Protein AF-A0A8C0WMM2-F1 (afdb_monomer)

InterPro domains:
  IPR001680 WD40 repeat [PS50082] (273-304)
  IPR001680 WD40 repeat [PS50082] (562-598)
  IPR001680 WD40 repeat [SM00320] (95-132)
  IPR001680 WD40 repeat [SM00320] (180-219)
  IPR001680 WD40 repeat [SM00320] (226-262)
  IPR001680 WD40 repeat [SM00320] (265-305)
  IPR001680 WD40 repeat [SM00320] (312-352)
  IPR001680 WD40 repeat [SM00320] (469-511)
  IPR001680 WD40 repeat [SM00320] (555-594)
  IPR007319 WDR36/Utp21, C-terminal domain [PF04192] (653-855)
  IPR015943 WD40/YVTN repeat-like-containing domain superfamily [G3DSA:2.130.10.10] (13-598)
  IPR015943 WD40/YVTN repeat-like-containing domain superfamily [G3DSA:2.130.10.10] (23-322)
  IPR019775 WD40 repeat, conserved site [PS00678] (581-595)
  IPR036322 WD40-repeat-containing domain superfamily [SSF50978] (26-347)
  IPR036322 WD40-repeat-containing domain superfamily [SSF50978] (226-594)
  IPR059156 WDR36/Utp21, second beta-propeller domain [PF25168] (327-598)
  IPR059157 WDR36/Utp21, N-terminal domain [PF25171] (42-307)

Secondary structure (DSSP, 8-state):
--S--SS----SS------SS----SSPPEEEEETTTTEEEEEEE-SSSEEEEETTTTEEEEEPPPPSS---EEEE-SS-EEEEETTEEEEEETTTEEEEEEE--SSPEEEEEEETTEEEEEETT-EEEEEETTT--EEEEEE--TTT--EEEEE--TT-TTEEEEEETTS-EEEEETTTTEEEEEE-TTSS-EEEEEE-SSTTEEEEEETTSEEEEEETTTTEEEEEEE-SSSS---EEE--SS--EEEEE-TTS-EEEEETTTTEEEEEETTSSSS-EEEEEEPTTSSEEEEEETTTEEEEEE-SSSS---EEEEEEE--SS-EEEEEESSSSSSEEEEEETTSEEEEEESS-GGG-EEEEE-BS-HHHHHHH-GGGSGGGBPPPEEEEEE--TTTTTS--EEEEETT-SPEEEEETTTTEEEEEEE--SS---TT--EEEEEE-TTSSEEEEEETTS-EEEEETTT--EEEESSSS-S-SS-EEEEEE-TTSSEEEEEETTSEEEEEETTT--EEEEEE-SS-EEEEEEETTTTEEEEEETTS-EEEEETTTTEEEEEE---SS-EEEEEE-TTSSEEEEEETTS-EEEEETTT--B--TT-----PPPPPTT-PPP-------------------------S------S-S-TTS----SS-HHHHHTGGGHHHHHHHHS-SS-----TT--SSPPEEPSSS-EEPP--------------GGGTTPPPHHHHHHHHHHHHS--HHHHHHHHHS-HHHHHHHHHTTSGGGT--HHHHHHHHHHHHHHHHTT-SHHHHHHHHHHHHHHHHHHHHH-HHHHHHHHHHHHHHHHHHHHHHHHHHHHHHHHHHHHHH--

Structure (mmCIF, N/CA/C/O backbone):
data_AF-A0A8C0WMM2-F1
#
_entry.id   AF-A0A8C0WMM2-F1
#
loop_
_atom_site.group_PDB
_atom_site.id
_atom_site.type_symbol
_atom_site.label_atom_id
_atom_site.label_alt_id
_atom_site.label_comp_id
_atom_site.label_asym_id
_atom_site.label_entity_id
_atom_site.label_seq_id
_atom_site.pdbx_PDB_ins_code
_atom_site.Cartn_x
_atom_site.Cartn_y
_atom_site.Cartn_z
_atom_site.occupancy
_atom_site.B_iso_or_equiv
_atom_site.auth_seq_id
_atom_site.auth_comp_id
_atom_site.auth_asym_id
_atom_site.auth_atom_id
_atom_site.pdbx_PDB_model_num
ATOM 1 N N . MET A 1 1 ? -25.952 -7.068 -28.190 1.00 32.59 1 MET A N 1
ATOM 2 C CA . MET A 1 1 ? -25.847 -8.315 -27.399 1.00 32.59 1 MET A CA 1
ATOM 3 C C . MET A 1 1 ? -25.282 -7.943 -26.030 1.00 32.59 1 MET A C 1
ATOM 5 O O . MET A 1 1 ? -24.101 -8.134 -25.795 1.00 32.59 1 MET A O 1
ATOM 9 N N . GLU A 1 2 ? -26.098 -7.326 -25.170 1.00 26.48 2 GLU A N 1
ATOM 10 C CA . GLU A 1 2 ? -25.653 -6.618 -23.945 1.00 26.48 2 GLU A CA 1
ATOM 11 C C . GLU A 1 2 ? -26.210 -7.208 -22.634 1.00 26.48 2 GLU A C 1
ATOM 13 O O . GLU A 1 2 ? -26.090 -6.603 -21.578 1.00 26.48 2 GLU A O 1
ATOM 18 N N . SER A 1 3 ? -26.802 -8.402 -22.640 1.00 24.77 3 SER A N 1
ATOM 19 C CA . SER A 1 3 ? -27.538 -8.922 -21.474 1.00 24.77 3 SER A CA 1
ATOM 20 C C . SER A 1 3 ? -26.827 -10.068 -20.738 1.00 24.77 3 SER A C 1
ATOM 22 O O . SER A 1 3 ? -27.440 -11.107 -20.499 1.00 24.77 3 SER A O 1
ATOM 24 N N . GLY A 1 4 ? -25.537 -9.923 -20.405 1.00 27.78 4 GLY A N 1
ATOM 25 C CA . GLY A 1 4 ? -24.784 -10.995 -19.721 1.00 27.78 4 GLY A CA 1
ATOM 26 C C . GLY A 1 4 ? -23.589 -10.588 -18.844 1.00 27.78 4 GLY A C 1
ATOM 27 O O . GLY A 1 4 ? -22.789 -11.454 -18.508 1.00 27.78 4 GLY A O 1
ATOM 28 N N . MET A 1 5 ? -23.427 -9.308 -18.487 1.00 31.41 5 MET A N 1
ATOM 29 C CA . MET A 1 5 ? -22.196 -8.766 -17.868 1.00 31.41 5 MET A CA 1
ATOM 30 C C . MET A 1 5 ? -22.186 -8.661 -16.328 1.00 31.41 5 MET A C 1
ATOM 32 O O . MET A 1 5 ? -21.321 -7.993 -15.769 1.00 31.41 5 MET A O 1
ATOM 36 N N . GLU A 1 6 ? -23.080 -9.331 -15.605 1.00 29.69 6 GLU A N 1
ATOM 37 C CA . GLU A 1 6 ? -23.066 -9.310 -14.134 1.00 29.69 6 GLU A CA 1
ATOM 38 C C . GLU A 1 6 ? -22.461 -10.608 -13.585 1.00 29.69 6 GLU A C 1
ATOM 40 O O . GLU A 1 6 ? -23.167 -11.592 -13.381 1.00 29.69 6 GLU A O 1
ATOM 45 N N . GLY A 1 7 ? -21.140 -10.650 -13.353 1.00 34.81 7 GLY A N 1
ATOM 46 C CA . GLY A 1 7 ? -20.594 -11.776 -12.579 1.00 34.81 7 GLY A CA 1
ATOM 47 C C . GLY A 1 7 ? -19.086 -12.006 -12.481 1.00 34.81 7 GLY A C 1
ATOM 48 O O . GLY A 1 7 ? -18.702 -12.950 -11.796 1.00 34.81 7 GLY A O 1
ATOM 49 N N . ARG A 1 8 ? -18.198 -11.229 -13.121 1.00 40.84 8 ARG A N 1
ATOM 50 C CA . ARG A 1 8 ? -16.745 -11.516 -13.072 1.00 40.84 8 ARG A CA 1
ATOM 51 C C . ARG A 1 8 ? -15.918 -10.284 -12.708 1.00 40.84 8 ARG A C 1
ATOM 53 O O . ARG A 1 8 ? -15.664 -9.436 -13.550 1.00 40.84 8 ARG A O 1
ATOM 60 N N . THR A 1 9 ? -15.497 -10.202 -11.445 1.00 52.59 9 THR A N 1
ATOM 61 C CA . THR A 1 9 ? -14.728 -9.075 -10.874 1.00 52.59 9 THR A CA 1
ATOM 62 C C . THR A 1 9 ? -13.306 -9.445 -10.428 1.00 52.59 9 THR A C 1
ATOM 64 O O . THR A 1 9 ? -12.591 -8.587 -9.915 1.00 52.59 9 THR A O 1
ATOM 67 N N . ALA A 1 10 ? -12.870 -10.700 -10.595 1.00 64.44 10 ALA A N 1
ATOM 68 C CA . ALA A 1 10 ? -11.554 -11.155 -10.139 1.00 64.44 10 ALA A CA 1
ATOM 69 C C . ALA A 1 10 ? -10.483 -11.009 -11.238 1.00 64.44 10 ALA A C 1
ATOM 71 O O . ALA A 1 10 ? -10.703 -11.400 -12.382 1.00 64.44 10 ALA A O 1
ATOM 72 N N . SER A 1 11 ? -9.324 -10.448 -10.881 1.00 75.88 11 SER A N 1
ATOM 73 C CA . SER A 1 11 ? -8.166 -10.295 -11.772 1.00 75.88 11 SER A CA 1
ATOM 74 C C . SER A 1 11 ? -7.330 -11.578 -11.818 1.00 75.88 11 SER A C 1
ATOM 76 O O . SER A 1 11 ? -7.205 -12.269 -10.811 1.00 75.88 11 SER A O 1
ATOM 78 N N . ALA A 1 12 ? -6.741 -11.878 -12.980 1.00 78.88 12 ALA A N 1
ATOM 79 C CA . ALA A 1 12 ? -5.817 -13.002 -13.158 1.00 78.88 12 ALA A CA 1
ATOM 80 C C . ALA A 1 12 ? -4.384 -12.686 -12.684 1.00 78.88 12 ALA A C 1
ATOM 82 O O . ALA A 1 12 ? -3.650 -13.594 -12.314 1.00 78.88 12 ALA A O 1
ATOM 83 N N . LEU A 1 13 ? -3.992 -11.404 -12.679 1.00 81.00 13 LEU A N 1
ATOM 84 C CA . LEU A 1 13 ? -2.631 -10.967 -12.332 1.00 81.00 13 LEU A CA 1
ATOM 85 C C . LEU A 1 13 ? -2.520 -10.399 -10.914 1.00 81.00 13 LEU A C 1
ATOM 87 O O . LEU A 1 13 ? -1.491 -10.552 -10.262 1.00 81.00 13 LEU A O 1
ATOM 91 N N . PHE A 1 14 ? -3.562 -9.720 -10.427 1.00 82.94 14 PHE A N 1
ATOM 92 C CA . PHE A 1 14 ? -3.513 -9.011 -9.147 1.00 82.94 14 PHE A CA 1
ATOM 93 C C . PHE A 1 14 ? -4.522 -9.575 -8.156 1.00 82.94 14 PHE A C 1
ATOM 95 O O . PHE A 1 14 ? -5.726 -9.566 -8.404 1.00 82.94 14 PHE A O 1
ATOM 102 N N . ALA A 1 15 ? -4.036 -9.971 -6.983 1.00 83.81 15 ALA A N 1
ATOM 103 C CA . ALA A 1 15 ? -4.870 -10.324 -5.843 1.00 83.81 15 ALA A CA 1
ATOM 104 C C . ALA A 1 15 ? -4.806 -9.224 -4.776 1.00 83.81 15 ALA A C 1
ATOM 106 O O . ALA A 1 15 ? -3.737 -8.694 -4.460 1.00 83.81 15 ALA A O 1
ATOM 107 N N . GLY A 1 16 ? -5.957 -8.879 -4.197 1.00 80.25 16 GLY A N 1
ATOM 108 C CA . GLY A 1 16 ? -6.009 -7.968 -3.058 1.00 80.25 16 GLY A CA 1
ATOM 109 C C . GLY A 1 16 ? -5.305 -8.587 -1.851 1.00 80.25 16 GLY A C 1
ATOM 110 O O . GLY A 1 16 ? -5.676 -9.671 -1.413 1.00 80.25 16 GLY A O 1
ATOM 111 N N . PHE A 1 17 ? -4.299 -7.897 -1.311 1.00 83.06 17 PHE A N 1
ATOM 112 C CA . PHE A 1 17 ? -3.546 -8.370 -0.147 1.00 83.06 17 PHE A CA 1
ATOM 113 C C . PHE A 1 17 ? -3.920 -7.607 1.123 1.00 83.06 17 PHE A C 1
ATOM 115 O O . PHE A 1 17 ? -4.577 -8.140 2.015 1.00 83.06 17 PHE A O 1
ATOM 122 N N . ARG A 1 18 ? -3.492 -6.343 1.220 1.00 84.50 18 ARG A N 1
ATOM 123 C CA . ARG A 1 18 ? -3.676 -5.524 2.417 1.00 84.50 18 ARG A CA 1
ATOM 124 C C . ARG A 1 18 ? -3.615 -4.034 2.099 1.00 84.50 18 ARG A C 1
ATOM 126 O O . ARG A 1 18 ? -2.694 -3.587 1.422 1.00 84.50 18 ARG A O 1
ATOM 133 N N . ALA A 1 19 ? -4.532 -3.259 2.676 1.00 84.69 19 ALA A N 1
ATOM 134 C CA . ALA A 1 19 ? -4.452 -1.803 2.666 1.00 84.69 19 ALA A CA 1
ATOM 135 C C . ALA A 1 19 ? -3.456 -1.303 3.731 1.00 84.69 19 ALA A C 1
ATOM 137 O O . ALA A 1 19 ? -3.593 -1.592 4.922 1.00 84.69 19 ALA A O 1
ATOM 138 N N . LEU A 1 20 ? -2.431 -0.564 3.299 1.00 90.75 20 LEU A N 1
ATOM 139 C CA . LEU A 1 20 ? -1.421 0.031 4.178 1.00 90.75 20 LEU A CA 1
ATOM 140 C C . LEU A 1 20 ? -1.827 1.448 4.600 1.00 90.75 20 LEU A C 1
ATOM 142 O O . LEU A 1 20 ? -2.528 2.151 3.880 1.00 90.75 20 LEU A O 1
ATOM 146 N N . GLY A 1 21 ? -1.358 1.877 5.774 1.00 89.44 21 GLY A N 1
ATOM 147 C CA . GLY A 1 21 ? -1.579 3.241 6.267 1.00 89.44 21 GLY A CA 1
ATOM 148 C C . GLY A 1 21 ? -2.989 3.526 6.790 1.00 89.44 21 GLY A C 1
ATOM 149 O O . GLY A 1 21 ? -3.306 4.680 7.072 1.00 89.44 21 GLY A O 1
ATOM 150 N N . LEU A 1 22 ? -3.818 2.495 6.961 1.00 91.75 22 LEU A N 1
ATOM 151 C CA . LEU A 1 22 ? -5.124 2.585 7.604 1.00 91.75 22 LEU A CA 1
ATOM 152 C C . LEU A 1 22 ? -5.089 1.880 8.974 1.00 91.75 22 LEU A C 1
ATOM 154 O O . LEU A 1 22 ? -4.684 0.721 9.091 1.00 91.75 22 LEU A O 1
ATOM 158 N N . PHE A 1 23 ? -5.484 2.603 10.020 1.00 93.19 23 PHE A N 1
ATOM 159 C CA . PHE A 1 23 ? -5.383 2.209 11.427 1.00 93.19 23 PHE A CA 1
ATOM 160 C C . PHE A 1 23 ? -6.722 2.278 12.167 1.00 93.19 23 PHE A C 1
ATOM 162 O O . PHE A 1 23 ? -6.929 1.502 13.098 1.00 93.19 23 PHE A O 1
ATOM 169 N N . SER A 1 24 ? -7.601 3.215 11.805 1.00 94.06 24 SER A N 1
ATOM 170 C CA . SER A 1 24 ? -8.926 3.382 12.413 1.00 94.06 24 SER A CA 1
ATOM 171 C C . SER A 1 24 ? -9.885 4.065 11.444 1.00 94.06 24 SER A C 1
ATOM 173 O O . SER A 1 24 ? -9.459 4.815 10.569 1.00 94.06 24 SER A O 1
ATOM 175 N N . ASN A 1 25 ? -11.176 3.868 11.670 1.00 92.56 25 ASN A N 1
ATOM 176 C CA . ASN A 1 25 ? -12.261 4.650 11.097 1.00 92.56 25 ASN A CA 1
ATOM 177 C C . ASN A 1 25 ? -13.173 5.198 12.218 1.00 92.56 25 ASN A C 1
ATOM 179 O O . ASN A 1 25 ? -12.745 5.349 13.365 1.00 92.56 25 ASN A O 1
ATOM 183 N N . ASP A 1 26 ? -14.405 5.537 11.859 1.00 93.62 26 ASP A N 1
ATOM 184 C CA . ASP A 1 26 ? -15.497 6.038 12.695 1.00 93.62 26 ASP A CA 1
ATOM 185 C C . ASP A 1 26 ? -16.126 4.991 13.631 1.00 93.62 26 ASP A C 1
ATOM 187 O O . ASP A 1 26 ? -16.918 5.350 14.501 1.00 93.62 26 ASP A O 1
ATOM 191 N N . ILE A 1 27 ? -15.746 3.717 13.513 1.00 95.62 27 ILE A N 1
ATOM 192 C CA . ILE A 1 27 ? -16.289 2.632 14.337 1.00 95.62 27 ILE A CA 1
ATOM 193 C C . ILE A 1 27 ? -15.498 2.530 15.643 1.00 95.62 27 ILE A C 1
ATOM 195 O O . ILE A 1 27 ? -14.261 2.564 15.620 1.00 95.62 27 ILE A O 1
ATOM 199 N N . PRO A 1 28 ? -16.165 2.389 16.804 1.00 95.38 28 PRO A N 1
ATOM 200 C CA . PRO A 1 28 ? -15.486 2.262 18.086 1.00 95.38 28 PRO A CA 1
ATOM 201 C C . PRO A 1 28 ? -14.543 1.058 18.108 1.00 95.38 28 PRO A C 1
ATOM 203 O O . PRO A 1 28 ? -14.881 -0.049 17.688 1.00 95.38 28 PRO A O 1
ATOM 206 N N . HIS A 1 29 ? -13.340 1.276 18.635 1.00 96.56 29 HIS A N 1
ATOM 207 C CA . HIS A 1 29 ? -12.400 0.192 18.882 1.00 96.56 29 HIS A CA 1
ATOM 208 C C . HIS A 1 29 ? -12.908 -0.740 19.986 1.00 96.56 29 HIS A C 1
ATOM 210 O O . HIS A 1 29 ? -13.600 -0.317 20.911 1.00 96.56 29 HIS A O 1
ATOM 216 N N . VAL A 1 30 ? -12.467 -1.995 19.946 1.00 95.44 30 VAL A N 1
ATOM 217 C CA . VAL A 1 30 ? -12.787 -2.979 20.982 1.00 95.44 30 VAL A CA 1
ATOM 218 C C . VAL A 1 30 ? -11.520 -3.429 21.692 1.00 95.44 30 VAL A C 1
ATOM 220 O O . VAL A 1 30 ? -10.531 -3.802 21.058 1.00 95.44 30 VAL A O 1
ATOM 223 N N . VAL A 1 31 ? -11.545 -3.411 23.024 1.00 94.31 31 VAL A N 1
ATOM 224 C CA . VAL A 1 31 ? -10.437 -3.870 23.865 1.00 94.31 31 VAL A CA 1
ATOM 225 C C . VAL A 1 31 ? -10.717 -5.277 24.375 1.00 94.31 31 VAL A C 1
ATOM 227 O O . VAL A 1 31 ? -11.780 -5.557 24.918 1.00 94.31 31 VAL A O 1
ATOM 230 N N . ARG A 1 32 ? -9.720 -6.156 24.268 1.00 91.56 32 ARG A N 1
ATOM 231 C CA . ARG A 1 32 ? -9.757 -7.516 24.806 1.00 91.56 32 ARG A CA 1
ATOM 232 C C . ARG A 1 32 ? -8.547 -7.781 25.688 1.00 91.56 32 ARG A C 1
ATOM 234 O O . ARG A 1 32 ? -7.411 -7.558 25.273 1.00 91.56 32 ARG A O 1
ATOM 241 N N . PHE A 1 33 ? -8.771 -8.355 26.864 1.00 91.00 33 PHE A N 1
ATOM 242 C CA . PHE A 1 33 ? -7.698 -8.878 27.706 1.00 91.00 33 PHE A CA 1
ATOM 243 C C . PHE A 1 33 ? -7.465 -10.366 27.428 1.00 91.00 33 PHE A C 1
ATOM 245 O O . PHE A 1 33 ? -8.379 -11.179 27.533 1.00 91.00 33 PHE A O 1
ATOM 252 N N . SER A 1 34 ? -6.231 -10.744 27.095 1.00 87.69 34 SER A N 1
ATOM 253 C CA . SER A 1 34 ? -5.847 -12.152 26.993 1.00 87.69 34 SER A CA 1
ATOM 254 C C . SER A 1 34 ? -5.285 -12.630 28.325 1.00 87.69 34 SER A C 1
ATOM 256 O O . SER A 1 34 ? -4.164 -12.273 28.685 1.00 87.69 34 SER A O 1
ATOM 258 N N . ALA A 1 35 ? -6.033 -13.483 29.029 1.00 83.50 35 ALA A N 1
ATOM 259 C CA . ALA A 1 35 ? -5.598 -14.049 30.307 1.00 83.50 35 ALA A CA 1
ATOM 260 C C . ALA A 1 35 ? -4.292 -14.855 30.183 1.00 83.50 35 ALA A C 1
ATOM 262 O O . ALA A 1 35 ? -3.411 -14.727 31.028 1.00 83.50 35 ALA A O 1
ATOM 263 N N . LEU A 1 36 ? -4.132 -15.616 29.092 1.00 84.06 36 LEU A N 1
ATOM 264 C CA . LEU A 1 36 ? -2.961 -16.468 28.855 1.00 84.06 36 LEU A CA 1
ATOM 265 C C . LEU A 1 36 ? -1.671 -15.657 28.683 1.00 84.06 36 LEU A C 1
ATOM 267 O O . LEU A 1 36 ? -0.628 -16.026 29.213 1.00 84.06 36 LEU A O 1
ATOM 271 N N . LYS A 1 37 ? -1.741 -14.533 27.960 1.00 84.06 37 LYS A N 1
ATOM 272 C CA . LYS A 1 37 ? -0.582 -13.657 27.717 1.00 84.06 37 LYS A CA 1
ATOM 273 C C . LYS A 1 37 ? -0.470 -12.506 28.720 1.00 84.06 37 LYS A C 1
ATOM 275 O O . LYS A 1 37 ? 0.543 -11.814 28.707 1.00 84.06 37 LYS A O 1
ATOM 280 N N . ARG A 1 38 ? -1.492 -12.298 29.561 1.00 88.38 38 ARG A N 1
ATOM 281 C CA . ARG A 1 38 ? -1.648 -11.173 30.503 1.00 88.38 38 ARG A CA 1
ATOM 282 C C . ARG A 1 38 ? -1.419 -9.814 29.828 1.00 88.38 38 ARG A C 1
ATOM 284 O O . ARG A 1 38 ? -0.677 -8.980 30.334 1.00 88.38 38 ARG A O 1
ATOM 291 N N . ARG A 1 39 ? -2.019 -9.622 28.648 1.00 91.50 39 ARG A N 1
ATOM 292 C CA . ARG A 1 39 ? -1.893 -8.399 27.835 1.00 91.50 39 ARG A CA 1
ATOM 293 C C . ARG A 1 39 ? -3.228 -7.960 27.259 1.00 91.50 39 ARG A C 1
ATOM 295 O O . ARG A 1 39 ? -4.080 -8.798 26.949 1.00 91.50 39 ARG A O 1
ATOM 302 N N . PHE A 1 40 ? -3.356 -6.652 27.065 1.00 93.50 40 PHE A N 1
ATOM 303 C CA . PHE A 1 40 ? -4.469 -6.039 26.356 1.00 93.50 40 PHE A CA 1
ATOM 304 C C . PHE A 1 40 ? -4.191 -5.962 24.856 1.00 93.50 40 PHE A C 1
ATOM 306 O O . PHE A 1 40 ? -3.107 -5.581 24.410 1.00 93.50 40 PHE A O 1
ATOM 313 N N . TYR A 1 41 ? -5.211 -6.301 24.082 1.00 94.62 41 TYR A N 1
ATOM 314 C CA . TYR A 1 41 ? -5.261 -6.138 22.643 1.00 94.62 41 TYR A CA 1
ATOM 315 C C . TYR A 1 41 ? -6.358 -5.140 22.304 1.00 94.62 41 TYR A 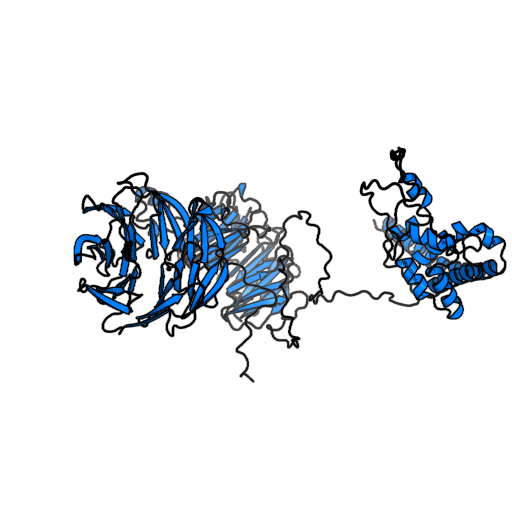C 1
ATOM 317 O O . TYR A 1 41 ? -7.458 -5.235 22.843 1.00 94.62 41 TYR A O 1
ATOM 325 N N . VAL A 1 42 ? -6.067 -4.211 21.402 1.00 95.81 42 VAL A N 1
ATOM 326 C CA . VAL A 1 42 ? -7.067 -3.308 20.831 1.00 95.81 42 VAL A CA 1
ATOM 327 C C . VAL A 1 42 ? -7.320 -3.712 19.391 1.00 95.81 42 VAL A C 1
ATOM 329 O O . VAL A 1 42 ? -6.375 -3.935 18.637 1.00 95.81 42 VAL A O 1
ATOM 332 N N . THR A 1 43 ? -8.586 -3.828 19.018 1.00 96.50 43 THR A N 1
ATOM 333 C CA . THR A 1 43 ? -9.002 -4.148 17.656 1.00 96.50 43 THR A CA 1
ATOM 334 C C . THR A 1 43 ? -9.757 -2.966 17.068 1.00 96.50 43 THR A C 1
ATOM 336 O O . THR A 1 43 ? -10.674 -2.451 17.705 1.00 96.50 43 THR A O 1
ATOM 339 N N . THR A 1 44 ? -9.352 -2.526 15.881 1.00 96.19 44 THR A N 1
ATOM 340 C CA . THR A 1 44 ? -9.919 -1.374 15.172 1.00 96.19 44 THR A CA 1
ATOM 341 C C . THR A 1 44 ? -10.402 -1.781 13.789 1.00 96.19 44 THR A C 1
ATOM 343 O O . THR A 1 44 ? -9.766 -2.599 13.124 1.00 96.19 44 THR A O 1
ATOM 346 N N . CYS A 1 45 ? -11.516 -1.201 13.350 1.00 95.19 45 CYS A N 1
ATOM 347 C CA . CYS A 1 45 ? -12.030 -1.403 12.003 1.00 95.19 45 CYS A CA 1
ATOM 348 C C . CYS A 1 45 ? -11.288 -0.527 10.981 1.00 95.19 45 CYS A C 1
ATOM 350 O O . CYS A 1 45 ? -10.827 0.576 11.285 1.00 95.19 45 CYS A O 1
ATOM 352 N N . VAL A 1 46 ? -11.154 -1.058 9.768 1.00 92.69 46 VAL A N 1
ATOM 353 C CA . VAL A 1 46 ? -10.425 -0.480 8.638 1.00 92.69 46 VAL A CA 1
ATOM 354 C C . VAL A 1 46 ? -11.249 -0.625 7.341 1.00 92.69 46 VAL A C 1
ATOM 356 O O . VAL A 1 46 ? -10.703 -0.822 6.257 1.00 92.69 46 VAL A O 1
ATOM 359 N N . GLY A 1 47 ? -12.583 -0.586 7.450 1.00 91.94 47 GLY A N 1
ATOM 360 C CA . GLY A 1 47 ? -13.531 -0.840 6.355 1.00 91.94 47 GLY A CA 1
ATOM 361 C C . GLY A 1 47 ? -13.994 -2.297 6.342 1.00 91.94 47 GLY A C 1
ATOM 362 O O . GLY A 1 47 ? -14.650 -2.753 7.274 1.00 91.94 47 GLY A O 1
ATOM 363 N N . LYS A 1 48 ? -13.605 -3.067 5.321 1.00 92.44 48 LYS A N 1
ATOM 364 C CA . LYS A 1 48 ? -13.964 -4.496 5.180 1.00 92.44 48 LYS A CA 1
ATOM 365 C C . LYS A 1 48 ? -13.150 -5.457 6.046 1.00 92.44 48 LYS A C 1
ATOM 367 O O . LYS A 1 48 ? -13.324 -6.668 5.974 1.00 92.44 48 LYS A O 1
ATOM 372 N N . SER A 1 49 ? -12.197 -4.957 6.815 1.00 93.62 49 SER A N 1
ATOM 373 C CA . SER A 1 49 ? -11.350 -5.772 7.685 1.00 93.62 49 SER A CA 1
ATOM 374 C C . SER A 1 49 ? -11.038 -5.002 8.956 1.00 93.62 49 SER A C 1
ATOM 376 O O . SER A 1 49 ? -11.220 -3.785 9.012 1.00 93.62 49 SER A O 1
ATOM 378 N N . PHE A 1 50 ? -10.545 -5.698 9.970 1.00 94.81 50 PHE A N 1
ATOM 379 C CA . PHE A 1 50 ? -10.082 -5.085 11.203 1.00 94.81 50 PHE A CA 1
ATOM 380 C C . PHE A 1 50 ? -8.636 -5.475 11.506 1.00 94.81 50 PHE A C 1
ATOM 382 O O . PHE A 1 50 ? -8.143 -6.544 11.134 1.00 94.81 50 PHE A O 1
ATOM 389 N N . HIS A 1 51 ? -7.944 -4.596 12.220 1.00 94.81 51 HIS A N 1
ATOM 390 C CA . HIS A 1 51 ? -6.577 -4.798 12.677 1.00 94.81 51 HIS A CA 1
ATOM 391 C C . HIS A 1 51 ? -6.562 -4.970 14.193 1.00 94.81 51 HIS A C 1
ATOM 393 O O . HIS A 1 51 ? -7.204 -4.213 14.916 1.00 94.81 51 HIS A O 1
ATOM 399 N N . THR A 1 52 ? -5.790 -5.936 14.694 1.00 94.88 52 THR A N 1
ATOM 400 C CA . THR A 1 52 ? -5.543 -6.073 16.133 1.00 94.88 52 THR A CA 1
ATOM 401 C C . THR A 1 52 ? -4.125 -5.648 16.480 1.00 94.88 52 THR A C 1
ATOM 403 O O . THR A 1 52 ? -3.158 -6.153 15.908 1.00 94.88 52 THR A O 1
ATOM 406 N N . TYR A 1 53 ? -3.993 -4.792 17.488 1.00 94.88 53 TYR A N 1
ATOM 407 C CA . TYR A 1 53 ? -2.732 -4.283 18.009 1.00 94.88 53 TYR A CA 1
ATOM 408 C C . TYR A 1 53 ? -2.513 -4.715 19.462 1.00 94.88 53 TYR A C 1
ATOM 410 O O . TYR A 1 53 ? -3.446 -4.774 20.261 1.00 94.88 53 TYR A O 1
ATOM 418 N N . ASP A 1 54 ? -1.259 -4.988 19.824 1.00 94.31 54 ASP A N 1
ATOM 419 C CA . ASP A 1 54 ? -0.842 -5.117 21.227 1.00 94.31 54 ASP A CA 1
ATOM 420 C C . ASP A 1 54 ? -0.792 -3.716 21.843 1.00 94.31 54 ASP A C 1
ATOM 422 O O . ASP A 1 54 ? -0.039 -2.872 21.359 1.00 94.31 54 ASP A O 1
ATOM 426 N N . VAL A 1 55 ? -1.557 -3.454 22.902 1.00 93.75 55 VAL A N 1
ATOM 427 C CA . VAL A 1 55 ? -1.601 -2.138 23.563 1.00 93.75 55 VAL A CA 1
ATOM 428 C C . VAL A 1 55 ? -0.225 -1.742 24.104 1.00 93.75 55 VAL A C 1
ATOM 430 O O . VAL A 1 55 ? 0.175 -0.581 23.995 1.00 93.75 55 VAL A O 1
ATOM 433 N N . GLN A 1 56 ? 0.544 -2.699 24.637 1.00 91.06 56 GLN A N 1
ATOM 434 C CA . GLN A 1 56 ? 1.819 -2.394 25.283 1.00 91.06 56 GLN A CA 1
ATOM 435 C C . GLN A 1 56 ? 2.838 -1.847 24.284 1.00 91.06 56 GLN A C 1
ATOM 437 O O . GLN A 1 56 ? 3.637 -0.988 24.645 1.00 91.06 56 GLN A O 1
ATOM 442 N N . LYS A 1 57 ? 2.851 -2.353 23.042 1.00 90.38 57 LYS A N 1
ATOM 443 C CA . LYS A 1 57 ? 3.813 -1.949 22.000 1.00 90.38 57 LYS A CA 1
ATOM 444 C C . LYS A 1 57 ? 3.212 -1.093 20.888 1.00 90.38 57 LYS A C 1
ATOM 446 O O . LYS A 1 57 ? 3.969 -0.427 20.183 1.00 90.38 57 LYS A O 1
ATOM 451 N N . LEU A 1 58 ? 1.891 -1.086 20.753 1.00 92.56 58 LEU A N 1
ATOM 452 C CA . LEU A 1 58 ? 1.145 -0.610 19.589 1.00 92.56 58 LEU A CA 1
ATOM 453 C C . LEU A 1 58 ? 1.693 -1.193 18.274 1.00 92.56 58 LEU A C 1
ATOM 455 O O . LEU A 1 58 ? 1.903 -0.494 17.276 1.00 92.56 58 LEU A O 1
ATOM 459 N N . SER A 1 59 ? 2.014 -2.488 18.320 1.00 92.06 59 SER A N 1
ATOM 460 C CA . SER A 1 59 ? 2.449 -3.291 17.178 1.00 92.06 59 SER A CA 1
ATOM 461 C C . SER A 1 59 ? 1.283 -4.118 16.665 1.00 92.06 59 SER A C 1
ATOM 463 O O . SER A 1 59 ? 0.560 -4.711 17.469 1.00 92.06 59 SER A O 1
ATOM 465 N N . LEU A 1 60 ? 1.138 -4.181 15.346 1.00 92.31 60 LEU A N 1
ATOM 466 C CA . LEU A 1 60 ? 0.164 -5.039 14.693 1.00 92.31 60 LEU A CA 1
ATOM 467 C C . LEU A 1 60 ? 0.431 -6.509 15.042 1.00 92.31 60 LEU A C 1
ATOM 469 O O . LEU A 1 60 ? 1.565 -6.979 14.952 1.00 92.31 60 LEU A O 1
ATOM 473 N N . VAL A 1 61 ? -0.617 -7.210 15.458 1.00 92.19 61 VAL A N 1
ATOM 474 C CA . VAL A 1 61 ? -0.594 -8.629 15.836 1.00 92.19 61 VAL A CA 1
ATOM 475 C C . VAL A 1 61 ? -1.249 -9.477 14.757 1.00 92.19 61 VAL A C 1
ATOM 477 O O . VAL A 1 61 ? -0.728 -10.532 14.413 1.00 92.19 61 VAL A O 1
ATOM 480 N N . ALA A 1 62 ? -2.394 -9.027 14.247 1.00 91.62 62 ALA A N 1
ATOM 481 C CA . ALA A 1 62 ? -3.176 -9.746 13.254 1.00 91.62 62 ALA A CA 1
ATOM 482 C C . ALA A 1 62 ? -3.997 -8.774 12.401 1.00 91.62 62 ALA A C 1
ATOM 484 O O . ALA A 1 62 ? -4.352 -7.683 12.853 1.00 91.62 62 ALA A O 1
ATOM 485 N N . VAL A 1 63 ? -4.298 -9.213 11.183 1.00 92.19 63 VAL A N 1
ATOM 486 C CA . VAL A 1 63 ? -5.195 -8.567 10.223 1.00 92.19 63 VAL A CA 1
ATOM 487 C C . VAL A 1 63 ? -6.273 -9.589 9.902 1.00 92.19 63 VAL A C 1
ATOM 489 O O . VAL A 1 63 ? -5.936 -10.741 9.609 1.00 92.19 63 VAL A O 1
ATOM 492 N N . SER A 1 64 ? -7.538 -9.192 10.002 1.00 93.44 64 SER A N 1
ATOM 493 C CA . SER A 1 64 ? -8.646 -10.087 9.688 1.00 93.44 64 SER A CA 1
ATOM 494 C C . SER A 1 64 ? -8.714 -10.382 8.194 1.00 93.44 64 SER A C 1
ATOM 496 O O . SER A 1 64 ? -8.261 -9.587 7.369 1.00 93.44 64 SER A O 1
ATOM 498 N N . ASN A 1 65 ? -9.352 -11.493 7.829 1.00 90.00 65 ASN A N 1
ATOM 499 C CA . ASN A 1 65 ? -9.790 -11.666 6.449 1.00 90.00 65 ASN A CA 1
ATOM 500 C C . ASN A 1 65 ? -10.821 -10.576 6.091 1.00 90.00 65 ASN A C 1
ATOM 502 O O . ASN A 1 65 ? -11.528 -10.069 6.970 1.00 90.00 65 ASN A O 1
ATOM 506 N N . SER A 1 66 ? -10.881 -10.208 4.809 1.00 88.88 66 SER A N 1
ATOM 507 C CA . SER A 1 66 ? -11.841 -9.222 4.306 1.00 88.88 66 SER A CA 1
ATOM 508 C C . SER A 1 66 ? -13.248 -9.814 4.285 1.00 88.88 66 SER A C 1
ATOM 510 O O . SER A 1 66 ? -13.448 -10.912 3.768 1.00 88.88 66 SER A O 1
ATOM 512 N N . VAL A 1 67 ? -14.223 -9.069 4.797 1.00 91.19 67 VAL A N 1
ATOM 513 C CA . VAL A 1 67 ? -15.650 -9.385 4.666 1.00 91.19 67 VAL A CA 1
ATOM 514 C C . VAL A 1 67 ? -16.231 -8.785 3.374 1.00 91.19 67 VAL A C 1
ATOM 516 O O . VAL A 1 67 ? -15.587 -7.932 2.754 1.00 91.19 67 VAL A O 1
ATOM 519 N N . PRO A 1 68 ? -17.413 -9.238 2.909 1.00 89.38 68 PRO A N 1
ATOM 520 C CA . PRO A 1 68 ? -17.988 -8.780 1.639 1.00 89.38 68 PRO A CA 1
ATOM 521 C C . PRO A 1 68 ? -18.331 -7.280 1.604 1.00 89.38 68 PRO A C 1
ATOM 523 O O . PRO A 1 68 ? -18.094 -6.602 0.596 1.00 89.38 68 PRO A O 1
ATOM 526 N N . GLN A 1 69 ? -18.866 -6.759 2.709 1.00 93.06 69 GLN A N 1
ATOM 527 C CA . GLN A 1 69 ? -19.293 -5.366 2.879 1.00 93.06 69 GLN A CA 1
ATOM 528 C C . GLN A 1 69 ? -18.465 -4.682 3.969 1.00 93.06 69 GLN A C 1
ATOM 530 O O . GLN A 1 69 ? -17.739 -5.353 4.700 1.00 93.06 69 GLN A O 1
ATOM 535 N N . ASP A 1 70 ? -18.548 -3.357 4.065 1.00 93.69 70 ASP A N 1
ATOM 536 C CA . ASP A 1 70 ? -17.882 -2.636 5.147 1.00 93.69 70 ASP A CA 1
ATOM 537 C C . ASP A 1 70 ? -18.478 -3.043 6.498 1.00 93.69 70 ASP A C 1
ATOM 539 O O . ASP A 1 70 ? -19.687 -3.236 6.643 1.00 93.69 70 ASP A O 1
ATOM 543 N N . ILE A 1 71 ? -17.601 -3.231 7.481 1.00 95.75 71 ILE A N 1
ATOM 544 C CA . ILE A 1 71 ? -18.010 -3.528 8.850 1.00 95.75 71 ILE A CA 1
ATOM 545 C C . ILE A 1 71 ? -18.711 -2.282 9.388 1.00 95.75 71 ILE A C 1
ATOM 547 O O . ILE A 1 71 ? -18.185 -1.191 9.214 1.00 95.75 71 ILE A O 1
ATOM 551 N N . CYS A 1 72 ? -19.849 -2.443 10.057 1.00 94.69 72 CYS A N 1
ATOM 552 C CA . CYS A 1 72 ? -20.648 -1.355 10.632 1.00 94.69 72 CYS A CA 1
ATOM 553 C C . CYS A 1 72 ? -20.474 -1.245 12.156 1.00 94.69 72 CYS A C 1
ATOM 555 O O . CYS A 1 72 ? -20.356 -0.149 12.701 1.00 94.69 72 CYS A O 1
ATOM 557 N N . CYS A 1 73 ? -20.385 -2.373 12.865 1.00 94.69 73 CYS A N 1
ATOM 558 C CA . CYS A 1 73 ? -20.111 -2.393 14.302 1.00 94.69 73 CYS A CA 1
ATOM 559 C C . CYS A 1 73 ? -19.266 -3.603 14.713 1.00 94.69 73 CYS A C 1
ATOM 561 O O . CYS A 1 73 ? -19.264 -4.647 14.053 1.00 94.69 73 CYS A O 1
ATOM 563 N N . MET A 1 74 ? -18.558 -3.470 15.835 1.00 96.06 74 MET A N 1
ATOM 564 C CA . MET A 1 74 ? -17.679 -4.506 16.366 1.00 96.06 74 MET A CA 1
ATOM 565 C C . MET A 1 74 ? -17.921 -4.742 17.851 1.00 96.06 74 MET A C 1
ATOM 567 O O . MET A 1 74 ? -18.180 -3.810 18.607 1.00 96.06 74 MET A O 1
ATOM 571 N N . ALA A 1 75 ? -17.738 -5.986 18.278 1.00 95.12 75 ALA A N 1
ATOM 572 C CA . ALA A 1 75 ? -17.667 -6.353 19.684 1.00 95.12 75 ALA A CA 1
ATOM 573 C C . ALA A 1 75 ? -16.647 -7.479 19.884 1.00 95.12 75 ALA A C 1
ATOM 575 O O . ALA A 1 75 ? -16.192 -8.103 18.928 1.00 95.12 75 ALA A O 1
ATOM 576 N N . ALA A 1 76 ? -16.249 -7.753 21.120 1.00 93.50 76 ALA A N 1
ATOM 577 C CA . ALA A 1 76 ? -15.323 -8.842 21.403 1.00 93.50 76 ALA A CA 1
ATOM 578 C C . ALA A 1 76 ? -15.627 -9.464 22.754 1.00 93.50 76 ALA A C 1
ATOM 580 O O . ALA A 1 76 ? -15.981 -8.779 23.712 1.00 93.50 76 ALA A O 1
ATOM 581 N N . ASP A 1 77 ? -15.428 -10.770 22.805 1.00 88.44 77 ASP A N 1
ATOM 582 C CA . ASP A 1 77 ? -15.388 -11.554 24.027 1.00 88.44 77 ASP A CA 1
ATOM 583 C C . ASP A 1 77 ? -13.919 -11.917 24.358 1.00 88.44 77 ASP A C 1
ATOM 585 O O . ASP A 1 77 ? -12.981 -11.583 23.625 1.00 88.44 77 ASP A O 1
ATOM 589 N N . GLY A 1 78 ? -13.673 -12.622 25.463 1.00 81.25 78 GLY A N 1
ATOM 590 C CA . GLY A 1 78 ? -12.359 -13.122 25.855 1.00 81.25 78 GLY A CA 1
ATOM 591 C C . GLY A 1 78 ? -11.675 -13.992 24.791 1.00 81.25 78 GLY A C 1
ATOM 592 O O . GLY A 1 78 ? -10.442 -14.065 24.775 1.00 81.25 78 GLY A O 1
ATOM 593 N N . ARG A 1 79 ? -12.430 -14.620 23.874 1.00 85.00 79 ARG A N 1
ATOM 594 C CA . ARG A 1 79 ? -11.878 -15.495 22.818 1.00 85.00 79 ARG A CA 1
ATOM 595 C C . ARG A 1 79 ? -12.104 -15.002 21.390 1.00 85.00 79 ARG A C 1
ATOM 597 O O . ARG A 1 79 ? -11.169 -15.092 20.591 1.00 85.00 79 ARG A O 1
ATOM 604 N N . LEU A 1 80 ? -13.286 -14.481 21.080 1.00 92.44 80 LEU A N 1
ATOM 605 C CA . LEU A 1 80 ? -13.713 -14.156 19.715 1.00 92.44 80 LEU A CA 1
ATOM 606 C C . LEU A 1 80 ? -13.860 -12.646 19.508 1.00 92.44 80 LEU A C 1
ATOM 608 O O . LEU A 1 80 ? -14.164 -11.908 20.444 1.00 92.44 80 LEU A O 1
ATOM 612 N N . VAL A 1 81 ? -13.650 -12.201 18.271 1.00 95.19 81 VAL A N 1
ATOM 613 C CA . VAL A 1 81 ? -14.009 -10.851 17.814 1.00 95.19 81 VAL A CA 1
ATOM 614 C C . VAL A 1 81 ? -15.210 -10.982 16.889 1.00 95.19 81 VAL A C 1
ATOM 616 O O . VAL A 1 81 ? -15.186 -11.802 15.981 1.00 95.19 81 VAL A O 1
ATOM 619 N N . PHE A 1 82 ? -16.247 -10.190 17.108 1.00 95.75 82 PHE A N 1
ATOM 620 C CA . PHE A 1 82 ? -17.454 -10.163 16.294 1.00 95.75 82 PHE A CA 1
ATOM 621 C C . PHE A 1 82 ? -17.457 -8.891 15.454 1.00 95.75 82 PHE A C 1
ATOM 623 O O . PHE A 1 82 ? -17.224 -7.800 15.979 1.00 95.75 82 PHE A O 1
ATOM 630 N N . ALA A 1 83 ? -17.721 -9.033 14.160 1.00 96.81 83 ALA A N 1
ATOM 631 C CA . ALA A 1 83 ? -17.866 -7.909 13.246 1.00 96.81 83 ALA A CA 1
ATOM 632 C C . ALA A 1 83 ? -19.169 -8.069 12.461 1.00 96.81 83 ALA A C 1
ATOM 634 O O . ALA A 1 83 ? -19.363 -9.087 11.792 1.00 96.81 83 ALA A O 1
ATOM 635 N N . ALA A 1 84 ? -20.050 -7.076 12.569 1.00 96.50 84 ALA A N 1
ATOM 636 C CA . ALA A 1 84 ? -21.240 -6.974 11.735 1.00 96.50 84 ALA A CA 1
ATOM 637 C C . ALA A 1 84 ? -20.922 -6.208 10.456 1.00 96.50 84 ALA A C 1
ATOM 639 O O . ALA A 1 84 ? -20.130 -5.270 10.484 1.00 96.50 84 ALA A O 1
ATOM 640 N N . TYR A 1 85 ? -21.538 -6.617 9.355 1.00 95.19 85 TYR A N 1
ATOM 641 C CA . TYR A 1 85 ? -21.460 -5.962 8.057 1.00 95.19 85 TYR A CA 1
ATOM 642 C C . TYR A 1 85 ? -22.823 -6.112 7.370 1.00 95.19 85 TYR A C 1
ATOM 644 O O . TYR A 1 85 ? -23.287 -7.224 7.098 1.00 95.19 85 TYR A O 1
ATOM 652 N N . GLY A 1 86 ? -23.507 -4.991 7.139 1.00 93.75 86 GLY A N 1
ATOM 653 C CA . GLY A 1 86 ? -24.894 -5.008 6.676 1.00 93.75 86 GLY A CA 1
ATOM 654 C C . GLY A 1 86 ? -25.818 -5.704 7.685 1.00 93.75 86 GLY A C 1
ATOM 655 O O . GLY A 1 86 ? -25.851 -5.359 8.863 1.00 93.75 86 GLY A O 1
ATOM 656 N N . ASN A 1 87 ? -26.578 -6.700 7.231 1.00 94.81 87 ASN A N 1
ATOM 657 C CA . ASN A 1 87 ? -27.566 -7.436 8.031 1.00 94.81 87 ASN A CA 1
ATOM 658 C C . ASN A 1 87 ? -27.050 -8.773 8.609 1.00 94.81 87 ASN A C 1
ATOM 660 O O . ASN A 1 87 ? -27.831 -9.591 9.100 1.00 94.81 87 ASN A O 1
ATOM 664 N N . VAL A 1 88 ? -25.745 -9.027 8.515 1.00 95.50 88 VAL A N 1
ATOM 665 C CA . VAL A 1 88 ? -25.087 -10.269 8.946 1.00 95.50 88 VAL A CA 1
ATOM 666 C C . VAL A 1 88 ? -23.912 -9.908 9.847 1.00 95.50 88 VAL A C 1
ATOM 668 O O . VAL A 1 88 ? -23.316 -8.840 9.714 1.00 95.50 88 VAL A O 1
ATOM 671 N N . PHE A 1 89 ? -23.544 -10.798 10.764 1.00 96.25 89 PHE A N 1
ATOM 672 C CA . PHE A 1 89 ? -22.283 -10.668 11.487 1.00 96.25 89 PHE A CA 1
ATOM 673 C C . PHE A 1 89 ? -21.541 -11.996 11.570 1.00 96.25 89 PHE A C 1
ATOM 675 O O . PHE A 1 89 ? -22.138 -13.073 11.538 1.00 96.25 89 PHE A O 1
ATOM 682 N N . SER A 1 90 ? -20.219 -11.917 11.673 1.00 95.88 90 SER A N 1
ATOM 683 C CA . SER A 1 90 ? -19.342 -13.086 11.746 1.00 95.88 90 SER A CA 1
ATOM 684 C C . SER A 1 90 ? -18.466 -13.031 12.996 1.00 95.88 90 SER A C 1
ATOM 686 O O . SER A 1 90 ? -18.027 -11.957 13.419 1.00 95.88 90 SER A O 1
ATOM 688 N N . ALA A 1 91 ? -18.198 -14.198 13.580 1.00 95.06 91 ALA A N 1
ATOM 689 C CA . ALA A 1 91 ? -17.276 -14.370 14.694 1.00 95.06 91 ALA A CA 1
ATOM 690 C C . ALA A 1 91 ? -15.911 -14.849 14.194 1.00 95.06 91 ALA A C 1
ATOM 692 O O . ALA A 1 91 ? -15.808 -15.830 13.457 1.00 95.06 91 ALA A O 1
ATOM 693 N N . PHE A 1 92 ? -14.858 -14.177 14.644 1.00 94.88 92 PHE A N 1
ATOM 694 C CA . PHE A 1 92 ? -13.486 -14.403 14.227 1.00 94.88 92 PHE A CA 1
ATOM 695 C C . PHE A 1 92 ? -12.669 -15.022 15.358 1.00 94.88 92 PHE A C 1
ATOM 697 O O . PHE A 1 92 ? -12.503 -14.423 16.429 1.00 94.88 92 PHE A O 1
ATOM 704 N N . ALA A 1 93 ? -12.086 -16.192 15.100 1.00 90.88 93 ALA A N 1
ATOM 705 C CA . ALA A 1 93 ? -11.078 -16.790 15.964 1.00 90.88 93 ALA A CA 1
ATOM 706 C C . ALA A 1 93 ? -9.674 -16.356 15.545 1.00 90.88 93 ALA A C 1
ATOM 708 O O . ALA A 1 93 ? -9.399 -16.022 14.390 1.00 90.88 93 ALA A O 1
ATOM 709 N N . ARG A 1 94 ? -8.765 -16.319 16.531 1.00 85.81 94 ARG A N 1
ATOM 710 C CA . ARG A 1 94 ? -7.359 -15.902 16.350 1.00 85.81 94 ARG A CA 1
ATOM 711 C C . ARG A 1 94 ? -7.204 -14.528 15.670 1.00 85.81 94 ARG A C 1
ATOM 713 O O . ARG A 1 94 ? -6.126 -14.208 15.186 1.00 85.81 94 ARG A O 1
ATOM 720 N N . ASN A 1 95 ? -8.264 -13.714 15.687 1.00 85.50 95 ASN A N 1
ATOM 721 C CA . ASN A 1 95 ? -8.377 -12.419 15.016 1.00 85.50 95 ASN A CA 1
ATOM 722 C C . ASN A 1 95 ? -8.195 -12.479 13.483 1.00 85.50 95 ASN A C 1
ATOM 724 O O . ASN A 1 95 ? -7.805 -11.475 12.889 1.00 85.50 95 ASN A O 1
ATOM 728 N N . LYS A 1 96 ? -8.434 -13.638 12.850 1.00 87.38 96 LYS A N 1
ATOM 729 C CA . LYS A 1 96 ? -8.233 -13.818 11.402 1.00 87.38 96 LYS A CA 1
ATOM 730 C C . LYS A 1 96 ? -9.312 -14.657 10.729 1.00 87.38 96 LYS A C 1
ATOM 732 O O . LYS A 1 96 ? -9.880 -14.221 9.732 1.00 87.38 96 LYS A O 1
ATOM 737 N N . GLU A 1 97 ? -9.576 -15.840 11.271 1.00 88.12 97 GLU A N 1
ATOM 738 C CA . GLU A 1 97 ? -10.430 -16.854 10.651 1.00 88.12 97 GLU A CA 1
ATOM 739 C C . GLU A 1 97 ? -11.880 -16.669 11.087 1.00 88.12 97 GLU A C 1
ATOM 741 O O . GLU A 1 97 ? -12.155 -16.583 12.285 1.00 88.12 97 GLU A O 1
ATOM 746 N N . VAL A 1 98 ? -12.798 -16.621 10.122 1.00 89.75 98 VAL A N 1
ATOM 747 C CA . VAL A 1 98 ? -14.239 -16.663 10.389 1.00 89.75 98 VAL A CA 1
ATOM 748 C C . VAL A 1 98 ? -14.598 -18.079 10.828 1.00 89.75 98 VAL A C 1
ATOM 750 O O . VAL A 1 98 ? -14.347 -19.025 10.088 1.00 89.75 98 VAL A O 1
ATOM 753 N N . VAL A 1 99 ? -15.166 -18.214 12.025 1.00 91.94 99 VAL A N 1
ATOM 754 C CA . VAL A 1 99 ? -15.597 -19.508 12.582 1.00 91.94 99 VAL A CA 1
ATOM 755 C C . VAL A 1 99 ? -17.109 -19.661 12.520 1.00 91.94 99 VAL A C 1
ATOM 757 O O . VAL A 1 99 ? -17.582 -20.720 12.133 1.00 91.94 99 VAL A O 1
ATOM 760 N N . HIS A 1 100 ? -17.847 -18.600 12.854 1.00 92.50 100 HIS A N 1
ATOM 761 C CA . HIS A 1 100 ? -19.311 -18.601 12.874 1.00 92.50 100 HIS A CA 1
ATOM 762 C C . HIS A 1 100 ? -19.859 -17.422 12.074 1.00 92.50 100 HIS A C 1
ATOM 764 O O . HIS A 1 100 ? -19.248 -16.348 12.063 1.00 92.50 100 HIS A O 1
ATOM 770 N N . THR A 1 101 ? -21.002 -17.599 11.410 1.00 94.06 101 THR A N 1
ATOM 771 C CA . THR A 1 101 ? -21.694 -16.521 10.683 1.00 94.06 101 THR A CA 1
ATOM 772 C C . THR A 1 101 ? -23.187 -16.557 10.964 1.00 94.06 101 THR A C 1
ATOM 774 O O . THR A 1 101 ? -23.865 -17.517 10.625 1.00 94.06 101 THR A O 1
ATOM 777 N N . PHE A 1 102 ? -23.705 -15.468 11.520 1.00 94.88 102 PHE A N 1
ATOM 778 C CA . PHE A 1 102 ? -25.071 -15.368 12.016 1.00 94.88 102 PHE A CA 1
ATOM 779 C C . PHE A 1 102 ? -25.927 -14.575 11.033 1.00 94.88 102 PHE A C 1
ATOM 781 O O . PHE A 1 102 ? -25.626 -13.419 10.718 1.00 94.88 102 PHE A O 1
ATOM 788 N N . LYS A 1 103 ? -26.996 -15.203 10.538 1.00 94.06 103 LYS A N 1
ATOM 789 C CA . LYS A 1 103 ? -27.920 -14.627 9.555 1.00 94.06 103 LYS A CA 1
ATOM 790 C C . LYS A 1 103 ? -29.337 -14.673 10.121 1.00 94.06 103 LYS A C 1
ATOM 792 O O . LYS A 1 103 ? -29.824 -15.755 10.415 1.00 94.06 103 LYS A O 1
ATOM 797 N N . GLY A 1 104 ? -29.997 -13.520 10.215 1.00 89.88 104 GLY A N 1
ATOM 798 C CA . GLY A 1 104 ? -31.395 -13.432 10.670 1.00 89.88 104 GLY A CA 1
ATOM 799 C C . GLY A 1 104 ? -31.997 -12.032 10.563 1.00 89.88 104 GLY A C 1
ATOM 800 O O . GLY A 1 104 ? -33.187 -11.884 10.285 1.00 89.88 104 GLY A O 1
ATOM 801 N N . HIS A 1 105 ? -31.177 -10.985 10.684 1.00 94.62 105 HIS A N 1
ATOM 802 C CA . HIS A 1 105 ? -31.647 -9.611 10.520 1.00 94.62 105 HIS A CA 1
ATOM 803 C C . HIS A 1 105 ? -32.011 -9.276 9.066 1.00 94.62 105 HIS A C 1
ATOM 805 O O . HIS A 1 105 ? -31.402 -9.755 8.104 1.00 94.62 105 HIS A O 1
ATOM 811 N N . LYS A 1 106 ? -33.020 -8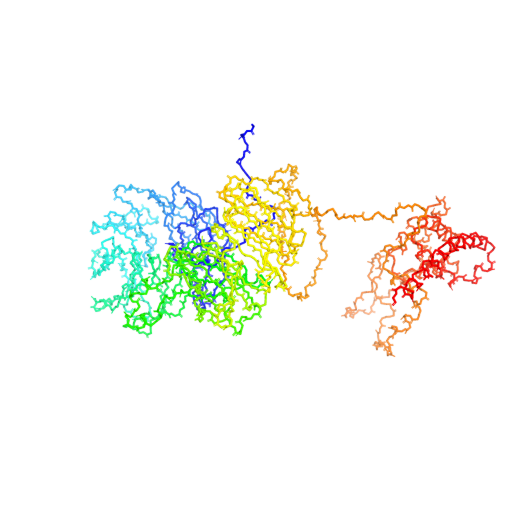.411 8.914 1.00 93.56 106 LYS A N 1
ATOM 812 C CA . LYS A 1 106 ? -33.455 -7.861 7.618 1.00 93.56 106 LYS A CA 1
ATOM 813 C C . LYS A 1 106 ? -32.859 -6.482 7.345 1.00 93.56 106 LYS A C 1
ATOM 815 O O . LYS A 1 106 ? -32.629 -6.149 6.187 1.00 93.56 106 LYS A O 1
ATOM 820 N N . ALA A 1 107 ? -32.618 -5.707 8.400 1.00 94.38 107 ALA A N 1
ATOM 821 C CA . ALA A 1 107 ? -31.997 -4.392 8.343 1.00 94.38 107 ALA A CA 1
ATOM 822 C C . ALA A 1 107 ? -30.530 -4.448 8.800 1.00 94.38 107 ALA A C 1
ATOM 824 O O . ALA A 1 107 ? -30.057 -5.468 9.303 1.00 94.38 107 ALA A O 1
ATOM 825 N N . GLU A 1 108 ? -29.807 -3.345 8.606 1.00 94.69 108 GLU A N 1
ATOM 826 C CA . GLU A 1 108 ? -28.405 -3.222 9.004 1.00 94.69 108 GLU A CA 1
ATOM 827 C C . GLU A 1 108 ? -28.246 -3.257 10.529 1.00 94.69 108 GLU A C 1
ATOM 829 O O . GLU A 1 108 ? -28.960 -2.557 11.254 1.00 94.69 108 GLU A O 1
ATOM 834 N N . ILE A 1 109 ? -27.302 -4.072 11.000 1.00 96.25 109 ILE A N 1
ATOM 835 C CA . ILE A 1 109 ? -26.959 -4.246 12.413 1.00 96.25 109 ILE A CA 1
ATOM 836 C C . ILE A 1 109 ? -26.068 -3.083 12.848 1.00 96.25 109 ILE A C 1
ATOM 838 O O . ILE A 1 109 ? -25.012 -2.878 12.261 1.00 96.25 109 ILE A O 1
ATOM 842 N N . HIS A 1 110 ? -26.444 -2.347 13.895 1.00 94.75 110 HIS A N 1
ATOM 843 C CA . HIS A 1 110 ? -25.637 -1.225 14.403 1.00 94.75 110 HIS A CA 1
ATOM 844 C C . HIS A 1 110 ? -25.099 -1.435 15.823 1.00 94.75 110 HIS A C 1
ATOM 846 O O . HIS A 1 110 ? -24.215 -0.692 16.248 1.00 94.75 110 HIS A O 1
ATOM 852 N N . LEU A 1 111 ? -25.586 -2.440 16.564 1.00 95.69 111 LEU A N 1
ATOM 853 C CA . LEU A 1 111 ? -25.106 -2.758 17.914 1.00 95.69 111 LEU A CA 1
ATOM 854 C C . LEU A 1 111 ? -24.852 -4.257 18.088 1.00 95.69 111 LEU A C 1
ATOM 856 O O . LEU A 1 111 ? -25.680 -5.093 17.722 1.00 95.69 111 LEU A O 1
ATOM 860 N N . LEU A 1 112 ? -23.731 -4.575 18.739 1.00 96.44 112 LEU A N 1
ATOM 861 C CA . LEU A 1 112 ? -23.360 -5.918 19.172 1.00 96.44 112 LEU A CA 1
ATOM 862 C C . LEU A 1 112 ? -22.900 -5.885 20.630 1.00 96.44 112 LEU A C 1
ATOM 864 O O . LEU A 1 112 ? -22.072 -5.054 20.998 1.00 96.44 112 LEU A O 1
ATOM 868 N N . GLN A 1 113 ? -23.386 -6.819 21.446 1.00 94.38 113 GLN A N 1
ATOM 869 C CA . GLN A 1 113 ? -22.960 -6.957 22.839 1.00 94.38 113 GLN A CA 1
ATOM 870 C C . GLN A 1 113 ? -22.858 -8.441 23.232 1.00 94.38 113 GLN A C 1
ATOM 872 O O . GLN A 1 113 ? -23.887 -9.100 23.407 1.00 94.38 113 GLN A O 1
ATOM 877 N N . PRO A 1 114 ? -21.643 -8.992 23.402 1.00 93.81 114 PRO A N 1
ATOM 878 C CA . PRO A 1 114 ? -21.463 -10.328 23.955 1.00 93.81 114 PRO A CA 1
ATOM 879 C C . PRO A 1 114 ? -21.735 -10.331 25.465 1.00 93.81 114 PRO A C 1
ATOM 881 O O . PRO A 1 114 ? -21.366 -9.394 26.181 1.00 93.81 114 PRO A O 1
ATOM 884 N N . PHE A 1 115 ? -22.373 -11.394 25.957 1.00 90.38 115 PHE A N 1
ATOM 885 C CA . PHE A 1 115 ? -22.559 -11.654 27.384 1.00 90.38 115 PHE A CA 1
ATOM 886 C C . PHE A 1 115 ? -22.636 -13.171 27.648 1.00 90.38 115 PHE A C 1
ATOM 888 O O . PHE A 1 115 ? -23.535 -13.862 27.175 1.00 90.38 115 PHE A O 1
ATOM 895 N N . GLY A 1 116 ? -21.690 -13.710 28.422 1.00 86.75 116 GLY A N 1
ATOM 896 C CA . GLY A 1 116 ? -21.615 -15.158 28.664 1.00 86.75 116 GLY A CA 1
ATOM 897 C C . GLY A 1 116 ? -21.486 -15.955 27.358 1.00 86.75 116 GLY A C 1
ATOM 898 O O . GLY A 1 116 ? -20.679 -15.601 26.504 1.00 86.75 116 GLY A O 1
ATOM 899 N N . ASP A 1 117 ? -22.314 -16.990 27.195 1.00 89.94 117 ASP A N 1
ATOM 900 C CA . ASP A 1 117 ? -22.348 -17.848 25.994 1.00 89.94 117 ASP A CA 1
ATOM 901 C C . ASP A 1 117 ? -23.275 -17.312 24.885 1.00 89.94 117 ASP A C 1
ATOM 903 O O . ASP A 1 117 ? -23.577 -18.011 23.907 1.00 89.94 117 ASP A O 1
ATOM 907 N N . HIS A 1 118 ? -23.746 -16.074 25.047 1.00 93.00 118 HIS A N 1
ATOM 908 C CA . HIS A 1 118 ? -24.683 -15.421 24.152 1.00 93.00 118 HIS A CA 1
ATOM 909 C C . HIS A 1 118 ? -24.110 -14.135 23.559 1.00 93.00 118 HIS A C 1
ATOM 911 O O . HIS A 1 118 ? -23.257 -13.461 24.144 1.00 93.00 118 HIS A O 1
ATOM 917 N N . ILE A 1 119 ? -24.639 -13.748 22.404 1.00 95.19 119 ILE A N 1
ATOM 918 C CA . ILE A 1 119 ? -24.397 -12.438 21.806 1.00 95.19 119 ILE A CA 1
ATOM 919 C C . ILE A 1 119 ? -25.719 -11.785 21.431 1.00 95.19 119 ILE A C 1
ATOM 921 O O . ILE A 1 119 ? -26.618 -12.435 20.906 1.00 95.19 119 ILE A O 1
ATOM 925 N N . ILE A 1 120 ? -25.837 -10.497 21.736 1.00 95.88 120 ILE A N 1
ATOM 926 C CA . ILE A 1 120 ? -26.986 -9.674 21.367 1.00 95.88 120 ILE A CA 1
ATOM 927 C C . ILE A 1 120 ? -26.616 -8.893 20.120 1.00 95.88 120 ILE A C 1
ATOM 929 O O . ILE A 1 120 ? -25.593 -8.206 20.118 1.00 95.88 120 ILE A O 1
ATOM 933 N N . SER A 1 121 ? -27.463 -8.963 19.102 1.00 96.81 121 SER A N 1
ATOM 934 C CA . SER A 1 121 ? -27.425 -8.089 17.936 1.00 96.81 121 SER A CA 1
ATOM 935 C C . SER A 1 121 ? -28.703 -7.265 17.864 1.00 96.81 121 SER A C 1
ATOM 937 O O . SER A 1 121 ? -29.790 -7.749 18.189 1.00 96.81 121 SER A O 1
ATOM 939 N N . VAL A 1 122 ? -28.571 -6.005 17.457 1.00 96.44 122 VAL A N 1
ATOM 940 C CA . VAL A 1 122 ? -29.713 -5.121 17.211 1.00 96.44 122 VAL A CA 1
ATOM 941 C C . VAL A 1 122 ? -29.554 -4.453 15.860 1.00 96.44 122 VAL A C 1
ATOM 943 O O . VAL A 1 122 ? -28.482 -3.934 15.543 1.00 96.44 122 VAL A O 1
ATOM 946 N N . ASP A 1 123 ? -30.631 -4.475 15.082 1.00 95.25 123 ASP A N 1
ATOM 947 C CA . ASP A 1 123 ? -30.698 -3.787 13.800 1.00 95.25 123 ASP A CA 1
ATOM 948 C C . ASP A 1 123 ? -31.302 -2.384 13.895 1.00 95.25 123 ASP A C 1
ATOM 950 O O . ASP A 1 123 ? -31.920 -1.983 14.887 1.00 95.25 123 ASP A O 1
ATOM 954 N N . SER A 1 124 ? -31.151 -1.636 12.805 1.00 93.75 124 SER A N 1
ATOM 955 C CA . SER A 1 124 ? -31.713 -0.295 12.618 1.00 93.75 124 SER A CA 1
ATOM 956 C C . SER A 1 124 ? -33.243 -0.261 12.733 1.00 93.75 124 SER A C 1
ATOM 958 O O . SER A 1 124 ? -33.839 0.808 12.926 1.00 93.75 124 SER A O 1
ATOM 960 N N . ASP A 1 125 ? -33.892 -1.427 12.645 1.00 92.56 125 ASP A N 1
ATOM 961 C CA . ASP A 1 125 ? -35.323 -1.583 12.832 1.00 92.56 125 ASP A CA 1
ATOM 962 C C . ASP A 1 125 ? -35.737 -1.780 14.297 1.00 92.56 125 ASP A C 1
ATOM 964 O O . ASP A 1 125 ? -36.931 -1.823 14.587 1.00 92.56 125 ASP A O 1
ATOM 968 N N . SER A 1 126 ? -34.773 -1.782 15.226 1.00 94.12 126 SER A N 1
ATOM 969 C CA . SER A 1 126 ? -34.964 -2.107 16.645 1.00 94.12 126 SER A CA 1
ATOM 970 C C . SER A 1 126 ? -35.510 -3.518 16.867 1.00 94.12 126 SER A C 1
ATOM 972 O O . SER A 1 126 ? -36.219 -3.775 17.840 1.00 94.12 126 SER A O 1
ATOM 974 N N . VAL A 1 127 ? -35.147 -4.453 15.989 1.00 95.25 127 VAL A N 1
ATOM 975 C CA . VAL A 1 127 ? -35.247 -5.884 16.261 1.00 95.25 127 VAL A CA 1
ATOM 976 C C . VAL A 1 127 ? -33.986 -6.295 17.005 1.00 95.25 127 VAL A C 1
ATOM 978 O O . VAL A 1 127 ? -32.869 -6.070 16.541 1.00 95.25 127 VAL A O 1
ATOM 981 N N . LEU A 1 128 ? -34.167 -6.899 18.172 1.00 95.75 128 LEU A N 1
ATOM 982 C CA . LEU A 1 128 ? -33.105 -7.443 19.001 1.00 95.75 128 LEU A CA 1
ATOM 983 C C . LEU A 1 128 ? -33.144 -8.962 18.906 1.00 95.75 128 LEU A C 1
ATOM 985 O O . LEU A 1 128 ? -34.168 -9.568 19.219 1.00 95.75 128 LEU A O 1
ATOM 989 N N . ILE A 1 129 ? -32.030 -9.575 18.513 1.00 95.69 129 ILE A N 1
ATOM 990 C CA . ILE A 1 129 ? -31.876 -11.031 18.484 1.00 95.69 129 ILE A CA 1
ATOM 991 C C . ILE A 1 129 ? -30.735 -11.426 19.419 1.00 95.69 129 ILE A C 1
ATOM 993 O O . ILE A 1 129 ? -29.678 -10.796 19.456 1.00 95.69 129 ILE A O 1
ATOM 997 N N . ILE A 1 130 ? -30.975 -12.459 20.217 1.00 95.44 130 ILE A N 1
ATOM 998 C CA . ILE A 1 130 ? -30.001 -13.073 21.112 1.00 95.44 130 ILE A CA 1
ATOM 999 C C . ILE A 1 130 ? -29.641 -14.423 20.523 1.00 95.44 130 ILE A C 1
ATOM 1001 O O . ILE A 1 130 ? -30.519 -15.251 20.299 1.00 95.44 130 ILE A O 1
ATOM 1005 N N . TRP A 1 131 ? -28.353 -14.648 20.316 1.00 95.56 131 TRP A N 1
ATOM 1006 C CA . TRP A 1 131 ? -27.817 -15.844 19.678 1.00 95.56 131 TRP A CA 1
ATOM 1007 C C . TRP A 1 131 ? -27.015 -16.662 20.672 1.00 95.56 131 TRP A C 1
ATOM 1009 O O . TRP A 1 131 ? -26.368 -16.099 21.560 1.00 95.56 131 TRP A O 1
ATOM 1019 N N . HIS A 1 132 ? -26.991 -17.979 20.497 1.00 94.19 132 HIS A N 1
ATOM 1020 C CA . HIS A 1 132 ? -25.959 -18.811 21.102 1.00 94.19 132 HIS A CA 1
ATOM 1021 C C . HIS A 1 132 ? -24.694 -18.794 20.243 1.00 94.19 132 HIS A C 1
ATOM 1023 O O . HIS A 1 132 ? -24.730 -19.115 19.059 1.00 94.19 132 HIS A O 1
ATOM 1029 N N . ILE A 1 133 ? -23.554 -18.449 20.851 1.00 92.19 133 ILE A N 1
ATOM 1030 C CA . ILE A 1 133 ? -22.298 -18.238 20.111 1.00 92.19 133 ILE A CA 1
ATOM 1031 C C . ILE A 1 133 ? -21.813 -19.524 19.422 1.00 92.19 133 ILE A C 1
ATOM 1033 O O . ILE A 1 133 ? -21.280 -19.449 18.320 1.00 92.19 133 ILE A O 1
ATOM 1037 N N . TYR A 1 134 ? -21.978 -20.684 20.066 1.00 90.25 134 TYR A N 1
ATOM 1038 C CA . TYR A 1 134 ? -21.424 -21.956 19.587 1.00 90.25 134 TYR A CA 1
ATOM 1039 C C . TYR A 1 134 ? -22.360 -22.749 18.670 1.00 90.25 134 TYR A C 1
ATOM 1041 O O . TYR A 1 134 ? -21.870 -23.456 17.795 1.00 90.25 134 TYR A O 1
ATOM 1049 N N . SER A 1 135 ? -23.679 -22.676 18.889 1.00 90.38 135 SER A N 1
ATOM 1050 C CA . SER A 1 135 ? -24.661 -23.408 18.075 1.00 90.38 135 SER A CA 1
ATOM 1051 C C . SER A 1 135 ? -25.183 -22.607 16.885 1.00 90.38 135 SER A C 1
ATOM 1053 O O . SER A 1 135 ? -25.825 -23.188 16.023 1.00 90.38 135 SER A O 1
ATOM 1055 N N . GLU A 1 136 ? -24.921 -21.296 16.832 1.00 91.25 136 GLU A N 1
ATOM 1056 C CA . GLU A 1 136 ? -25.466 -20.365 15.827 1.00 91.25 136 GLU A CA 1
ATOM 1057 C C . GLU A 1 136 ? -26.997 -20.216 15.860 1.00 91.25 136 GLU A C 1
ATOM 1059 O O . GLU A 1 136 ? -27.580 -19.534 15.019 1.00 91.25 136 GLU A O 1
ATOM 1064 N N . GLU A 1 137 ? -27.655 -20.798 16.862 1.00 93.12 137 GLU A N 1
ATOM 1065 C CA . GLU A 1 137 ? -29.106 -20.771 16.997 1.00 93.12 137 GLU A CA 1
ATOM 1066 C C . GLU A 1 137 ? -29.602 -19.464 17.629 1.00 93.12 137 GLU A C 1
ATOM 1068 O O . GLU A 1 137 ? -28.981 -18.888 18.534 1.00 93.12 137 GLU A O 1
ATOM 1073 N N . GLU A 1 138 ? -30.774 -19.027 17.174 1.00 92.75 138 GLU A N 1
ATOM 1074 C CA . GLU A 1 138 ? -31.533 -17.938 17.782 1.00 92.75 138 GLU A CA 1
ATOM 1075 C C . GLU A 1 138 ? -32.105 -18.400 19.127 1.00 92.75 138 GLU A C 1
ATOM 1077 O O . GLU A 1 138 ? -32.924 -19.314 19.202 1.00 92.75 138 GLU A O 1
ATOM 1082 N N . TYR A 1 139 ? -31.684 -17.752 20.211 1.00 92.31 139 TYR A N 1
ATOM 1083 C CA . TYR A 1 139 ? -32.204 -18.003 21.552 1.00 92.31 139 TYR A CA 1
ATOM 1084 C C . TYR A 1 139 ? -33.498 -17.220 21.811 1.00 92.31 139 TYR A C 1
ATOM 1086 O O . TYR A 1 139 ? -34.459 -17.751 22.368 1.00 92.31 139 TYR A O 1
ATOM 1094 N N . LEU A 1 140 ? -33.520 -15.935 21.444 1.00 92.81 140 LEU A N 1
ATOM 1095 C CA . LEU A 1 140 ? -34.666 -15.051 21.659 1.00 92.81 140 LEU A CA 1
ATOM 1096 C C . LEU A 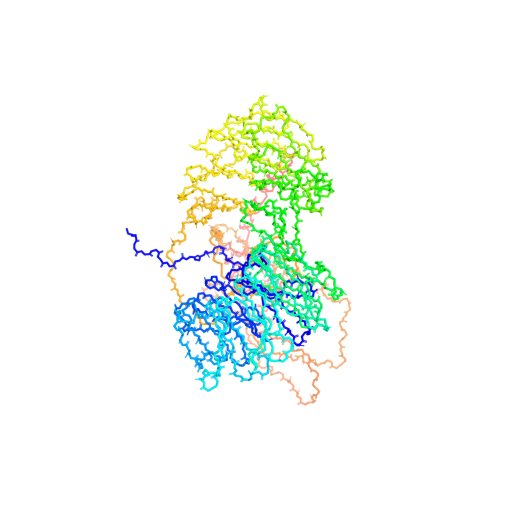1 140 ? -34.665 -13.906 20.646 1.00 92.81 140 LEU A C 1
ATOM 1098 O O . LEU A 1 140 ? -33.635 -13.270 20.445 1.00 92.81 140 LEU A O 1
ATOM 1102 N N . GLN A 1 141 ? -35.836 -13.579 20.105 1.00 94.06 141 GLN A N 1
ATOM 1103 C CA . GLN A 1 141 ? -36.057 -12.390 19.287 1.00 94.06 141 GLN A CA 1
ATOM 1104 C C . GLN A 1 141 ? -37.095 -11.474 19.947 1.00 94.06 141 GLN A C 1
ATOM 1106 O O . GLN A 1 141 ? -38.179 -11.915 20.331 1.00 94.06 141 GLN A O 1
ATOM 1111 N N . LEU A 1 142 ? -36.770 -10.187 20.055 1.00 92.75 142 LEU A N 1
ATOM 1112 C CA . LEU A 1 142 ? -37.639 -9.124 20.556 1.00 92.75 142 LEU A CA 1
ATOM 1113 C C . LEU A 1 142 ? -37.783 -8.048 19.484 1.00 92.75 142 LEU A C 1
ATOM 1115 O O . LEU A 1 142 ? -36.796 -7.606 18.906 1.00 92.75 142 LEU A O 1
ATOM 1119 N N . THR A 1 143 ? -39.012 -7.611 19.226 1.00 93.75 143 THR A N 1
ATOM 1120 C CA . THR A 1 143 ? -39.294 -6.535 18.265 1.00 93.75 143 THR A CA 1
ATOM 1121 C C . THR A 1 143 ? -39.844 -5.334 19.015 1.00 93.75 143 THR A C 1
ATOM 1123 O O . THR A 1 143 ? -40.806 -5.471 19.772 1.00 93.75 143 THR A O 1
ATOM 1126 N N . PHE A 1 144 ? -39.240 -4.167 18.803 1.00 92.19 144 PHE A N 1
ATOM 1127 C CA . PHE A 1 144 ? -39.659 -2.913 19.417 1.00 92.19 144 PHE A CA 1
ATOM 1128 C C . PHE A 1 144 ? -40.243 -1.981 18.357 1.00 92.19 144 PHE A C 1
ATOM 1130 O O . PHE A 1 144 ? -39.722 -1.873 17.249 1.00 92.19 144 PHE A O 1
ATOM 1137 N N . ASP A 1 145 ? -41.327 -1.285 18.697 1.00 89.56 145 ASP A N 1
ATOM 1138 C CA . ASP A 1 145 ? -41.860 -0.240 17.830 1.00 89.56 145 ASP A CA 1
ATOM 1139 C C . ASP A 1 145 ? -40.937 0.984 17.890 1.00 89.56 145 ASP A C 1
ATOM 1141 O O . ASP A 1 145 ? -40.817 1.638 18.932 1.00 89.56 145 ASP A O 1
ATOM 1145 N N . LYS A 1 146 ? -40.301 1.312 16.761 1.00 87.62 146 LYS A N 1
ATOM 1146 C CA . LYS A 1 146 ? -39.345 2.425 16.649 1.00 87.62 146 LYS A CA 1
ATOM 1147 C C . LYS A 1 146 ? -39.934 3.775 17.058 1.00 87.62 146 LYS A C 1
ATOM 1149 O O . LYS A 1 146 ? -39.188 4.660 17.474 1.00 87.62 146 LYS A O 1
ATOM 1154 N N . SER A 1 147 ? -41.247 3.953 16.901 1.00 89.38 147 SER A N 1
ATOM 1155 C CA . SER A 1 147 ? -41.936 5.199 17.252 1.00 89.38 147 SER A CA 1
ATOM 1156 C C . SER A 1 147 ? -41.951 5.432 18.766 1.00 89.38 147 SER A C 1
ATOM 1158 O O . SER A 1 147 ? -41.799 6.566 19.225 1.00 89.38 147 SER A O 1
ATOM 1160 N N . ILE A 1 148 ? -42.041 4.346 19.535 1.00 90.62 148 ILE A N 1
ATOM 1161 C CA . ILE A 1 148 ? -42.140 4.359 20.997 1.00 90.62 148 ILE A CA 1
ATOM 1162 C C . ILE A 1 148 ? -40.758 4.188 21.635 1.00 90.62 148 ILE A C 1
ATOM 1164 O O . ILE A 1 148 ? -40.404 4.936 22.546 1.00 90.62 148 ILE A O 1
ATOM 1168 N N . PHE A 1 149 ? -39.984 3.201 21.178 1.00 92.69 149 PHE A N 1
ATOM 1169 C CA . PHE A 1 149 ? -38.707 2.824 21.776 1.00 92.69 149 PHE A CA 1
ATOM 1170 C C . PHE A 1 149 ? -37.735 2.323 20.701 1.00 92.69 149 PHE A C 1
ATOM 1172 O O . PHE A 1 149 ? -37.673 1.132 20.397 1.00 92.69 149 PHE A O 1
ATOM 1179 N N . LYS A 1 150 ? -36.953 3.240 20.129 1.00 94.69 150 LYS A N 1
ATOM 1180 C CA . LYS A 1 150 ? -35.877 2.900 19.192 1.00 94.69 150 LYS A CA 1
ATOM 1181 C C . LYS A 1 150 ? -34.579 2.673 19.956 1.00 94.69 150 LYS A C 1
ATOM 1183 O O . LYS A 1 150 ? -34.104 3.589 20.627 1.00 94.69 150 LYS A O 1
ATOM 1188 N N . ILE A 1 151 ? -34.012 1.473 19.855 1.00 95.88 151 ILE A N 1
ATOM 1189 C CA . ILE A 1 151 ? -32.824 1.077 20.622 1.00 95.88 151 ILE A CA 1
ATOM 1190 C C . ILE A 1 151 ? -31.589 1.819 20.098 1.00 95.88 151 ILE A C 1
ATOM 1192 O O . ILE A 1 151 ? -31.204 1.673 18.937 1.00 95.88 151 ILE A O 1
ATOM 1196 N N . SER A 1 152 ? -30.942 2.582 20.977 1.00 95.00 152 SER A N 1
ATOM 1197 C CA . SER A 1 152 ? -29.738 3.361 20.666 1.00 95.00 152 SER A CA 1
ATOM 1198 C C . SER A 1 152 ? -28.486 2.881 21.400 1.00 95.00 152 SER A C 1
ATOM 1200 O O . SER A 1 152 ? -27.382 3.072 20.901 1.00 95.00 152 SER A O 1
ATOM 1202 N N . ALA A 1 153 ? -28.634 2.244 22.563 1.00 94.62 153 ALA A N 1
ATOM 1203 C CA . ALA A 1 153 ? -27.519 1.724 23.350 1.00 94.62 153 ALA A CA 1
ATOM 1204 C C . ALA A 1 153 ? -27.928 0.462 24.118 1.00 94.62 153 ALA A C 1
ATOM 1206 O O . ALA A 1 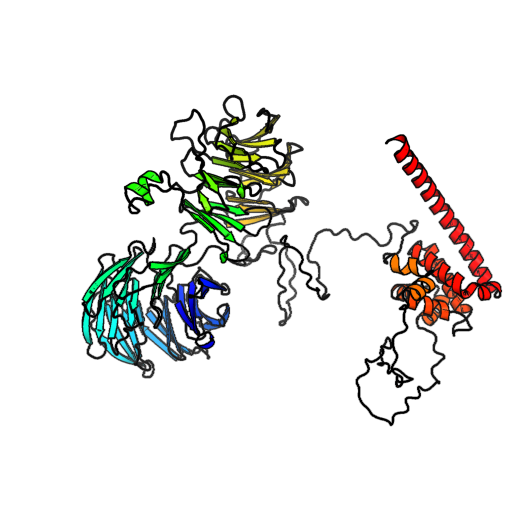153 ? -29.084 0.308 24.517 1.00 94.62 153 ALA A O 1
ATOM 1207 N N . ILE A 1 154 ? -26.966 -0.429 24.356 1.00 95.75 154 ILE A N 1
ATOM 1208 C CA . ILE A 1 154 ? -27.167 -1.702 25.057 1.00 95.75 154 ILE A CA 1
ATOM 1209 C C . ILE A 1 154 ? -26.067 -1.860 26.095 1.00 95.75 154 ILE A C 1
ATOM 1211 O O . ILE A 1 154 ? -24.909 -1.539 25.840 1.00 95.75 154 ILE A O 1
ATOM 1215 N N . LEU A 1 155 ? -26.426 -2.384 27.262 1.00 94.62 155 LEU A N 1
ATOM 1216 C CA . LEU A 1 155 ? -25.475 -2.752 28.298 1.00 94.62 155 LEU A CA 1
ATOM 1217 C C . LEU A 1 155 ? -25.983 -3.983 29.048 1.00 94.62 155 LEU A C 1
ATOM 1219 O O . LEU A 1 155 ? -27.158 -4.065 29.392 1.00 94.62 155 LEU A O 1
ATOM 1223 N N . HIS A 1 156 ? -25.090 -4.917 29.359 1.00 93.81 156 HIS A N 1
ATOM 1224 C CA . HIS A 1 156 ? -25.348 -5.946 30.365 1.00 93.81 156 HIS A CA 1
ATOM 1225 C C . HIS A 1 156 ? -24.753 -5.475 31.706 1.00 93.81 156 HIS A C 1
ATOM 1227 O O . HIS A 1 156 ? -23.523 -5.480 31.841 1.00 93.81 156 HIS A O 1
ATOM 1233 N N . PRO A 1 157 ? -25.567 -5.033 32.688 1.00 92.00 157 PRO A N 1
ATOM 1234 C CA . PRO A 1 157 ? -25.045 -4.497 33.941 1.00 92.00 157 PRO A CA 1
ATOM 1235 C C . PRO A 1 157 ? -24.264 -5.551 34.730 1.00 92.00 157 PRO A C 1
ATOM 1237 O O . PRO A 1 157 ? -24.625 -6.732 34.771 1.00 92.00 157 PRO A O 1
ATOM 1240 N N . SER A 1 158 ? -23.185 -5.134 35.392 1.00 86.38 158 SER A N 1
ATOM 1241 C CA . SER A 1 158 ? -22.419 -6.041 36.252 1.00 86.38 158 SER A CA 1
ATOM 1242 C C . SER A 1 158 ? -23.305 -6.522 37.405 1.00 86.38 158 SER A C 1
ATOM 1244 O O . SER A 1 158 ? -24.120 -5.762 37.911 1.00 86.38 158 SER A O 1
ATOM 1246 N N . THR A 1 159 ? -23.170 -7.785 37.826 1.00 87.31 159 THR A N 1
ATOM 1247 C CA . THR A 1 159 ? -24.002 -8.465 38.854 1.00 87.31 159 THR A CA 1
ATOM 1248 C C . THR A 1 159 ? -25.447 -8.821 38.454 1.00 87.31 159 THR A C 1
ATOM 1250 O O . THR A 1 159 ? -26.079 -9.634 39.130 1.00 87.31 159 THR A O 1
ATOM 1253 N N . TYR A 1 160 ? -25.961 -8.318 37.326 1.00 88.69 160 TYR A N 1
ATOM 1254 C CA . TYR A 1 160 ? -27.331 -8.582 36.870 1.00 88.69 160 TYR A CA 1
ATOM 1255 C C . TYR A 1 160 ? -27.375 -9.800 35.945 1.00 88.69 160 TYR A C 1
ATOM 1257 O O . TYR A 1 160 ? -27.375 -9.672 34.726 1.00 88.69 160 TYR A O 1
ATOM 1265 N N . LEU A 1 161 ? -27.444 -11.001 36.524 1.00 89.62 161 LEU A N 1
ATOM 1266 C CA . LEU A 1 161 ? -27.483 -12.241 35.745 1.00 89.62 161 LEU A CA 1
ATOM 1267 C C . LEU A 1 161 ? -28.692 -12.277 34.790 1.00 89.62 161 LEU A C 1
ATOM 1269 O O . LEU A 1 161 ? -29.838 -12.179 35.237 1.00 89.62 161 LEU A O 1
ATOM 1273 N N . ASN A 1 162 ? -28.430 -12.485 33.496 1.00 90.19 162 ASN A N 1
ATOM 1274 C CA . ASN A 1 162 ? -29.432 -12.602 32.428 1.00 90.19 162 ASN A CA 1
ATOM 1275 C C . ASN A 1 162 ? -30.341 -11.375 32.277 1.00 90.19 162 ASN A C 1
ATOM 1277 O O . ASN A 1 162 ? -31.476 -11.515 31.811 1.00 90.19 162 ASN A O 1
ATOM 1281 N N . LYS A 1 163 ? -29.888 -10.185 32.688 1.00 93.44 163 LYS A N 1
ATOM 1282 C CA . LYS A 1 163 ? -30.649 -8.955 32.470 1.00 93.44 163 LYS A CA 1
ATOM 1283 C C . LYS A 1 163 ? -29.868 -7.989 31.600 1.00 93.44 163 LYS A C 1
ATOM 1285 O O . LYS A 1 163 ? -28.662 -7.829 31.754 1.00 93.44 163 LYS A O 1
ATOM 1290 N N . ILE A 1 164 ? -30.587 -7.333 30.705 1.00 95.12 164 ILE A N 1
ATOM 1291 C CA . ILE A 1 164 ? -30.031 -6.377 29.754 1.00 95.12 164 ILE A CA 1
ATOM 1292 C C . ILE A 1 164 ? -30.714 -5.033 29.960 1.00 95.12 164 ILE A C 1
ATOM 1294 O O . ILE A 1 164 ? -31.923 -4.964 30.192 1.00 95.12 164 ILE A O 1
ATOM 1298 N N . LEU A 1 165 ? -29.920 -3.973 29.910 1.00 96.12 165 LEU A N 1
ATOM 1299 C CA . LEU A 1 165 ? -30.379 -2.598 29.954 1.00 96.12 165 LEU A CA 1
ATOM 1300 C C . LEU A 1 165 ? -30.337 -2.035 28.536 1.00 96.12 165 LEU A C 1
ATOM 1302 O O . LEU A 1 165 ? -29.286 -2.023 27.895 1.00 96.12 165 LEU A O 1
ATOM 1306 N N . LEU A 1 166 ? -31.485 -1.561 28.069 1.00 96.25 166 LEU A N 1
ATOM 1307 C CA . LEU A 1 166 ? -31.644 -0.934 26.765 1.00 96.25 166 LEU A CA 1
ATOM 1308 C C . LEU A 1 166 ? -31.875 0.561 26.952 1.00 96.25 166 LEU A C 1
ATOM 1310 O O . LEU A 1 166 ? -32.690 0.964 27.785 1.00 96.25 166 LEU A O 1
ATOM 1314 N N . GLY A 1 167 ? -31.168 1.371 26.172 1.00 95.75 167 GLY A N 1
ATOM 1315 C CA . GLY A 1 167 ? -31.406 2.803 26.046 1.00 95.75 167 GLY A CA 1
ATOM 1316 C C . GLY A 1 167 ? -32.124 3.134 24.748 1.00 95.75 167 GLY A C 1
ATOM 1317 O O . GLY A 1 167 ? -31.873 2.492 23.727 1.00 95.75 167 GLY A O 1
ATOM 1318 N N . SER A 1 168 ? -33.013 4.129 24.800 1.00 95.62 168 SER A N 1
ATOM 1319 C CA . SER A 1 168 ? -33.755 4.596 23.628 1.00 95.62 168 SER A CA 1
ATOM 1320 C C . SER A 1 168 ? -33.330 5.974 23.137 1.00 95.62 168 SER A C 1
ATOM 1322 O O . SER A 1 168 ? -32.925 6.845 23.914 1.00 95.62 168 SER A O 1
ATOM 1324 N N . GLU A 1 169 ? -33.536 6.208 21.843 1.00 94.06 169 GLU A N 1
ATOM 1325 C CA . GLU A 1 169 ? -33.416 7.530 21.220 1.00 94.06 169 GLU A CA 1
ATOM 1326 C C . GLU A 1 169 ? -34.464 8.524 21.762 1.00 94.06 169 GLU A C 1
ATOM 1328 O O . GLU A 1 169 ? -34.223 9.728 21.804 1.00 94.06 169 GLU A O 1
ATOM 1333 N N . GLN A 1 170 ? -35.598 8.032 22.270 1.00 92.81 170 GLN A N 1
ATOM 1334 C CA . GLN A 1 170 ? -36.614 8.831 22.965 1.00 92.81 170 GLN A CA 1
ATOM 1335 C C . GLN A 1 170 ? -36.192 9.238 24.392 1.00 92.81 170 GLN A C 1
ATOM 1337 O O . GLN A 1 170 ? -36.761 10.163 24.976 1.00 92.81 170 GLN A O 1
ATOM 1342 N N . GLY A 1 171 ? -35.188 8.566 24.967 1.00 91.38 171 GLY A N 1
ATOM 1343 C CA . GLY A 1 171 ? -34.581 8.926 26.250 1.00 91.38 171 GLY A CA 1
ATOM 1344 C C . GLY A 1 171 ? -35.011 8.107 27.464 1.00 91.38 171 GLY A C 1
ATOM 1345 O O . GLY A 1 171 ? -34.513 8.361 28.560 1.00 91.38 171 GLY A O 1
ATOM 1346 N N . SER A 1 172 ? -35.914 7.141 27.290 1.00 94.25 172 SER A N 1
ATOM 1347 C CA . SER A 1 172 ? -36.281 6.163 28.326 1.00 94.25 172 SER A CA 1
ATOM 1348 C C . SER A 1 172 ? -35.299 4.983 28.349 1.00 94.25 172 SER A C 1
ATOM 1350 O O . SER A 1 172 ? -34.657 4.689 27.333 1.00 94.25 172 SER A O 1
ATOM 1352 N N . LEU A 1 173 ? -35.179 4.300 29.491 1.00 96.06 173 LEU A N 1
ATOM 1353 C CA . LEU A 1 173 ? -34.419 3.047 29.603 1.00 96.06 173 LEU A CA 1
ATOM 1354 C C . LEU A 1 173 ? -35.369 1.896 29.931 1.00 96.06 173 LEU A C 1
ATOM 1356 O O . LEU A 1 173 ? -36.367 2.088 30.624 1.00 96.06 173 LEU A O 1
ATOM 1360 N N . GLN A 1 174 ? -35.038 0.686 29.499 1.00 95.44 174 GLN A N 1
ATOM 1361 C CA . GLN A 1 174 ? -35.780 -0.520 29.862 1.00 95.44 174 GLN A CA 1
ATOM 1362 C C . GLN A 1 174 ? -34.831 -1.606 30.358 1.00 95.44 174 GLN A C 1
ATOM 1364 O O . GLN A 1 174 ? -33.803 -1.871 29.736 1.00 95.44 174 GLN A O 1
ATOM 1369 N N . LEU A 1 175 ? -35.192 -2.253 31.467 1.00 95.62 175 LEU A N 1
ATOM 1370 C CA . LEU A 1 175 ? -34.480 -3.410 32.003 1.00 95.62 175 LEU A CA 1
ATOM 1371 C C . LEU A 1 175 ? -35.272 -4.679 31.701 1.00 95.62 175 LEU A C 1
ATOM 1373 O O . LEU A 1 175 ? -36.398 -4.849 32.169 1.00 95.62 175 LEU A O 1
ATOM 1377 N N . TRP A 1 176 ? -34.658 -5.590 30.960 1.00 95.56 176 TRP A N 1
ATOM 1378 C CA . TRP A 1 176 ? -35.271 -6.838 30.517 1.00 95.56 176 TRP A CA 1
ATOM 1379 C C . TRP A 1 176 ? -34.588 -8.038 31.149 1.00 95.56 176 TRP A C 1
ATOM 1381 O O . TRP A 1 176 ? -33.371 -8.048 31.300 1.00 95.56 176 TRP A O 1
ATOM 1391 N N . ASN A 1 177 ? -35.362 -9.068 31.483 1.00 93.94 177 ASN A N 1
ATOM 1392 C CA . ASN A 1 177 ? -34.837 -10.386 31.817 1.00 93.94 177 ASN A CA 1
ATOM 1393 C C . ASN A 1 177 ? -34.899 -11.283 30.582 1.00 93.94 177 ASN A C 1
ATOM 1395 O O . ASN A 1 177 ? -35.986 -11.641 30.125 1.00 93.94 177 ASN A O 1
ATOM 1399 N N . VAL A 1 178 ? -33.725 -11.667 30.090 1.00 91.06 178 VAL A N 1
ATOM 1400 C CA . VAL A 1 178 ? -33.545 -12.491 28.893 1.00 91.06 178 VAL A CA 1
ATOM 1401 C C . VAL A 1 178 ? -34.050 -13.916 29.113 1.00 91.06 178 VAL A C 1
ATOM 1403 O O . VAL A 1 178 ? -34.658 -14.502 28.225 1.00 91.06 178 VAL A O 1
ATOM 1406 N N . LYS A 1 179 ? -33.859 -14.478 30.313 1.00 90.31 179 LYS A N 1
ATOM 1407 C CA . LYS A 1 179 ? -34.260 -15.861 30.605 1.00 90.31 179 LYS A CA 1
ATOM 1408 C C . LYS A 1 179 ? -35.774 -16.012 30.718 1.00 90.31 179 LYS A C 1
ATOM 1410 O O . LYS A 1 179 ? -36.321 -17.001 30.248 1.00 90.31 179 LYS A O 1
ATOM 1415 N N . SER A 1 180 ? -36.450 -15.061 31.365 1.00 89.81 180 SER A N 1
ATOM 1416 C CA . SER A 1 180 ? -37.911 -15.116 31.515 1.00 89.81 180 SER A CA 1
ATOM 1417 C C . SER A 1 180 ? -38.676 -14.407 30.400 1.00 89.81 180 SER A C 1
ATOM 1419 O O . SER A 1 180 ? -39.901 -14.429 30.446 1.00 89.81 180 SER A O 1
ATOM 1421 N N . ASN A 1 181 ? -37.984 -13.750 29.462 1.00 91.38 181 ASN A N 1
ATOM 1422 C CA . ASN A 1 181 ? -38.567 -12.874 28.445 1.00 91.38 181 ASN A CA 1
ATOM 1423 C C . ASN A 1 181 ? -39.597 -11.887 29.037 1.00 91.38 181 ASN A C 1
ATOM 1425 O O . ASN A 1 181 ? -40.752 -11.816 28.623 1.00 91.38 181 ASN A O 1
ATOM 1429 N N . LYS A 1 182 ? -39.199 -11.179 30.102 1.00 93.12 182 LYS A N 1
ATOM 1430 C CA . LYS A 1 182 ? -40.064 -10.198 30.778 1.00 93.12 182 LYS A CA 1
ATOM 1431 C C . LYS A 1 182 ? -39.361 -8.858 30.899 1.00 93.12 182 LYS A C 1
ATOM 1433 O O . LYS A 1 182 ? -38.231 -8.795 31.390 1.00 93.12 182 LYS A O 1
ATOM 1438 N N . LEU A 1 183 ? -40.073 -7.798 30.530 1.00 94.38 183 LEU A N 1
ATOM 1439 C CA . LEU A 1 183 ? -39.747 -6.432 30.919 1.00 94.38 183 LEU A CA 1
ATOM 1440 C C . LEU A 1 183 ? -39.878 -6.326 32.444 1.00 94.38 183 LEU A C 1
ATOM 1442 O O . LEU A 1 183 ? -40.954 -6.552 32.994 1.00 94.38 183 LEU A O 1
ATOM 1446 N N . LEU A 1 184 ? -38.771 -6.039 33.127 1.00 94.56 184 LEU A N 1
ATOM 1447 C CA . LEU A 1 184 ? -38.741 -5.922 34.584 1.00 94.56 184 LEU A CA 1
ATOM 1448 C C . LEU A 1 184 ? -39.120 -4.517 35.040 1.00 94.56 184 LEU A C 1
ATOM 1450 O O . LEU A 1 184 ? -39.854 -4.367 36.011 1.00 94.56 184 LEU A O 1
ATOM 1454 N N . TYR A 1 185 ? -38.581 -3.500 34.368 1.00 95.25 185 TYR A N 1
ATOM 1455 C CA . TYR A 1 185 ? -38.783 -2.109 34.752 1.00 95.25 185 TYR A CA 1
ATOM 1456 C C . TYR A 1 185 ? -38.549 -1.171 33.567 1.00 95.25 185 TYR A C 1
ATOM 1458 O O . TYR A 1 185 ? -37.670 -1.417 32.737 1.00 95.25 185 TYR A O 1
ATOM 1466 N N . THR A 1 186 ? -39.327 -0.090 33.510 1.00 95.38 186 THR A N 1
ATOM 1467 C CA . THR A 1 186 ? -39.143 1.007 32.553 1.00 95.38 186 THR A CA 1
ATOM 1468 C C . THR A 1 186 ? -38.788 2.262 33.323 1.00 95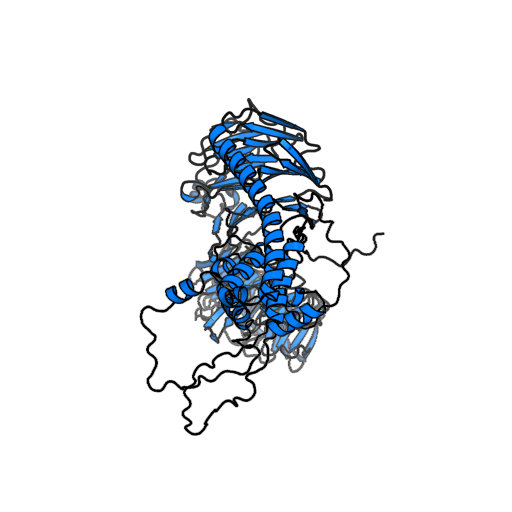.38 186 THR A C 1
ATOM 1470 O O . THR A 1 186 ? -39.566 2.731 34.148 1.00 95.38 186 THR A O 1
ATOM 1473 N N . PHE A 1 187 ? -37.619 2.809 33.025 1.00 94.69 187 PHE A N 1
ATOM 1474 C CA . PHE A 1 187 ? -37.157 4.061 33.589 1.00 94.69 187 PHE A CA 1
ATOM 1475 C C . PHE A 1 187 ? -37.756 5.208 32.769 1.00 94.69 187 PHE A C 1
ATOM 1477 O O . PHE A 1 187 ? -37.571 5.229 31.544 1.00 94.69 187 PHE A O 1
ATOM 1484 N N . PRO A 1 188 ? -38.422 6.190 33.403 1.00 87.88 188 PRO A N 1
ATOM 1485 C CA . PRO A 1 188 ? -39.011 7.329 32.694 1.00 87.88 188 PRO A CA 1
ATOM 1486 C C . PRO A 1 188 ? -37.952 8.160 31.950 1.00 87.88 188 PRO A C 1
ATOM 1488 O O . PRO A 1 188 ? -38.277 8.867 30.994 1.00 87.88 188 PRO A O 1
ATOM 1491 N N . GLY A 1 189 ? -36.683 8.039 32.356 1.00 87.69 189 GLY A N 1
ATOM 1492 C CA . GLY A 1 189 ? -35.549 8.675 31.702 1.00 87.69 189 GLY A CA 1
ATOM 1493 C C . GLY A 1 189 ? -35.608 10.198 31.783 1.00 87.69 189 GLY A C 1
ATOM 1494 O O . GLY A 1 189 ? -36.228 10.770 32.680 1.00 87.69 189 GLY A O 1
ATOM 1495 N N . TRP A 1 190 ? -34.948 10.871 30.839 1.00 90.94 190 TRP A N 1
ATOM 1496 C CA . TRP A 1 190 ? -34.777 12.335 30.875 1.00 90.94 190 TRP A CA 1
ATOM 1497 C C . TRP A 1 190 ? -35.400 13.065 29.685 1.00 90.94 190 TRP A C 1
ATOM 1499 O O . TRP A 1 190 ? -35.122 14.246 29.491 1.00 90.94 190 TRP A O 1
ATOM 1509 N N . LYS A 1 191 ? -36.242 12.382 28.893 1.00 89.50 191 LYS A N 1
ATOM 1510 C CA . LYS A 1 191 ? -36.861 12.913 27.656 1.00 89.50 191 LYS A CA 1
ATOM 1511 C C . LYS A 1 191 ? -35.843 13.470 26.646 1.00 89.50 191 LYS A C 1
ATOM 1513 O O . LYS A 1 191 ? -36.154 14.357 25.857 1.00 89.50 191 LYS A O 1
ATOM 1518 N N . VAL A 1 192 ? -34.611 12.973 26.708 1.00 93.69 192 VAL A N 1
ATOM 1519 C CA . VAL A 1 192 ? -33.504 13.297 25.807 1.00 93.69 192 VAL A CA 1
ATOM 1520 C C . VAL A 1 192 ? -32.871 11.978 25.406 1.00 93.69 192 VAL A C 1
ATOM 1522 O O . VAL A 1 192 ? -32.629 11.146 26.278 1.00 93.69 192 VAL A O 1
ATOM 1525 N N . GLY A 1 193 ? -32.591 11.801 24.117 1.00 94.69 193 GLY A N 1
ATOM 1526 C CA . GLY A 1 193 ? -32.069 10.544 23.596 1.00 94.69 193 GLY A CA 1
ATOM 1527 C C . GLY A 1 193 ? -30.788 10.077 24.271 1.00 94.69 193 GLY A C 1
ATOM 1528 O O . GLY A 1 193 ? -29.885 10.871 24.561 1.00 94.69 193 GLY A O 1
ATOM 1529 N N . VAL A 1 194 ? -30.727 8.771 24.515 1.00 96.75 194 VAL A N 1
ATOM 1530 C CA . VAL A 1 194 ? -29.552 8.091 25.053 1.00 96.75 194 VAL A CA 1
ATOM 1531 C C . VAL A 1 194 ? -28.612 7.761 23.902 1.00 96.75 194 VAL A C 1
ATOM 1533 O O . VAL A 1 194 ? -29.041 7.242 22.879 1.00 96.75 194 VAL A O 1
ATOM 1536 N N . THR A 1 195 ? -27.332 8.069 24.069 1.00 95.00 195 THR A N 1
ATOM 1537 C CA . THR A 1 195 ? -26.284 7.882 23.046 1.00 95.00 195 THR A CA 1
ATOM 1538 C C . THR A 1 195 ? -25.258 6.839 23.459 1.00 95.00 195 THR A C 1
ATOM 1540 O O . THR A 1 195 ? -24.812 6.056 22.630 1.00 95.00 195 THR A O 1
ATOM 1543 N N . ALA A 1 196 ? -24.916 6.786 24.746 1.00 94.94 196 ALA A N 1
ATOM 1544 C CA . ALA A 1 196 ? -23.956 5.836 25.288 1.00 94.94 196 ALA A CA 1
ATOM 1545 C C . ALA A 1 196 ? -24.425 5.321 26.652 1.00 94.94 196 ALA A C 1
ATOM 1547 O O . ALA A 1 196 ? -24.967 6.078 27.462 1.00 94.94 196 ALA A O 1
ATOM 1548 N N . LEU A 1 197 ? -24.175 4.041 26.919 1.00 96.12 197 LEU A N 1
ATOM 1549 C CA . LEU A 1 197 ? -24.364 3.410 28.222 1.00 96.12 197 LEU A CA 1
ATOM 1550 C C . LEU A 1 197 ? -23.056 2.747 28.633 1.00 96.12 197 LEU A C 1
ATOM 1552 O O . LEU A 1 197 ? -22.501 1.965 27.869 1.00 96.12 197 LEU A O 1
ATOM 1556 N N . GLN A 1 198 ? -22.580 3.037 29.842 1.00 95.81 198 GLN A N 1
ATOM 1557 C CA . GLN A 1 198 ? -21.358 2.434 30.364 1.00 95.81 198 GLN A CA 1
ATOM 1558 C C . GLN A 1 198 ? -21.528 2.041 31.828 1.00 95.81 198 GLN A C 1
ATOM 1560 O O . GLN A 1 198 ? -21.928 2.852 32.666 1.00 95.81 198 GLN A O 1
ATOM 1565 N N . GLN A 1 199 ? -21.169 0.801 32.154 1.00 94.88 199 GLN A N 1
ATOM 1566 C CA . GLN A 1 199 ? -21.171 0.316 33.532 1.00 94.88 199 GLN A CA 1
ATOM 1567 C C . GLN A 1 199 ? -20.150 1.090 34.375 1.00 94.88 199 GLN A C 1
ATOM 1569 O O . GLN A 1 199 ? -18.968 1.147 34.020 1.00 94.88 199 GLN A O 1
ATOM 1574 N N . ALA A 1 200 ? -20.594 1.654 35.502 1.00 94.12 200 ALA A N 1
ATOM 1575 C CA . ALA A 1 200 ? -19.685 2.241 36.477 1.00 94.12 200 ALA A CA 1
ATOM 1576 C C . ALA A 1 200 ? -18.999 1.136 37.304 1.00 94.12 200 ALA A C 1
ATOM 1578 O O . ALA A 1 200 ? -19.561 0.048 37.463 1.00 94.12 200 ALA A O 1
ATOM 1579 N N . PRO A 1 201 ? -17.809 1.391 37.882 1.00 91.69 201 PRO A N 1
ATOM 1580 C CA . PRO A 1 201 ? -17.153 0.438 38.782 1.00 91.69 201 PRO A CA 1
ATOM 1581 C C . PRO A 1 201 ? -17.969 0.145 40.051 1.00 91.69 201 PRO A C 1
ATOM 1583 O O . PRO A 1 201 ? -17.791 -0.902 40.670 1.00 91.69 201 PRO A O 1
ATOM 1586 N N . ALA A 1 202 ? -18.862 1.064 40.433 1.00 91.12 202 ALA A N 1
ATOM 1587 C CA . ALA A 1 202 ? -19.806 0.878 41.525 1.00 91.12 202 ALA A CA 1
ATOM 1588 C C . ALA A 1 202 ? -20.944 -0.085 41.137 1.00 91.12 202 ALA A C 1
ATOM 1590 O O . ALA A 1 202 ? -21.418 -0.098 40.000 1.00 91.12 202 ALA A O 1
ATOM 1591 N N . VAL A 1 203 ? -21.396 -0.878 42.110 1.00 91.56 203 VAL A N 1
ATOM 1592 C CA . VAL A 1 203 ? -22.503 -1.835 41.951 1.00 91.56 203 VAL A CA 1
ATOM 1593 C C . VAL A 1 203 ? -23.811 -1.082 41.701 1.00 91.56 203 VAL A C 1
ATOM 1595 O O . VAL A 1 203 ? -24.031 -0.037 42.303 1.00 91.56 203 VAL A O 1
ATOM 1598 N N . ASP A 1 204 ? -24.672 -1.607 40.825 1.00 92.62 204 ASP A N 1
ATOM 1599 C CA . ASP A 1 204 ? -25.978 -1.029 40.451 1.00 92.62 204 ASP A CA 1
ATOM 1600 C C . ASP A 1 204 ? -25.931 0.341 39.739 1.00 92.62 204 ASP A C 1
ATOM 1602 O O . ASP A 1 204 ? -26.980 0.896 39.411 1.00 92.62 204 ASP A O 1
ATOM 1606 N N . VAL A 1 205 ? -24.746 0.899 39.472 1.00 95.25 205 VAL A N 1
ATOM 1607 C CA . VAL A 1 205 ? -24.596 2.253 38.918 1.00 95.25 205 VAL A CA 1
ATOM 1608 C C . VAL A 1 205 ? -24.153 2.216 37.458 1.00 95.25 205 VAL A C 1
ATOM 1610 O O . VAL A 1 205 ? -23.205 1.523 37.096 1.00 95.25 205 VAL A O 1
ATOM 1613 N N . VAL A 1 206 ? -24.802 3.016 36.614 1.00 96.06 206 VAL A N 1
ATOM 1614 C CA . VAL A 1 206 ? -24.483 3.145 35.186 1.00 96.06 206 VAL A CA 1
ATOM 1615 C C . VAL A 1 206 ? -24.373 4.616 34.805 1.00 96.06 206 VAL A C 1
ATOM 1617 O O . VAL A 1 206 ? -25.137 5.455 35.279 1.00 96.06 206 VAL A O 1
ATOM 1620 N N . ALA A 1 207 ? -23.408 4.932 33.943 1.00 96.62 207 ALA A N 1
ATOM 1621 C CA . ALA A 1 207 ? -23.357 6.216 33.261 1.00 96.62 207 ALA A CA 1
ATOM 1622 C C . ALA A 1 207 ? -24.209 6.187 31.999 1.00 96.62 207 ALA A C 1
ATOM 1624 O O . ALA A 1 207 ? -24.070 5.293 31.161 1.00 96.62 207 ALA A O 1
ATOM 1625 N N . VAL A 1 208 ? -25.032 7.218 31.849 1.00 97.00 208 VAL A N 1
ATOM 1626 C CA . VAL A 1 208 ? -25.886 7.434 30.690 1.00 97.00 208 VAL A CA 1
ATOM 1627 C C . VAL A 1 208 ? -25.483 8.728 30.001 1.00 97.00 208 VAL A C 1
ATOM 1629 O O . VAL A 1 208 ? -25.587 9.812 30.575 1.00 97.00 208 VAL A O 1
ATOM 1632 N N . GLY A 1 209 ? -24.991 8.606 28.772 1.00 96.44 209 GLY A N 1
ATOM 1633 C CA . GLY A 1 209 ? -24.665 9.729 27.902 1.00 96.44 209 GLY A CA 1
ATOM 1634 C C . GLY A 1 209 ? -25.885 10.166 27.109 1.00 96.44 209 GLY A C 1
ATOM 1635 O O . GLY A 1 209 ? -26.559 9.338 26.493 1.00 96.44 209 GLY A O 1
ATOM 1636 N N . LEU A 1 210 ? -26.164 11.466 27.104 1.00 96.44 210 LEU A N 1
ATOM 1637 C CA . LEU A 1 210 ? -27.318 12.046 26.425 1.00 96.44 210 LEU A CA 1
ATOM 1638 C C . LEU A 1 210 ? -26.922 12.870 25.197 1.00 96.44 210 LEU A C 1
ATOM 1640 O O . LEU A 1 210 ? -25.840 13.460 25.137 1.00 96.44 210 LEU A O 1
ATOM 1644 N N . VAL A 1 211 ? -27.866 13.003 24.260 1.00 95.38 211 VAL A N 1
ATOM 1645 C CA . VAL A 1 211 ? -27.728 13.881 23.082 1.00 95.38 211 VAL A CA 1
ATOM 1646 C C . VAL A 1 211 ? -27.481 15.346 23.480 1.00 95.38 211 VAL A C 1
ATOM 1648 O O . VAL A 1 211 ? -26.803 16.085 22.772 1.00 95.38 211 VAL A O 1
ATOM 1651 N N . SER A 1 212 ? -27.969 15.773 24.648 1.00 94.31 212 SER A N 1
ATOM 1652 C CA . SER A 1 212 ? -27.777 17.134 25.172 1.00 94.31 212 SER A CA 1
ATOM 1653 C C . SER A 1 212 ? -26.341 17.459 25.611 1.00 94.31 212 SER A C 1
ATOM 1655 O O . SER A 1 212 ? -26.080 18.594 26.013 1.00 94.31 212 SER A O 1
ATOM 1657 N N . GLY A 1 213 ? -25.428 16.480 25.590 1.00 93.56 213 GLY A N 1
ATOM 1658 C CA . GLY A 1 213 ? -24.074 16.612 26.137 1.00 93.56 213 GLY A CA 1
ATOM 1659 C C . GLY A 1 213 ? -24.007 16.427 27.657 1.00 93.56 213 GLY A C 1
ATOM 1660 O O . GLY A 1 213 ? -22.992 16.741 28.279 1.00 93.56 213 GLY A O 1
ATOM 1661 N N . GLN A 1 214 ? -25.083 15.941 28.282 1.00 95.31 214 GLN A N 1
ATOM 1662 C CA . GLN A 1 214 ? -25.084 15.567 29.696 1.00 95.31 214 GLN A CA 1
ATOM 1663 C C . GLN A 1 214 ? -24.680 14.101 29.884 1.00 95.31 214 GLN A C 1
ATOM 1665 O O . GLN A 1 214 ? -25.117 13.230 29.134 1.00 95.31 214 GLN A O 1
ATOM 1670 N N . VAL A 1 215 ? -23.889 13.834 30.923 1.00 96.25 215 VAL A N 1
ATOM 1671 C CA . VAL A 1 215 ? -23.620 12.488 31.438 1.00 96.25 215 VAL A CA 1
ATOM 1672 C C . VAL A 1 215 ? -24.301 12.354 32.790 1.00 96.25 215 VAL A C 1
ATOM 1674 O O . VAL A 1 215 ? -24.041 13.138 33.705 1.00 96.25 215 VAL A O 1
ATOM 1677 N N . ILE A 1 216 ? -25.174 11.364 32.921 1.00 95.88 216 ILE A N 1
ATOM 1678 C CA . ILE A 1 216 ? -25.935 11.113 34.141 1.00 95.88 216 ILE A CA 1
ATOM 1679 C C . ILE A 1 216 ? -25.450 9.815 34.761 1.00 95.88 216 ILE A C 1
ATOM 1681 O O . ILE A 1 216 ? -25.477 8.768 34.124 1.00 95.88 216 ILE A O 1
ATOM 1685 N N . ILE A 1 217 ? -25.010 9.886 36.013 1.00 96.38 217 ILE A N 1
ATOM 1686 C CA . ILE A 1 217 ? -24.669 8.707 36.803 1.00 96.38 217 ILE A CA 1
ATOM 1687 C C . ILE A 1 217 ? -25.929 8.286 37.551 1.00 96.38 217 ILE A C 1
ATOM 1689 O O . ILE A 1 217 ? -26.389 9.005 38.441 1.00 96.38 217 ILE A O 1
ATOM 1693 N N . HIS A 1 218 ? -26.499 7.149 37.165 1.00 95.69 218 HIS A N 1
ATOM 1694 C CA . HIS A 1 218 ? -27.802 6.679 37.631 1.00 95.69 218 HIS A CA 1
ATOM 1695 C C . HIS A 1 218 ? -27.677 5.356 38.376 1.00 95.69 218 HIS A C 1
ATOM 1697 O O . HIS A 1 218 ? -26.987 4.447 37.911 1.00 95.69 218 HIS A O 1
ATOM 1703 N N . ASN A 1 219 ? -28.351 5.236 39.518 1.00 95.38 219 ASN A N 1
ATOM 1704 C CA . ASN A 1 219 ? -28.500 3.971 40.223 1.00 95.38 219 ASN A CA 1
ATOM 1705 C C . ASN A 1 219 ? -29.747 3.246 39.702 1.00 95.38 219 ASN A C 1
ATOM 1707 O O . ASN A 1 219 ? -30.872 3.700 39.897 1.00 95.38 219 ASN A O 1
ATOM 1711 N N . ILE A 1 220 ? -29.541 2.104 39.053 1.00 94.38 220 ILE A N 1
ATOM 1712 C CA . ILE A 1 220 ? -30.591 1.340 38.367 1.00 94.38 220 ILE A CA 1
ATOM 1713 C C . ILE A 1 220 ? -31.527 0.648 39.361 1.00 94.38 220 ILE A C 1
ATOM 1715 O O . ILE A 1 220 ? -32.699 0.442 39.058 1.00 94.38 220 ILE A O 1
ATOM 1719 N N . LYS A 1 221 ? -31.038 0.289 40.551 1.00 93.38 221 LYS A N 1
ATOM 1720 C CA . LYS A 1 221 ? -31.831 -0.438 41.547 1.00 93.38 221 LYS A CA 1
ATOM 1721 C C . LYS A 1 221 ? -32.872 0.448 42.224 1.00 93.38 221 LYS A C 1
ATOM 1723 O O . LYS A 1 221 ? -33.975 -0.018 42.496 1.00 93.38 221 LYS A O 1
ATOM 1728 N N . PHE A 1 222 ? -32.499 1.693 42.513 1.00 92.75 222 PHE A N 1
ATOM 1729 C CA . PHE A 1 222 ? -33.356 2.661 43.204 1.00 92.75 222 PHE A CA 1
ATOM 1730 C C . PHE A 1 222 ? -34.013 3.674 42.259 1.00 92.75 222 PHE A C 1
ATOM 1732 O O . PHE A 1 222 ? -34.873 4.424 42.698 1.00 92.75 222 PHE A O 1
ATOM 1739 N N . ASP A 1 223 ? -33.636 3.676 40.977 1.00 93.62 223 ASP A N 1
ATOM 1740 C CA . ASP A 1 223 ? -34.063 4.674 39.991 1.00 93.62 223 ASP A CA 1
ATOM 1741 C C . ASP A 1 223 ? -33.717 6.118 40.414 1.00 93.62 223 ASP A C 1
ATOM 1743 O O . ASP A 1 223 ? -34.498 7.057 40.269 1.00 93.62 223 ASP A O 1
ATOM 1747 N N . GLU A 1 224 ? -32.504 6.308 40.945 1.00 93.75 224 GLU A N 1
ATOM 1748 C CA . GLU A 1 224 ? -32.040 7.594 41.475 1.00 93.75 224 GLU A CA 1
ATOM 1749 C C . GLU A 1 224 ? -30.820 8.131 40.719 1.00 93.75 224 GLU A C 1
ATOM 1751 O O . GLU A 1 224 ? -29.796 7.456 40.567 1.00 93.75 224 GLU A O 1
ATOM 1756 N N . THR A 1 225 ? -30.889 9.398 40.295 1.00 94.38 225 THR A N 1
ATOM 1757 C CA . THR A 1 225 ? -29.742 10.086 39.689 1.00 94.38 225 THR A CA 1
ATOM 1758 C C . THR A 1 225 ? -28.770 10.541 40.774 1.00 94.38 225 THR A C 1
ATOM 1760 O O . THR A 1 225 ? -29.077 11.469 41.522 1.00 94.38 225 THR A O 1
ATOM 1763 N N . LEU A 1 226 ? -27.579 9.947 40.821 1.00 94.06 226 LEU A N 1
ATOM 1764 C CA . LEU A 1 226 ? -26.546 10.267 41.810 1.00 94.06 226 LEU A CA 1
ATOM 1765 C C . LEU A 1 226 ? -25.800 11.560 41.464 1.00 94.06 226 LEU A C 1
ATOM 1767 O O . LEU A 1 226 ? -25.539 12.400 42.328 1.00 94.06 226 LEU A O 1
ATOM 1771 N N . MET A 1 227 ? -25.405 11.704 40.196 1.00 93.56 227 MET A N 1
ATOM 1772 C CA . MET A 1 227 ? -24.573 12.811 39.716 1.00 93.56 227 MET A CA 1
ATOM 1773 C C . MET A 1 227 ? -24.934 13.190 38.281 1.00 93.56 227 MET A C 1
ATOM 1775 O O . MET A 1 227 ? -25.398 12.355 37.502 1.00 93.56 227 MET A O 1
ATOM 1779 N N . LYS A 1 228 ? -24.700 14.458 37.928 1.00 94.31 228 LYS A N 1
ATOM 1780 C CA . LYS A 1 228 ? -24.913 14.996 36.582 1.00 94.31 228 LYS A CA 1
ATOM 1781 C C . LYS A 1 228 ? -23.701 15.819 36.169 1.00 94.31 228 LYS A C 1
ATOM 1783 O O . LYS A 1 228 ? -23.315 16.743 36.879 1.00 94.31 228 LYS A O 1
ATOM 1788 N N . PHE A 1 229 ? -23.151 15.505 35.006 1.00 94.56 229 PHE A N 1
ATOM 1789 C CA . PHE A 1 229 ? -22.066 16.242 34.370 1.00 94.56 229 PHE A CA 1
ATOM 1790 C C . PHE A 1 229 ? -22.538 16.768 33.019 1.00 94.56 229 PHE A C 1
ATOM 1792 O O . PHE A 1 229 ? -23.446 16.204 32.410 1.00 94.56 229 PHE A O 1
ATOM 1799 N N . ARG A 1 230 ? -21.938 17.859 32.544 1.00 93.50 230 ARG A N 1
ATOM 1800 C CA . ARG A 1 230 ? -22.260 18.449 31.243 1.00 93.50 230 ARG A CA 1
ATOM 1801 C C . ARG A 1 230 ? -20.983 18.857 30.523 1.00 93.50 230 ARG A C 1
ATOM 1803 O O . ARG A 1 230 ? -20.102 19.453 31.141 1.00 93.50 230 ARG A O 1
ATOM 1810 N N . GLN A 1 231 ? -20.916 18.550 29.232 1.00 90.69 231 GLN A N 1
ATOM 1811 C CA . GLN A 1 231 ? -19.952 19.123 28.297 1.00 90.69 231 GLN A CA 1
ATOM 1812 C C . GLN A 1 231 ? -20.679 20.014 27.284 1.00 90.69 231 GLN A C 1
ATOM 1814 O O . GLN A 1 231 ? -21.815 19.733 26.905 1.00 90.69 231 GLN A O 1
ATOM 1819 N N . ASP A 1 232 ? -20.011 21.069 26.820 1.00 89.38 232 ASP A N 1
ATOM 1820 C CA . ASP A 1 232 ? -20.602 22.046 25.891 1.00 89.38 232 ASP A CA 1
ATOM 1821 C C . ASP A 1 232 ? -20.355 21.702 24.412 1.00 89.38 232 ASP A C 1
ATOM 1823 O O . ASP A 1 232 ? -20.798 22.409 23.512 1.00 89.38 232 ASP A O 1
ATOM 1827 N N . TRP A 1 233 ? -19.651 20.604 24.139 1.00 90.62 233 TRP A N 1
ATOM 1828 C CA . TRP A 1 233 ? -19.177 20.240 22.801 1.00 90.62 233 TRP A CA 1
ATOM 1829 C C . TRP A 1 233 ? -20.124 19.332 22.009 1.00 90.62 233 TRP A C 1
ATOM 1831 O O . TRP A 1 233 ? -19.695 18.656 21.077 1.00 90.62 233 TRP A O 1
ATOM 1841 N N . GLY A 1 234 ? -21.406 19.307 22.375 1.00 91.50 234 GLY A N 1
ATOM 1842 C CA . GLY A 1 234 ? -22.426 18.484 21.726 1.00 91.50 234 GLY A CA 1
ATOM 1843 C C . GLY A 1 234 ? -22.646 17.117 22.396 1.00 91.50 234 GLY A C 1
ATOM 1844 O O . GLY A 1 234 ? -22.252 16.935 23.554 1.00 91.50 234 GLY A O 1
ATOM 1845 N N . PRO A 1 235 ? -23.310 16.172 21.697 1.00 94.81 235 PRO A N 1
ATOM 1846 C CA . PRO A 1 235 ? -23.738 14.891 22.260 1.00 94.81 235 PRO A CA 1
ATOM 1847 C C . PRO A 1 235 ? -22.568 14.057 22.785 1.00 94.81 235 PRO A C 1
ATOM 1849 O O . PRO A 1 235 ? -21.450 14.140 22.280 1.00 94.81 235 PRO A O 1
ATOM 1852 N N . ILE A 1 236 ? -22.825 13.238 23.802 1.00 96.06 236 ILE A N 1
ATOM 1853 C CA . ILE A 1 236 ? -21.812 12.316 24.322 1.00 96.06 236 ILE A CA 1
ATOM 1854 C C . ILE A 1 236 ? -21.616 11.174 23.321 1.00 96.06 236 ILE A C 1
ATOM 1856 O O . ILE A 1 236 ? -22.575 10.491 22.987 1.00 96.06 236 ILE A O 1
ATOM 1860 N N . THR A 1 237 ? -20.393 10.944 22.842 1.00 94.94 237 THR A N 1
ATOM 1861 C CA . THR A 1 237 ? -20.138 9.834 21.900 1.00 94.94 237 THR A CA 1
ATOM 1862 C C . THR A 1 237 ? -19.788 8.535 22.616 1.00 94.94 237 THR A C 1
ATOM 1864 O O . THR A 1 237 ? -20.201 7.458 22.208 1.00 94.94 237 THR A O 1
ATOM 1867 N N . SER A 1 238 ? -19.018 8.625 23.697 1.00 95.00 238 SER A N 1
ATOM 1868 C CA . SER A 1 238 ? -18.520 7.476 24.455 1.00 95.00 238 SER A CA 1
ATOM 1869 C C . SER A 1 238 ? -18.163 7.896 25.879 1.00 95.00 238 SER A C 1
ATOM 1871 O O . SER A 1 238 ? -17.856 9.063 26.133 1.00 95.00 238 SER A O 1
ATOM 1873 N N . ILE A 1 239 ? -18.229 6.953 26.820 1.00 96.56 239 ILE A N 1
ATOM 1874 C CA . ILE A 1 239 ? -17.952 7.172 28.244 1.00 96.56 239 ILE A CA 1
ATOM 1875 C C . ILE A 1 239 ? -17.068 6.033 28.733 1.00 96.56 239 ILE A C 1
ATOM 1877 O O . ILE A 1 239 ? -17.314 4.878 28.402 1.00 96.56 239 ILE A O 1
ATOM 1881 N N . SER A 1 240 ? -16.075 6.341 29.565 1.00 96.12 240 SER A N 1
ATOM 1882 C CA . SER A 1 240 ? -15.269 5.319 30.222 1.00 96.12 240 SER A CA 1
ATOM 1883 C C . SER A 1 240 ? -14.843 5.736 31.620 1.00 96.12 240 SER A C 1
ATOM 1885 O O . SER A 1 240 ? -14.562 6.903 31.884 1.00 96.12 240 SER A O 1
ATOM 1887 N N . PHE A 1 241 ? -14.717 4.751 32.505 1.00 95.06 241 PHE A N 1
ATOM 1888 C CA . PHE A 1 241 ? -14.270 4.941 33.881 1.00 95.06 241 PHE A CA 1
ATOM 1889 C C . PHE A 1 241 ? -12.865 4.408 34.096 1.00 95.06 241 PHE A C 1
ATOM 1891 O O . PHE A 1 241 ? -12.522 3.324 33.623 1.00 95.06 241 PHE A O 1
ATOM 1898 N N . ARG A 1 242 ? -12.075 5.147 34.864 1.00 93.31 242 ARG A N 1
ATOM 1899 C CA . ARG A 1 242 ? -10.771 4.702 35.337 1.00 93.31 242 ARG A CA 1
ATOM 1900 C C . ARG A 1 242 ? -10.964 3.690 36.478 1.00 93.31 242 ARG A C 1
ATOM 1902 O O . ARG A 1 242 ? -11.853 3.847 37.308 1.00 93.31 242 ARG A O 1
ATOM 1909 N N . THR A 1 243 ? -10.181 2.608 36.489 1.00 92.00 243 THR A N 1
ATOM 1910 C CA . THR A 1 243 ? -10.366 1.471 37.427 1.00 92.00 243 THR A CA 1
ATOM 1911 C C . THR A 1 243 ? -9.094 1.082 38.184 1.00 92.00 243 THR A C 1
ATOM 1913 O O . THR A 1 243 ? -9.012 0.005 38.769 1.00 92.00 243 THR A O 1
ATOM 1916 N N . ASP A 1 244 ? -8.090 1.954 38.185 1.00 89.25 244 ASP A N 1
ATOM 1917 C CA . ASP A 1 244 ? -6.814 1.784 38.891 1.00 89.25 244 ASP A CA 1
ATOM 1918 C C . ASP A 1 244 ? -6.833 2.341 40.329 1.00 89.25 244 ASP A C 1
ATOM 1920 O O . ASP A 1 244 ? -5.798 2.386 40.986 1.00 89.25 244 ASP A O 1
ATOM 1924 N N . GLY A 1 245 ? -8.008 2.738 40.825 1.00 86.06 245 GLY A N 1
ATOM 1925 C CA . GLY A 1 245 ? -8.209 3.278 42.173 1.00 86.06 245 GLY A CA 1
ATOM 1926 C C . GLY A 1 245 ? -8.547 4.767 42.208 1.00 86.06 245 GLY A C 1
ATOM 1927 O O . GLY A 1 245 ? -8.937 5.262 43.259 1.00 86.06 245 GLY A O 1
ATOM 1928 N N . HIS A 1 246 ? -8.457 5.477 41.079 1.00 89.75 246 HIS A N 1
ATOM 1929 C CA . HIS A 1 246 ? -8.851 6.884 41.002 1.00 89.75 246 HIS A CA 1
ATOM 1930 C C . HIS A 1 246 ? -10.281 7.060 40.453 1.00 89.75 246 HIS A C 1
ATOM 1932 O O . HIS A 1 246 ? -10.610 6.456 39.428 1.00 89.75 246 HIS A O 1
ATOM 1938 N N . PRO A 1 247 ? -11.120 7.919 41.066 1.00 91.56 247 PRO A N 1
ATOM 1939 C CA . PRO A 1 247 ? -12.533 8.103 40.718 1.00 91.56 247 PRO A CA 1
ATOM 1940 C C . PRO A 1 247 ? -12.727 9.016 39.490 1.00 91.56 247 PRO A C 1
ATOM 1942 O O . PRO A 1 247 ? -13.486 9.982 39.525 1.00 91.56 247 PRO A O 1
ATOM 1945 N N . VAL A 1 248 ? -12.030 8.729 38.386 1.00 92.44 248 VAL A N 1
ATOM 1946 C CA . VAL A 1 248 ? -12.043 9.565 37.174 1.00 92.44 248 VAL A CA 1
ATOM 1947 C C . VAL A 1 248 ? -12.948 8.971 36.098 1.00 92.44 248 VAL A C 1
ATOM 1949 O O . VAL A 1 248 ? -12.857 7.787 35.763 1.00 92.44 248 VAL A O 1
ATOM 1952 N N . MET A 1 249 ? -13.780 9.820 35.501 1.00 94.12 249 MET A N 1
ATOM 1953 C CA . MET A 1 249 ? -14.587 9.515 34.322 1.00 94.12 249 MET A CA 1
ATOM 1954 C C . MET A 1 249 ? -14.092 10.325 33.123 1.00 94.12 249 MET A C 1
ATOM 1956 O O . MET A 1 249 ? -13.870 11.529 33.236 1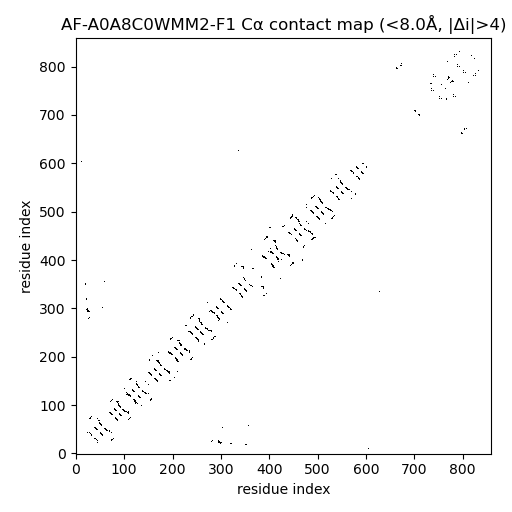.00 94.12 249 MET A O 1
ATOM 1960 N N . ALA A 1 250 ? -13.970 9.681 31.965 1.00 94.81 250 ALA A N 1
ATOM 1961 C CA . ALA A 1 250 ? -13.767 10.342 30.683 1.00 94.81 250 ALA A CA 1
ATOM 1962 C C . ALA A 1 250 ? -15.039 10.260 29.834 1.00 94.81 250 ALA A C 1
ATOM 1964 O O . ALA A 1 250 ? -15.713 9.229 29.827 1.00 94.81 250 ALA A O 1
ATOM 1965 N N . ALA A 1 251 ? -15.328 11.316 29.076 1.00 95.56 251 ALA A N 1
ATOM 1966 C CA . ALA A 1 251 ? -16.372 11.316 28.055 1.00 95.56 251 ALA A CA 1
ATOM 1967 C C . ALA A 1 251 ? -15.883 12.003 26.778 1.00 95.56 251 ALA A C 1
ATOM 1969 O O . ALA A 1 251 ? -15.164 13.006 26.825 1.00 95.56 251 ALA A O 1
ATOM 1970 N N . GLY A 1 252 ? -16.254 11.416 25.644 1.00 95.25 252 GLY A N 1
ATOM 1971 C CA . GLY A 1 252 ? -15.906 11.883 24.311 1.00 95.25 252 GLY A CA 1
ATOM 1972 C C . GLY A 1 252 ? -16.942 12.841 23.730 1.00 95.25 252 GLY A C 1
ATOM 1973 O O . GLY A 1 252 ? -18.109 12.874 24.134 1.00 95.25 252 GLY A O 1
ATOM 1974 N N . SER A 1 253 ? -16.504 13.615 22.743 1.00 94.69 253 SER A N 1
ATOM 1975 C CA . SER A 1 253 ? -17.344 14.547 21.994 1.00 94.69 253 SER A CA 1
ATOM 1976 C C . SER A 1 253 ? -17.197 14.362 20.476 1.00 94.69 253 SER A C 1
ATOM 1978 O O . SER A 1 253 ? -16.185 13.823 20.005 1.00 94.69 253 SER A O 1
ATOM 1980 N N . PRO A 1 254 ? -18.159 14.865 19.680 1.00 94.06 254 PRO A N 1
ATOM 1981 C CA . PRO A 1 254 ? -18.121 14.780 18.223 1.00 94.06 254 PRO A CA 1
ATOM 1982 C C . PRO A 1 254 ? -17.083 15.712 17.589 1.00 94.06 254 PRO A C 1
ATOM 1984 O O . PRO A 1 254 ? -16.707 15.518 16.440 1.00 94.06 254 PRO A O 1
ATOM 1987 N N . CYS A 1 255 ? -16.586 16.713 18.322 1.00 92.06 255 CYS A N 1
ATOM 1988 C CA . CYS A 1 255 ? -15.507 17.590 17.859 1.00 92.06 255 CYS A CA 1
ATOM 1989 C C . CYS A 1 255 ? -14.099 17.054 18.181 1.00 92.06 255 CYS A C 1
ATOM 1991 O O . CYS A 1 255 ? -13.110 17.749 17.947 1.00 92.06 255 CYS A O 1
ATOM 1993 N N . GLY A 1 256 ? -13.989 15.849 18.753 1.00 91.94 256 GLY A N 1
ATOM 1994 C CA . GLY A 1 256 ? -12.697 15.232 19.058 1.00 91.94 256 GLY A CA 1
ATOM 1995 C C . GLY A 1 256 ? -12.057 15.706 20.364 1.00 91.94 256 GLY A C 1
ATOM 1996 O O . GLY A 1 256 ? -10.840 15.606 20.534 1.00 91.94 256 GLY A O 1
ATOM 1997 N N . HIS A 1 257 ? -12.843 16.273 21.282 1.00 94.06 257 HIS A N 1
ATOM 1998 C CA . HIS A 1 257 ? -12.402 16.655 22.629 1.00 94.06 257 HIS A CA 1
ATOM 1999 C C . HIS A 1 257 ? -12.816 15.611 23.668 1.00 94.06 257 HIS A C 1
ATOM 2001 O O . HIS A 1 257 ? -13.883 15.007 23.548 1.00 94.06 257 HIS A O 1
ATOM 2007 N N . ILE A 1 258 ? -11.999 15.435 24.705 1.00 94.44 258 ILE A N 1
ATOM 2008 C CA . ILE A 1 258 ? -12.297 14.546 25.834 1.00 94.44 258 ILE A CA 1
ATOM 2009 C C . ILE A 1 258 ? -12.431 15.399 27.092 1.00 94.44 258 ILE A C 1
ATOM 2011 O O . ILE A 1 258 ? -11.520 16.160 27.430 1.00 94.44 258 ILE A O 1
ATOM 2015 N N . GLY A 1 259 ? -13.557 15.277 27.787 1.00 93.75 259 GLY A N 1
ATOM 2016 C CA . GLY A 1 259 ? -13.711 15.811 29.136 1.00 93.75 259 GLY A CA 1
ATOM 2017 C C . GLY A 1 259 ? -13.297 14.770 30.172 1.00 93.75 259 GLY A C 1
ATOM 2018 O O . GLY A 1 259 ? -13.571 13.582 29.999 1.00 93.75 259 GLY A O 1
ATOM 2019 N N . LEU A 1 260 ? -12.623 15.209 31.234 1.00 93.88 260 LEU A N 1
ATOM 2020 C CA . LEU A 1 260 ? -12.238 14.378 32.374 1.00 93.88 260 LEU A CA 1
ATOM 2021 C C . LEU A 1 260 ? -12.862 14.947 33.642 1.00 93.88 260 LEU A C 1
ATOM 2023 O O . LEU A 1 260 ? -12.611 16.103 33.981 1.00 93.88 260 LEU A O 1
ATOM 2027 N N . TRP A 1 261 ? -13.638 14.139 34.354 1.00 93.06 261 TRP A N 1
ATOM 2028 C CA . TRP A 1 261 ? -14.343 14.534 35.572 1.00 93.06 261 TRP A CA 1
ATOM 2029 C C . TRP A 1 261 ? -13.917 13.685 36.758 1.00 93.06 261 TRP A C 1
ATOM 2031 O O . TRP A 1 261 ? -13.718 12.477 36.630 1.00 93.06 261 TRP A O 1
ATOM 2041 N N . ASP A 1 262 ? -13.826 14.337 37.909 1.00 92.06 262 ASP A N 1
ATOM 2042 C CA . ASP A 1 262 ? -13.676 13.701 39.207 1.00 92.06 262 ASP A CA 1
ATOM 2043 C C . ASP A 1 262 ? -15.067 13.404 39.766 1.00 92.06 262 ASP A C 1
ATOM 2045 O O . ASP A 1 262 ? -15.899 14.309 39.896 1.00 92.06 262 ASP A O 1
ATOM 2049 N N . LEU A 1 263 ? -15.334 12.136 40.066 1.00 91.88 263 LEU A N 1
ATOM 2050 C CA . LEU A 1 263 ? -16.621 11.695 40.591 1.00 91.88 263 LEU A CA 1
ATOM 2051 C C . LEU A 1 263 ? -16.761 11.957 42.096 1.00 91.88 263 LEU A C 1
ATOM 2053 O O . LEU A 1 263 ? -17.883 12.147 42.558 1.00 91.88 263 LEU A O 1
ATOM 2057 N N . GLU A 1 264 ? -15.664 11.998 42.857 1.00 90.69 264 GLU A N 1
ATOM 2058 C CA . GLU A 1 264 ? -15.718 12.302 44.293 1.00 90.69 264 GLU A CA 1
ATOM 2059 C C . GLU A 1 264 ? -15.934 13.797 44.513 1.00 90.69 264 GLU A C 1
ATOM 2061 O O . GLU A 1 264 ? -16.859 14.208 45.216 1.00 90.69 264 GLU A O 1
ATOM 2066 N N . GLU A 1 265 ? -15.130 14.621 43.839 1.00 88.69 265 GLU A N 1
ATOM 2067 C CA . GLU A 1 265 ? -15.218 16.078 43.950 1.00 88.69 265 GLU A CA 1
ATOM 2068 C C . GLU A 1 265 ? -16.327 16.701 43.083 1.00 88.69 265 GLU A C 1
ATOM 2070 O O . GLU A 1 265 ? -16.624 17.890 43.206 1.00 88.69 265 GLU A O 1
ATOM 2075 N N . LYS A 1 266 ? -16.949 15.918 42.191 1.00 91.38 266 LYS A N 1
ATOM 2076 C CA . LYS A 1 266 ? -17.990 16.358 41.240 1.00 91.38 266 LYS A CA 1
ATOM 2077 C C . LYS A 1 266 ? -17.565 17.551 40.374 1.00 91.38 266 LYS A C 1
ATOM 2079 O O . LYS A 1 266 ? -18.396 18.369 39.974 1.00 91.38 266 LYS A O 1
ATOM 2084 N N . LYS A 1 267 ? -16.272 17.645 40.060 1.00 90.19 267 LYS A N 1
ATOM 2085 C CA . LYS A 1 267 ? -15.679 18.742 39.284 1.00 90.19 267 LYS A CA 1
ATOM 2086 C C . LYS A 1 267 ? -15.049 18.235 37.994 1.00 90.19 267 LYS A C 1
ATOM 2088 O O . LYS A 1 267 ? -14.626 17.087 37.886 1.00 90.19 267 LYS A O 1
ATOM 2093 N N . LEU A 1 268 ? -14.957 19.117 37.008 1.00 90.06 268 LEU A N 1
ATOM 2094 C CA . LEU A 1 268 ? -14.150 18.872 35.819 1.00 90.06 268 LEU A CA 1
ATOM 2095 C C . LEU A 1 268 ? -12.664 18.973 36.201 1.00 90.06 268 LEU A C 1
ATOM 2097 O O . LEU A 1 268 ? -12.232 20.007 36.705 1.00 90.06 268 LEU A O 1
ATOM 2101 N N . ILE A 1 269 ? -11.897 17.911 35.957 1.00 88.31 269 ILE A N 1
ATOM 2102 C CA . ILE A 1 269 ? -10.448 17.870 36.192 1.00 88.31 269 ILE A CA 1
ATOM 2103 C C . ILE A 1 269 ? -9.735 18.587 35.052 1.00 88.31 269 ILE A C 1
ATOM 2105 O O . ILE A 1 269 ? -8.950 19.503 35.282 1.00 88.31 269 ILE A O 1
ATOM 2109 N N . ASN A 1 270 ? -9.985 18.147 33.814 1.00 87.06 270 ASN A N 1
ATOM 2110 C CA . ASN A 1 270 ? -9.269 18.647 32.647 1.00 87.06 270 ASN A CA 1
ATOM 2111 C C . ASN A 1 270 ? -10.066 18.443 31.346 1.00 87.06 270 ASN A C 1
ATOM 2113 O O . ASN A 1 270 ? -11.014 17.659 31.279 1.00 87.06 270 ASN A O 1
ATOM 2117 N N . GLN A 1 271 ? -9.662 19.165 30.305 1.00 89.56 271 GLN A N 1
ATOM 2118 C CA . GLN A 1 271 ? -10.210 19.129 28.957 1.00 89.56 271 GLN A CA 1
ATOM 2119 C C . GLN A 1 271 ? -9.092 18.821 27.960 1.00 89.56 271 GLN A C 1
ATOM 2121 O O . GLN A 1 271 ? -8.264 19.681 27.659 1.00 89.56 271 GLN A O 1
ATOM 2126 N N . MET A 1 272 ? -9.098 17.626 27.377 1.00 90.38 272 MET A N 1
ATOM 2127 C CA . MET A 1 272 ? -8.165 17.281 26.305 1.00 90.38 272 MET A CA 1
ATOM 2128 C C . MET A 1 272 ? -8.746 17.767 24.975 1.00 90.38 272 MET A C 1
ATOM 2130 O O . MET A 1 272 ? -9.573 17.097 24.351 1.00 90.38 272 MET A O 1
ATOM 2134 N N . ARG A 1 273 ? -8.345 18.970 24.555 1.00 89.25 273 ARG A N 1
ATOM 2135 C CA . ARG A 1 273 ? -8.783 19.567 23.284 1.00 89.25 273 ARG A CA 1
ATOM 2136 C C . ARG A 1 273 ? -7.993 19.000 22.109 1.00 89.25 273 ARG A C 1
ATOM 2138 O O . ARG A 1 273 ? -6.786 18.807 22.208 1.00 89.25 273 ARG A O 1
ATOM 2145 N N . ASN A 1 274 ? -8.674 18.805 20.980 1.00 86.25 274 ASN A N 1
ATOM 2146 C CA . ASN A 1 274 ? -8.121 18.227 19.749 1.00 86.25 274 ASN A CA 1
ATOM 2147 C C . ASN A 1 274 ? -7.385 16.894 19.987 1.00 86.25 274 ASN A C 1
ATOM 2149 O O . ASN A 1 274 ? -6.326 16.656 19.403 1.00 86.25 274 ASN A O 1
ATOM 2153 N N . ALA A 1 275 ? -7.934 16.031 20.851 1.00 89.56 275 ALA A N 1
ATOM 2154 C CA . ALA A 1 275 ? -7.425 14.672 21.016 1.00 89.56 275 ALA A CA 1
ATOM 2155 C C . ALA A 1 275 ? -7.521 13.898 19.689 1.00 89.56 275 ALA A C 1
ATOM 2157 O O . ALA A 1 275 ? -6.619 13.130 19.360 1.00 89.56 275 ALA A O 1
ATOM 2158 N N . HIS A 1 276 ? -8.579 14.158 18.916 1.00 92.75 276 HIS A N 1
ATOM 2159 C CA . HIS A 1 276 ? -8.750 13.772 17.514 1.00 92.75 276 HIS A CA 1
ATOM 2160 C C . HIS A 1 276 ? -9.197 14.993 16.693 1.00 92.75 276 HIS A C 1
ATOM 2162 O O . HIS A 1 276 ? -9.709 15.961 17.258 1.00 92.75 276 HIS A O 1
ATOM 2168 N N . SER A 1 277 ? -8.977 14.982 15.371 1.00 88.50 277 SER A N 1
ATOM 2169 C CA . SER A 1 277 ? -9.501 16.042 14.483 1.00 88.50 277 SER A CA 1
ATOM 2170 C C . SER A 1 277 ? -10.959 15.826 14.069 1.00 88.50 277 SER A C 1
ATOM 2172 O O . SER A 1 277 ? -11.562 16.717 13.477 1.00 88.50 277 SER A O 1
ATOM 2174 N N . THR A 1 278 ? -11.507 14.648 14.358 1.00 91.44 278 THR A N 1
ATOM 2175 C CA . THR A 1 278 ? -12.889 14.229 14.098 1.00 91.44 278 THR A CA 1
ATOM 2176 C C . THR A 1 278 ? -13.522 13.696 15.389 1.00 91.44 278 THR A C 1
ATOM 2178 O O . THR A 1 278 ? -12.885 13.707 16.446 1.00 91.44 278 THR A O 1
ATOM 2181 N N . ALA A 1 279 ? -14.775 13.239 15.319 1.00 93.31 279 ALA A N 1
ATOM 2182 C CA . ALA A 1 279 ? -15.480 12.644 16.449 1.00 93.31 279 ALA A CA 1
ATOM 2183 C C . ALA A 1 279 ? -14.701 11.481 17.079 1.00 93.31 279 ALA A C 1
ATOM 2185 O O . ALA A 1 279 ? -14.127 10.643 16.379 1.00 93.31 279 ALA A O 1
ATOM 2186 N N . ILE A 1 280 ? -14.716 11.417 18.413 1.00 95.44 280 ILE A N 1
ATOM 2187 C CA . ILE A 1 280 ? -14.187 10.260 19.140 1.00 95.44 280 ILE A CA 1
ATOM 2188 C C . ILE A 1 280 ? -15.179 9.116 18.971 1.00 95.44 280 ILE A C 1
ATOM 2190 O O . ILE A 1 280 ? -16.267 9.160 19.549 1.00 95.44 280 ILE A O 1
ATOM 2194 N N . ALA A 1 281 ? -14.780 8.120 18.185 1.00 94.38 281 ALA A N 1
ATOM 2195 C CA . ALA A 1 281 ? -15.562 6.923 17.911 1.00 94.38 281 ALA A CA 1
ATOM 2196 C C . ALA A 1 281 ? -15.611 6.010 19.140 1.00 94.38 281 ALA A C 1
ATOM 2198 O O . ALA A 1 281 ? -16.678 5.593 19.575 1.00 94.38 281 ALA A O 1
ATOM 2199 N N . GLY A 1 282 ? -14.452 5.746 19.743 1.00 94.50 282 GLY A N 1
ATOM 2200 C CA . GLY A 1 282 ? -14.317 4.894 20.918 1.00 94.50 282 GLY A CA 1
ATOM 2201 C C . GLY A 1 282 ? -13.362 5.485 21.947 1.00 94.50 282 GLY A C 1
ATOM 2202 O O . GLY A 1 282 ? -12.342 6.097 21.612 1.00 94.50 282 GLY A O 1
ATOM 2203 N N . LEU A 1 283 ? -13.685 5.251 23.216 1.00 95.94 283 LEU A N 1
ATOM 2204 C CA . LEU A 1 283 ? -12.988 5.761 24.393 1.00 95.94 283 LEU A CA 1
ATOM 2205 C C . LEU A 1 283 ? -13.019 4.672 25.470 1.00 95.94 283 LEU A C 1
ATOM 2207 O O . LEU A 1 283 ? -14.083 4.403 26.019 1.00 95.94 283 LEU A O 1
ATOM 2211 N N . THR A 1 284 ? -11.873 4.061 25.779 1.00 96.44 284 THR A N 1
ATOM 2212 C CA . THR A 1 284 ? -11.809 2.942 26.735 1.00 96.44 284 THR A CA 1
ATOM 2213 C C . THR A 1 284 ? -10.608 3.074 27.666 1.00 96.44 284 THR A C 1
ATOM 2215 O O . THR A 1 284 ? -9.458 3.035 27.227 1.00 96.44 284 THR A O 1
ATOM 2218 N N . PHE A 1 285 ? -10.860 3.197 28.967 1.00 95.69 285 PHE A N 1
ATOM 2219 C CA . PHE A 1 285 ? -9.853 2.998 30.006 1.00 95.69 285 PHE A CA 1
ATOM 2220 C C . PHE A 1 285 ? -9.612 1.506 30.198 1.00 95.69 285 PHE A C 1
ATOM 2222 O O . PHE A 1 285 ? -10.548 0.712 30.303 1.00 95.69 285 PHE A O 1
ATOM 2229 N N . LEU A 1 286 ? -8.344 1.124 30.274 1.00 94.69 286 LEU A N 1
ATOM 2230 C CA . LEU A 1 286 ? -7.971 -0.260 30.516 1.00 94.69 286 LEU A CA 1
ATOM 2231 C C . LEU A 1 286 ? -8.226 -0.647 31.971 1.00 94.69 286 LEU A C 1
ATOM 2233 O O . LEU A 1 286 ? -8.101 0.157 32.898 1.00 94.69 286 LEU A O 1
ATOM 2237 N N . HIS A 1 287 ? -8.598 -1.909 32.177 1.00 91.31 287 HIS A N 1
ATOM 2238 C CA . HIS A 1 287 ? -8.933 -2.381 33.510 1.00 91.31 287 HIS A CA 1
ATOM 2239 C C . HIS A 1 287 ? -7.682 -2.433 34.398 1.00 91.31 287 HIS A C 1
ATOM 2241 O O . HIS A 1 287 ? -6.732 -3.142 34.069 1.00 91.31 287 HIS A O 1
ATOM 2247 N N . ARG A 1 288 ? -7.704 -1.721 35.534 1.00 90.19 288 ARG A N 1
ATOM 2248 C CA . ARG A 1 288 ? -6.594 -1.598 36.506 1.00 90.19 288 ARG A CA 1
ATOM 2249 C C . ARG A 1 288 ? -5.291 -1.009 35.947 1.00 90.19 288 ARG A C 1
ATOM 2251 O O . ARG A 1 288 ? -4.248 -1.144 36.580 1.00 90.19 288 ARG A O 1
ATOM 2258 N N . GLU A 1 289 ? -5.336 -0.347 34.795 1.00 91.38 289 GLU A N 1
ATOM 2259 C CA . GLU A 1 289 ? -4.185 0.351 34.219 1.00 91.38 289 GLU A CA 1
ATOM 2260 C C . GLU A 1 289 ? -4.519 1.837 34.001 1.00 91.38 289 GLU A C 1
ATOM 2262 O O . GLU A 1 289 ? -5.644 2.165 33.622 1.00 91.38 289 GLU A O 1
ATOM 2267 N N . PRO A 1 290 ? -3.550 2.757 34.165 1.00 93.00 290 PRO A N 1
ATOM 2268 C CA . PRO A 1 290 ? -3.747 4.196 33.963 1.00 93.00 290 PRO A CA 1
ATOM 2269 C C . PRO A 1 290 ? -3.743 4.589 32.472 1.00 93.00 290 PRO A C 1
ATOM 2271 O O . PRO A 1 290 ? -3.299 5.682 32.110 1.00 93.00 290 PRO A O 1
ATOM 2274 N N . LEU A 1 291 ? -4.160 3.681 31.588 1.00 95.06 291 LEU A N 1
ATOM 2275 C CA . LEU A 1 291 ? -4.111 3.849 30.140 1.00 95.06 291 LEU A CA 1
ATOM 2276 C C . LEU A 1 291 ? -5.511 4.071 29.576 1.00 95.06 291 LEU A C 1
ATOM 2278 O O . LEU A 1 291 ? -6.440 3.321 29.872 1.00 95.06 291 LEU A O 1
ATOM 2282 N N . LEU A 1 292 ? -5.630 5.075 28.715 1.00 95.56 292 LEU A N 1
ATOM 2283 C CA . LEU A 1 292 ? -6.834 5.377 27.950 1.00 95.56 292 LEU A CA 1
ATOM 2284 C C . LEU A 1 292 ? -6.542 5.166 26.471 1.00 95.56 292 LEU A C 1
ATOM 2286 O O . LEU A 1 292 ? -5.607 5.756 25.929 1.00 95.56 292 LEU A O 1
ATOM 2290 N N . VAL A 1 293 ? -7.350 4.344 25.816 1.00 97.25 293 VAL A N 1
ATOM 2291 C CA . VAL A 1 293 ? -7.284 4.110 24.376 1.00 97.25 293 VAL A CA 1
ATOM 2292 C C . VAL A 1 293 ? -8.388 4.911 23.702 1.00 97.25 293 VAL A C 1
ATOM 2294 O O . VAL A 1 293 ? -9.537 4.884 24.145 1.00 97.25 293 VAL A O 1
ATOM 2297 N N . THR A 1 294 ? -8.037 5.643 22.646 1.00 97.06 294 THR A N 1
ATOM 2298 C CA . THR A 1 294 ? -8.979 6.457 21.872 1.00 97.06 294 THR A CA 1
ATOM 2299 C C . THR A 1 294 ? -8.788 6.238 20.382 1.00 97.06 294 THR A C 1
ATOM 2301 O O . THR A 1 294 ? -7.659 6.100 19.901 1.00 97.06 294 THR A O 1
ATOM 2304 N N . ASN A 1 295 ? -9.893 6.220 19.645 1.00 96.25 295 ASN A N 1
ATOM 2305 C CA . ASN A 1 295 ? -9.876 6.146 18.191 1.00 96.25 295 ASN A CA 1
ATOM 2306 C C . ASN A 1 295 ? -10.903 7.103 17.573 1.00 96.25 295 ASN A C 1
ATOM 2308 O O . ASN A 1 295 ? -11.856 7.523 18.233 1.00 96.25 295 ASN A O 1
ATOM 2312 N N . GLY A 1 296 ? -10.690 7.454 16.309 1.00 94.06 296 GLY A N 1
ATOM 2313 C CA . GLY A 1 296 ? -11.575 8.348 15.572 1.00 94.06 296 GLY A CA 1
ATOM 2314 C C . GLY A 1 296 ? -11.443 8.184 14.063 1.00 94.06 296 GLY A C 1
ATOM 2315 O O . GLY A 1 296 ? -10.536 7.512 13.562 1.00 94.06 296 GLY A O 1
ATOM 2316 N N . ALA A 1 297 ? -12.343 8.856 13.343 1.00 91.94 297 ALA A N 1
ATOM 2317 C CA . ALA A 1 297 ? -12.399 8.852 11.880 1.00 91.94 297 ALA A CA 1
ATOM 2318 C C . ALA A 1 297 ? -11.213 9.580 11.216 1.00 91.94 297 ALA A C 1
ATOM 2320 O O . ALA A 1 297 ? -11.069 9.563 10.001 1.00 91.94 297 ALA A O 1
ATOM 2321 N N . ASP A 1 298 ? -10.337 10.218 12.001 1.00 91.12 298 ASP A N 1
ATOM 2322 C CA . ASP A 1 298 ? -9.097 10.856 11.545 1.00 91.12 298 ASP A CA 1
ATOM 2323 C C . ASP A 1 298 ? -7.976 9.848 11.235 1.00 91.12 298 ASP A C 1
ATOM 2325 O O . ASP A 1 298 ? -6.812 10.235 11.108 1.00 91.12 298 ASP A O 1
ATOM 2329 N N . ASN A 1 299 ? -8.324 8.560 11.131 1.00 93.69 299 ASN A N 1
ATOM 2330 C CA . ASN A 1 299 ? -7.405 7.451 10.906 1.00 93.69 299 ASN A CA 1
ATOM 2331 C C . ASN A 1 299 ? -6.280 7.399 11.954 1.00 93.69 299 ASN A C 1
ATOM 2333 O O . ASN A 1 299 ? -5.112 7.123 11.652 1.00 93.69 299 ASN A O 1
ATOM 2337 N N . ALA A 1 300 ? -6.636 7.705 13.205 1.00 93.81 300 ALA A N 1
ATOM 2338 C CA . ALA A 1 300 ? -5.715 7.724 14.325 1.00 93.81 300 ALA A CA 1
ATOM 2339 C C . ALA A 1 300 ? -6.188 6.827 15.474 1.00 93.81 300 ALA A C 1
ATOM 2341 O O . ALA A 1 300 ? -7.346 6.843 15.886 1.00 93.81 300 ALA A O 1
ATOM 2342 N N . LEU A 1 301 ? -5.233 6.093 16.037 1.00 95.31 301 LEU A N 1
ATOM 2343 C CA . LEU A 1 301 ? -5.356 5.317 17.263 1.00 95.31 301 LEU A CA 1
ATOM 2344 C C . LEU A 1 301 ? -4.347 5.872 18.267 1.00 95.31 301 LEU A C 1
ATOM 2346 O O . LEU A 1 301 ? -3.139 5.856 18.009 1.00 95.31 301 LEU A O 1
ATOM 2350 N N . ARG A 1 302 ? -4.823 6.378 19.405 1.00 95.94 302 ARG A N 1
ATOM 2351 C CA . ARG A 1 302 ? -3.996 7.033 20.427 1.00 95.94 302 ARG A CA 1
ATOM 2352 C C . ARG A 1 302 ? -4.129 6.307 21.762 1.00 95.94 302 ARG A C 1
ATOM 2354 O O . ARG A 1 302 ? -5.210 5.877 22.148 1.00 95.94 302 ARG A O 1
ATOM 2361 N N . ILE A 1 303 ? -3.006 6.167 22.458 1.00 96.44 303 ILE A N 1
ATOM 2362 C CA . ILE A 1 303 ? -2.932 5.650 23.823 1.00 96.44 303 ILE A CA 1
ATOM 2363 C C . ILE A 1 303 ? -2.378 6.761 24.698 1.00 96.44 303 ILE A C 1
ATOM 2365 O O . ILE A 1 303 ? -1.259 7.235 24.482 1.00 96.44 303 ILE A O 1
ATOM 2369 N N . TRP A 1 304 ? -3.151 7.137 25.702 1.00 95.38 304 TRP A N 1
ATOM 2370 C CA . TRP A 1 304 ? -2.817 8.152 26.686 1.00 95.38 304 TRP A CA 1
ATOM 2371 C C . TRP A 1 304 ? -2.494 7.478 28.011 1.00 95.38 304 TRP A C 1
ATOM 2373 O O . TRP A 1 304 ? -3.083 6.452 28.344 1.00 95.38 304 TRP A O 1
ATOM 2383 N N . ILE A 1 305 ? -1.562 8.051 28.761 1.00 94.62 305 ILE A N 1
ATOM 2384 C CA . ILE A 1 305 ? -1.209 7.594 30.102 1.00 94.62 305 ILE A CA 1
ATOM 2385 C C . ILE A 1 305 ? -1.444 8.712 31.107 1.00 94.62 305 ILE A C 1
ATOM 2387 O O . ILE A 1 305 ? -1.134 9.878 30.852 1.00 94.62 305 ILE A O 1
ATOM 2391 N N . PHE A 1 306 ? -1.994 8.331 32.251 1.00 92.62 306 PHE A N 1
ATOM 2392 C CA . PHE A 1 306 ? -2.312 9.231 33.345 1.00 92.62 306 PHE A CA 1
ATOM 2393 C C . PHE A 1 306 ? -1.396 8.946 34.530 1.00 92.62 306 PHE A C 1
ATOM 2395 O O . PHE A 1 306 ? -1.668 8.056 35.332 1.00 92.62 306 PHE A O 1
ATOM 2402 N N . ASP A 1 307 ? -0.317 9.720 34.654 1.00 87.00 307 ASP A N 1
ATOM 2403 C CA . ASP A 1 307 ? 0.686 9.510 35.709 1.00 87.00 307 ASP A CA 1
ATOM 2404 C C . ASP A 1 307 ? 0.139 9.801 37.128 1.00 87.00 307 ASP A C 1
ATOM 2406 O O . ASP A 1 307 ? 0.723 9.363 38.114 1.00 87.00 307 ASP A O 1
ATOM 2410 N N . GLY A 1 308 ? -0.997 10.501 37.249 1.00 82.94 308 GLY A N 1
ATOM 2411 C CA . GLY A 1 308 ? -1.668 10.768 38.524 1.00 82.94 308 GLY A CA 1
ATOM 2412 C C . GLY A 1 308 ? -3.183 10.978 38.386 1.00 82.94 308 GLY A C 1
ATOM 2413 O O . GLY A 1 308 ? -3.710 10.911 37.270 1.00 82.94 308 GLY A O 1
ATOM 2414 N N . PRO A 1 309 ? -3.898 11.237 39.497 1.00 72.25 309 PRO A N 1
ATOM 2415 C CA . PRO A 1 309 ? -5.350 11.453 39.508 1.00 72.25 309 PRO A CA 1
ATOM 2416 C C . PRO A 1 309 ? -5.772 12.748 38.805 1.00 72.25 309 PRO A C 1
ATOM 2418 O O . PRO A 1 309 ? -6.747 12.757 38.063 1.00 72.25 309 PRO A O 1
ATOM 2421 N N . THR A 1 310 ? -5.003 13.823 38.989 1.00 70.38 310 THR A N 1
ATOM 2422 C CA . THR A 1 310 ? -5.257 15.158 38.419 1.00 70.38 310 THR A CA 1
ATOM 2423 C C . THR A 1 310 ? -4.455 15.437 37.144 1.00 70.38 310 THR A C 1
ATOM 2425 O O . THR A 1 310 ? -4.485 16.549 36.618 1.00 70.38 310 THR A O 1
ATOM 2428 N N . GLY A 1 311 ? -3.703 14.446 36.653 1.00 67.88 311 GLY A N 1
ATOM 2429 C CA . GLY A 1 311 ? -2.795 14.609 35.522 1.00 67.88 311 GLY A CA 1
ATOM 2430 C C . GLY A 1 311 ? -3.526 14.829 34.198 1.00 67.88 311 GLY A C 1
ATOM 2431 O O . GLY A 1 311 ? -4.495 14.139 33.882 1.00 67.88 311 GLY A O 1
ATOM 2432 N N . GLU A 1 312 ? -3.021 15.760 33.391 1.00 76.56 312 GLU A N 1
ATOM 2433 C CA . GLU A 1 312 ? -3.356 15.858 31.971 1.00 76.56 312 GLU A CA 1
ATOM 2434 C C . GLU A 1 312 ? -2.857 14.584 31.279 1.00 76.56 312 GLU A C 1
ATOM 2436 O O . GLU A 1 312 ? -1.660 14.294 31.306 1.00 76.56 312 GLU A O 1
ATOM 2441 N N . GLY A 1 313 ? -3.770 13.775 30.731 1.00 85.56 313 GLY A N 1
ATOM 2442 C CA . GLY A 1 313 ? -3.407 12.525 30.064 1.00 85.56 313 GLY A CA 1
ATOM 2443 C C . GLY A 1 313 ? -2.385 12.796 28.965 1.00 85.56 313 GLY A C 1
ATOM 2444 O O . GLY A 1 313 ? -2.706 13.437 27.964 1.00 85.56 313 GLY A O 1
ATOM 2445 N N . ARG A 1 314 ? -1.146 12.322 29.134 1.00 91.12 314 ARG A N 1
ATOM 2446 C CA . ARG A 1 314 ? -0.084 12.535 28.144 1.00 91.12 314 ARG A CA 1
ATOM 2447 C C . ARG A 1 314 ? -0.154 11.461 27.071 1.00 91.12 314 ARG A C 1
ATOM 2449 O O . ARG A 1 314 ? -0.414 10.293 27.362 1.00 91.12 314 ARG A O 1
ATOM 2456 N N . LEU A 1 315 ? 0.121 11.832 25.824 1.00 93.00 315 LEU A N 1
ATOM 2457 C CA . LEU A 1 315 ? 0.160 10.870 24.726 1.00 93.00 315 LEU A CA 1
ATOM 2458 C C . LEU A 1 315 ? 1.350 9.919 24.919 1.00 93.00 315 LEU A C 1
ATOM 2460 O O . LEU A 1 315 ? 2.504 10.343 24.872 1.00 93.00 315 LEU A O 1
ATOM 2464 N N . LEU A 1 316 ? 1.074 8.635 25.143 1.00 93.94 316 LEU A N 1
ATOM 2465 C CA . LEU A 1 316 ? 2.098 7.606 25.320 1.00 93.94 316 LEU A CA 1
ATOM 2466 C C . LEU A 1 316 ? 2.548 7.053 23.967 1.00 93.94 316 LEU A C 1
ATOM 2468 O O . LEU A 1 316 ? 3.743 6.979 23.687 1.00 93.94 316 LEU A O 1
ATOM 2472 N N . ARG A 1 317 ? 1.587 6.623 23.143 1.00 92.88 317 ARG A N 1
ATOM 2473 C CA . ARG A 1 317 ? 1.813 6.008 21.826 1.00 92.88 317 ARG A CA 1
ATOM 2474 C C . ARG A 1 317 ? 0.671 6.364 20.895 1.00 92.88 317 ARG A C 1
ATOM 2476 O O . ARG A 1 317 ? -0.457 6.554 21.338 1.00 92.88 317 ARG A O 1
ATOM 2483 N N . PHE A 1 318 ? 0.953 6.395 19.602 1.00 93.31 318 PHE A N 1
ATOM 2484 C CA . PHE A 1 318 ? -0.083 6.557 18.596 1.00 93.31 318 PHE A CA 1
ATOM 2485 C C . PHE A 1 318 ? 0.295 5.872 17.286 1.00 93.31 318 PHE A C 1
ATOM 2487 O O . PHE A 1 318 ? 1.473 5.667 16.982 1.00 93.31 318 PHE A O 1
ATOM 2494 N N . ARG A 1 319 ? -0.730 5.536 16.510 1.00 92.06 319 ARG A N 1
ATOM 2495 C CA . ARG A 1 319 ? -0.649 5.244 15.082 1.00 92.06 319 ARG A CA 1
ATOM 2496 C C . ARG A 1 319 ? -1.579 6.206 14.376 1.00 92.06 319 ARG A C 1
ATOM 2498 O O . ARG A 1 319 ? -2.688 6.435 14.844 1.00 92.06 319 ARG A O 1
ATOM 2505 N N . MET A 1 320 ? -1.102 6.801 13.299 1.00 91.12 320 MET A N 1
ATOM 2506 C CA . MET A 1 320 ? -1.874 7.737 12.502 1.00 91.12 320 MET A CA 1
ATOM 2507 C C . MET A 1 320 ? -1.475 7.545 11.050 1.00 91.12 320 MET A C 1
ATOM 2509 O O . MET A 1 320 ? -0.283 7.420 10.761 1.00 91.12 320 MET A O 1
ATOM 2513 N N . GLY A 1 321 ? -2.471 7.478 10.177 1.00 91.12 321 GLY A N 1
ATOM 2514 C CA . GLY A 1 321 ? -2.284 7.437 8.735 1.00 91.12 321 GLY A CA 1
ATOM 2515 C C . GLY A 1 321 ? -2.649 8.766 8.096 1.00 91.12 321 GLY A C 1
ATOM 2516 O O . GLY A 1 321 ? -2.586 9.819 8.736 1.00 91.12 321 GLY A O 1
ATOM 2517 N N . HIS A 1 322 ? -3.028 8.724 6.824 1.00 92.00 322 HIS A N 1
ATOM 2518 C CA . HIS A 1 322 ? -3.646 9.874 6.174 1.00 92.00 322 HIS A CA 1
ATOM 2519 C C . HIS A 1 322 ? -5.091 10.029 6.644 1.00 92.00 322 HIS A C 1
ATOM 2521 O O . HIS A 1 322 ? -5.816 9.041 6.763 1.00 92.00 322 HIS A O 1
ATOM 2527 N N . SER A 1 323 ? -5.484 11.272 6.911 1.00 89.81 323 SER A N 1
ATOM 2528 C CA . SER A 1 323 ? -6.836 11.634 7.364 1.00 89.81 323 SER A CA 1
ATOM 2529 C C . SER A 1 323 ? -7.783 11.982 6.211 1.00 89.81 323 SER A C 1
ATOM 2531 O O . SER A 1 323 ? -8.992 12.050 6.404 1.00 89.81 323 SER A O 1
ATOM 2533 N N . ALA A 1 324 ? -7.234 12.191 5.013 1.00 90.06 324 ALA A N 1
ATOM 2534 C CA . ALA A 1 324 ? -7.966 12.498 3.791 1.00 90.06 324 ALA A CA 1
ATOM 2535 C C . ALA A 1 324 ? -7.458 11.629 2.621 1.00 90.06 324 ALA A C 1
ATOM 2537 O O . ALA A 1 324 ? -6.373 11.038 2.727 1.00 90.06 324 ALA A O 1
ATOM 2538 N N . PRO A 1 325 ? -8.192 11.562 1.493 1.00 90.69 325 PRO A N 1
ATOM 2539 C CA . PRO A 1 325 ? -7.792 10.780 0.327 1.00 90.69 325 PRO A CA 1
ATOM 2540 C C . PRO A 1 325 ? -6.395 11.129 -0.197 1.00 90.69 325 PRO A C 1
ATOM 2542 O O . PRO A 1 325 ? -5.898 12.250 -0.043 1.00 90.69 325 PRO A O 1
ATOM 2545 N N . LEU A 1 326 ? -5.754 10.141 -0.817 1.00 93.12 326 LEU A N 1
ATOM 2546 C CA . LEU A 1 326 ? -4.406 10.265 -1.364 1.00 93.12 326 LEU A CA 1
ATOM 2547 C C . LEU A 1 326 ? -4.422 11.057 -2.675 1.00 93.12 326 LEU A C 1
ATOM 2549 O O . LEU A 1 326 ? -5.365 10.962 -3.455 1.00 93.12 326 LEU A O 1
ATOM 2553 N N . THR A 1 327 ? -3.368 11.834 -2.912 1.00 91.94 327 THR A N 1
ATOM 2554 C CA . THR A 1 327 ? -3.175 12.600 -4.152 1.00 91.94 327 THR A CA 1
ATOM 2555 C C . THR A 1 327 ? -2.125 11.977 -5.061 1.00 91.94 327 THR A C 1
ATOM 2557 O O . THR A 1 327 ? -2.277 12.005 -6.275 1.00 91.94 327 THR A O 1
ATOM 2560 N N . SER A 1 328 ? -1.054 11.425 -4.489 1.00 91.38 328 SER A N 1
ATOM 2561 C CA . SER A 1 328 ? 0.052 10.824 -5.236 1.00 91.38 328 SER A CA 1
ATOM 2562 C C . SER A 1 328 ? 0.718 9.739 -4.398 1.00 91.38 328 SER A C 1
ATOM 2564 O O . SER A 1 328 ? 0.881 9.898 -3.185 1.00 91.38 328 SER A O 1
ATOM 2566 N N . ILE A 1 329 ? 1.140 8.656 -5.049 1.00 93.81 329 ILE A N 1
ATOM 2567 C CA . ILE A 1 329 ? 1.805 7.511 -4.420 1.00 93.81 329 ILE A CA 1
ATOM 2568 C C . ILE A 1 329 ? 2.948 7.060 -5.326 1.00 93.81 329 ILE A C 1
ATOM 2570 O O . ILE A 1 329 ? 2.753 6.902 -6.527 1.00 93.81 329 ILE A O 1
ATOM 2574 N N . ARG A 1 330 ? 4.143 6.852 -4.768 1.00 92.19 330 ARG A N 1
ATOM 2575 C CA . ARG A 1 330 ? 5.302 6.306 -5.493 1.00 92.19 330 ARG A CA 1
ATOM 2576 C C . ARG A 1 330 ? 6.142 5.442 -4.556 1.00 92.19 330 ARG A C 1
ATOM 2578 O O . ARG A 1 330 ? 6.217 5.715 -3.357 1.00 92.19 330 ARG A O 1
ATOM 2585 N N . TYR A 1 331 ? 6.799 4.418 -5.093 1.00 92.19 331 TYR A N 1
ATOM 2586 C CA . TYR A 1 331 ? 7.832 3.704 -4.343 1.00 92.19 331 TYR A CA 1
ATOM 2587 C C . TYR A 1 331 ? 9.000 4.639 -4.024 1.00 92.19 331 TYR A C 1
ATOM 2589 O O . TYR A 1 331 ? 9.325 5.539 -4.800 1.00 92.19 331 TYR A O 1
ATOM 2597 N N . TYR A 1 332 ? 9.619 4.433 -2.865 1.00 91.12 332 TYR A N 1
ATOM 2598 C CA . TYR A 1 332 ? 10.833 5.138 -2.480 1.00 91.12 332 TYR A CA 1
ATOM 2599 C C . TYR A 1 332 ? 12.044 4.223 -2.630 1.00 91.12 332 TYR A C 1
ATOM 2601 O O . TYR A 1 332 ? 12.202 3.253 -1.883 1.00 91.12 332 TYR A O 1
ATOM 2609 N N . GLY A 1 333 ? 12.898 4.558 -3.597 1.00 84.75 333 GLY A N 1
ATOM 2610 C CA . GLY A 1 333 ? 14.027 3.728 -4.003 1.00 84.75 333 GLY A CA 1
ATOM 2611 C C . GLY A 1 333 ? 13.605 2.494 -4.808 1.00 84.75 333 GLY A C 1
ATOM 2612 O O . GLY A 1 333 ? 12.430 2.275 -5.090 1.00 84.75 333 GLY A O 1
ATOM 2613 N N . HIS A 1 334 ? 14.594 1.675 -5.162 1.00 81.06 334 HIS A N 1
ATOM 2614 C CA . HIS A 1 334 ? 14.435 0.563 -6.107 1.00 81.06 334 HIS A CA 1
ATOM 2615 C C . HIS A 1 334 ? 14.031 -0.763 -5.435 1.00 81.06 334 HIS A C 1
ATOM 2617 O O . HIS A 1 334 ? 13.622 -1.700 -6.105 1.00 81.06 334 HIS A O 1
ATOM 2623 N N . ASN A 1 335 ? 14.093 -0.851 -4.100 1.00 80.25 335 ASN A N 1
ATOM 2624 C CA . ASN A 1 335 ? 13.921 -2.121 -3.379 1.00 80.25 335 ASN A CA 1
ATOM 2625 C C . ASN A 1 335 ? 12.447 -2.519 -3.145 1.00 80.25 335 ASN A C 1
ATOM 2627 O O . ASN A 1 335 ? 12.191 -3.571 -2.568 1.00 80.25 335 ASN A O 1
ATOM 2631 N N . GLY A 1 336 ? 11.472 -1.658 -3.465 1.00 83.44 336 GLY A N 1
ATOM 2632 C CA . GLY A 1 336 ? 10.037 -1.942 -3.269 1.00 83.44 336 GLY A CA 1
ATOM 2633 C C . GLY A 1 336 ? 9.559 -2.036 -1.805 1.00 83.44 336 GLY A C 1
ATOM 2634 O O . GLY A 1 336 ? 8.409 -2.386 -1.536 1.00 83.44 336 GLY A O 1
ATOM 2635 N N . GLN A 1 337 ? 10.420 -1.724 -0.831 1.00 89.00 337 GLN A N 1
ATOM 2636 C CA . GLN A 1 337 ? 10.128 -1.916 0.599 1.00 89.00 337 GLN A CA 1
ATOM 2637 C C . GLN A 1 337 ? 9.347 -0.766 1.248 1.00 89.00 337 GLN A C 1
ATOM 2639 O O . GLN A 1 337 ? 8.792 -0.926 2.340 1.00 89.00 337 GLN A O 1
ATOM 2644 N N . GLN A 1 338 ? 9.383 0.415 0.631 1.00 92.19 338 GLN A N 1
ATOM 2645 C CA . GLN A 1 338 ? 8.838 1.656 1.174 1.00 92.19 338 GLN A CA 1
ATOM 2646 C C . GLN A 1 338 ? 8.037 2.376 0.096 1.00 92.19 338 GLN A C 1
ATOM 2648 O O . GLN A 1 338 ? 8.472 2.486 -1.051 1.00 92.19 338 GLN A O 1
ATOM 2653 N N . ILE A 1 339 ? 6.877 2.885 0.486 1.00 94.50 339 ILE A N 1
ATOM 2654 C CA . ILE A 1 339 ? 5.957 3.625 -0.366 1.00 94.50 339 ILE A CA 1
ATOM 2655 C C . ILE A 1 339 ? 5.806 5.017 0.228 1.00 94.50 339 ILE A C 1
ATOM 2657 O O . ILE A 1 339 ? 5.407 5.154 1.382 1.00 94.50 339 ILE A O 1
ATOM 2661 N N . LEU A 1 340 ? 6.100 6.046 -0.560 1.00 94.50 340 LEU A N 1
ATOM 2662 C CA . LEU A 1 340 ? 5.764 7.420 -0.222 1.00 94.50 340 LEU A CA 1
ATOM 2663 C C . LEU A 1 340 ? 4.360 7.738 -0.713 1.00 94.50 340 LEU A C 1
ATOM 2665 O O . LEU A 1 340 ? 4.018 7.493 -1.871 1.00 94.50 340 LEU A O 1
ATOM 2669 N N . SER A 1 341 ? 3.569 8.340 0.161 1.00 95.06 341 SER A N 1
ATOM 2670 C CA . SER A 1 341 ? 2.209 8.763 -0.131 1.00 95.06 341 SER A CA 1
ATOM 2671 C C . SER A 1 341 ? 1.979 10.189 0.343 1.00 95.06 341 SER A C 1
ATOM 2673 O O . SER A 1 341 ? 2.351 10.584 1.453 1.00 95.06 341 SER A O 1
ATOM 2675 N N . ALA A 1 342 ? 1.350 10.965 -0.527 1.00 93.88 342 ALA A N 1
ATOM 2676 C CA . ALA A 1 342 ? 0.882 12.306 -0.247 1.00 93.88 342 ALA A CA 1
ATOM 2677 C C . ALA A 1 342 ? -0.650 12.324 -0.215 1.00 93.88 342 ALA A C 1
ATOM 2679 O O . ALA A 1 342 ? -1.299 11.581 -0.952 1.00 93.88 342 ALA A O 1
ATOM 2680 N N . SER A 1 343 ? -1.226 13.174 0.633 1.00 92.38 343 SER A N 1
ATOM 2681 C CA . SER A 1 343 ? -2.677 13.274 0.819 1.00 92.38 343 SER A CA 1
ATOM 2682 C C . SER A 1 343 ? -3.188 14.706 0.706 1.00 92.38 343 SER A C 1
ATOM 2684 O O . SER A 1 343 ? -2.446 15.684 0.857 1.00 92.38 343 SER A O 1
ATOM 2686 N N . GLN A 1 344 ? -4.499 14.813 0.480 1.00 89.69 344 GLN A N 1
ATOM 2687 C CA . GLN A 1 344 ? -5.266 16.052 0.557 1.00 89.69 344 GLN A CA 1
ATOM 2688 C C . GLN A 1 344 ? -5.196 16.723 1.938 1.00 89.69 344 GLN A C 1
ATOM 2690 O O . GLN A 1 344 ? -5.442 17.919 2.046 1.00 89.69 344 GLN A O 1
ATOM 2695 N N . ASP A 1 345 ? -4.802 16.005 2.993 1.00 85.25 345 ASP A N 1
ATOM 2696 C CA . ASP A 1 345 ? -4.551 16.610 4.307 1.00 85.25 345 ASP A CA 1
ATOM 2697 C C . ASP A 1 345 ? -3.237 17.422 4.372 1.00 85.25 345 ASP A C 1
ATOM 2699 O O . ASP A 1 345 ? -2.954 18.092 5.372 1.00 85.25 345 ASP A O 1
ATOM 2703 N N . GLY A 1 346 ? -2.445 17.402 3.293 1.00 85.12 346 GLY A N 1
ATOM 2704 C CA . GLY A 1 346 ? -1.167 18.101 3.184 1.00 85.12 346 GLY A CA 1
ATOM 2705 C C . GLY A 1 346 ? -0.012 17.389 3.889 1.00 85.12 346 GLY A C 1
ATOM 2706 O O . GLY A 1 346 ? 1.042 18.001 4.097 1.00 85.12 346 GLY A O 1
ATOM 2707 N N . THR A 1 347 ? -0.188 16.121 4.272 1.00 89.06 347 THR A N 1
ATOM 2708 C CA . THR A 1 347 ? 0.881 15.288 4.832 1.00 89.06 347 THR A CA 1
ATOM 2709 C C . THR A 1 347 ? 1.591 14.468 3.769 1.00 89.06 347 THR A C 1
ATOM 2711 O O . THR A 1 347 ? 0.998 14.023 2.785 1.00 89.06 347 THR A O 1
ATOM 2714 N N . LEU A 1 348 ? 2.879 14.238 4.019 1.00 92.12 348 LEU A N 1
ATOM 2715 C CA . LEU A 1 348 ? 3.696 13.261 3.314 1.00 92.12 348 LEU A CA 1
ATOM 2716 C C . LEU A 1 348 ? 4.083 12.165 4.312 1.00 92.12 348 LEU A C 1
ATOM 2718 O O . LEU A 1 348 ? 4.614 12.454 5.391 1.00 92.12 348 LEU A O 1
ATOM 2722 N N . GLN A 1 349 ? 3.790 10.913 3.981 1.00 93.56 349 GLN A N 1
ATOM 2723 C CA . GLN A 1 349 ? 4.082 9.760 4.831 1.00 93.56 349 GLN A CA 1
ATOM 2724 C C . GLN A 1 349 ? 4.795 8.676 4.024 1.00 93.56 349 GLN A C 1
ATOM 2726 O O . GLN A 1 349 ? 4.701 8.629 2.801 1.00 93.56 349 GLN A O 1
ATOM 2731 N N . SER A 1 350 ? 5.552 7.841 4.726 1.00 94.75 350 SER A N 1
ATOM 2732 C CA . SER A 1 350 ? 6.193 6.646 4.197 1.00 94.75 350 SER A CA 1
ATOM 2733 C C . SER A 1 350 ? 5.613 5.424 4.892 1.00 94.75 350 SER A C 1
ATOM 2735 O O . SER A 1 350 ? 5.604 5.358 6.128 1.00 94.75 350 SER A O 1
ATOM 2737 N N . PHE A 1 351 ? 5.154 4.460 4.105 1.00 94.50 351 PHE A N 1
ATOM 2738 C CA . PHE A 1 351 ? 4.621 3.190 4.570 1.00 94.50 351 PHE A CA 1
ATOM 2739 C C . PHE A 1 351 ? 5.499 2.043 4.094 1.00 94.50 351 PHE A C 1
ATOM 2741 O O . PHE A 1 351 ? 5.802 1.922 2.908 1.00 94.50 351 PHE A O 1
ATOM 2748 N N . SER A 1 352 ? 5.878 1.172 5.022 1.00 92.75 352 SER A N 1
ATOM 2749 C CA . SER A 1 352 ? 6.643 -0.020 4.694 1.00 92.75 352 SER A CA 1
ATOM 2750 C C . SER A 1 352 ? 5.724 -1.155 4.267 1.00 92.75 352 SER A C 1
ATOM 2752 O O . SER A 1 352 ? 4.722 -1.433 4.927 1.00 92.75 352 SER A O 1
ATOM 2754 N N . THR A 1 353 ? 6.117 -1.859 3.211 1.00 90.56 353 THR A N 1
ATOM 2755 C CA . THR A 1 353 ? 5.443 -3.076 2.738 1.00 90.56 353 THR A CA 1
ATOM 2756 C C . THR A 1 353 ? 5.771 -4.301 3.596 1.00 90.56 353 THR A C 1
ATOM 2758 O O . THR A 1 353 ? 5.029 -5.277 3.571 1.00 90.56 353 THR A O 1
ATOM 2761 N N . ILE A 1 354 ? 6.840 -4.238 4.401 1.00 88.88 354 ILE A N 1
ATOM 2762 C CA . ILE A 1 354 ? 7.305 -5.344 5.251 1.00 88.88 354 ILE A CA 1
ATOM 2763 C C . ILE A 1 354 ? 6.721 -5.228 6.662 1.00 88.88 354 ILE A C 1
ATOM 2765 O O . ILE A 1 354 ? 6.062 -6.139 7.159 1.00 88.88 354 ILE A O 1
ATOM 2769 N N . HIS A 1 355 ? 6.972 -4.104 7.342 1.00 87.00 355 HIS A N 1
ATOM 2770 C CA . HIS A 1 355 ? 6.580 -3.926 8.740 1.00 87.00 355 HIS A CA 1
ATOM 2771 C C . HIS A 1 355 ? 6.230 -2.476 9.076 1.00 87.00 355 HIS A C 1
ATOM 2773 O O . HIS A 1 355 ? 7.051 -1.574 8.939 1.00 87.00 355 HIS A O 1
ATOM 2779 N N . GLU A 1 356 ? 5.067 -2.272 9.702 1.00 86.25 356 GLU A N 1
ATOM 2780 C CA . GLU A 1 356 ? 4.569 -0.943 10.099 1.00 86.25 356 GLU A CA 1
ATOM 2781 C C . GLU A 1 356 ? 5.467 -0.176 11.078 1.00 86.25 356 GLU A C 1
ATOM 2783 O O . GLU A 1 356 ? 5.330 1.036 11.243 1.00 86.25 356 GLU A O 1
ATOM 2788 N N . LYS A 1 357 ? 6.394 -0.860 11.759 1.00 86.06 357 LYS A N 1
ATOM 2789 C CA . LYS A 1 357 ? 7.377 -0.201 12.628 1.00 86.06 357 LYS A CA 1
ATOM 2790 C C . LYS A 1 357 ? 8.244 0.790 11.843 1.00 86.06 357 LYS A C 1
ATOM 2792 O O . LYS A 1 357 ? 8.691 1.772 12.427 1.00 86.06 357 LYS A O 1
ATOM 2797 N N . PHE A 1 358 ? 8.465 0.529 10.556 1.00 88.69 358 PHE A N 1
ATOM 2798 C CA . PHE A 1 358 ? 9.251 1.381 9.671 1.00 88.69 358 PHE A CA 1
ATOM 2799 C C . PHE A 1 358 ? 8.433 2.495 9.015 1.00 88.69 358 PHE A C 1
ATOM 2801 O O . PHE A 1 358 ? 9.009 3.288 8.276 1.00 88.69 358 PHE A O 1
ATOM 2808 N N . ASN A 1 359 ? 7.129 2.594 9.302 1.00 91.75 359 ASN A N 1
ATOM 2809 C CA . ASN A 1 359 ? 6.319 3.705 8.820 1.00 91.75 359 ASN A CA 1
ATOM 2810 C C . ASN A 1 359 ? 6.841 5.014 9.419 1.00 91.75 359 ASN A C 1
ATOM 2812 O O . ASN A 1 359 ? 7.070 5.114 10.629 1.00 91.75 359 ASN A O 1
ATOM 2816 N N . LYS A 1 360 ? 7.004 6.027 8.572 1.00 89.94 360 LYS A N 1
ATOM 2817 C CA . LYS A 1 360 ? 7.503 7.350 8.955 1.00 89.94 360 LYS A CA 1
ATOM 2818 C C . LYS A 1 360 ? 6.487 8.396 8.526 1.00 89.94 360 LYS A C 1
ATOM 2820 O O . LYS A 1 360 ? 6.065 8.415 7.378 1.00 89.94 360 LYS A O 1
ATOM 2825 N N . SER A 1 361 ? 6.135 9.314 9.418 1.00 90.25 361 SER A N 1
ATOM 2826 C CA . SER A 1 361 ? 5.456 10.544 9.010 1.00 90.25 361 SER A CA 1
ATOM 2827 C C . SER A 1 361 ? 6.523 11.600 8.754 1.00 90.25 361 SER A C 1
ATOM 2829 O O . SER A 1 361 ? 7.269 11.937 9.671 1.00 90.25 361 SER A O 1
ATOM 2831 N N . LEU A 1 362 ? 6.612 12.120 7.526 1.00 87.56 362 LEU A N 1
ATOM 2832 C CA . LEU A 1 362 ? 7.503 13.246 7.218 1.00 87.56 362 LEU A CA 1
ATOM 2833 C C . LEU A 1 362 ? 6.897 14.578 7.708 1.00 87.56 362 LEU A C 1
ATOM 2835 O O . LEU A 1 362 ? 7.577 15.606 7.764 1.00 87.56 362 LEU A O 1
ATOM 2839 N N . GLY A 1 363 ? 5.627 14.539 8.127 1.00 78.69 363 GLY A N 1
ATOM 2840 C CA . GLY A 1 363 ? 4.906 15.616 8.787 1.00 78.69 363 GLY A CA 1
ATOM 2841 C C . GLY A 1 363 ? 4.115 16.508 7.833 1.00 78.69 363 GLY A C 1
ATOM 2842 O O . GLY A 1 363 ? 3.908 16.199 6.661 1.00 78.69 363 GLY A O 1
ATOM 2843 N N . HIS A 1 364 ? 3.657 17.637 8.374 1.00 73.00 364 HIS A N 1
ATOM 2844 C CA . HIS A 1 364 ? 3.025 18.708 7.609 1.00 73.00 364 HIS A CA 1
ATOM 2845 C C . HIS A 1 364 ? 4.065 19.779 7.291 1.00 73.00 364 HIS A C 1
ATOM 2847 O O . HIS A 1 364 ? 4.828 20.206 8.167 1.00 73.00 364 HIS A O 1
ATOM 2853 N N . GLY A 1 365 ? 4.060 20.282 6.061 1.00 61.31 365 GLY A N 1
ATOM 2854 C CA . GLY A 1 365 ? 4.855 21.454 5.736 1.00 61.31 365 GLY A CA 1
ATOM 2855 C C . GLY A 1 365 ? 4.224 22.705 6.346 1.00 61.31 365 GLY A C 1
ATOM 2856 O O . GLY A 1 365 ? 3.029 22.948 6.197 1.00 61.31 365 GLY A O 1
ATOM 2857 N N . LEU A 1 366 ? 5.017 23.503 7.062 1.00 64.25 366 LEU A N 1
ATOM 2858 C CA . LEU A 1 366 ? 4.570 24.771 7.644 1.00 64.25 366 LEU A CA 1
ATOM 2859 C C . LEU A 1 366 ? 5.124 25.931 6.822 1.00 64.25 366 LEU A C 1
ATOM 2861 O O . LEU A 1 366 ? 6.338 26.033 6.646 1.00 64.25 366 LEU A O 1
ATOM 2865 N N . ILE A 1 367 ? 4.247 26.849 6.409 1.00 59.50 367 ILE A N 1
ATOM 2866 C CA . ILE A 1 367 ? 4.613 28.043 5.629 1.00 59.50 367 ILE A CA 1
ATOM 2867 C C . ILE A 1 367 ? 5.608 28.919 6.406 1.00 59.50 367 ILE A C 1
ATOM 2869 O O . ILE A 1 367 ? 6.490 29.539 5.815 1.00 59.50 367 ILE A O 1
ATOM 2873 N N . ASN A 1 368 ? 5.488 28.994 7.741 1.00 60.03 368 ASN A N 1
ATOM 2874 C CA . ASN A 1 368 ? 6.389 29.814 8.550 1.00 60.03 368 ASN A CA 1
ATOM 2875 C C . ASN A 1 368 ? 6.567 29.300 9.992 1.00 60.03 368 ASN A C 1
ATOM 2877 O O . ASN A 1 368 ? 5.816 29.662 10.904 1.00 60.03 368 ASN A O 1
ATOM 2881 N N . LYS A 1 369 ? 7.627 28.511 10.222 1.00 62.25 369 LYS A N 1
ATOM 2882 C CA . LYS A 1 369 ? 7.967 27.940 11.543 1.00 62.25 369 LYS A CA 1
ATOM 2883 C C . LYS A 1 369 ? 8.116 29.009 12.645 1.00 62.25 369 LYS A C 1
ATOM 2885 O O . LYS A 1 369 ? 7.791 28.746 13.801 1.00 62.25 369 LYS A O 1
ATOM 2890 N N . LYS A 1 370 ? 8.562 30.231 12.310 1.00 60.53 370 LYS A N 1
ATOM 2891 C CA . LYS A 1 370 ? 8.768 31.326 13.284 1.00 60.53 370 LYS A CA 1
ATOM 2892 C C . LYS A 1 370 ? 7.455 31.940 13.788 1.00 60.53 370 LYS A C 1
ATOM 2894 O O . LYS A 1 370 ? 7.375 32.315 14.954 1.00 60.53 370 LYS A O 1
ATOM 2899 N N . ARG A 1 371 ? 6.421 32.028 12.939 1.00 55.38 371 ARG A N 1
ATOM 2900 C CA . ARG A 1 371 ? 5.095 32.550 13.333 1.00 55.38 371 ARG A CA 1
ATOM 2901 C C . ARG A 1 371 ? 4.368 31.597 14.283 1.00 55.38 371 ARG A C 1
ATOM 2903 O O . ARG A 1 371 ? 3.787 32.061 15.259 1.00 55.38 371 ARG A O 1
ATOM 2910 N N . VAL A 1 372 ? 4.470 30.289 14.043 1.00 58.44 372 VAL A N 1
ATOM 2911 C CA . VAL A 1 372 ? 3.864 29.254 14.901 1.00 58.44 372 VAL A CA 1
ATOM 2912 C C . VAL A 1 372 ? 4.501 29.249 16.294 1.00 58.44 372 VAL A C 1
ATOM 2914 O O . VAL A 1 372 ? 3.785 29.259 17.290 1.00 58.44 372 VAL A O 1
ATOM 2917 N N . LYS A 1 373 ? 5.837 29.358 16.385 1.00 60.16 373 LYS A N 1
ATOM 2918 C CA . LYS A 1 373 ? 6.543 29.458 17.678 1.00 60.16 373 LYS A CA 1
ATOM 2919 C C . LYS A 1 373 ? 6.143 30.685 18.514 1.00 60.16 373 LYS A C 1
ATOM 2921 O O . LYS A 1 373 ? 6.262 30.631 19.728 1.00 60.16 373 LYS A O 1
ATOM 2926 N N . ARG A 1 374 ? 5.685 31.781 17.888 1.00 57.03 374 ARG A N 1
ATOM 2927 C CA . ARG A 1 374 ? 5.296 33.028 18.581 1.00 57.03 374 ARG A CA 1
ATOM 2928 C C . ARG A 1 374 ? 3.822 33.096 18.993 1.00 57.03 374 ARG A C 1
ATOM 2930 O O . ARG A 1 374 ? 3.525 33.762 19.973 1.00 57.03 374 ARG A O 1
ATOM 2937 N N . LYS A 1 375 ? 2.904 32.475 18.241 1.00 54.03 375 LYS A N 1
ATOM 2938 C CA . LYS A 1 375 ? 1.443 32.556 18.479 1.00 54.03 375 LYS A CA 1
ATOM 2939 C C . LYS A 1 375 ? 0.817 31.276 19.059 1.00 54.03 375 LYS A C 1
ATOM 2941 O O . LYS A 1 375 ? -0.392 31.245 19.259 1.00 54.03 375 LYS A O 1
ATOM 2946 N N . GLY A 1 376 ? 1.615 30.239 19.322 1.00 54.25 376 GLY A N 1
ATOM 2947 C CA . GLY A 1 376 ? 1.135 28.953 19.840 1.00 54.25 376 GLY A CA 1
ATOM 2948 C C . GLY A 1 376 ? 0.432 28.077 18.790 1.00 54.25 376 GLY A C 1
ATOM 2949 O O . GLY A 1 376 ? 0.148 28.509 17.670 1.00 54.25 376 GLY A O 1
ATOM 2950 N N . LEU A 1 377 ? 0.158 26.817 19.158 1.00 52.16 377 LEU A N 1
ATOM 2951 C CA . LEU A 1 377 ? -0.401 25.776 18.276 1.00 52.16 377 LEU A CA 1
ATOM 2952 C C . LEU A 1 377 ? -1.823 26.062 17.760 1.00 52.16 377 LEU A C 1
ATOM 2954 O O . LEU A 1 377 ? -2.222 25.477 16.756 1.00 52.16 377 LEU A O 1
ATOM 2958 N N . GLN A 1 378 ? -2.582 26.959 18.395 1.00 48.03 378 GLN A N 1
ATOM 2959 C CA . GLN A 1 378 ? -3.989 27.200 18.041 1.00 48.03 378 GLN A CA 1
ATOM 2960 C C . GLN A 1 378 ? -4.174 27.824 16.644 1.00 48.03 378 GLN A C 1
ATOM 2962 O O . GLN A 1 378 ? -5.212 27.630 16.026 1.00 48.03 378 GLN A O 1
ATOM 2967 N N . ASN A 1 379 ? -3.146 28.483 16.094 1.00 46.12 379 ASN A N 1
ATOM 2968 C CA . ASN A 1 379 ? -3.145 29.005 14.719 1.00 46.12 379 ASN A CA 1
ATOM 2969 C C . ASN A 1 379 ? -2.415 28.089 13.714 1.00 46.12 379 ASN A C 1
ATOM 2971 O O . ASN A 1 379 ? -2.094 28.519 12.610 1.00 46.12 379 ASN A O 1
ATOM 2975 N N . ALA A 1 380 ? -2.104 26.837 14.067 1.00 49.97 380 ALA A N 1
ATOM 2976 C CA . ALA A 1 380 ? -1.327 25.958 13.191 1.00 49.97 380 ALA A CA 1
ATOM 2977 C C . ALA A 1 380 ? -2.063 25.591 11.889 1.00 49.97 380 ALA A C 1
ATOM 2979 O O . ALA A 1 380 ? -1.403 25.427 10.866 1.00 49.97 380 ALA A O 1
ATOM 2980 N N . MET A 1 381 ? -3.401 25.502 11.898 1.00 52.47 381 MET A N 1
ATOM 2981 C CA . MET A 1 381 ? -4.199 25.176 10.703 1.00 52.47 381 MET A CA 1
ATOM 2982 C C . MET A 1 381 ? -4.102 26.245 9.606 1.00 52.47 381 MET A C 1
ATOM 2984 O O . MET A 1 381 ? -3.965 25.890 8.441 1.00 52.47 381 MET A O 1
ATOM 2988 N N . SER A 1 382 ? -4.057 27.536 9.955 1.00 51.16 382 SER A N 1
ATOM 2989 C CA . SER A 1 382 ? -3.938 28.635 8.977 1.00 51.16 382 SER A CA 1
ATOM 2990 C C . SER A 1 382 ? -2.524 28.813 8.399 1.00 51.16 382 SER A C 1
ATOM 2992 O O . SER A 1 382 ? -2.306 29.663 7.538 1.00 51.16 382 SER A O 1
ATOM 2994 N N . VAL A 1 383 ? -1.546 28.020 8.862 1.00 64.19 383 VAL A N 1
ATOM 2995 C CA . VAL A 1 383 ? -0.126 28.092 8.459 1.00 64.19 383 VAL A CA 1
ATOM 2996 C C . VAL A 1 383 ? 0.343 26.799 7.762 1.00 64.19 383 VAL A C 1
ATOM 2998 O O . VAL A 1 383 ? 1.524 26.680 7.417 1.00 64.19 383 VAL A O 1
ATOM 3001 N N . ARG A 1 384 ? -0.554 25.828 7.534 1.00 74.25 384 ARG A N 1
ATOM 3002 C CA . ARG A 1 384 ? -0.239 24.589 6.801 1.00 74.25 384 ARG A CA 1
ATOM 3003 C C . ARG A 1 384 ? -0.016 24.873 5.318 1.00 74.25 384 ARG A C 1
ATOM 3005 O O . ARG A 1 384 ? -0.655 25.751 4.742 1.00 74.25 384 ARG A O 1
ATOM 3012 N N . LEU A 1 385 ? 0.914 24.140 4.710 1.00 81.38 385 LEU A N 1
ATOM 3013 C CA . LEU A 1 385 ? 1.044 24.124 3.259 1.00 81.38 385 LEU A CA 1
ATOM 3014 C C . LEU A 1 385 ? -0.210 23.499 2.631 1.00 81.38 385 LEU A C 1
ATOM 3016 O O . LEU A 1 385 ? -0.788 22.587 3.225 1.00 81.38 385 LEU A O 1
ATOM 3020 N N . PRO A 1 386 ? -0.608 23.963 1.434 1.00 88.12 386 PRO A N 1
ATOM 3021 C CA . PRO A 1 386 ? -1.644 23.302 0.657 1.00 88.12 386 PRO A CA 1
ATOM 3022 C C . PRO A 1 386 ? -1.280 21.844 0.331 1.00 88.12 386 PRO A C 1
ATOM 3024 O O . PRO A 1 386 ? -0.095 21.479 0.386 1.00 88.12 386 PRO A O 1
ATOM 3027 N N . PRO A 1 387 ? -2.274 21.034 -0.065 1.00 90.88 387 PRO A N 1
ATOM 3028 C CA . PRO A 1 387 ? -2.074 19.653 -0.484 1.00 90.88 387 PRO A CA 1
ATOM 3029 C C . PRO A 1 387 ? -0.975 19.503 -1.531 1.00 90.88 387 PRO A C 1
ATOM 3031 O O . PRO A 1 387 ? -0.810 20.360 -2.404 1.00 90.88 387 PRO A O 1
ATOM 3034 N N . ILE A 1 388 ? -0.226 18.407 -1.445 1.00 92.50 388 ILE A N 1
ATOM 3035 C CA . ILE A 1 388 ? 0.780 18.062 -2.450 1.00 92.50 388 ILE A CA 1
ATOM 3036 C C . ILE A 1 388 ? 0.051 17.480 -3.663 1.00 92.50 388 ILE A C 1
ATOM 3038 O O . ILE A 1 388 ? -0.716 16.533 -3.516 1.00 92.50 388 ILE A O 1
ATOM 3042 N N . THR A 1 389 ? 0.287 18.037 -4.849 1.00 92.06 389 THR A N 1
ATOM 3043 C CA . THR A 1 389 ? -0.337 17.578 -6.103 1.00 92.06 389 THR A CA 1
ATOM 3044 C C . THR A 1 389 ? 0.517 16.539 -6.819 1.00 92.06 389 THR A C 1
ATOM 3046 O O . THR A 1 389 ? 0.002 15.521 -7.262 1.00 92.06 389 THR A O 1
ATOM 3049 N N . LYS A 1 390 ? 1.830 16.775 -6.904 1.00 92.81 390 LYS A N 1
ATOM 3050 C CA . LYS A 1 390 ? 2.831 15.847 -7.445 1.00 92.81 390 LYS A CA 1
ATOM 3051 C C . LYS A 1 390 ? 4.107 15.936 -6.618 1.00 92.81 390 LYS A C 1
ATOM 3053 O O . LYS A 1 390 ? 4.439 17.001 -6.093 1.00 92.81 390 LYS A O 1
ATOM 3058 N N . PHE A 1 391 ? 4.838 14.835 -6.525 1.00 95.50 391 PHE A N 1
ATOM 3059 C CA . PHE A 1 391 ? 6.172 14.814 -5.940 1.00 95.50 391 PHE A CA 1
ATOM 3060 C C . PHE A 1 391 ? 7.081 13.862 -6.717 1.00 95.50 391 PHE A C 1
ATOM 3062 O O . PHE A 1 391 ? 6.601 12.932 -7.363 1.00 95.50 391 PHE A O 1
ATOM 3069 N N . ALA A 1 392 ? 8.386 14.096 -6.621 1.00 94.88 392 ALA A N 1
ATOM 3070 C CA . ALA A 1 392 ? 9.427 13.199 -7.109 1.00 94.88 392 ALA A CA 1
ATOM 3071 C C . ALA A 1 392 ? 10.417 12.919 -5.972 1.00 94.88 392 ALA A C 1
ATOM 3073 O O . ALA A 1 392 ? 10.617 13.762 -5.091 1.00 94.88 392 ALA A O 1
ATOM 3074 N N . ALA A 1 393 ? 11.002 11.725 -5.964 1.00 94.88 393 ALA A N 1
ATOM 3075 C CA . ALA A 1 393 ? 11.886 11.265 -4.903 1.00 94.88 393 ALA A CA 1
ATOM 3076 C C . ALA A 1 393 ? 13.041 10.448 -5.483 1.00 94.88 393 ALA A C 1
ATOM 3078 O O . ALA A 1 393 ? 12.821 9.632 -6.371 1.00 94.88 393 ALA A O 1
ATOM 3079 N N . GLU A 1 394 ? 14.245 10.648 -4.950 1.00 93.88 394 GLU A N 1
ATOM 3080 C CA . GLU A 1 394 ? 15.445 9.908 -5.337 1.00 93.88 394 GLU A CA 1
ATOM 3081 C C . GLU A 1 394 ? 16.270 9.555 -4.093 1.00 93.88 394 GLU A C 1
ATOM 3083 O O . GLU A 1 394 ? 16.539 10.411 -3.246 1.00 93.88 394 GLU A O 1
ATOM 3088 N N . ALA A 1 395 ? 16.678 8.288 -3.980 1.00 92.44 395 ALA A N 1
ATOM 3089 C CA . ALA A 1 395 ?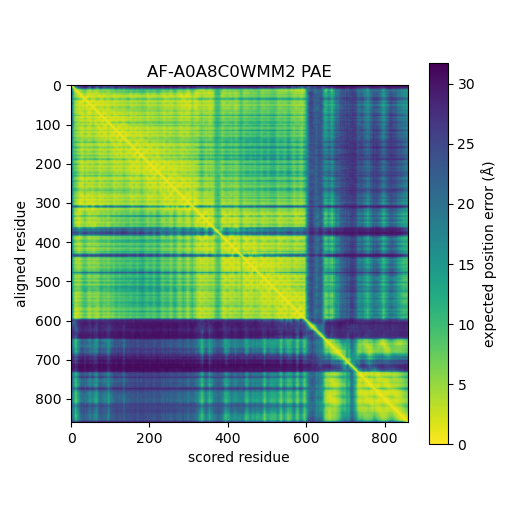 17.341 7.772 -2.779 1.00 92.44 395 ALA A CA 1
ATOM 3090 C C . ALA A 1 395 ? 18.875 7.900 -2.827 1.00 92.44 395 ALA A C 1
ATOM 3092 O O . ALA A 1 395 ? 19.533 7.779 -1.796 1.00 92.44 395 ALA A O 1
ATOM 3093 N N . ALA A 1 396 ? 19.459 8.188 -3.997 1.00 90.94 396 ALA A N 1
ATOM 3094 C CA . ALA A 1 396 ? 20.907 8.155 -4.228 1.00 90.94 396 ALA A CA 1
ATOM 3095 C C . ALA A 1 396 ? 21.747 9.014 -3.256 1.00 90.94 396 ALA A C 1
ATOM 3097 O O . ALA A 1 396 ? 22.907 8.697 -2.996 1.00 90.94 396 ALA A O 1
ATOM 3098 N N . ARG A 1 397 ? 21.185 10.117 -2.740 1.00 89.62 397 ARG A N 1
ATOM 3099 C CA . ARG A 1 397 ? 21.873 11.103 -1.881 1.00 89.62 397 ARG A CA 1
ATOM 3100 C C . ARG A 1 397 ? 21.077 11.470 -0.628 1.00 89.62 397 ARG A C 1
ATOM 3102 O O . ARG A 1 397 ? 21.210 12.573 -0.102 1.00 89.62 397 ARG A O 1
ATOM 3109 N N . GLU A 1 398 ? 20.246 10.553 -0.136 1.00 86.38 398 GLU A N 1
ATOM 3110 C CA . GLU A 1 398 ? 19.314 10.829 0.967 1.00 86.38 398 GLU A CA 1
ATOM 3111 C C . GLU A 1 398 ? 19.984 11.220 2.301 1.00 86.38 398 GLU A C 1
ATOM 3113 O O . GLU A 1 398 ? 19.372 11.915 3.123 1.00 86.38 398 GLU A O 1
ATOM 3118 N N . SER A 1 399 ? 21.233 10.788 2.521 1.00 88.06 399 SER A N 1
ATOM 3119 C CA . SER A 1 399 ? 22.049 11.148 3.689 1.00 88.06 399 SER A CA 1
ATOM 3120 C C . SER A 1 399 ? 22.628 12.554 3.597 1.00 88.06 399 SER A C 1
ATOM 3122 O O . SER A 1 399 ? 22.815 13.210 4.623 1.00 88.06 399 SER A O 1
ATOM 3124 N N . ASP A 1 400 ? 22.921 13.002 2.378 1.00 90.12 400 ASP A N 1
ATOM 3125 C CA . ASP A 1 400 ? 23.767 14.163 2.131 1.00 90.12 400 ASP A CA 1
ATOM 3126 C C . ASP A 1 400 ? 22.918 15.446 2.090 1.00 90.12 400 ASP A C 1
ATOM 3128 O O . ASP A 1 400 ? 23.288 16.464 2.682 1.00 90.12 400 ASP A O 1
ATOM 3132 N N . TRP A 1 401 ? 21.745 15.403 1.444 1.00 91.19 401 TRP A N 1
ATOM 3133 C CA . TRP A 1 401 ? 20.792 16.521 1.370 1.00 91.19 401 TRP A CA 1
ATOM 3134 C C . TRP A 1 401 ? 19.342 16.048 1.169 1.00 91.19 401 TRP A C 1
ATOM 3136 O O . TRP A 1 401 ? 18.994 14.894 1.408 1.00 91.19 401 TRP A O 1
ATOM 3146 N N . ASP A 1 402 ? 18.437 16.973 0.847 1.00 92.81 402 ASP A N 1
ATOM 3147 C CA . ASP A 1 402 ? 17.016 16.676 0.666 1.00 92.81 402 ASP A CA 1
ATOM 3148 C C . ASP A 1 402 ? 16.794 15.892 -0.645 1.00 92.81 402 ASP A C 1
ATOM 3150 O O . ASP A 1 402 ? 17.153 16.371 -1.718 1.00 92.81 402 ASP A O 1
ATOM 3154 N N . GLY A 1 403 ? 16.206 14.694 -0.557 1.00 92.81 403 GLY A N 1
ATOM 3155 C CA . GLY A 1 403 ? 16.023 13.765 -1.687 1.00 92.81 403 GLY A CA 1
ATOM 3156 C C . GLY A 1 403 ? 14.607 13.722 -2.269 1.00 92.81 403 GLY A C 1
ATOM 3157 O O . GLY A 1 403 ? 14.322 12.907 -3.138 1.00 92.81 403 GLY A O 1
ATOM 3158 N N . ILE A 1 404 ? 13.693 14.560 -1.777 1.00 95.50 404 ILE A N 1
ATOM 3159 C CA . ILE A 1 404 ? 12.295 14.603 -2.224 1.00 95.50 404 ILE A CA 1
ATOM 3160 C C . ILE A 1 404 ? 11.926 16.046 -2.554 1.00 95.50 404 ILE A C 1
ATOM 3162 O O . ILE A 1 404 ? 12.294 16.972 -1.826 1.00 95.50 404 ILE A O 1
ATOM 3166 N N . ILE A 1 405 ? 11.151 16.236 -3.615 1.00 95.38 405 ILE A N 1
ATOM 3167 C CA . ILE A 1 405 ? 10.594 17.525 -4.018 1.00 95.38 405 ILE A CA 1
ATOM 3168 C C . ILE A 1 405 ? 9.086 17.403 -4.221 1.00 95.38 405 ILE A C 1
ATOM 3170 O O . ILE A 1 405 ? 8.614 16.440 -4.817 1.00 95.38 405 ILE A O 1
ATOM 3174 N N . ALA A 1 406 ? 8.328 18.379 -3.725 1.00 94.56 406 ALA A N 1
ATOM 3175 C CA . ALA A 1 406 ? 6.872 18.366 -3.776 1.00 94.56 406 ALA A CA 1
ATOM 3176 C C . ALA A 1 406 ? 6.302 19.683 -4.321 1.00 94.56 406 ALA A C 1
ATOM 3178 O O . ALA A 1 406 ? 6.657 20.777 -3.863 1.00 94.56 406 ALA A O 1
ATOM 3179 N N . CYS A 1 407 ? 5.376 19.560 -5.271 1.00 93.56 407 CYS A N 1
ATOM 3180 C CA . CYS A 1 407 ? 4.525 20.639 -5.760 1.00 93.56 407 CYS A CA 1
ATOM 3181 C C . CYS A 1 407 ? 3.272 20.736 -4.886 1.00 93.56 407 CYS A C 1
ATOM 3183 O O . CYS A 1 407 ? 2.673 19.719 -4.537 1.00 93.56 407 CYS A O 1
ATOM 3185 N N . HIS A 1 408 ? 2.856 21.957 -4.554 1.00 91.75 408 HIS A N 1
ATOM 3186 C CA . HIS A 1 408 ? 1.661 22.205 -3.749 1.00 91.75 408 HIS A CA 1
ATOM 3187 C C . HIS A 1 408 ? 0.569 22.867 -4.581 1.00 91.75 408 HIS A C 1
ATOM 3189 O O . HIS A 1 408 ? 0.850 23.702 -5.444 1.00 91.75 408 HIS A O 1
ATOM 3195 N N . GLN A 1 409 ? -0.684 22.547 -4.269 1.00 90.88 409 GLN A N 1
ATOM 3196 C CA . GLN A 1 409 ? -1.845 23.122 -4.935 1.00 90.88 409 GLN A CA 1
ATOM 3197 C C . GLN A 1 409 ? -1.836 24.656 -4.837 1.00 90.88 409 GLN A C 1
ATOM 3199 O O . GLN A 1 409 ? -1.716 25.221 -3.747 1.00 90.88 409 GLN A O 1
ATOM 3204 N N . GLY A 1 410 ? -1.948 25.334 -5.983 1.00 87.50 410 GLY A N 1
ATOM 3205 C CA . GLY A 1 410 ? -2.018 26.798 -6.041 1.00 87.50 410 GLY A CA 1
ATOM 3206 C C . GLY A 1 410 ? -0.730 27.520 -5.626 1.00 87.50 410 GLY A C 1
ATOM 3207 O O . GLY A 1 410 ? -0.781 28.696 -5.270 1.00 87.50 410 GLY A O 1
ATOM 3208 N N . LYS A 1 411 ? 0.427 26.841 -5.597 1.00 87.81 411 LYS A N 1
ATOM 3209 C CA . LYS A 1 411 ? 1.709 27.454 -5.219 1.00 87.81 411 LYS A CA 1
ATOM 3210 C C . LYS A 1 411 ? 2.734 27.384 -6.342 1.00 87.81 411 LYS A C 1
ATOM 3212 O O . LYS A 1 411 ? 2.956 26.344 -6.952 1.00 87.81 411 LYS A O 1
ATOM 3217 N N . LEU A 1 412 ? 3.433 28.502 -6.526 1.00 89.06 412 LEU A N 1
ATOM 3218 C CA . LEU A 1 412 ? 4.596 28.617 -7.405 1.00 89.06 412 LEU A CA 1
ATOM 3219 C C . LEU A 1 412 ? 5.819 27.857 -6.866 1.00 89.06 412 LEU A C 1
ATOM 3221 O O . LEU A 1 412 ? 6.623 27.323 -7.621 1.00 89.06 412 LEU A O 1
ATOM 3225 N N . SER A 1 413 ? 5.996 27.853 -5.543 1.00 88.50 413 SER A N 1
ATOM 3226 C CA . SER A 1 413 ? 7.181 27.290 -4.897 1.00 88.50 413 SER A CA 1
ATOM 3227 C C . SER A 1 413 ? 7.040 25.797 -4.634 1.00 88.50 413 SER A C 1
ATOM 3229 O O . SER A 1 413 ? 6.045 25.384 -4.031 1.00 88.50 413 SER A O 1
ATOM 3231 N N . CYS A 1 414 ? 8.079 25.027 -4.946 1.00 92.12 414 CYS A N 1
ATOM 3232 C CA . CYS A 1 414 ? 8.178 23.623 -4.547 1.00 92.12 414 CYS A CA 1
ATOM 3233 C C . CYS A 1 414 ? 8.932 23.496 -3.220 1.00 92.12 414 CYS A C 1
ATOM 3235 O O . CYS A 1 414 ? 9.909 24.212 -2.986 1.00 92.12 414 CYS A O 1
ATOM 3237 N N . SER A 1 415 ? 8.484 22.601 -2.344 1.00 92.31 415 SER A N 1
ATOM 3238 C CA . SER A 1 415 ? 9.186 22.299 -1.092 1.00 92.31 415 SER A CA 1
ATOM 3239 C C . SER A 1 415 ? 10.121 21.107 -1.275 1.00 92.31 415 SER A C 1
ATOM 3241 O O . SER A 1 415 ? 9.790 20.161 -1.990 1.00 92.31 415 SER A O 1
ATOM 3243 N N . THR A 1 416 ? 11.287 21.142 -0.630 1.00 93.75 416 THR A N 1
ATOM 3244 C CA . THR A 1 416 ? 12.161 19.968 -0.514 1.00 93.75 416 THR A CA 1
ATOM 3245 C C . THR A 1 416 ? 11.864 19.213 0.779 1.00 93.75 416 THR A C 1
ATOM 3247 O O . THR A 1 416 ? 11.395 19.807 1.752 1.00 93.75 416 THR A O 1
ATOM 3250 N N . TRP A 1 417 ? 12.114 17.904 0.811 1.00 93.38 417 TRP A N 1
ATOM 3251 C CA . TRP A 1 417 ? 11.942 17.055 1.993 1.00 93.38 417 TRP A CA 1
ATOM 3252 C C . TRP A 1 417 ? 13.107 16.084 2.145 1.00 93.38 417 TRP A C 1
ATOM 3254 O O . TRP A 1 417 ? 13.685 15.613 1.165 1.00 93.38 417 TRP A O 1
ATOM 3264 N N . ASN A 1 418 ? 13.441 15.770 3.396 1.00 92.62 418 ASN A N 1
ATOM 3265 C CA . ASN A 1 418 ? 14.467 14.790 3.719 1.00 92.62 418 ASN A CA 1
ATOM 3266 C C . ASN A 1 418 ? 13.825 13.538 4.323 1.00 92.62 418 ASN A C 1
ATOM 3268 O O . ASN A 1 418 ? 13.181 13.601 5.375 1.00 92.62 418 ASN A O 1
ATOM 3272 N N . TYR A 1 419 ? 14.033 12.404 3.659 1.00 92.44 419 TYR A N 1
ATOM 3273 C CA . TYR A 1 419 ? 13.471 11.120 4.057 1.00 92.44 419 TYR A CA 1
ATOM 3274 C C . TYR A 1 419 ? 14.066 10.597 5.371 1.00 92.44 419 TYR A C 1
ATOM 3276 O O . TYR A 1 419 ? 13.333 10.223 6.293 1.00 92.44 419 TYR A O 1
ATOM 3284 N N . GLN A 1 420 ? 15.396 10.631 5.496 1.00 90.44 420 GLN A N 1
ATOM 3285 C CA . GLN A 1 420 ? 16.105 10.075 6.647 1.00 90.44 420 GLN A CA 1
ATOM 3286 C C . GLN A 1 420 ? 15.780 10.825 7.942 1.00 90.44 420 GLN A C 1
ATOM 3288 O O . GLN A 1 420 ? 15.485 10.206 8.963 1.00 90.44 420 GLN A O 1
ATOM 3293 N N . ARG A 1 421 ? 15.755 12.160 7.882 1.00 89.31 421 ARG A N 1
ATOM 3294 C CA . ARG A 1 421 ? 15.352 13.035 8.992 1.00 89.31 421 ARG A CA 1
ATOM 3295 C C . ARG A 1 421 ? 13.842 13.053 9.217 1.00 89.31 421 ARG A C 1
ATOM 3297 O O . ARG A 1 421 ? 13.412 13.490 10.277 1.00 89.31 421 ARG A O 1
ATOM 3304 N N . SER A 1 422 ? 13.051 12.579 8.251 1.00 90.12 422 SER A N 1
ATOM 3305 C CA . SER A 1 422 ? 11.583 12.607 8.282 1.00 90.12 422 SER A CA 1
ATOM 3306 C C . SER A 1 422 ? 11.025 14.012 8.529 1.00 90.12 422 SER A C 1
ATOM 3308 O O . SER A 1 422 ? 10.142 14.222 9.357 1.00 90.12 422 SER A O 1
ATOM 3310 N N . THR A 1 423 ? 11.577 15.000 7.826 1.00 88.50 423 THR A N 1
ATOM 3311 C CA . THR A 1 423 ? 11.192 16.407 7.975 1.00 88.50 423 THR A CA 1
ATOM 3312 C C . THR A 1 423 ? 11.134 17.109 6.633 1.00 88.50 423 THR A C 1
ATOM 3314 O O . THR A 1 423 ? 11.877 16.767 5.709 1.00 88.50 423 THR A O 1
ATOM 3317 N N . ILE A 1 424 ? 10.354 18.190 6.570 1.00 87.75 424 ILE A N 1
ATOM 3318 C CA . ILE A 1 424 ? 10.517 19.187 5.512 1.00 87.75 424 ILE A CA 1
ATOM 3319 C C . ILE A 1 424 ? 11.970 19.676 5.468 1.00 87.75 424 ILE A C 1
ATOM 3321 O O . ILE A 1 424 ? 12.596 19.916 6.508 1.00 87.75 424 ILE A O 1
ATOM 3325 N N . GLY A 1 425 ? 12.475 19.783 4.251 1.00 85.62 425 GLY A N 1
ATOM 3326 C CA . GLY A 1 425 ? 13.829 20.152 3.904 1.00 85.62 425 GLY A CA 1
ATOM 3327 C C . GLY A 1 425 ? 14.147 21.619 4.166 1.00 85.62 425 GLY A C 1
ATOM 3328 O O . GLY A 1 425 ? 13.354 22.378 4.739 1.00 85.62 425 GLY A O 1
ATOM 3329 N N . ALA A 1 426 ? 15.353 22.014 3.775 1.00 84.94 426 ALA A N 1
ATOM 3330 C CA . ALA A 1 426 ? 15.862 23.360 4.006 1.00 84.94 426 ALA A CA 1
ATOM 3331 C C . ALA A 1 426 ? 15.319 24.382 2.997 1.00 84.94 426 ALA A C 1
ATOM 3333 O O . ALA A 1 426 ? 15.267 25.577 3.306 1.00 84.94 426 ALA A O 1
ATOM 3334 N N . TYR A 1 427 ? 14.909 23.932 1.809 1.00 88.88 427 TYR A N 1
ATOM 3335 C CA . TYR A 1 427 ? 14.686 24.805 0.666 1.00 88.88 427 TYR A CA 1
ATOM 3336 C C . TYR A 1 427 ? 13.221 24.854 0.225 1.00 88.88 427 TYR A C 1
ATOM 3338 O O . TYR A 1 427 ? 12.497 23.861 0.185 1.00 88.88 427 TYR A O 1
ATOM 3346 N N . PHE A 1 428 ? 12.803 26.059 -0.159 1.00 89.12 428 PHE A N 1
ATOM 3347 C CA . PHE A 1 428 ? 11.607 26.297 -0.957 1.00 89.12 428 PHE A CA 1
ATOM 3348 C C . PHE A 1 428 ? 12.071 26.862 -2.294 1.00 89.12 428 PHE A C 1
ATOM 3350 O O . PHE A 1 428 ? 12.465 28.028 -2.375 1.00 89.12 428 PHE A O 1
ATOM 3357 N N . LEU A 1 429 ? 12.073 26.018 -3.320 1.00 90.12 429 LEU A N 1
ATOM 3358 C CA . LEU A 1 429 ? 12.592 26.353 -4.637 1.00 90.12 429 LEU A CA 1
ATOM 3359 C C . LEU A 1 429 ? 11.595 27.271 -5.339 1.00 90.12 429 LEU A C 1
ATOM 3361 O O . LEU A 1 429 ? 10.427 26.920 -5.518 1.00 90.12 429 LEU A O 1
ATOM 3365 N N . LYS A 1 430 ? 12.055 28.480 -5.671 1.00 83.88 430 LYS A N 1
ATOM 3366 C CA . LYS A 1 430 ? 11.250 29.529 -6.299 1.00 83.88 430 LYS A CA 1
ATOM 3367 C C . LYS A 1 430 ? 11.868 29.953 -7.633 1.00 83.88 430 LYS A C 1
ATOM 3369 O O . LYS A 1 430 ? 13.064 30.276 -7.644 1.00 83.88 430 LYS A O 1
ATOM 3374 N N . PRO A 1 431 ? 11.084 29.985 -8.725 1.00 78.19 431 PRO A N 1
ATOM 3375 C CA . PRO A 1 431 ? 11.463 30.605 -9.997 1.00 78.19 431 PRO A CA 1
ATOM 3376 C C . PRO A 1 431 ? 11.933 32.040 -9.780 1.00 78.19 431 PRO A C 1
ATOM 3378 O O . PRO A 1 431 ? 11.325 32.795 -9.017 1.00 78.19 431 PRO A O 1
ATOM 3381 N N . LYS A 1 432 ? 13.044 32.423 -10.414 1.00 69.94 432 LYS A N 1
ATOM 3382 C CA . LYS A 1 432 ? 13.538 33.805 -10.362 1.00 69.94 432 LYS A CA 1
ATOM 3383 C C . LYS A 1 432 ? 12.735 34.658 -11.346 1.00 69.94 432 LYS A C 1
ATOM 3385 O O . LYS A 1 432 ? 12.571 34.272 -12.493 1.00 69.94 432 LYS A O 1
ATOM 3390 N N . GLY A 1 433 ? 12.275 35.832 -10.912 1.00 64.94 433 GLY A N 1
ATOM 3391 C CA . GLY A 1 433 ? 11.668 36.836 -11.800 1.00 64.94 433 GLY A CA 1
ATOM 3392 C C . GLY A 1 433 ? 10.152 36.737 -12.009 1.00 64.94 433 GLY A C 1
ATOM 3393 O O . GLY A 1 433 ? 9.591 37.628 -12.637 1.00 64.94 433 GLY A O 1
ATOM 3394 N N . LEU A 1 434 ? 9.470 35.732 -11.446 1.00 65.25 434 LEU A N 1
ATOM 3395 C CA . LEU A 1 434 ? 8.006 35.636 -11.478 1.00 65.25 434 LEU A CA 1
ATOM 3396 C C . LEU A 1 434 ? 7.421 35.848 -10.077 1.00 65.25 434 LEU A C 1
ATOM 3398 O O . LEU A 1 434 ? 7.629 35.048 -9.168 1.00 65.25 434 LEU A O 1
ATOM 3402 N N . THR A 1 435 ? 6.700 36.956 -9.906 1.00 58.88 435 THR A N 1
ATOM 3403 C CA . THR A 1 435 ? 6.010 37.339 -8.659 1.00 58.88 435 THR A CA 1
ATOM 3404 C C . THR A 1 435 ? 4.488 37.289 -8.778 1.00 58.88 435 THR A C 1
ATOM 3406 O O . THR A 1 435 ? 3.800 37.650 -7.829 1.00 58.88 435 THR A O 1
ATOM 3409 N N . LYS A 1 436 ? 3.950 36.866 -9.931 1.00 61.50 436 LYS A N 1
ATOM 3410 C CA . LYS A 1 436 ? 2.502 36.733 -10.130 1.00 61.50 436 LYS A CA 1
ATOM 3411 C C . LYS A 1 436 ? 1.981 35.510 -9.375 1.00 61.50 436 LYS A C 1
ATOM 3413 O O . LYS A 1 436 ? 2.478 34.405 -9.587 1.00 61.50 436 LYS A O 1
ATOM 3418 N N . ASP A 1 437 ? 0.967 35.723 -8.541 1.00 60.91 437 ASP A N 1
ATOM 3419 C CA . ASP A 1 437 ? 0.328 34.680 -7.726 1.00 60.91 437 ASP A CA 1
ATOM 3420 C C . ASP A 1 437 ? -0.461 33.641 -8.558 1.00 60.91 437 ASP A C 1
ATOM 3422 O O . ASP A 1 437 ? -0.783 32.575 -8.041 1.00 60.91 437 ASP A O 1
ATOM 3426 N N . ASP A 1 438 ? -0.698 33.896 -9.852 1.00 78.00 438 ASP A N 1
ATOM 3427 C CA . ASP A 1 438 ? -1.457 33.004 -10.750 1.00 78.00 438 ASP A CA 1
ATOM 3428 C C . ASP A 1 438 ? -0.652 31.807 -11.290 1.00 78.00 438 ASP A C 1
ATOM 3430 O O . ASP A 1 438 ? -1.212 30.897 -11.905 1.00 78.00 438 ASP A O 1
ATOM 3434 N N . ILE A 1 439 ? 0.672 31.795 -11.108 1.00 86.75 439 ILE A N 1
ATOM 3435 C CA . ILE A 1 439 ? 1.539 30.761 -11.686 1.00 86.75 439 ILE A CA 1
ATOM 3436 C C . ILE A 1 439 ? 1.818 29.682 -10.644 1.00 86.75 439 ILE A C 1
ATOM 3438 O O . ILE A 1 439 ? 2.216 29.958 -9.512 1.00 86.75 439 ILE A O 1
ATOM 3442 N N . THR A 1 440 ? 1.647 28.426 -11.043 1.00 91.56 440 THR A N 1
ATOM 3443 C CA . THR A 1 440 ? 1.751 27.268 -10.153 1.00 91.56 440 THR A CA 1
ATOM 3444 C C . THR A 1 440 ? 2.740 26.253 -10.697 1.00 91.56 440 THR A C 1
ATOM 3446 O O . THR A 1 440 ? 2.838 26.078 -11.911 1.00 91.56 440 THR A O 1
ATOM 3449 N N . ALA A 1 441 ? 3.442 25.546 -9.814 1.00 93.12 441 ALA A N 1
ATOM 3450 C CA . ALA A 1 441 ? 4.251 24.402 -10.217 1.00 93.12 441 ALA A CA 1
ATOM 3451 C C . ALA A 1 441 ? 3.345 23.195 -10.510 1.00 93.12 441 ALA A C 1
ATOM 3453 O O . ALA A 1 441 ? 2.521 22.819 -9.675 1.00 93.12 441 ALA A O 1
ATOM 3454 N N . THR A 1 442 ? 3.484 22.607 -11.697 1.00 93.50 442 THR A N 1
ATOM 3455 C CA . THR A 1 442 ? 2.565 21.583 -12.225 1.00 93.50 442 THR A CA 1
ATOM 3456 C C . THR A 1 442 ? 3.217 20.218 -12.404 1.00 93.50 442 THR A C 1
ATOM 3458 O O . THR A 1 442 ? 2.537 19.197 -12.296 1.00 93.50 442 THR A O 1
ATOM 3461 N N . ALA A 1 443 ? 4.522 20.179 -12.666 1.00 94.25 443 ALA A N 1
ATOM 3462 C CA . ALA A 1 443 ? 5.279 18.953 -12.876 1.00 94.25 443 ALA A CA 1
ATOM 3463 C C . ALA A 1 443 ? 6.668 19.071 -12.253 1.00 94.25 443 ALA A C 1
ATOM 3465 O O . ALA A 1 443 ? 7.237 20.162 -12.176 1.00 94.25 443 ALA A O 1
ATOM 3466 N N . VAL A 1 444 ? 7.219 17.943 -11.817 1.00 95.94 444 VAL A N 1
ATOM 3467 C CA . VAL A 1 444 ? 8.525 17.911 -11.174 1.00 95.94 444 VAL A CA 1
ATOM 3468 C C . VAL A 1 444 ? 9.200 16.565 -11.378 1.00 95.94 444 VAL A C 1
ATOM 3470 O O . VAL A 1 444 ? 8.522 15.541 -11.369 1.00 95.94 444 VAL A O 1
ATOM 3473 N N . ASP A 1 445 ? 10.522 16.583 -11.529 1.00 96.31 445 ASP A N 1
ATOM 3474 C CA . ASP A 1 445 ? 11.365 15.388 -11.517 1.00 96.31 445 ASP A CA 1
ATOM 3475 C C . ASP A 1 445 ? 12.719 15.671 -10.836 1.00 96.31 445 ASP A C 1
ATOM 3477 O O . ASP A 1 445 ? 13.156 16.824 -10.743 1.00 96.31 445 ASP A O 1
ATOM 3481 N N . ILE A 1 446 ? 13.385 14.625 -10.346 1.00 95.56 446 ILE A N 1
ATOM 3482 C CA . ILE A 1 446 ? 14.734 14.677 -9.764 1.00 95.56 446 ILE A CA 1
ATOM 3483 C C . ILE A 1 446 ? 15.654 13.792 -10.596 1.00 95.56 446 ILE A C 1
ATOM 3485 O O . ILE A 1 446 ? 15.329 12.644 -10.859 1.00 95.56 446 ILE A O 1
ATOM 3489 N N . THR A 1 447 ? 16.835 14.288 -10.956 1.00 95.19 447 THR A N 1
ATOM 3490 C CA . THR A 1 447 ? 17.873 13.488 -11.631 1.00 95.19 447 THR A CA 1
ATOM 3491 C C . THR A 1 447 ? 18.236 12.230 -10.846 1.00 95.19 447 THR A C 1
ATOM 3493 O O . THR A 1 447 ? 18.361 12.317 -9.628 1.00 95.19 447 THR A O 1
ATOM 3496 N N . SER A 1 448 ? 18.563 11.127 -11.522 1.00 91.69 448 SER A N 1
ATOM 3497 C CA . SER A 1 448 ? 19.003 9.857 -10.903 1.00 91.69 448 SER A CA 1
ATOM 3498 C C . SER A 1 448 ? 20.132 10.013 -9.871 1.00 91.69 448 SER A C 1
ATOM 3500 O O . SER A 1 448 ? 20.195 9.307 -8.870 1.00 91.69 448 SER A O 1
ATOM 3502 N N . CYS A 1 449 ? 21.025 10.986 -10.074 1.00 91.75 449 CYS A N 1
ATOM 3503 C CA . CYS A 1 449 ? 22.127 11.277 -9.156 1.00 91.75 449 CYS A CA 1
ATOM 3504 C C . CYS A 1 449 ? 21.722 12.069 -7.896 1.00 91.75 449 CYS A C 1
ATOM 3506 O O . CYS A 1 449 ? 22.564 12.300 -7.029 1.00 91.75 449 CYS A O 1
ATOM 3508 N N . GLY A 1 450 ? 20.475 12.543 -7.808 1.00 92.81 450 GLY A N 1
ATOM 3509 C CA . GLY A 1 450 ? 19.946 13.349 -6.703 1.00 92.81 450 GLY A CA 1
ATOM 3510 C C . GLY A 1 450 ? 20.449 14.799 -6.638 1.00 92.81 450 GLY A C 1
ATOM 3511 O O . GLY A 1 450 ? 20.127 15.512 -5.689 1.00 92.81 450 GLY A O 1
ATOM 3512 N N . ASN A 1 451 ? 21.245 15.263 -7.609 1.00 94.62 451 ASN A N 1
ATOM 3513 C CA . ASN A 1 451 ? 21.867 16.595 -7.571 1.00 94.62 451 ASN A CA 1
ATOM 3514 C C . ASN A 1 451 ? 20.954 17.716 -8.065 1.00 94.62 451 ASN A C 1
ATOM 3516 O O . ASN A 1 451 ? 21.059 18.848 -7.582 1.00 94.62 451 ASN A O 1
ATOM 3520 N N . PHE A 1 452 ? 20.106 17.437 -9.054 1.00 95.75 452 PHE A N 1
ATOM 3521 C CA . PHE A 1 452 ? 19.278 18.450 -9.687 1.00 95.75 452 PHE A CA 1
ATOM 3522 C C . PHE A 1 452 ? 17.800 18.090 -9.620 1.00 95.75 452 PHE A C 1
ATOM 3524 O O . PHE A 1 452 ? 17.416 16.940 -9.818 1.00 95.75 452 PHE A O 1
ATOM 3531 N N . ALA A 1 453 ? 16.977 19.104 -9.388 1.00 95.88 453 ALA A N 1
ATOM 3532 C CA . ALA A 1 453 ? 15.539 19.020 -9.575 1.00 95.88 453 ALA A CA 1
ATOM 3533 C C . ALA A 1 453 ? 15.128 19.876 -10.764 1.00 95.88 453 ALA A C 1
ATOM 3535 O O . ALA A 1 453 ? 15.628 20.992 -10.940 1.00 95.88 453 ALA A O 1
ATOM 3536 N N . VAL A 1 454 ? 14.202 19.351 -11.554 1.00 95.94 454 VAL A N 1
ATOM 3537 C CA . VAL A 1 454 ? 13.612 20.038 -12.694 1.00 95.94 454 VAL A CA 1
ATOM 3538 C C . VAL A 1 454 ? 12.151 20.315 -12.376 1.00 95.94 454 VAL A C 1
ATOM 3540 O O . VAL A 1 454 ? 11.403 19.403 -12.035 1.00 95.94 454 VAL A O 1
ATOM 3543 N N . ILE A 1 455 ? 11.752 21.581 -12.457 1.00 95.62 455 ILE A N 1
ATOM 3544 C CA . ILE A 1 455 ? 10.414 22.050 -12.095 1.00 95.62 455 ILE A CA 1
ATOM 3545 C C . ILE A 1 455 ? 9.759 22.645 -13.336 1.00 95.62 455 ILE A C 1
ATOM 3547 O O . ILE A 1 455 ? 10.313 23.553 -13.953 1.00 95.62 455 ILE A O 1
ATOM 3551 N N . GLY A 1 456 ? 8.570 22.156 -13.677 1.00 94.62 456 GLY A N 1
ATOM 3552 C CA . GLY A 1 456 ? 7.714 22.722 -14.711 1.00 94.62 456 GLY A CA 1
ATOM 3553 C C . GLY A 1 456 ? 6.596 23.576 -14.120 1.00 94.62 456 GLY A C 1
ATOM 3554 O O . GLY A 1 456 ? 5.966 23.193 -13.130 1.00 94.62 456 GLY A O 1
ATOM 3555 N N . LEU A 1 457 ? 6.354 24.738 -14.726 1.00 93.50 457 LEU A N 1
ATOM 3556 C CA . LEU A 1 457 ? 5.320 25.685 -14.305 1.00 93.50 457 LEU A CA 1
ATOM 3557 C C . LEU A 1 457 ? 4.115 25.707 -15.256 1.00 93.50 457 LEU A C 1
ATOM 3559 O O . LEU A 1 457 ? 4.203 25.344 -16.432 1.00 93.50 457 LEU A O 1
ATOM 3563 N N . SER A 1 458 ? 2.997 26.247 -14.768 1.00 92.81 458 SER A N 1
ATOM 3564 C CA . SER A 1 458 ? 1.808 26.515 -15.585 1.00 92.81 458 SER A CA 1
ATOM 3565 C C . SER A 1 458 ? 2.035 27.567 -16.676 1.00 92.81 458 SER A C 1
ATOM 3567 O O . SER A 1 458 ? 1.271 27.626 -17.631 1.00 92.81 458 SER A O 1
ATOM 3569 N N . SER A 1 459 ? 3.101 28.365 -16.569 1.00 90.38 459 SER A N 1
ATOM 3570 C CA . SER A 1 459 ? 3.517 29.354 -17.569 1.00 90.38 459 SER A CA 1
ATOM 3571 C C . SER A 1 459 ? 4.333 28.783 -18.733 1.00 90.38 459 SER A C 1
ATOM 3573 O O . SER A 1 459 ? 4.773 29.560 -19.572 1.00 90.38 459 SER A O 1
ATOM 3575 N N . GLY A 1 460 ? 4.629 27.478 -18.749 1.00 90.94 460 GLY A N 1
ATOM 3576 C CA . GLY A 1 460 ? 5.431 26.860 -19.814 1.00 90.94 460 GLY A CA 1
ATOM 3577 C C . GLY A 1 460 ? 6.952 26.967 -19.639 1.00 90.94 460 GLY A C 1
ATOM 3578 O O . GLY A 1 460 ? 7.729 26.501 -20.475 1.00 90.94 460 GLY A O 1
ATOM 3579 N N . THR A 1 461 ? 7.415 27.531 -18.523 1.00 92.56 461 THR A N 1
ATOM 3580 C CA . THR A 1 461 ? 8.837 27.591 -18.147 1.00 92.56 461 THR A CA 1
ATOM 3581 C C . THR A 1 461 ? 9.263 26.341 -17.378 1.00 92.56 461 THR A C 1
ATOM 3583 O O . THR A 1 461 ? 8.584 25.933 -16.432 1.00 92.56 461 THR A O 1
ATOM 3586 N N . VAL A 1 462 ? 10.413 25.770 -17.746 1.00 94.50 462 VAL A N 1
ATOM 3587 C CA . VAL A 1 462 ? 11.026 24.627 -17.054 1.00 94.50 462 VAL A CA 1
ATOM 3588 C C . VAL A 1 462 ? 12.363 25.066 -16.464 1.00 94.50 462 VAL A C 1
ATOM 3590 O O . VAL A 1 462 ? 13.276 25.426 -17.208 1.00 94.50 462 VAL A O 1
ATOM 3593 N N . ASP A 1 463 ? 12.487 25.017 -15.141 1.00 93.38 463 ASP A N 1
ATOM 3594 C CA . ASP A 1 463 ? 13.662 25.475 -14.398 1.00 93.38 463 ASP A CA 1
ATOM 3595 C C . ASP A 1 463 ? 14.432 24.318 -13.758 1.00 93.38 463 ASP A C 1
ATOM 3597 O O . ASP A 1 463 ? 13.844 23.354 -13.272 1.00 93.38 463 ASP A O 1
ATOM 3601 N N . VAL A 1 464 ? 15.761 24.447 -13.695 1.00 94.94 464 VAL A N 1
ATOM 3602 C CA . VAL A 1 464 ? 16.652 23.477 -13.042 1.00 94.94 464 VAL A CA 1
ATOM 3603 C C . VAL A 1 464 ? 17.263 24.080 -11.782 1.00 94.94 464 VAL A C 1
ATOM 3605 O O . VAL A 1 464 ? 17.859 25.160 -11.819 1.00 94.94 464 VAL A O 1
ATOM 3608 N N . TYR A 1 465 ? 17.194 23.350 -10.675 1.00 95.25 465 TYR A N 1
ATOM 3609 C CA . TYR A 1 465 ? 17.758 23.722 -9.379 1.00 95.25 465 TYR A CA 1
ATOM 3610 C C . TYR A 1 465 ? 18.770 22.695 -8.914 1.00 95.25 465 TYR A C 1
ATOM 3612 O O . TYR A 1 465 ? 18.620 21.509 -9.175 1.00 95.25 465 TYR A O 1
ATOM 3620 N N . ASN A 1 466 ? 19.788 23.146 -8.188 1.00 95.00 466 ASN A N 1
ATOM 3621 C CA . ASN A 1 466 ? 20.664 22.249 -7.447 1.00 95.00 466 ASN A CA 1
ATOM 3622 C C . ASN A 1 466 ? 20.031 21.933 -6.079 1.00 95.00 466 ASN A C 1
ATOM 3624 O O . ASN A 1 466 ? 19.723 22.856 -5.326 1.00 95.00 466 ASN A O 1
ATOM 3628 N N . MET A 1 467 ? 19.852 20.651 -5.763 1.00 93.75 467 MET A N 1
ATOM 3629 C CA . MET A 1 467 ? 19.200 20.173 -4.536 1.00 93.75 467 MET A CA 1
ATOM 3630 C C . MET A 1 467 ? 20.057 20.344 -3.279 1.00 93.75 467 MET A C 1
ATOM 3632 O O . MET A 1 467 ? 19.515 20.516 -2.190 1.00 93.75 467 MET A O 1
ATOM 3636 N N . GLN A 1 468 ? 21.384 20.367 -3.421 1.00 93.44 468 GLN A N 1
ATOM 3637 C CA . GLN A 1 468 ? 22.308 20.584 -2.309 1.00 93.44 468 GLN A CA 1
ATOM 3638 C C . GLN A 1 468 ? 22.255 22.030 -1.801 1.00 93.44 468 GLN A C 1
ATOM 3640 O O . GLN A 1 468 ? 22.297 22.256 -0.596 1.00 93.44 468 GLN A O 1
ATOM 3645 N N . SER A 1 469 ? 22.194 23.016 -2.706 1.00 92.44 469 SER A N 1
ATOM 3646 C CA . SER A 1 469 ? 22.269 24.443 -2.349 1.00 92.44 469 SER A CA 1
ATOM 3647 C C . SER A 1 469 ? 20.961 25.220 -2.504 1.00 92.44 469 SER A C 1
ATOM 3649 O O . SER A 1 469 ? 20.871 26.360 -2.046 1.00 92.44 469 SER A O 1
ATOM 3651 N N . GLY A 1 470 ? 19.961 24.653 -3.182 1.00 90.56 470 GLY A N 1
ATOM 3652 C CA . GLY A 1 470 ? 18.706 25.324 -3.532 1.00 90.56 470 GLY A CA 1
ATOM 3653 C C . GLY A 1 470 ? 18.850 26.422 -4.595 1.00 90.56 470 GLY A C 1
ATOM 3654 O O . GLY A 1 470 ? 17.921 27.200 -4.815 1.00 90.56 470 GLY A O 1
ATOM 3655 N N . ILE A 1 471 ? 20.011 26.525 -5.250 1.00 92.56 471 ILE A N 1
ATOM 3656 C CA . ILE A 1 471 ? 20.310 27.589 -6.216 1.00 92.56 471 ILE A CA 1
ATOM 3657 C C . ILE A 1 471 ? 19.794 27.205 -7.609 1.00 92.56 471 ILE A C 1
ATOM 3659 O O . ILE A 1 471 ? 20.042 26.101 -8.097 1.00 92.56 471 ILE A O 1
ATOM 3663 N N . HIS A 1 472 ? 19.125 28.153 -8.272 1.00 93.31 472 HIS A N 1
ATOM 3664 C CA . HIS A 1 472 ? 18.713 28.050 -9.678 1.00 93.31 472 HIS A CA 1
ATOM 3665 C C . HIS A 1 472 ? 19.931 27.973 -10.609 1.00 93.31 472 HIS A C 1
ATOM 3667 O O . HIS A 1 472 ? 20.835 28.806 -10.526 1.00 93.31 472 HIS A O 1
ATOM 3673 N N . ARG A 1 473 ? 19.953 26.969 -11.490 1.00 92.25 473 ARG A N 1
ATOM 3674 C CA . ARG A 1 473 ? 21.037 26.675 -12.443 1.00 92.25 473 ARG A CA 1
ATOM 3675 C C . ARG A 1 473 ? 20.674 27.022 -13.889 1.00 92.25 473 ARG A C 1
ATOM 3677 O O . ARG A 1 473 ? 21.497 26.827 -14.778 1.00 92.25 473 ARG A O 1
ATOM 3684 N N . GLY A 1 474 ? 19.456 27.484 -14.156 1.00 90.19 474 GLY A N 1
ATOM 3685 C CA . GLY A 1 474 ? 18.997 27.933 -15.476 1.00 90.19 474 GLY A CA 1
ATOM 3686 C C . GLY A 1 474 ? 17.743 27.210 -15.962 1.00 90.19 474 GLY A C 1
ATOM 3687 O O . GLY A 1 474 ? 17.397 26.154 -15.432 1.00 90.19 474 GLY A O 1
ATOM 3688 N N . SER A 1 475 ? 17.138 27.756 -17.008 1.00 92.00 475 SER A N 1
ATOM 3689 C CA . SER A 1 475 ? 15.893 27.314 -17.639 1.00 92.00 475 SER A CA 1
ATOM 3690 C C . SER A 1 475 ? 16.139 26.590 -18.968 1.00 92.00 475 SER A C 1
ATOM 3692 O O . SER A 1 475 ? 17.190 26.764 -19.589 1.00 92.00 475 SER A O 1
ATOM 3694 N N . PHE A 1 476 ? 15.186 25.763 -19.400 1.00 92.00 476 PHE A N 1
ATOM 3695 C CA . PHE A 1 476 ? 15.169 25.199 -20.754 1.00 92.00 476 PHE A CA 1
ATOM 3696 C C . PHE A 1 476 ? 14.504 26.170 -21.737 1.00 92.00 476 PHE A C 1
ATOM 3698 O O . PHE A 1 476 ? 13.452 26.736 -21.441 1.00 92.00 476 PHE A O 1
ATOM 3705 N N . GLY A 1 477 ? 15.110 26.336 -22.917 1.00 85.38 477 GLY A N 1
ATOM 3706 C CA . GLY A 1 477 ? 14.697 27.346 -23.897 1.00 85.38 477 GLY A CA 1
ATOM 3707 C C . GLY A 1 477 ? 15.286 28.736 -23.622 1.00 85.38 477 GLY A C 1
ATOM 3708 O O . GLY A 1 477 ? 15.940 28.960 -22.607 1.00 85.38 477 GLY A O 1
ATOM 3709 N N . LYS A 1 478 ? 15.097 29.671 -24.566 1.00 76.25 478 LYS A N 1
ATOM 3710 C CA . LYS A 1 478 ? 15.591 31.056 -24.431 1.00 76.25 478 LYS A CA 1
ATOM 3711 C C . LYS A 1 478 ? 14.766 31.860 -23.419 1.00 76.25 478 LYS A C 1
ATOM 3713 O O . LYS A 1 478 ? 15.355 32.477 -22.543 1.00 76.25 478 LYS A O 1
ATOM 3718 N N . ASP A 1 479 ? 13.437 31.765 -23.511 1.00 75.81 479 ASP A N 1
ATOM 3719 C CA . ASP A 1 479 ? 12.491 32.416 -22.590 1.00 75.81 479 ASP A CA 1
ATOM 3720 C C . ASP A 1 479 ? 11.545 31.393 -21.942 1.00 75.81 479 ASP A C 1
ATOM 3722 O O . ASP A 1 479 ? 11.497 31.264 -20.720 1.00 75.81 479 ASP A O 1
ATOM 3726 N N . GLN A 1 480 ? 10.820 30.622 -22.759 1.00 85.56 480 GLN A N 1
ATOM 3727 C CA . GLN A 1 480 ? 9.911 29.563 -22.312 1.00 85.56 480 GLN A CA 1
ATOM 3728 C C . GLN A 1 480 ? 10.172 28.270 -23.091 1.00 85.56 480 GLN A C 1
ATOM 3730 O O . GLN A 1 480 ? 10.542 28.302 -24.268 1.00 85.56 480 GLN A O 1
ATOM 3735 N N . ALA A 1 481 ? 9.982 27.125 -22.434 1.00 88.44 481 ALA A N 1
ATOM 3736 C CA . ALA A 1 481 ? 10.112 25.817 -23.072 1.00 88.44 481 ALA A CA 1
ATOM 3737 C C . ALA A 1 481 ? 8.852 25.484 -23.887 1.00 88.44 481 ALA A C 1
ATOM 3739 O O . ALA A 1 481 ? 8.940 24.961 -25.001 1.00 88.44 481 ALA A O 1
ATOM 3740 N N . HIS A 1 482 ? 7.689 25.831 -23.341 1.00 93.12 482 HIS A N 1
ATOM 3741 C CA . HIS A 1 482 ? 6.356 25.598 -23.886 1.00 93.12 482 HIS A CA 1
ATOM 3742 C C . HIS A 1 482 ? 5.526 26.883 -23.808 1.00 93.12 482 HIS A C 1
ATOM 3744 O O . HIS A 1 482 ? 5.830 27.758 -23.002 1.00 93.12 482 HIS A O 1
ATOM 3750 N N . ILE A 1 483 ? 4.506 27.003 -24.660 1.00 90.88 483 ILE A N 1
ATOM 3751 C CA . ILE A 1 483 ? 3.569 28.145 -24.626 1.00 90.88 483 ILE A CA 1
ATOM 3752 C C . ILE A 1 483 ? 2.477 27.880 -23.580 1.00 90.88 483 ILE A C 1
ATOM 3754 O O . ILE A 1 483 ? 2.001 28.800 -22.916 1.00 90.88 483 ILE A O 1
ATOM 3758 N N . GLY A 1 484 ? 2.080 26.612 -23.441 1.00 89.69 484 GLY A N 1
ATOM 3759 C CA . GLY A 1 484 ? 1.076 26.160 -22.494 1.00 89.69 484 GLY A CA 1
ATOM 3760 C C . GLY A 1 484 ? 1.653 25.660 -21.171 1.00 89.69 484 GLY A C 1
ATOM 3761 O O . GLY A 1 484 ? 2.861 25.642 -20.931 1.00 89.69 484 GLY A O 1
ATOM 3762 N N . SER A 1 485 ? 0.754 25.205 -20.300 1.00 93.38 485 SER A N 1
ATOM 3763 C CA . SER A 1 485 ? 1.115 24.635 -19.004 1.00 93.38 485 SER A CA 1
ATOM 3764 C C . SER A 1 485 ? 1.896 23.345 -19.188 1.00 93.38 485 SER A C 1
ATOM 3766 O O . SER A 1 485 ? 1.460 22.445 -19.905 1.00 93.38 485 SER A O 1
ATOM 3768 N N . ILE A 1 486 ? 3.001 23.195 -18.462 1.00 95.69 486 ILE A N 1
ATOM 3769 C CA . ILE A 1 486 ? 3.755 21.941 -18.473 1.00 95.69 486 ILE A CA 1
ATOM 3770 C C . ILE A 1 486 ? 2.952 20.868 -17.739 1.00 95.69 486 ILE A C 1
ATOM 3772 O O . ILE A 1 486 ? 2.460 21.089 -16.632 1.00 95.69 486 ILE A O 1
ATOM 3776 N N . ARG A 1 487 ? 2.803 19.701 -18.360 1.00 94.12 487 ARG A N 1
ATOM 3777 C CA . ARG A 1 487 ? 2.024 18.564 -17.838 1.00 94.12 487 ARG A CA 1
ATOM 3778 C C . ARG A 1 487 ? 2.912 17.466 -17.261 1.00 94.12 487 ARG A C 1
ATOM 3780 O O . ARG A 1 487 ? 2.526 16.782 -16.308 1.00 94.12 487 ARG A O 1
ATOM 3787 N N . GLY A 1 488 ? 4.136 17.373 -17.769 1.00 94.31 488 GLY A N 1
ATOM 3788 C CA . GLY A 1 488 ? 5.105 16.353 -17.413 1.00 94.31 488 GLY A CA 1
ATOM 3789 C C . GLY A 1 488 ? 6.531 16.814 -17.685 1.00 94.31 488 GLY A C 1
ATOM 3790 O O . GLY A 1 488 ? 6.800 17.548 -18.637 1.00 94.31 488 GLY A O 1
ATOM 3791 N N . VAL A 1 489 ? 7.437 16.369 -16.821 1.00 96.25 489 VAL A N 1
ATOM 3792 C CA . VAL A 1 489 ? 8.886 16.521 -16.955 1.00 96.25 489 VAL A CA 1
ATOM 3793 C C . VAL A 1 489 ? 9.508 15.187 -16.560 1.00 96.25 489 VAL A C 1
ATOM 3795 O O . VAL A 1 489 ? 9.076 14.602 -15.571 1.00 96.25 489 VAL A O 1
ATOM 3798 N N . ALA A 1 490 ? 10.488 14.717 -17.325 1.00 95.94 490 ALA A N 1
ATOM 3799 C CA . ALA A 1 490 ? 11.277 13.540 -16.988 1.00 95.94 490 ALA A CA 1
ATOM 3800 C C . ALA A 1 490 ? 12.733 13.743 -17.411 1.00 95.94 490 ALA A C 1
ATOM 3802 O O . ALA A 1 490 ? 13.003 14.312 -18.472 1.00 95.94 490 ALA A O 1
ATOM 3803 N N . VAL A 1 491 ? 13.663 13.274 -16.587 1.00 95.62 491 VAL A N 1
ATOM 3804 C CA . VAL A 1 491 ? 15.096 13.236 -16.891 1.00 95.62 491 VAL A CA 1
ATOM 3805 C C . VAL A 1 491 ? 15.547 11.786 -17.036 1.00 95.62 491 VAL A C 1
ATOM 3807 O O . VAL A 1 491 ? 15.129 10.911 -16.273 1.00 95.62 491 VAL A O 1
ATOM 3810 N N . ASP A 1 492 ? 16.400 11.539 -18.025 1.00 93.44 492 ASP A N 1
ATOM 3811 C CA . ASP A 1 492 ? 17.012 10.237 -18.267 1.00 93.44 492 ASP A CA 1
ATOM 3812 C C . ASP A 1 492 ? 17.927 9.777 -17.119 1.00 93.44 492 ASP A C 1
ATOM 3814 O O . ASP A 1 492 ? 18.433 10.566 -16.316 1.00 93.44 492 ASP A O 1
ATOM 3818 N N . GLY A 1 493 ? 18.198 8.470 -17.060 1.00 89.75 493 GLY A N 1
ATOM 3819 C CA . GLY A 1 493 ? 19.090 7.896 -16.048 1.00 89.75 493 GLY A CA 1
ATOM 3820 C C . GLY A 1 493 ? 20.529 8.429 -16.115 1.00 89.75 493 GLY A C 1
ATOM 3821 O O . GLY A 1 493 ? 21.210 8.480 -15.089 1.00 89.75 493 GLY A O 1
ATOM 3822 N N . LEU A 1 494 ? 20.980 8.880 -17.292 1.00 91.31 494 LEU A N 1
ATOM 3823 C CA . LEU A 1 494 ? 22.349 9.345 -17.548 1.00 91.31 494 LEU A CA 1
ATOM 3824 C C . LEU A 1 494 ? 22.533 10.868 -17.410 1.00 91.31 494 LEU A C 1
ATOM 3826 O O . LEU A 1 494 ? 23.665 11.354 -17.487 1.00 91.31 494 LEU A O 1
ATOM 3830 N N . ASN A 1 495 ? 21.459 11.625 -17.164 1.00 91.44 495 ASN A N 1
ATOM 3831 C CA . ASN A 1 495 ? 21.447 13.091 -17.112 1.00 91.44 495 ASN A CA 1
ATOM 3832 C C . ASN A 1 495 ? 21.975 13.756 -18.399 1.00 91.44 495 ASN A C 1
ATOM 3834 O O . ASN A 1 495 ? 22.715 14.747 -18.348 1.00 91.44 495 ASN A O 1
ATOM 3838 N N . GLN A 1 496 ? 21.634 13.197 -19.558 1.00 92.19 496 GLN A N 1
ATOM 3839 C CA . GLN A 1 496 ? 21.946 13.750 -20.876 1.00 92.19 496 GLN A CA 1
ATOM 3840 C C . GLN A 1 496 ? 20.716 14.370 -21.542 1.00 92.19 496 GLN A C 1
ATOM 3842 O O . GLN A 1 496 ? 20.848 15.365 -22.264 1.00 92.19 496 GLN A O 1
ATOM 3847 N N . LEU A 1 497 ? 19.534 13.824 -21.267 1.00 94.44 497 LEU A N 1
ATOM 3848 C CA . LEU A 1 497 ? 18.284 14.126 -21.947 1.00 94.44 497 LEU A CA 1
ATOM 3849 C C . LEU A 1 497 ? 17.195 14.502 -20.938 1.00 94.44 497 LEU A C 1
ATOM 3851 O O . LEU A 1 497 ? 16.891 13.758 -20.010 1.00 94.44 497 LEU A O 1
ATOM 3855 N N . THR A 1 498 ? 16.542 15.635 -21.178 1.00 95.88 498 THR A N 1
ATOM 3856 C CA . THR A 1 498 ? 15.292 15.992 -20.498 1.00 95.88 498 THR A CA 1
ATOM 3857 C C . THR A 1 498 ? 14.155 15.955 -21.498 1.00 95.88 498 THR A C 1
ATOM 3859 O O . THR A 1 498 ? 14.264 16.531 -22.582 1.00 95.88 498 THR A O 1
ATOM 3862 N N . VAL A 1 499 ? 13.043 15.343 -21.116 1.00 96.50 499 VAL A N 1
ATOM 3863 C CA . VAL A 1 499 ? 11.810 15.315 -21.900 1.00 96.50 499 VAL A CA 1
ATOM 3864 C C . VAL A 1 499 ? 10.747 16.139 -21.186 1.00 96.50 499 VAL A C 1
ATOM 3866 O O . VAL A 1 499 ? 10.577 16.035 -19.968 1.00 96.50 499 VAL A O 1
ATOM 3869 N N . THR A 1 500 ? 10.044 16.989 -21.932 1.00 96.69 500 THR A N 1
ATOM 3870 C CA . THR A 1 500 ? 8.986 17.853 -21.395 1.00 96.69 500 THR A CA 1
ATOM 3871 C C . THR A 1 500 ? 7.750 17.813 -22.279 1.00 96.69 500 THR A C 1
ATOM 3873 O O . THR A 1 500 ? 7.855 17.775 -23.506 1.00 96.69 500 THR A O 1
ATOM 3876 N N . THR A 1 501 ? 6.577 17.858 -21.651 1.00 95.75 501 THR A N 1
ATOM 3877 C CA . THR A 1 501 ? 5.279 17.884 -22.337 1.00 95.75 501 THR A CA 1
ATOM 3878 C C . THR A 1 501 ? 4.477 19.117 -21.949 1.00 95.75 501 THR A C 1
ATOM 3880 O O . THR A 1 501 ? 4.282 19.381 -20.756 1.00 95.75 501 THR A O 1
ATOM 3883 N N . GLY A 1 502 ? 3.971 19.839 -22.946 1.00 94.38 502 GLY A N 1
ATOM 3884 C CA . GLY A 1 502 ? 3.102 21.005 -22.765 1.00 94.38 502 GLY A CA 1
ATOM 3885 C C . GLY A 1 502 ? 1.629 20.692 -23.024 1.00 94.38 502 GLY A C 1
ATOM 3886 O O . GLY A 1 502 ? 1.299 19.714 -23.693 1.00 94.38 502 GLY A O 1
ATOM 3887 N N . SER A 1 503 ? 0.731 21.538 -22.517 1.00 92.69 503 SER A N 1
ATOM 3888 C CA . SER A 1 503 ? -0.709 21.432 -22.780 1.00 92.69 503 SER A CA 1
ATOM 3889 C C . SER A 1 503 ? -1.075 21.686 -24.241 1.00 92.69 503 SER A C 1
ATOM 3891 O O . SER A 1 503 ? -2.179 21.360 -24.647 1.00 92.69 503 SER A O 1
ATOM 3893 N N . GLU A 1 504 ? -0.171 22.267 -25.030 1.00 91.19 504 GLU A N 1
ATOM 3894 C CA . GLU A 1 504 ? -0.358 22.469 -26.468 1.00 91.19 504 GLU A CA 1
ATOM 3895 C C . GLU A 1 504 ? -0.217 21.190 -27.320 1.00 91.19 504 GLU A C 1
ATOM 3897 O O . GLU A 1 504 ? -0.294 21.281 -28.538 1.00 91.19 504 GLU A O 1
ATOM 3902 N N . GLY A 1 505 ? 0.029 20.020 -26.714 1.00 91.38 505 GLY A N 1
ATOM 3903 C CA . GLY A 1 505 ? 0.216 18.765 -27.458 1.00 91.38 505 GLY A CA 1
ATOM 3904 C C . GLY A 1 505 ? 1.627 18.577 -28.026 1.00 91.38 505 GLY A C 1
ATOM 3905 O O . GLY A 1 505 ? 1.827 17.767 -28.922 1.00 91.38 505 GLY A O 1
ATOM 3906 N N . LEU A 1 506 ? 2.620 19.310 -27.510 1.00 94.38 506 LEU A N 1
ATOM 3907 C CA . LEU A 1 506 ? 4.020 19.184 -27.925 1.00 94.38 506 LEU A CA 1
ATOM 3908 C C . LEU A 1 506 ? 4.844 18.391 -26.913 1.00 94.38 506 LEU A C 1
ATOM 3910 O O . LEU A 1 506 ? 4.847 18.700 -25.715 1.00 94.38 506 LEU A O 1
ATOM 3914 N N . LEU A 1 507 ? 5.632 17.450 -27.430 1.00 95.38 507 LEU A N 1
ATOM 3915 C CA . LEU A 1 507 ? 6.691 16.740 -26.722 1.00 95.38 507 LEU A CA 1
ATOM 3916 C C . LEU A 1 507 ? 8.051 17.288 -27.171 1.00 95.38 507 LEU A C 1
ATOM 3918 O O . LEU A 1 507 ? 8.390 17.250 -28.353 1.00 95.38 507 LEU A O 1
ATOM 3922 N N . LYS A 1 508 ? 8.852 17.803 -26.235 1.00 95.69 508 LYS A N 1
ATOM 3923 C CA . LYS A 1 508 ? 10.166 18.391 -26.533 1.00 95.69 508 LYS A CA 1
ATOM 3924 C C . LYS A 1 508 ? 11.289 17.655 -25.817 1.00 95.69 508 LYS A C 1
ATOM 3926 O O . LYS A 1 508 ? 11.193 17.341 -24.632 1.00 95.69 508 LYS A O 1
ATOM 3931 N N . PHE A 1 509 ? 12.375 17.438 -26.551 1.00 96.06 509 PHE A N 1
ATOM 3932 C CA . PHE A 1 509 ? 13.598 16.787 -26.097 1.00 96.06 509 PHE A CA 1
ATOM 3933 C C . PHE A 1 509 ? 14.710 17.818 -25.970 1.00 96.06 509 PHE A C 1
ATOM 3935 O O . PHE A 1 509 ? 15.049 18.501 -26.940 1.00 96.06 509 PHE A O 1
ATOM 3942 N N . TRP A 1 510 ? 15.319 17.899 -24.797 1.00 95.88 510 TRP A N 1
ATOM 3943 C CA . TRP A 1 510 ? 16.334 18.891 -24.468 1.00 95.88 510 TRP A CA 1
ATOM 3944 C C . TRP A 1 510 ? 17.633 18.218 -24.072 1.00 95.88 510 TRP A C 1
ATOM 3946 O O . TRP A 1 510 ? 17.634 17.210 -23.370 1.00 95.88 510 TRP A O 1
ATOM 3956 N N . ASN A 1 511 ? 18.756 18.814 -24.458 1.00 95.19 511 ASN A N 1
ATOM 3957 C CA . ASN A 1 511 ? 20.038 18.424 -23.889 1.00 95.19 511 ASN A CA 1
ATOM 3958 C C . ASN A 1 511 ? 20.121 18.951 -22.449 1.00 95.19 511 ASN A C 1
ATOM 3960 O O . ASN A 1 511 ? 20.005 20.158 -22.236 1.00 95.19 511 ASN A O 1
ATOM 3964 N N . PHE A 1 512 ? 20.358 18.086 -21.466 1.00 93.88 512 PHE A N 1
ATOM 3965 C CA . PHE A 1 512 ? 20.376 18.479 -20.055 1.00 93.88 512 PHE A CA 1
ATOM 3966 C C . PHE A 1 512 ? 21.489 19.493 -19.729 1.00 93.88 512 PHE A C 1
ATOM 3968 O O . PHE A 1 512 ? 21.262 20.462 -19.001 1.00 93.88 512 PHE A O 1
ATOM 3975 N N . LYS A 1 513 ? 22.693 19.309 -20.292 1.00 91.31 513 LYS A N 1
ATOM 3976 C CA . LYS A 1 513 ? 23.863 20.163 -20.012 1.00 91.31 513 LYS A CA 1
ATOM 3977 C C . LYS A 1 513 ? 23.742 21.528 -20.680 1.00 91.31 513 LYS A C 1
ATOM 3979 O O . LYS A 1 513 ? 23.923 22.553 -20.027 1.00 91.31 513 LYS A O 1
ATOM 3984 N N . ASN A 1 514 ? 23.426 21.526 -21.975 1.00 90.62 514 ASN A N 1
ATOM 3985 C CA . ASN A 1 514 ? 23.425 22.746 -22.784 1.00 90.62 514 ASN A CA 1
ATOM 3986 C C . ASN A 1 514 ? 22.066 23.460 -22.796 1.00 90.62 514 ASN A C 1
ATOM 3988 O O . ASN A 1 514 ? 21.996 24.619 -23.185 1.00 90.62 514 ASN A O 1
ATOM 3992 N N . LYS A 1 515 ? 20.989 22.774 -22.392 1.00 92.31 515 LYS A N 1
ATOM 3993 C CA . LYS A 1 515 ? 19.604 23.279 -22.333 1.00 92.31 515 LYS A CA 1
ATOM 3994 C C . LYS A 1 515 ? 19.007 23.700 -23.679 1.00 92.31 515 LYS A C 1
ATOM 3996 O O . LYS A 1 515 ? 17.953 24.336 -23.721 1.00 92.31 515 LYS A O 1
ATOM 4001 N N . PHE A 1 516 ? 19.648 23.315 -24.781 1.00 92.06 516 PHE A N 1
ATOM 4002 C CA . PHE A 1 516 ? 19.125 23.506 -26.130 1.00 92.06 516 PHE A CA 1
ATOM 4003 C C . PHE A 1 516 ? 18.100 22.432 -26.491 1.00 92.06 516 PHE A C 1
ATOM 4005 O O . PHE A 1 516 ? 18.211 21.276 -26.070 1.00 92.06 516 PHE A O 1
ATOM 4012 N N . LEU A 1 517 ? 17.120 22.836 -27.299 1.00 94.94 517 LEU A N 1
ATOM 4013 C CA . LEU A 1 517 ? 16.142 21.942 -27.906 1.00 94.94 517 LEU A CA 1
ATOM 4014 C C . LEU A 1 517 ? 16.847 21.059 -28.939 1.00 94.94 517 LEU A C 1
ATOM 4016 O O . LEU A 1 517 ? 17.495 21.573 -29.848 1.00 94.94 517 LEU A O 1
ATOM 4020 N N . MET A 1 518 ? 16.716 19.744 -28.795 1.00 93.44 518 MET A N 1
ATOM 4021 C CA . MET A 1 518 ? 17.248 18.767 -29.746 1.00 93.44 518 MET A CA 1
ATOM 4022 C C . MET A 1 518 ? 16.187 18.312 -30.740 1.00 93.44 518 MET A C 1
ATOM 4024 O O . MET A 1 518 ? 16.474 18.161 -31.924 1.00 93.44 518 MET A O 1
ATOM 4028 N N . HIS A 1 519 ? 14.969 18.063 -30.260 1.00 92.50 519 HIS A N 1
ATOM 4029 C CA . HIS A 1 519 ? 13.877 17.562 -31.085 1.00 92.50 519 HIS A CA 1
ATOM 4030 C C . HIS A 1 519 ? 12.524 18.001 -30.519 1.00 92.50 519 HIS A C 1
ATOM 4032 O O . HIS A 1 519 ? 12.380 18.160 -29.307 1.00 92.50 519 HIS A O 1
ATOM 4038 N N . SER A 1 520 ? 11.546 18.195 -31.399 1.00 94.94 520 SER A N 1
ATOM 4039 C CA . SER A 1 520 ? 10.158 18.510 -31.062 1.00 94.94 520 SER A CA 1
ATOM 4040 C C . SER A 1 520 ? 9.263 17.563 -31.844 1.00 94.94 520 SER A C 1
ATOM 4042 O O . SER A 1 520 ? 9.500 17.360 -33.033 1.00 94.94 520 SER A O 1
ATOM 4044 N N . MET A 1 521 ? 8.265 17.005 -31.172 1.00 93.94 521 MET A N 1
ATOM 4045 C CA . MET A 1 521 ? 7.312 16.058 -31.729 1.00 93.94 521 MET A CA 1
ATOM 4046 C C . MET A 1 521 ? 5.891 16.500 -31.385 1.00 93.94 521 MET A C 1
ATOM 4048 O O . MET A 1 521 ? 5.616 16.872 -30.241 1.00 93.94 521 MET A O 1
ATOM 4052 N N . ASP A 1 522 ? 5.011 16.440 -32.378 1.00 93.44 522 ASP A N 1
ATOM 4053 C CA . ASP A 1 522 ? 3.592 16.740 -32.226 1.00 93.44 522 ASP A CA 1
ATOM 4054 C C . ASP A 1 522 ? 2.853 15.465 -31.800 1.00 93.44 522 ASP A C 1
ATOM 4056 O O . ASP A 1 522 ? 3.063 14.394 -32.375 1.00 93.44 522 ASP A O 1
ATOM 4060 N N . LEU A 1 523 ? 2.019 15.573 -30.768 1.00 92.56 523 LEU A N 1
ATOM 4061 C CA . LEU A 1 523 ? 1.157 14.494 -30.287 1.00 92.56 523 LEU A CA 1
ATOM 4062 C C . LEU A 1 523 ? -0.248 14.636 -30.888 1.00 92.56 523 LEU A C 1
ATOM 4064 O O . LEU A 1 523 ? -0.660 15.730 -31.275 1.00 92.56 523 LEU A O 1
ATOM 4068 N N . SER A 1 524 ? -0.998 13.532 -30.942 1.00 88.00 524 SER A N 1
ATOM 4069 C CA . SER A 1 524 ? -2.381 13.511 -31.446 1.00 88.00 524 SER A CA 1
ATOM 4070 C C . SER A 1 524 ? -3.330 14.379 -30.614 1.00 88.00 524 SER A C 1
ATOM 4072 O O . SER A 1 524 ? -4.246 14.996 -31.157 1.00 88.00 524 SER A O 1
ATOM 4074 N N . SER A 1 525 ? -3.108 14.446 -29.302 1.00 92.12 525 SER A N 1
ATOM 4075 C CA . SER A 1 525 ? -3.875 15.266 -28.367 1.00 92.12 525 SER A CA 1
ATOM 4076 C C . SER A 1 525 ? -3.009 15.735 -27.190 1.00 92.12 525 SER A C 1
ATOM 4078 O O . SER A 1 525 ? -1.823 15.403 -27.080 1.00 92.12 525 SER A O 1
ATOM 4080 N N . SER A 1 526 ? -3.568 16.583 -26.323 1.00 92.56 526 SER A N 1
ATOM 4081 C CA . SER A 1 526 ? -2.842 17.130 -25.179 1.00 92.56 526 SER A CA 1
ATOM 4082 C C . SER A 1 526 ? -2.536 16.043 -24.138 1.00 92.56 526 SER A C 1
ATOM 4084 O O . SER A 1 526 ? -3.426 15.289 -23.746 1.00 92.56 526 SER A O 1
ATOM 4086 N N . PRO A 1 527 ? -1.285 15.945 -23.655 1.00 92.94 527 PRO A N 1
ATOM 4087 C CA . PRO A 1 527 ? -0.916 14.961 -22.648 1.00 92.94 527 PRO A CA 1
ATOM 4088 C C . PRO A 1 527 ? -1.383 15.398 -21.259 1.00 92.94 527 PRO A C 1
ATOM 4090 O O . PRO A 1 527 ? -1.052 16.488 -20.788 1.00 92.94 527 PRO A O 1
ATOM 4093 N N . ASN A 1 528 ? -2.074 14.512 -20.552 1.00 92.00 528 ASN A N 1
ATOM 4094 C CA . ASN A 1 528 ? -2.442 14.706 -19.155 1.00 92.00 528 ASN A CA 1
ATOM 4095 C C . ASN A 1 528 ? -1.269 14.374 -18.214 1.00 92.00 528 ASN A C 1
ATOM 4097 O O . ASN A 1 528 ? -0.982 15.095 -17.251 1.00 92.00 528 ASN A O 1
ATOM 4101 N N . MET A 1 529 ? -0.556 13.283 -18.507 1.00 91.94 529 MET A N 1
ATOM 4102 C CA . MET A 1 529 ? 0.513 12.759 -17.660 1.00 91.94 529 MET A CA 1
ATOM 4103 C C . MET A 1 529 ? 1.616 12.083 -18.477 1.00 91.94 529 MET A C 1
ATOM 4105 O O . MET A 1 529 ? 1.371 11.519 -19.539 1.00 91.94 529 MET A O 1
ATOM 4109 N N . MET A 1 530 ? 2.834 12.124 -17.938 1.00 94.56 530 MET A N 1
ATOM 4110 C CA . MET A 1 530 ? 4.026 11.517 -18.515 1.00 94.56 530 MET A CA 1
ATOM 4111 C C . MET A 1 530 ? 4.779 10.731 -17.443 1.00 94.56 530 MET A C 1
ATOM 4113 O O . MET A 1 530 ? 4.928 11.215 -16.319 1.00 94.56 530 MET A O 1
ATOM 4117 N N . LEU A 1 531 ? 5.273 9.551 -17.810 1.00 94.56 531 LEU A N 1
ATOM 4118 C CA . LEU A 1 531 ? 6.088 8.686 -16.964 1.00 94.56 531 LEU A CA 1
ATOM 4119 C C . LEU A 1 531 ? 7.234 8.095 -17.790 1.00 94.56 531 LEU A C 1
ATOM 4121 O O . LEU A 1 531 ? 6.997 7.567 -18.871 1.00 94.56 531 LEU A O 1
ATOM 4125 N N . LEU A 1 532 ? 8.462 8.156 -17.279 1.00 94.31 532 LEU A N 1
ATOM 4126 C CA . LEU A 1 532 ? 9.641 7.572 -17.923 1.00 94.31 532 LEU A CA 1
ATOM 4127 C C . LEU A 1 532 ? 10.113 6.346 -17.140 1.00 94.31 532 LEU A C 1
ATOM 4129 O O . LEU A 1 532 ? 10.424 6.458 -15.953 1.00 94.31 532 LEU A O 1
ATOM 4133 N N . HIS A 1 533 ? 10.227 5.204 -17.813 1.00 93.44 533 HIS A N 1
ATOM 4134 C CA . HIS A 1 533 ? 10.932 4.043 -17.287 1.00 93.44 533 HIS A CA 1
ATOM 4135 C C . HIS A 1 533 ? 12.427 4.172 -17.601 1.00 93.44 533 HIS A C 1
ATOM 4137 O O . HIS A 1 533 ? 12.880 3.841 -18.700 1.00 93.44 533 HIS A O 1
ATOM 4143 N N . ARG A 1 534 ? 13.180 4.713 -16.634 1.00 89.00 534 ARG A N 1
ATOM 4144 C CA . ARG A 1 534 ? 14.576 5.150 -16.814 1.00 89.00 534 ARG A CA 1
ATOM 4145 C C . ARG A 1 534 ? 15.522 4.044 -17.280 1.00 89.00 534 ARG A C 1
ATOM 4147 O O . ARG A 1 534 ? 16.407 4.349 -18.069 1.00 89.00 534 ARG A O 1
ATOM 4154 N N . ASP A 1 535 ? 15.312 2.807 -16.837 1.00 88.06 535 ASP A N 1
ATOM 4155 C CA . ASP A 1 535 ? 16.212 1.688 -17.146 1.00 88.06 535 ASP A CA 1
ATOM 4156 C C . ASP A 1 535 ? 16.088 1.236 -18.606 1.00 88.06 535 ASP A C 1
ATOM 4158 O O . ASP A 1 535 ? 17.083 0.915 -19.246 1.00 88.06 535 ASP A O 1
ATOM 4162 N N . SER A 1 536 ? 14.869 1.268 -19.155 1.00 88.94 536 SER A N 1
ATOM 4163 C CA . SER A 1 536 ? 14.602 0.902 -20.557 1.00 88.94 536 SER A CA 1
ATOM 4164 C C . SER A 1 536 ? 14.635 2.076 -21.539 1.00 88.94 536 SER A C 1
ATOM 4166 O O . SER A 1 536 ? 14.600 1.855 -22.742 1.00 88.94 536 SER A O 1
ATOM 4168 N N . GLY A 1 537 ? 14.590 3.321 -21.053 1.00 90.12 537 GLY A N 1
ATOM 4169 C CA . GLY A 1 537 ? 14.419 4.498 -21.912 1.00 90.12 537 GLY A CA 1
ATOM 4170 C C . GLY A 1 537 ? 13.038 4.616 -22.578 1.00 90.12 537 GLY A C 1
ATOM 4171 O O . GLY A 1 537 ? 12.882 5.379 -23.532 1.00 90.12 537 GLY A O 1
ATOM 4172 N N . ILE A 1 538 ? 12.023 3.908 -22.076 1.00 93.38 538 ILE A N 1
ATOM 4173 C CA . ILE A 1 538 ? 10.651 3.948 -22.594 1.00 93.38 538 ILE A CA 1
ATOM 4174 C C . ILE A 1 538 ? 9.824 4.993 -21.838 1.00 93.38 538 ILE A C 1
ATOM 4176 O O . ILE A 1 538 ? 9.786 5.023 -20.607 1.00 93.38 538 ILE A O 1
ATOM 4180 N N . LEU A 1 539 ? 9.123 5.840 -22.586 1.00 95.25 539 LEU A N 1
ATOM 4181 C CA . LEU A 1 539 ? 8.239 6.894 -22.104 1.00 95.25 539 LEU A CA 1
ATOM 4182 C C . LEU A 1 539 ? 6.772 6.512 -22.328 1.00 95.25 539 LEU A C 1
ATOM 4184 O O . LEU A 1 539 ? 6.369 6.216 -23.448 1.00 95.25 539 LEU A O 1
ATOM 4188 N N . GLY A 1 540 ? 5.959 6.570 -21.277 1.00 95.19 540 GLY A N 1
ATOM 4189 C CA . GLY A 1 540 ? 4.505 6.436 -21.345 1.00 95.19 540 GLY A CA 1
ATOM 4190 C C . GLY A 1 540 ? 3.823 7.797 -21.231 1.00 95.19 540 GLY A C 1
ATOM 4191 O O . GLY A 1 540 ? 4.088 8.555 -20.293 1.00 95.19 540 GLY A O 1
ATOM 4192 N N . LEU A 1 541 ? 2.926 8.096 -22.166 1.00 95.69 541 LEU A N 1
ATOM 4193 C CA . LEU A 1 541 ? 2.122 9.314 -22.215 1.00 95.69 541 LEU A CA 1
ATOM 4194 C C . LEU A 1 541 ? 0.645 8.946 -22.119 1.00 95.69 541 LEU A C 1
ATOM 4196 O O . LEU A 1 541 ? 0.155 8.174 -22.933 1.00 95.69 541 LEU A O 1
ATOM 4200 N N . ALA A 1 542 ? -0.056 9.505 -21.135 1.00 95.19 542 ALA A N 1
ATOM 4201 C CA . ALA A 1 542 ? -1.513 9.447 -21.073 1.00 95.19 542 ALA A CA 1
ATOM 4202 C C . ALA A 1 542 ? -2.069 10.727 -21.682 1.00 95.19 542 ALA A C 1
ATOM 4204 O O . ALA A 1 542 ? -1.748 11.824 -21.211 1.00 95.19 542 ALA A O 1
ATOM 4205 N N . LEU A 1 543 ? -2.886 10.572 -22.711 1.00 94.62 543 LEU A N 1
ATOM 4206 C CA . LEU A 1 543 ? -3.455 11.665 -23.477 1.00 94.62 543 LEU A CA 1
ATOM 4207 C C . LEU A 1 543 ? -4.891 11.989 -23.030 1.00 94.62 543 LEU A C 1
ATOM 4209 O O . LEU A 1 543 ? -5.543 11.199 -22.341 1.00 94.62 543 LEU A O 1
ATOM 4213 N N . ASP A 1 544 ? -5.379 13.174 -23.398 1.00 92.25 544 ASP A N 1
ATOM 4214 C CA . ASP A 1 544 ? -6.732 13.635 -23.055 1.00 92.25 544 ASP A CA 1
ATOM 4215 C C . ASP A 1 544 ? -7.832 12.914 -23.860 1.00 92.25 544 ASP A C 1
ATOM 4217 O O . ASP A 1 544 ? -8.983 12.889 -23.432 1.00 92.25 544 ASP A O 1
ATOM 4221 N N . ASP A 1 545 ? -7.483 12.265 -24.976 1.00 92.00 545 ASP A N 1
ATOM 4222 C CA . ASP A 1 545 ? -8.367 11.373 -25.751 1.00 92.00 545 ASP A CA 1
ATOM 4223 C C . ASP A 1 545 ? -8.530 9.964 -25.134 1.00 92.00 545 ASP A C 1
ATOM 4225 O O . ASP A 1 545 ? -9.089 9.065 -25.762 1.00 92.00 545 ASP A O 1
ATOM 4229 N N . PHE A 1 546 ? -8.041 9.774 -23.903 1.00 92.69 546 PHE A N 1
ATOM 4230 C CA . PHE A 1 546 ? -8.029 8.515 -23.144 1.00 92.69 546 PHE A CA 1
ATOM 4231 C C . PHE A 1 546 ? -7.127 7.419 -23.729 1.00 92.69 546 PHE A C 1
ATOM 4233 O O . PHE A 1 546 ? -7.112 6.293 -23.219 1.00 92.69 546 PHE A O 1
ATOM 4240 N N . SER A 1 547 ? -6.343 7.731 -24.762 1.00 92.31 547 SER A N 1
ATOM 4241 C CA . SER A 1 547 ? -5.323 6.833 -25.287 1.00 92.31 547 SER A CA 1
ATOM 4242 C C . SER A 1 547 ? -4.011 6.944 -24.507 1.00 92.31 547 SER A C 1
ATOM 4244 O O . SER A 1 547 ? -3.754 7.891 -23.752 1.00 92.31 547 SER A O 1
ATOM 4246 N N . ILE A 1 548 ? -3.176 5.921 -24.668 1.00 94.56 548 ILE A N 1
ATOM 4247 C CA . ILE A 1 548 ? -1.833 5.872 -24.105 1.00 94.56 548 ILE A CA 1
ATOM 4248 C C . ILE A 1 548 ? -0.847 5.706 -25.249 1.00 94.56 548 ILE A C 1
ATOM 4250 O O . ILE A 1 548 ? -0.865 4.687 -25.936 1.00 94.56 548 ILE A O 1
ATOM 4254 N N . SER A 1 549 ? 0.054 6.664 -25.414 1.00 94.38 549 SER A N 1
ATOM 4255 C CA . SER A 1 549 ? 1.152 6.562 -26.372 1.00 94.38 549 SER A CA 1
ATOM 4256 C C . SER A 1 549 ? 2.426 6.146 -25.649 1.00 94.38 549 SER A C 1
ATOM 4258 O O . SER A 1 549 ? 2.793 6.717 -24.621 1.00 94.38 549 SER A O 1
ATOM 4260 N N . VAL A 1 550 ? 3.122 5.157 -26.197 1.00 94.75 550 VAL A N 1
ATOM 4261 C CA . VAL A 1 550 ? 4.420 4.696 -25.709 1.00 94.75 550 VAL A CA 1
ATOM 4262 C C . VAL A 1 550 ? 5.483 5.079 -26.719 1.00 94.75 550 VAL A C 1
ATOM 4264 O O . VAL A 1 550 ? 5.402 4.722 -27.895 1.00 94.75 550 VAL A O 1
ATOM 4267 N N . LEU A 1 551 ? 6.495 5.793 -26.248 1.00 94.19 551 LEU A N 1
ATOM 4268 C CA . LEU A 1 551 ? 7.566 6.342 -27.058 1.00 94.19 551 LEU A CA 1
ATOM 4269 C C . LEU A 1 551 ? 8.922 5.865 -26.545 1.00 94.19 551 LEU A C 1
ATOM 4271 O O . LEU A 1 551 ? 9.182 5.872 -25.347 1.00 94.19 551 LEU A O 1
ATOM 4275 N N . ASP A 1 552 ? 9.801 5.495 -27.465 1.00 93.00 552 ASP A N 1
ATOM 4276 C CA . ASP A 1 552 ? 11.205 5.256 -27.156 1.00 93.00 552 ASP A CA 1
ATOM 4277 C C . ASP A 1 552 ? 11.987 6.578 -27.216 1.00 93.00 552 ASP A C 1
ATOM 4279 O O . ASP A 1 552 ? 11.941 7.317 -28.207 1.00 93.00 552 ASP A O 1
ATOM 4283 N N . THR A 1 553 ? 12.687 6.892 -26.124 1.00 90.50 553 THR A N 1
ATOM 4284 C CA . THR A 1 553 ? 13.457 8.133 -25.979 1.00 90.50 553 THR A CA 1
ATOM 4285 C C . THR A 1 553 ? 14.715 8.184 -26.832 1.00 90.50 553 THR A C 1
ATOM 4287 O O . THR A 1 553 ? 15.114 9.284 -27.222 1.00 90.50 553 THR A O 1
ATOM 4290 N N . GLU A 1 554 ? 15.313 7.041 -27.175 1.00 89.31 554 GLU A N 1
ATOM 4291 C CA . GLU A 1 554 ? 16.526 7.007 -27.997 1.00 89.31 554 GLU A CA 1
ATOM 4292 C C . GLU A 1 554 ? 16.189 7.234 -29.471 1.00 89.31 554 GLU A C 1
ATOM 4294 O O . GLU A 1 554 ? 16.712 8.151 -30.121 1.00 89.31 554 GLU A O 1
ATOM 4299 N N . THR A 1 555 ? 15.253 6.440 -30.002 1.00 89.12 555 THR A N 1
ATOM 4300 C CA . THR A 1 555 ? 14.807 6.584 -31.393 1.00 89.12 555 THR A CA 1
ATOM 4301 C C . THR A 1 555 ? 13.905 7.800 -31.605 1.00 89.12 555 THR A C 1
ATOM 4303 O O . THR A 1 555 ? 13.797 8.271 -32.741 1.00 89.12 555 THR A O 1
ATOM 4306 N N . ARG A 1 556 ? 13.321 8.353 -30.528 1.00 91.31 556 ARG A N 1
ATOM 4307 C CA . ARG A 1 556 ? 12.383 9.493 -30.526 1.00 91.31 556 ARG A CA 1
ATOM 4308 C C . ARG A 1 556 ? 11.155 9.225 -31.393 1.00 91.31 556 ARG A C 1
ATOM 4310 O O . ARG A 1 556 ? 10.697 10.097 -32.129 1.00 91.31 556 ARG A O 1
ATOM 4317 N N . LYS A 1 557 ? 10.648 7.995 -31.333 1.00 89.75 557 LYS A N 1
ATOM 4318 C CA . LYS A 1 557 ? 9.481 7.546 -32.097 1.00 89.75 557 LYS A CA 1
ATOM 4319 C C . LYS A 1 557 ? 8.451 6.914 -31.177 1.00 89.75 557 LYS A C 1
ATOM 4321 O O . LYS A 1 557 ? 8.799 6.241 -30.209 1.00 89.75 557 LYS A O 1
ATOM 4326 N N . ILE A 1 558 ? 7.181 7.109 -31.518 1.00 91.75 558 ILE A N 1
ATOM 4327 C CA . ILE A 1 558 ? 6.081 6.372 -30.898 1.00 91.75 558 ILE A CA 1
ATOM 4328 C C . ILE A 1 558 ? 6.184 4.923 -31.380 1.00 91.75 558 ILE A C 1
ATOM 4330 O O . ILE A 1 558 ? 6.175 4.659 -32.581 1.00 91.75 558 ILE A O 1
ATOM 4334 N N . VAL A 1 559 ? 6.342 4.001 -30.433 1.00 91.00 559 VAL A N 1
ATOM 4335 C CA . VAL A 1 559 ? 6.482 2.563 -30.689 1.00 91.00 559 VAL A CA 1
ATOM 4336 C C . VAL A 1 559 ? 5.122 1.878 -30.604 1.00 91.00 559 VAL A C 1
ATOM 4338 O O . VAL A 1 559 ? 4.847 0.966 -31.381 1.00 91.00 559 VAL A O 1
ATOM 4341 N N . ARG A 1 560 ? 4.260 2.313 -29.674 1.00 89.44 560 ARG A N 1
ATOM 4342 C CA . ARG A 1 560 ? 2.918 1.749 -29.466 1.00 89.44 560 ARG A CA 1
ATOM 4343 C C . ARG A 1 560 ? 1.906 2.839 -29.138 1.00 89.44 560 ARG A C 1
ATOM 4345 O O . ARG A 1 560 ? 2.240 3.829 -28.494 1.00 89.44 560 ARG A O 1
ATOM 4352 N N . GLU A 1 561 ? 0.658 2.590 -29.507 1.00 91.44 561 GLU A N 1
ATOM 4353 C CA . GLU A 1 561 ? -0.505 3.347 -29.055 1.00 91.44 561 GLU A CA 1
ATOM 4354 C C . GLU A 1 561 ? -1.556 2.363 -28.548 1.00 91.44 561 GLU A C 1
ATOM 4356 O O . GLU A 1 561 ? -1.871 1.373 -29.211 1.00 91.44 561 GLU A O 1
ATOM 4361 N N . PHE A 1 562 ? -2.086 2.628 -27.361 1.00 90.50 562 PHE A N 1
ATOM 4362 C CA . PHE A 1 562 ? -3.131 1.833 -26.742 1.00 90.50 562 PHE A CA 1
ATOM 4363 C C . PHE A 1 562 ? -4.404 2.660 -26.637 1.00 90.50 562 PHE A C 1
ATOM 4365 O O . PHE A 1 562 ? -4.411 3.756 -26.080 1.00 90.50 562 PHE A O 1
ATOM 4372 N N . SER A 1 563 ? -5.500 2.101 -27.138 1.00 88.56 563 SER A N 1
ATOM 4373 C CA . SER A 1 563 ? -6.847 2.645 -26.994 1.00 88.56 563 SER A CA 1
ATOM 4374 C C . SER A 1 563 ? -7.729 1.627 -26.274 1.00 88.56 563 SER A C 1
ATOM 4376 O O . SER A 1 563 ? -7.535 0.414 -26.388 1.00 88.56 563 SER A O 1
ATOM 4378 N N . GLY A 1 564 ? -8.685 2.109 -25.482 1.00 83.94 564 GLY A N 1
ATOM 4379 C CA . GLY A 1 564 ? -9.674 1.237 -24.851 1.00 83.94 564 GLY A CA 1
ATOM 4380 C C . GLY A 1 564 ? -10.300 1.782 -23.574 1.00 83.94 564 GLY A C 1
ATOM 4381 O O . GLY A 1 564 ? -11.406 1.355 -23.242 1.00 83.94 564 GLY A O 1
ATOM 4382 N N . HIS A 1 565 ? -9.627 2.690 -22.865 1.00 88.50 565 HIS A N 1
ATOM 4383 C CA . HIS A 1 565 ? -10.210 3.386 -21.713 1.00 88.50 565 HIS A CA 1
ATOM 4384 C C . HIS A 1 565 ? -11.376 4.274 -22.145 1.00 88.50 565 HIS A C 1
ATOM 4386 O O . HIS A 1 565 ? -11.345 4.860 -23.225 1.00 88.50 565 HIS A O 1
ATOM 4392 N N . GLN A 1 566 ? -12.407 4.355 -21.304 1.00 90.00 566 GLN A N 1
ATOM 4393 C CA . GLN A 1 566 ? -13.603 5.170 -21.569 1.00 90.00 566 GLN A CA 1
ATOM 4394 C C . GLN A 1 566 ? -13.624 6.484 -20.779 1.00 90.00 566 GLN A C 1
ATOM 4396 O O . GLN A 1 566 ? -14.542 7.287 -20.931 1.00 90.00 566 GLN A O 1
ATOM 4401 N N . GLY A 1 567 ? -12.622 6.709 -19.931 1.00 90.44 567 GLY A N 1
ATOM 4402 C CA . GLY A 1 567 ? -12.498 7.915 -19.127 1.00 90.44 567 GLY A CA 1
ATOM 4403 C C . GLY A 1 567 ? -11.048 8.334 -18.938 1.00 90.44 567 GLY A C 1
ATOM 4404 O O . GLY A 1 567 ? -10.114 7.623 -19.309 1.00 90.44 567 GLY A O 1
ATOM 4405 N N . GLN A 1 568 ? -10.870 9.502 -18.321 1.00 92.81 568 GLN A N 1
ATOM 4406 C CA . GLN A 1 568 ? -9.555 10.091 -18.101 1.00 92.81 568 GLN A CA 1
ATOM 4407 C C . GLN A 1 568 ? -8.665 9.169 -17.263 1.00 92.81 568 GLN A C 1
ATOM 4409 O O . GLN A 1 568 ? -9.075 8.657 -16.220 1.00 92.81 568 GLN A O 1
ATOM 4414 N N . ILE A 1 569 ? -7.427 8.981 -17.712 1.00 93.81 569 ILE A N 1
ATOM 4415 C CA . ILE A 1 569 ? -6.430 8.188 -16.996 1.00 93.81 569 ILE A CA 1
ATOM 4416 C C . ILE A 1 569 ? -5.920 9.005 -15.806 1.00 93.81 569 ILE A C 1
ATOM 4418 O O . ILE A 1 569 ? -5.422 10.120 -15.978 1.00 93.81 569 ILE A O 1
ATOM 4422 N N . ASN A 1 570 ? -6.046 8.436 -14.608 1.00 91.44 570 ASN A N 1
ATOM 4423 C CA . ASN A 1 570 ? -5.660 9.063 -13.346 1.00 91.44 570 ASN A CA 1
ATOM 4424 C C . ASN A 1 570 ? -4.189 8.805 -13.001 1.00 91.44 570 ASN A C 1
ATOM 4426 O O . ASN A 1 570 ? -3.495 9.725 -12.576 1.00 91.44 570 ASN A O 1
ATOM 4430 N N . ASP A 1 571 ? -3.712 7.569 -13.177 1.00 92.44 571 ASP A N 1
ATOM 4431 C CA . ASP A 1 571 ? -2.311 7.206 -12.937 1.00 92.44 571 ASP A CA 1
ATOM 4432 C C . ASP A 1 571 ? -1.866 6.050 -13.846 1.00 92.44 571 ASP A C 1
ATOM 4434 O O . ASP A 1 571 ? -2.682 5.300 -14.393 1.00 92.44 571 ASP A O 1
ATOM 4438 N N . MET A 1 572 ? -0.551 5.921 -14.001 1.00 93.38 572 MET A N 1
ATOM 4439 C CA . MET A 1 572 ? 0.117 4.862 -14.745 1.00 93.38 572 MET A CA 1
ATOM 4440 C C . MET A 1 572 ? 1.408 4.447 -14.038 1.00 93.38 572 MET A C 1
ATOM 4442 O O . MET A 1 572 ? 2.054 5.251 -13.357 1.00 93.38 572 MET A O 1
ATOM 4446 N N . ALA A 1 573 ? 1.809 3.196 -14.240 1.00 92.50 573 ALA A N 1
ATOM 4447 C CA . ALA A 1 573 ? 3.065 2.653 -13.742 1.00 92.50 573 ALA A CA 1
ATOM 4448 C C . ALA A 1 573 ? 3.613 1.590 -14.698 1.00 92.50 573 ALA A C 1
ATOM 4450 O O . ALA A 1 573 ? 2.869 0.725 -15.155 1.00 92.50 573 ALA A O 1
ATOM 4451 N N . PHE A 1 574 ? 4.914 1.641 -14.974 1.00 91.00 574 PHE A N 1
ATOM 4452 C CA . PHE A 1 574 ? 5.614 0.542 -15.635 1.00 91.00 574 PHE A CA 1
ATOM 4453 C C . PHE A 1 574 ? 5.941 -0.556 -14.624 1.00 91.00 574 PHE A C 1
ATOM 4455 O O . PHE A 1 574 ? 6.192 -0.272 -13.448 1.00 91.00 574 PHE A O 1
ATOM 4462 N N . SER A 1 575 ? 5.963 -1.801 -15.086 1.00 89.19 575 SER A N 1
ATOM 4463 C CA . SER A 1 575 ? 6.613 -2.880 -14.354 1.00 89.19 575 SER A CA 1
ATOM 4464 C C . SER A 1 575 ? 8.135 -2.651 -14.315 1.00 89.19 575 SER A C 1
ATOM 4466 O O . SER A 1 575 ? 8.674 -2.023 -15.229 1.00 89.19 575 SER A O 1
ATOM 4468 N N . PRO A 1 576 ? 8.853 -3.136 -13.283 1.00 85.75 576 PRO A N 1
ATOM 4469 C CA . PRO A 1 576 ? 10.301 -2.917 -13.157 1.00 85.75 576 PRO A CA 1
ATOM 4470 C C . PRO A 1 576 ? 11.135 -3.511 -14.301 1.00 85.75 576 PRO A C 1
ATOM 4472 O O . PRO A 1 576 ? 12.218 -3.027 -14.601 1.00 85.75 576 PRO A O 1
ATOM 4475 N N . ASP A 1 577 ? 10.635 -4.566 -14.944 1.00 82.94 577 ASP A N 1
ATOM 4476 C CA . ASP A 1 577 ? 11.234 -5.171 -16.138 1.00 82.94 577 ASP A CA 1
ATOM 4477 C C . ASP A 1 577 ? 10.902 -4.397 -17.430 1.00 82.94 577 ASP A C 1
ATOM 4479 O O . ASP A 1 577 ? 11.430 -4.712 -18.494 1.00 82.94 577 ASP A O 1
ATOM 4483 N N . GLY A 1 578 ? 10.028 -3.385 -17.363 1.00 83.75 578 GLY A N 1
ATOM 4484 C CA . GLY A 1 578 ? 9.569 -2.613 -18.515 1.00 83.75 578 GLY A CA 1
ATOM 4485 C C . GLY A 1 578 ? 8.678 -3.397 -19.482 1.00 83.75 578 GLY A C 1
ATOM 4486 O O . GLY A 1 578 ? 8.467 -2.939 -20.603 1.00 83.75 578 GLY A O 1
ATOM 4487 N N . ARG A 1 579 ? 8.162 -4.569 -19.086 1.00 85.88 579 ARG A N 1
ATOM 4488 C CA . ARG A 1 579 ? 7.306 -5.415 -19.930 1.00 85.88 579 ARG A CA 1
ATOM 4489 C C . ARG A 1 579 ? 5.855 -4.949 -19.947 1.00 85.88 579 ARG A C 1
ATOM 4491 O O . ARG A 1 579 ? 5.223 -4.943 -21.002 1.00 85.88 579 ARG A O 1
ATOM 4498 N N . TRP A 1 580 ? 5.317 -4.574 -18.793 1.00 89.06 580 TRP A N 1
ATOM 4499 C CA . TRP A 1 580 ? 3.922 -4.190 -18.630 1.00 89.06 580 TRP A CA 1
ATOM 4500 C C . TRP A 1 580 ? 3.784 -2.710 -18.310 1.00 89.06 580 TRP A C 1
ATOM 4502 O O . TRP A 1 580 ? 4.553 -2.132 -17.542 1.00 89.06 580 TRP A O 1
ATOM 4512 N N . LEU A 1 581 ? 2.735 -2.107 -18.853 1.00 91.12 581 LEU A N 1
ATOM 4513 C CA . LEU A 1 581 ? 2.242 -0.809 -18.421 1.00 91.12 581 LEU A CA 1
ATOM 4514 C C . LEU A 1 581 ? 0.893 -1.014 -17.739 1.00 91.12 581 LEU A C 1
ATOM 4516 O O . LEU A 1 581 ? -0.006 -1.635 -18.297 1.00 91.12 581 LEU A O 1
ATOM 4520 N N . ILE A 1 582 ? 0.739 -0.497 -16.530 1.00 93.25 582 ILE A N 1
ATOM 4521 C CA . ILE A 1 582 ? -0.508 -0.546 -15.770 1.00 93.25 582 ILE A CA 1
ATOM 4522 C C . ILE A 1 582 ? -1.108 0.852 -15.802 1.00 93.25 582 ILE A C 1
ATOM 4524 O O . ILE A 1 582 ? -0.406 1.822 -15.519 1.00 93.25 582 ILE A O 1
ATOM 4528 N N . SER A 1 583 ? -2.392 0.971 -16.127 1.00 92.81 583 SER A N 1
ATOM 4529 C CA . SER A 1 583 ? -3.105 2.248 -16.098 1.00 92.81 583 SER A CA 1
ATOM 4530 C C . SER A 1 583 ? -4.440 2.143 -15.375 1.00 92.81 583 SER A C 1
ATOM 4532 O O . SER A 1 583 ? -5.157 1.151 -15.504 1.00 92.81 583 SER A O 1
ATOM 4534 N N . ALA A 1 584 ? -4.763 3.181 -14.606 1.00 92.25 584 ALA A N 1
ATOM 4535 C CA . ALA A 1 584 ? -6.006 3.311 -13.855 1.00 92.25 584 ALA A CA 1
ATOM 4536 C C . ALA A 1 584 ? -6.765 4.555 -14.329 1.00 92.25 584 ALA A C 1
ATOM 4538 O O . ALA A 1 584 ? -6.180 5.640 -14.399 1.00 92.25 584 ALA A O 1
ATOM 4539 N N . ALA A 1 585 ? -8.053 4.414 -14.641 1.00 93.06 585 ALA A N 1
ATOM 4540 C CA . ALA A 1 585 ? -8.859 5.474 -15.248 1.00 93.06 585 ALA A CA 1
ATOM 4541 C C . ALA A 1 585 ? -10.148 5.785 -14.464 1.00 93.06 585 ALA A C 1
ATOM 4543 O O . ALA A 1 585 ? -10.528 5.081 -13.527 1.00 93.06 585 ALA A O 1
ATOM 4544 N N . MET A 1 586 ? -10.808 6.891 -14.826 1.00 92.12 586 MET A N 1
ATOM 4545 C CA . MET A 1 586 ? -12.078 7.337 -14.233 1.00 92.12 586 MET A CA 1
ATOM 4546 C C . MET A 1 586 ? -13.275 6.442 -14.580 1.00 92.12 586 MET A C 1
ATOM 4548 O O . MET A 1 586 ? -14.313 6.564 -13.939 1.00 92.12 586 MET A O 1
ATOM 4552 N N . ASP A 1 587 ? -13.133 5.515 -15.529 1.00 87.75 587 ASP A N 1
ATOM 4553 C CA . ASP A 1 587 ? -14.136 4.484 -15.840 1.00 87.75 587 ASP A CA 1
ATOM 4554 C C . ASP A 1 587 ? -14.176 3.343 -14.800 1.00 87.75 587 ASP A C 1
ATOM 4556 O O . ASP A 1 587 ? -14.772 2.293 -15.035 1.00 87.75 587 ASP A O 1
ATOM 4560 N N . CYS A 1 588 ? -13.528 3.545 -13.645 1.00 88.81 588 CYS A N 1
ATOM 4561 C CA . CYS A 1 588 ? -13.358 2.569 -12.571 1.00 88.81 588 CYS A CA 1
ATOM 4562 C C . CYS A 1 588 ? -12.634 1.283 -13.010 1.00 88.81 588 CYS A C 1
ATOM 4564 O O . CYS A 1 588 ? -12.731 0.266 -12.320 1.00 88.81 588 CYS A O 1
ATOM 4566 N N . SER A 1 589 ? -11.879 1.322 -14.116 1.00 86.81 589 SER A N 1
ATOM 4567 C CA . SER A 1 589 ? -11.092 0.191 -14.600 1.00 86.81 589 SER A CA 1
ATOM 4568 C C . SER A 1 589 ? -9.590 0.371 -14.359 1.00 86.81 589 SER A C 1
ATOM 4570 O O . SER A 1 589 ? -9.032 1.473 -14.403 1.00 86.81 589 SER A O 1
ATOM 4572 N N . ILE A 1 590 ? -8.921 -0.755 -14.102 1.00 89.38 590 ILE A N 1
ATOM 4573 C CA . ILE A 1 590 ? -7.463 -0.876 -14.126 1.00 89.38 590 ILE A CA 1
ATOM 4574 C C . ILE A 1 590 ? -7.126 -1.834 -15.262 1.00 89.38 590 ILE A C 1
ATOM 4576 O O . ILE A 1 590 ? -7.682 -2.931 -15.333 1.00 89.38 590 ILE A O 1
ATOM 4580 N N . ARG A 1 591 ? -6.222 -1.424 -16.153 1.00 87.50 591 ARG A N 1
ATOM 4581 C CA . ARG A 1 591 ? -5.799 -2.213 -17.314 1.00 87.50 591 ARG A CA 1
ATOM 4582 C C . ARG A 1 591 ? -4.297 -2.434 -17.306 1.00 87.50 591 ARG A C 1
ATOM 4584 O O . ARG A 1 591 ? -3.536 -1.560 -16.899 1.00 87.50 591 ARG A O 1
ATOM 4591 N N . THR A 1 592 ? -3.894 -3.600 -17.790 1.00 89.44 592 THR A N 1
ATOM 4592 C 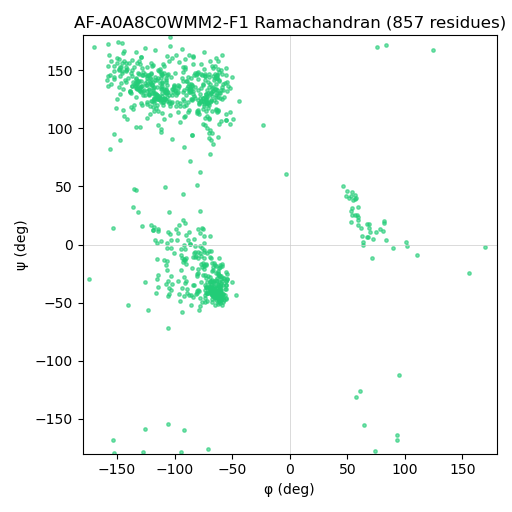CA . THR A 1 592 ? -2.501 -4.014 -17.964 1.00 89.44 592 THR A CA 1
ATOM 4593 C C . THR A 1 592 ? -2.211 -4.216 -19.444 1.00 89.44 592 THR A C 1
ATOM 4595 O O . THR A 1 592 ? -2.917 -4.973 -20.111 1.00 89.44 592 THR A O 1
ATOM 4598 N N . TRP A 1 593 ? -1.172 -3.562 -19.946 1.00 87.81 593 TRP A N 1
ATOM 4599 C CA . TRP A 1 593 ? -0.765 -3.579 -21.347 1.00 87.81 593 TRP A CA 1
ATOM 4600 C C . TRP A 1 593 ? 0.579 -4.291 -21.477 1.00 87.81 593 TRP A C 1
ATOM 4602 O O . TRP A 1 593 ? 1.529 -3.894 -20.807 1.00 87.81 593 TRP A O 1
ATOM 4612 N N . ASP A 1 594 ? 0.670 -5.312 -22.330 1.00 85.62 594 ASP A N 1
ATOM 4613 C CA . ASP A 1 594 ? 1.931 -6.002 -22.626 1.00 85.62 594 ASP A CA 1
ATOM 4614 C C . ASP A 1 594 ? 2.662 -5.285 -23.772 1.00 85.62 594 ASP A C 1
ATOM 4616 O O . ASP A 1 594 ? 2.169 -5.201 -24.901 1.00 85.62 594 ASP A O 1
ATOM 4620 N N . LEU A 1 595 ? 3.834 -4.722 -23.479 1.00 83.00 595 LEU A N 1
ATOM 4621 C CA . LEU A 1 595 ? 4.586 -3.872 -24.405 1.00 83.00 595 LEU A CA 1
ATOM 4622 C C . LEU A 1 595 ? 5.260 -4.658 -25.548 1.00 83.00 595 LEU A C 1
ATOM 4624 O O . LEU A 1 595 ? 5.160 -4.197 -26.695 1.00 83.00 595 LEU A O 1
ATOM 4628 N N . PRO A 1 596 ? 5.902 -5.828 -25.310 1.00 79.38 596 PRO A N 1
ATOM 4629 C CA . PRO A 1 596 ? 6.556 -6.591 -26.375 1.00 79.38 596 PRO A CA 1
ATOM 4630 C C . PRO A 1 596 ? 5.562 -7.112 -27.413 1.00 79.38 596 PRO A C 1
ATOM 4632 O O . PRO A 1 596 ? 5.714 -6.841 -28.606 1.00 79.38 596 PRO A O 1
ATOM 4635 N N . SER A 1 597 ? 4.508 -7.794 -26.960 1.00 65.62 597 SER A N 1
ATOM 4636 C CA . SER A 1 597 ? 3.552 -8.458 -27.850 1.00 65.62 597 SER A CA 1
ATOM 4637 C C . SER A 1 597 ? 2.623 -7.461 -28.547 1.00 65.62 597 SER A C 1
ATOM 4639 O O . SER A 1 597 ? 2.068 -7.766 -29.599 1.00 65.62 597 SER A O 1
ATOM 4641 N N . GLY A 1 598 ? 2.452 -6.246 -28.003 1.00 51.72 598 GLY A N 1
ATOM 4642 C CA . GLY A 1 598 ? 1.570 -5.213 -28.562 1.00 51.72 598 GLY A CA 1
ATOM 4643 C C . GLY A 1 598 ? 0.087 -5.598 -28.575 1.00 51.72 598 GLY A C 1
ATOM 4644 O O . GLY A 1 598 ? -0.751 -4.802 -28.995 1.00 51.72 598 GLY A O 1
ATOM 4645 N N . TRP A 1 599 ? -0.249 -6.799 -28.110 1.00 39.09 599 TRP A N 1
ATOM 4646 C CA . TRP A 1 599 ? -1.605 -7.199 -27.820 1.00 39.09 599 TRP A CA 1
ATOM 4647 C C . TRP A 1 599 ? -2.026 -6.509 -26.530 1.00 39.09 599 TRP A C 1
ATOM 4649 O O . TRP A 1 599 ? -1.407 -6.663 -25.475 1.00 39.09 599 TRP A O 1
ATOM 4659 N N . SER A 1 600 ? -3.117 -5.748 -26.614 1.00 37.31 600 SER A N 1
ATOM 4660 C CA . SER A 1 600 ? -3.983 -5.619 -25.457 1.00 37.31 600 SER A CA 1
ATOM 4661 C C . SER A 1 600 ? -4.273 -7.050 -25.029 1.00 37.31 600 SER A C 1
ATOM 4663 O O . SER A 1 600 ? -4.854 -7.813 -25.800 1.00 37.31 600 SER A O 1
ATOM 4665 N N . ASN A 1 601 ? -3.814 -7.465 -23.848 1.00 37.62 601 ASN A N 1
ATOM 4666 C CA . ASN A 1 601 ? -4.398 -8.660 -23.274 1.00 37.62 601 ASN A CA 1
ATOM 4667 C C . ASN A 1 601 ? -5.868 -8.286 -23.096 1.00 37.62 601 ASN A C 1
ATOM 4669 O O . ASN A 1 601 ? -6.208 -7.393 -22.313 1.00 37.62 601 ASN A O 1
ATOM 4673 N N . ILE A 1 602 ? -6.676 -8.822 -24.009 1.00 40.66 602 ILE A N 1
ATOM 4674 C CA . ILE A 1 602 ? -8.082 -8.523 -24.221 1.00 40.66 602 ILE A CA 1
ATOM 4675 C C . ILE A 1 602 ? -8.714 -8.483 -22.840 1.00 40.66 602 ILE A C 1
ATOM 4677 O O . ILE A 1 602 ? -8.567 -9.437 -22.079 1.00 40.66 602 ILE A O 1
ATOM 4681 N N . SER A 1 603 ? -9.341 -7.353 -22.507 1.00 39.91 603 SER A N 1
ATOM 4682 C CA . SER A 1 603 ? -10.181 -7.158 -21.323 1.00 39.91 603 SER A CA 1
ATOM 4683 C C . SER A 1 603 ? -10.733 -8.490 -20.816 1.00 39.91 603 SER A C 1
ATOM 4685 O O . SER A 1 603 ? -11.619 -9.001 -21.484 1.00 39.91 603 SER A O 1
ATOM 4687 N N . LEU A 1 604 ? -10.169 -9.047 -19.733 1.00 37.91 604 LEU A N 1
ATOM 4688 C CA . LEU A 1 604 ? -10.518 -10.302 -19.032 1.00 37.91 604 LEU A CA 1
ATOM 4689 C C . LEU A 1 604 ? -11.753 -11.083 -19.557 1.00 37.91 604 LEU A C 1
ATOM 4691 O O . LEU A 1 604 ? -12.710 -11.312 -18.822 1.00 37.91 604 LEU A O 1
ATOM 4695 N N . TYR A 1 605 ? -11.732 -11.521 -20.815 1.00 39.97 605 TYR A N 1
ATOM 4696 C CA . TYR A 1 605 ? -12.804 -12.271 -21.465 1.00 39.97 605 TYR A CA 1
ATOM 4697 C C . TYR A 1 605 ? -12.206 -13.068 -22.622 1.00 39.97 605 TYR A C 1
ATOM 4699 O O . TYR A 1 605 ? -12.298 -12.697 -23.790 1.00 39.97 605 TYR A O 1
ATOM 4707 N N . SER A 1 606 ? -11.644 -14.224 -22.294 1.00 26.64 606 SER A N 1
ATOM 4708 C CA . SER A 1 606 ? -11.693 -15.374 -23.188 1.00 26.64 606 SER A CA 1
ATOM 4709 C C . SER A 1 606 ? -12.277 -16.554 -22.416 1.00 26.64 606 SER A C 1
ATOM 4711 O O . SER A 1 606 ? -12.082 -16.724 -21.210 1.00 26.64 606 SER A O 1
ATOM 4713 N N . VAL A 1 607 ? -13.139 -17.303 -23.095 1.00 32.81 607 VAL A N 1
ATOM 4714 C CA . VAL A 1 607 ? -13.840 -18.454 -22.535 1.00 32.81 607 VAL A CA 1
ATOM 4715 C C . VAL A 1 607 ? -12.825 -19.575 -22.355 1.00 32.81 607 VAL A C 1
ATOM 4717 O O . VAL A 1 607 ? -12.377 -20.156 -23.336 1.00 32.81 607 VAL A O 1
ATOM 4720 N N . VAL A 1 608 ? -12.505 -19.908 -21.106 1.00 28.47 608 VAL A N 1
ATOM 4721 C CA . VAL A 1 608 ? -11.857 -21.177 -20.763 1.00 28.47 608 VAL A CA 1
ATOM 4722 C C . VAL A 1 608 ? -12.918 -22.080 -20.141 1.00 28.47 608 VAL A C 1
ATOM 4724 O O . VAL A 1 608 ? -13.599 -21.697 -19.186 1.00 28.47 608 VAL A O 1
ATOM 4727 N N . SER A 1 609 ? -13.108 -23.266 -20.718 1.00 27.20 609 SER A N 1
ATOM 4728 C CA . SER A 1 609 ? -13.987 -24.299 -20.172 1.00 27.20 609 SER A CA 1
ATOM 4729 C C . SER A 1 609 ? -13.466 -24.749 -18.805 1.00 27.20 609 SER A C 1
ATOM 4731 O O . SER A 1 609 ? -12.377 -25.312 -18.713 1.00 27.20 609 SER A O 1
ATOM 4733 N N . LEU A 1 610 ? -14.235 -24.514 -17.744 1.00 33.34 610 LEU A N 1
ATOM 4734 C CA . LEU A 1 610 ? -13.885 -24.943 -16.391 1.00 33.34 610 LEU A CA 1
ATOM 4735 C C . LEU A 1 610 ? -14.178 -26.441 -16.220 1.00 33.34 610 LEU A C 1
ATOM 4737 O O . LEU A 1 610 ? -15.325 -26.868 -16.356 1.00 33.34 610 LEU A O 1
ATOM 4741 N N . ARG A 1 611 ? -13.159 -27.229 -15.858 1.00 32.56 611 ARG A N 1
ATOM 4742 C CA . ARG A 1 611 ? -13.364 -28.460 -15.081 1.00 32.56 611 ARG A CA 1
ATOM 4743 C C . ARG A 1 611 ? -13.480 -28.071 -13.598 1.00 32.56 611 ARG A C 1
ATOM 4745 O O . ARG A 1 611 ? -12.688 -27.245 -13.147 1.00 32.56 611 ARG A O 1
ATOM 4752 N N . PRO A 1 612 ? -14.437 -28.623 -12.836 1.00 32.06 612 PRO A N 1
ATOM 4753 C CA . PRO A 1 612 ? -14.523 -28.378 -11.400 1.00 32.06 612 PRO A CA 1
ATOM 4754 C C . PRO A 1 612 ? -13.317 -28.992 -10.677 1.00 32.06 612 PRO A C 1
ATOM 4756 O O . PRO A 1 612 ? -12.961 -30.145 -10.925 1.00 32.06 612 PRO A O 1
ATOM 4759 N N . LEU A 1 613 ? -12.693 -28.210 -9.793 1.00 40.88 613 LEU A N 1
ATOM 4760 C CA . LEU A 1 613 ? -11.596 -28.664 -8.938 1.00 40.88 613 LEU A CA 1
ATOM 4761 C C . LEU A 1 613 ? -12.135 -29.513 -7.765 1.00 40.88 613 LEU A C 1
ATOM 4763 O O . LEU A 1 613 ? -13.240 -29.240 -7.286 1.00 40.88 613 LEU A O 1
ATOM 4767 N N . PRO A 1 614 ? -11.384 -30.528 -7.295 1.00 48.47 614 PRO A N 1
ATOM 4768 C CA . PRO A 1 614 ? -11.771 -31.365 -6.157 1.00 48.47 614 PRO A CA 1
ATOM 4769 C C . PRO A 1 614 ? -11.900 -30.575 -4.846 1.00 48.47 614 PRO A C 1
ATOM 4771 O O . PRO A 1 614 ? -11.272 -29.532 -4.670 1.00 48.47 614 PRO A O 1
ATOM 4774 N N . THR A 1 615 ? -12.659 -31.118 -3.890 1.00 44.81 615 THR A N 1
ATOM 4775 C CA . THR A 1 615 ? -12.918 -30.529 -2.558 1.00 44.81 615 THR A CA 1
ATOM 4776 C C . THR A 1 615 ? -11.676 -30.340 -1.687 1.00 44.81 615 THR A C 1
ATOM 4778 O O . THR A 1 615 ? -11.742 -29.639 -0.680 1.00 44.81 615 THR A O 1
ATOM 4781 N N . ASP A 1 616 ? -10.551 -30.924 -2.093 1.00 41.34 616 ASP A N 1
ATOM 4782 C CA . ASP A 1 616 ? -9.315 -30.984 -1.314 1.00 41.34 616 ASP A CA 1
ATOM 4783 C C . ASP A 1 616 ? -8.264 -29.982 -1.836 1.00 41.34 616 ASP A C 1
ATOM 4785 O O . ASP A 1 616 ? -7.105 -30.000 -1.424 1.00 41.34 616 ASP A O 1
ATOM 4789 N N . TYR A 1 617 ? -8.659 -29.096 -2.759 1.00 51.16 617 TYR A N 1
ATOM 4790 C CA . TYR A 1 617 ? -7.779 -28.095 -3.354 1.00 51.16 617 TYR A CA 1
ATOM 4791 C C . TYR A 1 617 ? -7.406 -27.001 -2.343 1.00 51.16 617 TYR A C 1
ATOM 4793 O O . TYR A 1 617 ? -8.219 -26.146 -1.983 1.00 51.16 617 TYR A O 1
ATOM 4801 N N . VAL A 1 618 ? -6.144 -27.006 -1.912 1.00 40.00 618 VAL A N 1
ATOM 4802 C CA . VAL A 1 618 ? -5.546 -25.930 -1.117 1.00 40.00 618 VAL A CA 1
ATOM 4803 C C . VAL A 1 618 ? -4.820 -24.975 -2.072 1.00 40.00 618 VAL A C 1
ATOM 4805 O O . VAL A 1 618 ? -3.893 -25.404 -2.756 1.00 40.00 618 VAL A O 1
ATOM 4808 N N . PRO A 1 619 ? -5.204 -23.687 -2.151 1.00 33.16 619 PRO A N 1
ATOM 4809 C CA . PRO A 1 619 ? -4.577 -22.749 -3.075 1.00 33.16 619 PRO A CA 1
ATOM 4810 C C . PRO A 1 619 ? -3.125 -22.464 -2.671 1.00 33.16 619 PRO A C 1
ATOM 4812 O O . PRO A 1 619 ? -2.848 -22.071 -1.535 1.00 33.16 619 PRO A O 1
ATOM 4815 N N . SER A 1 620 ? -2.198 -22.617 -3.616 1.00 29.39 620 SER A N 1
ATOM 4816 C CA . SER A 1 620 ? -0.798 -22.237 -3.439 1.00 29.39 620 SER A CA 1
ATOM 4817 C C . SER A 1 620 ? -0.651 -20.713 -3.426 1.00 29.39 620 SER A C 1
ATOM 4819 O O . SER A 1 620 ? -1.091 -20.018 -4.344 1.00 29.39 620 SER A O 1
ATOM 4821 N N . VAL A 1 621 ? -0.009 -20.182 -2.385 1.00 32.03 621 VAL A N 1
ATOM 4822 C CA . VAL A 1 621 ? 0.326 -18.757 -2.276 1.00 32.03 621 VAL A CA 1
ATOM 4823 C C . VAL A 1 621 ? 1.478 -18.453 -3.233 1.00 32.03 621 VAL A C 1
ATOM 4825 O O . VAL A 1 621 ? 2.629 -18.761 -2.936 1.00 32.03 621 VAL A O 1
ATOM 4828 N N . VAL A 1 622 ? 1.176 -17.837 -4.374 1.00 31.08 622 VAL A N 1
ATOM 4829 C CA . VAL A 1 622 ? 2.197 -17.306 -5.284 1.00 31.08 622 VAL A CA 1
ATOM 4830 C C . VAL A 1 622 ? 2.679 -15.961 -4.736 1.00 31.08 622 VAL A C 1
ATOM 4832 O O . VAL A 1 622 ? 1.910 -15.006 -4.626 1.00 31.08 622 VAL A O 1
ATOM 4835 N N . MET A 1 623 ? 3.954 -15.888 -4.355 1.00 28.41 623 MET A N 1
ATOM 4836 C CA . MET A 1 623 ? 4.638 -14.626 -4.065 1.00 28.41 623 MET A CA 1
ATOM 4837 C C . MET A 1 623 ? 5.147 -14.030 -5.379 1.00 28.41 623 MET A C 1
ATOM 4839 O O . MET A 1 623 ? 5.822 -14.711 -6.146 1.00 28.41 623 MET A O 1
ATOM 4843 N N . LEU A 1 624 ? 4.853 -12.752 -5.624 1.00 31.95 624 LEU A N 1
ATOM 4844 C CA . LEU A 1 624 ? 5.461 -11.994 -6.722 1.00 31.95 624 LEU A CA 1
ATOM 4845 C C . LEU A 1 624 ? 6.990 -11.922 -6.533 1.00 31.95 624 LEU A C 1
ATOM 4847 O O . LEU A 1 624 ? 7.445 -11.838 -5.385 1.00 31.95 624 LEU A O 1
ATOM 4851 N N . PRO A 1 625 ? 7.789 -11.883 -7.616 1.00 29.20 625 PRO A N 1
ATOM 4852 C CA . PRO A 1 625 ? 9.229 -11.704 -7.512 1.00 29.20 625 PRO A CA 1
ATOM 4853 C C . PRO A 1 625 ? 9.539 -10.292 -7.003 1.00 29.20 625 PRO A C 1
ATOM 4855 O O . PRO A 1 625 ? 9.561 -9.314 -7.745 1.00 29.20 625 PRO A O 1
ATOM 4858 N N . GLY A 1 626 ? 9.754 -10.182 -5.695 1.00 33.88 626 GLY A N 1
ATOM 4859 C CA . GLY A 1 626 ? 10.407 -9.040 -5.074 1.00 33.88 626 GLY A CA 1
ATOM 4860 C C . GLY A 1 626 ? 11.912 -9.279 -5.034 1.00 33.88 626 GLY A C 1
ATOM 4861 O O . GLY A 1 626 ? 12.366 -10.347 -4.631 1.00 33.88 626 GLY A O 1
ATOM 4862 N N . THR A 1 627 ? 12.702 -8.275 -5.402 1.00 37.94 627 THR A N 1
ATOM 4863 C CA . THR A 1 627 ? 14.151 -8.257 -5.176 1.00 37.94 627 THR A CA 1
ATOM 4864 C C . THR A 1 627 ? 14.450 -8.194 -3.673 1.00 37.94 627 THR A C 1
ATOM 4866 O O . THR A 1 627 ? 14.624 -7.117 -3.104 1.00 37.94 627 THR A O 1
ATOM 4869 N N . CYS A 1 628 ? 14.506 -9.350 -3.016 1.00 29.11 628 CYS A N 1
ATOM 4870 C CA . CYS A 1 628 ? 15.098 -9.531 -1.693 1.00 29.11 628 CYS A CA 1
ATOM 4871 C C . CYS A 1 628 ? 16.022 -10.752 -1.722 1.00 29.11 628 CYS A C 1
ATOM 4873 O O . CYS A 1 628 ? 15.717 -11.757 -2.355 1.00 29.11 628 CYS A O 1
ATOM 4875 N N . GLN A 1 629 ? 17.173 -10.620 -1.059 1.00 34.03 629 GLN A N 1
ATOM 4876 C CA . GLN A 1 629 ? 18.261 -11.595 -1.063 1.00 34.03 629 GLN A CA 1
ATOM 4877 C C . GLN A 1 629 ? 17.788 -12.988 -0.641 1.00 34.03 629 GLN A C 1
ATOM 4879 O O . GLN A 1 629 ? 17.132 -13.148 0.388 1.00 34.03 629 GLN A O 1
ATOM 4884 N N . THR A 1 630 ? 18.182 -13.976 -1.440 1.00 27.61 630 THR A N 1
ATOM 4885 C CA . THR A 1 630 ? 18.084 -15.410 -1.179 1.00 27.61 630 THR A CA 1
ATOM 4886 C C . THR A 1 630 ? 18.646 -15.740 0.204 1.00 27.61 630 THR A C 1
ATOM 4888 O O . THR A 1 630 ? 19.856 -15.684 0.421 1.00 27.61 630 THR A O 1
ATOM 4891 N N . GLN A 1 631 ? 17.767 -16.076 1.147 1.00 30.39 631 GLN A N 1
ATOM 4892 C CA . GLN A 1 631 ? 18.115 -17.025 2.196 1.00 30.39 631 GLN A CA 1
ATOM 4893 C C . GLN A 1 631 ? 17.696 -18.399 1.696 1.00 30.39 631 GLN A C 1
ATOM 4895 O O . GLN A 1 631 ? 16.540 -18.593 1.324 1.00 30.39 631 GLN A O 1
ATOM 4900 N N . ASP A 1 632 ? 18.671 -19.301 1.656 1.00 29.92 632 ASP A N 1
ATOM 4901 C CA . ASP A 1 632 ? 18.538 -20.686 1.231 1.00 29.92 632 ASP A CA 1
ATOM 4902 C C . ASP A 1 632 ? 17.393 -21.369 1.993 1.00 29.92 632 ASP A C 1
ATOM 4904 O O . ASP A 1 632 ? 17.513 -21.710 3.170 1.00 29.92 632 ASP A O 1
ATOM 4908 N N . MET A 1 633 ? 16.260 -21.546 1.319 1.00 28.59 633 MET A N 1
ATOM 4909 C CA . MET A 1 633 ? 15.231 -22.497 1.710 1.00 28.59 633 MET A CA 1
ATOM 4910 C C . MET A 1 633 ? 15.180 -23.555 0.618 1.00 28.59 633 MET A C 1
ATOM 4912 O O . MET A 1 633 ? 14.879 -23.249 -0.534 1.00 28.59 633 MET A O 1
ATOM 4916 N N . GLU A 1 634 ? 15.532 -24.785 0.988 1.00 31.22 634 GLU A N 1
ATOM 4917 C CA . GLU A 1 634 ? 15.414 -25.976 0.152 1.00 31.22 634 GLU A CA 1
ATOM 4918 C C . GLU A 1 634 ? 13.959 -26.108 -0.321 1.00 31.22 634 GLU A C 1
ATOM 4920 O O . GLU A 1 634 ? 13.057 -26.399 0.466 1.00 31.22 634 GLU A O 1
ATOM 4925 N N . VAL A 1 635 ? 13.720 -25.833 -1.605 1.00 28.77 635 VAL A N 1
ATOM 4926 C CA . VAL A 1 635 ? 12.424 -26.045 -2.250 1.00 28.77 635 VAL A CA 1
ATOM 4927 C C . VAL A 1 635 ? 12.324 -27.529 -2.584 1.00 28.77 635 VAL A C 1
ATOM 4929 O O . VAL A 1 635 ? 13.090 -28.044 -3.396 1.00 28.77 635 VAL A O 1
ATOM 4932 N N . SER A 1 636 ? 11.394 -28.221 -1.928 1.00 28.06 636 SER A N 1
ATOM 4933 C CA . SER A 1 636 ? 10.956 -29.561 -2.305 1.00 28.06 636 SER A CA 1
ATOM 4934 C C . SER A 1 636 ? 10.334 -29.527 -3.702 1.00 28.06 636 SER A C 1
ATOM 4936 O O . SER A 1 636 ? 9.431 -28.731 -3.956 1.00 28.06 636 SER A O 1
ATOM 4938 N N . GLU A 1 637 ? 10.828 -30.394 -4.585 1.00 28.81 637 GLU A N 1
ATOM 4939 C CA . GLU A 1 637 ? 10.324 -30.621 -5.940 1.00 28.81 637 GLU A CA 1
ATOM 4940 C C . GLU A 1 637 ? 8.882 -31.153 -5.901 1.00 28.81 637 GLU A C 1
ATOM 4942 O O . GLU A 1 637 ? 8.652 -32.357 -5.824 1.00 28.81 637 GLU A O 1
ATOM 4947 N N . GLU A 1 638 ? 7.897 -30.262 -5.976 1.00 29.81 638 GLU A N 1
ATOM 4948 C CA . GLU A 1 638 ? 6.565 -30.611 -6.467 1.00 29.81 638 GLU A CA 1
ATOM 4949 C C . GLU A 1 638 ? 6.285 -29.789 -7.726 1.00 29.81 638 GLU A C 1
ATOM 4951 O O . GLU A 1 638 ? 6.469 -28.573 -7.775 1.00 29.81 638 GLU A O 1
ATOM 4956 N N . THR A 1 639 ? 5.929 -30.515 -8.781 1.00 32.28 639 THR A N 1
ATOM 4957 C CA . THR A 1 639 ? 5.739 -30.075 -10.161 1.00 32.28 639 THR A CA 1
ATOM 4958 C C . THR A 1 639 ? 4.740 -28.925 -10.265 1.00 32.28 639 THR A C 1
ATOM 4960 O O . THR A 1 639 ? 3.534 -29.125 -10.135 1.00 32.28 639 THR A O 1
ATOM 4963 N N . VAL A 1 640 ? 5.257 -27.727 -10.537 1.00 30.47 640 VAL A N 1
ATOM 4964 C CA . VAL A 1 640 ? 4.484 -26.562 -10.974 1.00 30.47 640 VAL A CA 1
ATOM 4965 C C . VAL A 1 640 ? 4.115 -26.775 -12.444 1.00 30.47 640 VAL A C 1
ATOM 4967 O O . VAL A 1 640 ? 5.005 -26.861 -13.287 1.00 30.47 640 VAL A O 1
ATOM 4970 N N . GLU A 1 641 ? 2.824 -26.872 -12.765 1.00 29.80 641 GLU A N 1
ATOM 4971 C CA . GLU A 1 641 ? 2.373 -26.699 -14.151 1.00 29.80 641 GLU A CA 1
ATOM 4972 C C . GLU A 1 641 ? 2.476 -25.207 -14.520 1.00 29.80 641 GLU A C 1
ATOM 4974 O O . GLU A 1 641 ? 1.915 -24.370 -13.804 1.00 29.80 641 GLU A O 1
ATOM 4979 N N . PRO A 1 642 ? 3.186 -24.839 -15.601 1.00 35.16 642 PRO A N 1
ATOM 4980 C CA . PRO A 1 642 ? 3.328 -23.449 -15.995 1.00 35.16 642 PRO A CA 1
ATOM 4981 C C . PRO A 1 642 ? 2.071 -23.002 -16.749 1.00 35.16 642 PRO A C 1
ATOM 4983 O O . PRO A 1 642 ? 1.809 -23.438 -17.866 1.00 35.16 642 PRO A O 1
ATOM 4986 N N . SER A 1 643 ? 1.298 -22.093 -16.158 1.00 36.94 643 SER A N 1
ATOM 4987 C CA . SER A 1 643 ? 0.284 -21.308 -16.875 1.00 36.94 643 SER A CA 1
ATOM 4988 C C . SER A 1 643 ? 0.864 -19.972 -17.364 1.00 36.94 643 SER A C 1
ATOM 4990 O O . SER A 1 643 ? 0.229 -18.929 -17.211 1.00 36.94 643 SER A O 1
ATOM 4992 N N . ASP A 1 644 ? 2.080 -20.005 -17.911 1.00 40.97 644 ASP A N 1
ATOM 4993 C CA . ASP A 1 644 ? 2.795 -18.852 -18.459 1.00 40.97 644 ASP A CA 1
ATOM 4994 C C . ASP A 1 644 ? 2.902 -19.003 -19.979 1.00 40.97 644 ASP A C 1
ATOM 4996 O O . ASP A 1 644 ? 3.793 -19.670 -20.491 1.00 40.97 644 ASP A O 1
ATOM 5000 N N . GLU A 1 645 ? 2.029 -18.334 -20.732 1.00 42.94 645 GLU A N 1
ATOM 5001 C CA . GLU A 1 645 ? 2.258 -18.106 -22.163 1.00 42.94 645 GLU A CA 1
ATOM 5002 C C . GLU A 1 645 ? 3.282 -16.965 -22.343 1.00 42.94 645 GLU A C 1
ATOM 5004 O O . GLU A 1 645 ? 3.014 -15.913 -22.924 1.00 42.94 645 GLU A O 1
ATOM 5009 N N . MET A 1 646 ? 4.509 -17.160 -21.852 1.00 43.09 646 MET A N 1
ATOM 5010 C CA . MET A 1 646 ? 5.619 -16.859 -22.747 1.00 43.09 646 MET A CA 1
ATOM 5011 C C . MET A 1 646 ? 5.555 -17.950 -23.807 1.00 43.09 646 MET A C 1
ATOM 5013 O O . MET A 1 646 ? 5.359 -19.117 -23.477 1.00 43.09 646 MET A O 1
ATOM 5017 N N . ILE A 1 647 ? 5.698 -17.599 -25.083 1.00 48.50 647 ILE A N 1
ATOM 5018 C CA . ILE A 1 647 ? 6.048 -18.612 -26.077 1.00 48.50 647 ILE A CA 1
ATOM 5019 C C . ILE A 1 647 ? 7.488 -18.993 -25.730 1.00 48.50 647 ILE A C 1
ATOM 5021 O O . ILE A 1 647 ? 8.441 -18.456 -26.292 1.00 48.50 647 ILE A O 1
ATOM 5025 N N . GLU A 1 648 ? 7.646 -19.814 -24.693 1.00 54.28 648 GLU A N 1
ATOM 5026 C CA . GLU A 1 648 ? 8.883 -20.499 -24.408 1.00 54.28 648 GLU A CA 1
ATOM 5027 C C . GLU A 1 648 ? 9.127 -21.329 -25.658 1.00 54.28 648 GLU A C 1
ATOM 5029 O O . GLU A 1 648 ? 8.360 -22.231 -26.003 1.00 54.28 648 GLU A O 1
ATOM 5034 N N . TYR A 1 649 ? 10.096 -20.881 -26.452 1.00 74.75 649 TYR A N 1
ATOM 5035 C CA . TYR A 1 649 ? 10.434 -21.570 -27.677 1.00 74.75 649 TYR A CA 1
ATOM 5036 C C . TYR A 1 649 ? 11.097 -22.878 -27.268 1.00 74.75 649 TYR A C 1
ATOM 5038 O O . TYR A 1 649 ? 12.293 -22.910 -26.973 1.00 74.75 649 TYR A O 1
ATOM 5046 N N . ASP A 1 650 ? 10.301 -23.940 -27.225 1.00 76.94 650 ASP A N 1
ATOM 5047 C CA . ASP A 1 650 ? 10.813 -25.278 -27.005 1.00 76.94 650 ASP A CA 1
ATOM 5048 C C . ASP A 1 650 ? 11.596 -25.699 -28.252 1.00 76.94 650 ASP A C 1
ATOM 5050 O O . ASP A 1 650 ? 11.052 -25.879 -29.349 1.00 76.94 650 ASP A O 1
ATOM 5054 N N . SER A 1 651 ? 12.920 -25.749 -28.113 1.00 79.12 651 SER A N 1
ATOM 5055 C CA . SER A 1 651 ? 13.795 -26.098 -29.223 1.00 79.12 651 SER A CA 1
ATOM 5056 C C . SER A 1 651 ? 13.605 -27.577 -29.573 1.00 79.12 651 SER A C 1
ATOM 5058 O O . SER A 1 651 ? 13.739 -28.421 -28.688 1.00 79.12 651 SER A O 1
ATOM 5060 N N . PRO A 1 652 ? 13.371 -27.936 -30.847 1.00 84.81 652 PRO A N 1
ATOM 5061 C CA . PRO A 1 652 ? 13.200 -29.335 -31.224 1.00 84.81 652 PRO A CA 1
ATOM 5062 C C . PRO A 1 652 ? 14.479 -30.144 -30.960 1.00 84.81 652 PRO A C 1
ATOM 5064 O O . PRO A 1 652 ? 15.585 -29.648 -31.178 1.00 84.81 652 PRO A O 1
ATOM 5067 N N . GLU A 1 653 ? 14.335 -31.422 -30.584 1.00 80.81 653 GLU A N 1
ATOM 5068 C CA . GLU A 1 653 ? 15.462 -32.322 -30.264 1.00 80.81 653 GLU A CA 1
ATOM 5069 C C . GLU A 1 653 ? 16.511 -32.436 -31.389 1.00 80.81 653 GLU A C 1
ATOM 5071 O O . GLU A 1 653 ? 17.699 -32.652 -31.139 1.00 80.81 653 GLU A O 1
ATOM 5076 N N . GLN A 1 654 ? 16.083 -32.316 -32.648 1.00 85.50 654 GLN A N 1
ATOM 5077 C CA . GLN A 1 654 ? 16.963 -32.260 -33.812 1.00 85.50 654 GLN A CA 1
ATOM 5078 C C . GLN A 1 654 ? 16.306 -31.426 -34.914 1.00 85.50 654 GLN A C 1
ATOM 5080 O O . GLN A 1 654 ? 15.200 -31.724 -35.354 1.00 85.50 654 GLN A O 1
ATOM 5085 N N . LEU A 1 655 ? 17.015 -30.402 -35.397 1.00 87.00 655 LEU A N 1
ATOM 5086 C CA . LEU A 1 655 ? 16.524 -29.519 -36.464 1.00 87.00 655 LEU A CA 1
ATOM 5087 C C . LEU A 1 655 ? 16.501 -30.199 -37.844 1.00 87.00 655 LEU A C 1
ATOM 5089 O O . LEU A 1 655 ? 15.671 -29.865 -38.686 1.00 87.00 655 LEU A O 1
ATOM 5093 N N . ASN A 1 656 ? 17.435 -31.118 -38.110 1.00 88.31 656 ASN A N 1
ATOM 5094 C CA . ASN A 1 656 ? 17.535 -31.846 -39.377 1.00 88.31 656 ASN A CA 1
ATOM 5095 C C . ASN A 1 656 ? 18.328 -33.150 -39.191 1.00 88.31 656 ASN A C 1
ATOM 5097 O O . ASN A 1 656 ? 19.346 -33.147 -38.503 1.00 88.31 656 ASN A O 1
ATOM 5101 N N . GLU A 1 657 ? 17.920 -34.231 -39.856 1.00 84.25 657 GLU A N 1
ATOM 5102 C CA . GLU A 1 657 ? 18.571 -35.552 -39.794 1.00 84.25 657 GLU A CA 1
ATOM 5103 C C . GLU A 1 657 ? 20.043 -35.539 -40.243 1.00 84.25 657 GLU A C 1
ATOM 5105 O O . GLU A 1 657 ? 20.847 -36.354 -39.801 1.00 84.25 657 GLU A O 1
ATOM 5110 N N . LYS A 1 658 ? 20.434 -34.598 -41.114 1.00 84.00 658 LYS A N 1
ATOM 5111 C CA . LYS A 1 658 ? 21.828 -34.472 -41.572 1.00 84.00 658 LYS A CA 1
ATOM 5112 C C . LYS A 1 658 ? 22.748 -33.828 -40.534 1.00 84.00 658 LYS A C 1
ATOM 5114 O O . LYS A 1 658 ? 23.969 -33.972 -40.667 1.00 84.00 658 LYS A O 1
ATOM 5119 N N . LEU A 1 659 ? 22.183 -33.117 -39.556 1.00 86.25 659 LEU A N 1
ATOM 5120 C CA . LEU A 1 659 ? 22.919 -32.390 -38.527 1.00 86.25 659 LEU A CA 1
ATOM 5121 C C . LEU A 1 659 ? 23.260 -33.309 -37.359 1.00 86.25 659 LEU A C 1
ATOM 5123 O O . LEU A 1 659 ? 22.428 -34.084 -36.893 1.00 86.25 659 LEU A O 1
ATOM 5127 N N . VAL A 1 660 ? 24.489 -33.162 -36.874 1.00 88.00 660 VAL A N 1
ATOM 5128 C CA . VAL A 1 660 ? 24.967 -33.841 -35.673 1.00 88.00 660 VAL A CA 1
ATOM 5129 C C . VAL A 1 660 ? 24.438 -33.108 -34.448 1.00 88.00 660 VAL A C 1
ATOM 5131 O O . VAL A 1 660 ? 24.725 -31.923 -34.275 1.00 88.00 660 VAL A O 1
ATOM 5134 N N . THR A 1 661 ? 23.679 -33.805 -33.602 1.00 90.31 661 THR A N 1
ATOM 5135 C CA . THR A 1 661 ? 23.219 -33.289 -32.310 1.00 90.31 661 THR A CA 1
ATOM 5136 C C . THR A 1 661 ? 23.956 -33.961 -31.159 1.00 90.31 661 THR A C 1
ATOM 5138 O O . THR A 1 661 ? 24.276 -35.154 -31.182 1.00 90.31 661 THR A O 1
ATOM 5141 N N . LEU A 1 662 ? 24.262 -33.154 -30.147 1.00 89.56 662 LEU A N 1
ATOM 5142 C CA . LEU A 1 662 ? 24.811 -33.625 -28.882 1.00 89.56 662 LEU A CA 1
ATOM 5143 C C . LEU A 1 662 ? 23.673 -34.069 -27.968 1.00 89.56 662 LEU A C 1
ATOM 5145 O O . LEU A 1 662 ? 22.518 -33.688 -28.163 1.00 89.56 662 LEU A O 1
ATOM 5149 N N . SER A 1 663 ? 24.004 -34.867 -26.963 1.00 87.00 663 SER A N 1
ATOM 5150 C CA . SER A 1 663 ? 23.044 -35.241 -25.938 1.00 87.00 663 SER A CA 1
ATOM 5151 C C . SER A 1 663 ? 22.640 -34.032 -25.086 1.00 87.00 663 SER A C 1
ATOM 5153 O O . SER A 1 663 ? 23.458 -33.170 -24.770 1.00 87.00 663 SER A O 1
ATOM 5155 N N . LEU A 1 664 ? 21.377 -33.996 -24.649 1.00 86.19 664 LEU A N 1
ATOM 5156 C CA . LEU A 1 664 ? 20.887 -33.039 -23.642 1.00 86.19 664 LEU A CA 1
ATOM 5157 C C . LEU A 1 664 ? 21.360 -33.397 -22.216 1.00 86.19 664 LEU A C 1
ATOM 5159 O O . LEU A 1 664 ? 20.912 -32.803 -21.236 1.00 86.19 664 LEU A O 1
ATOM 5163 N N . LEU A 1 665 ? 22.240 -34.398 -22.069 1.00 86.50 665 LEU A N 1
ATOM 5164 C CA . LEU A 1 665 ? 22.777 -34.797 -20.774 1.00 86.50 665 LEU A CA 1
ATOM 5165 C C . LEU A 1 665 ? 23.944 -33.888 -20.358 1.00 86.50 665 LEU A C 1
ATOM 5167 O O . LEU A 1 665 ? 24.744 -33.477 -21.199 1.00 86.50 665 LEU A O 1
ATOM 5171 N N . PRO A 1 666 ? 24.125 -33.635 -19.048 1.00 87.25 666 PRO A N 1
ATOM 5172 C CA . PRO A 1 666 ? 25.271 -32.875 -18.566 1.00 87.25 666 PRO A CA 1
ATOM 5173 C C . PRO A 1 666 ? 26.597 -33.522 -18.982 1.00 87.25 666 PRO A C 1
ATOM 5175 O O . PRO A 1 666 ? 26.815 -34.713 -18.737 1.00 87.25 666 PRO A O 1
ATOM 5178 N N . GLU A 1 667 ? 27.526 -32.721 -19.511 1.00 85.56 667 GLU A N 1
ATOM 5179 C CA . GLU A 1 667 ? 28.829 -33.199 -20.002 1.00 85.56 667 GLU A CA 1
ATOM 5180 C C . GLU A 1 667 ? 29.625 -34.004 -18.958 1.00 85.56 667 GLU A C 1
ATOM 5182 O O . GLU A 1 667 ? 30.392 -34.912 -19.286 1.00 85.56 667 GLU A O 1
ATOM 5187 N N . SER A 1 668 ? 29.433 -33.694 -17.673 1.00 83.62 668 SER A N 1
ATOM 5188 C CA . SER A 1 668 ? 30.090 -34.365 -16.548 1.00 83.62 668 SER A CA 1
ATOM 5189 C C . SER A 1 668 ? 29.752 -35.855 -16.439 1.00 83.62 668 SER A C 1
ATOM 5191 O O . SER A 1 668 ? 30.557 -36.608 -15.879 1.00 83.62 668 SER A O 1
ATOM 5193 N N . ARG A 1 669 ? 28.603 -36.295 -16.977 1.00 82.69 669 ARG A N 1
ATOM 5194 C CA . ARG A 1 669 ? 28.172 -37.700 -16.942 1.00 82.69 669 ARG A CA 1
ATOM 5195 C C . ARG A 1 669 ? 29.001 -38.585 -17.867 1.00 82.69 669 ARG A C 1
ATOM 5197 O O . ARG A 1 669 ? 29.319 -39.705 -17.483 1.00 82.69 669 ARG A O 1
ATOM 5204 N N . TRP A 1 670 ? 29.390 -38.090 -19.042 1.00 83.06 670 TRP A N 1
ATOM 5205 C CA . TRP A 1 670 ? 30.082 -38.897 -20.050 1.00 83.06 670 TRP A CA 1
ATOM 5206 C C . TRP A 1 670 ? 31.570 -38.560 -20.208 1.00 83.06 670 TRP A C 1
ATOM 5208 O O . TRP A 1 670 ? 32.372 -39.480 -20.365 1.00 83.06 670 TRP A O 1
ATOM 5218 N N . LYS A 1 671 ? 31.996 -37.294 -20.044 1.00 84.12 671 LYS A N 1
ATOM 5219 C CA . LYS A 1 671 ? 33.429 -36.914 -20.114 1.00 84.12 671 LYS A CA 1
ATOM 5220 C C . LYS A 1 671 ? 34.285 -37.644 -19.076 1.00 84.12 671 LYS A C 1
ATOM 5222 O O . LYS A 1 671 ? 35.457 -37.934 -19.310 1.00 84.12 671 LYS A O 1
ATOM 5227 N N . ASN A 1 672 ? 33.697 -37.964 -17.925 1.00 82.69 672 ASN A N 1
ATOM 5228 C CA . ASN A 1 672 ? 34.389 -38.631 -16.827 1.00 82.69 672 ASN A CA 1
ATOM 5229 C C . ASN A 1 672 ? 34.443 -40.160 -16.957 1.00 82.69 672 ASN A C 1
ATOM 5231 O O . ASN A 1 672 ? 35.206 -40.772 -16.211 1.00 82.69 672 ASN A O 1
ATOM 5235 N N . LEU A 1 673 ? 33.699 -40.774 -17.889 1.00 85.19 673 LEU A N 1
ATOM 5236 C CA . LEU A 1 673 ? 33.595 -42.236 -18.032 1.00 85.19 673 LEU A CA 1
ATOM 5237 C C . LEU A 1 673 ? 34.963 -42.910 -18.208 1.00 85.19 673 LEU A C 1
ATOM 5239 O O . LEU A 1 673 ? 35.265 -43.901 -17.548 1.00 85.19 673 LEU A O 1
ATOM 5243 N N . LEU A 1 674 ? 35.837 -42.332 -19.034 1.00 82.31 674 LEU A N 1
ATOM 5244 C CA . LEU A 1 674 ? 37.172 -42.883 -19.298 1.00 82.31 674 LEU A CA 1
ATOM 5245 C C . LEU A 1 674 ? 38.118 -42.785 -18.092 1.00 82.31 674 LEU A C 1
ATOM 5247 O O . LEU A 1 674 ? 39.008 -43.627 -17.925 1.00 82.31 674 LEU A O 1
ATOM 5251 N N . ASN A 1 675 ? 37.892 -41.792 -17.230 1.00 85.31 675 ASN A N 1
ATOM 5252 C CA . ASN A 1 675 ? 38.751 -41.446 -16.100 1.00 85.31 675 ASN A CA 1
ATOM 5253 C C . ASN A 1 675 ? 38.166 -41.867 -14.742 1.00 85.31 675 ASN A C 1
ATOM 5255 O O . ASN A 1 675 ? 38.720 -41.495 -13.704 1.00 85.31 675 ASN A O 1
ATOM 5259 N N . LEU A 1 676 ? 37.091 -42.666 -14.718 1.00 82.88 676 LEU A N 1
ATOM 5260 C CA . LEU A 1 676 ? 36.432 -43.095 -13.479 1.00 82.88 676 LEU A CA 1
ATOM 5261 C C . LEU A 1 676 ? 37.390 -43.772 -12.499 1.00 82.88 676 LEU A C 1
ATOM 5263 O O . LEU A 1 676 ? 37.309 -43.505 -11.305 1.00 82.88 676 LEU A O 1
ATOM 5267 N N . ASP A 1 677 ? 38.340 -44.575 -12.976 1.00 81.81 677 ASP A N 1
ATOM 5268 C CA . ASP A 1 677 ? 39.338 -45.230 -12.120 1.00 81.81 677 ASP A CA 1
ATOM 5269 C C . ASP A 1 677 ? 40.221 -44.221 -11.379 1.00 81.81 677 ASP A C 1
ATOM 5271 O O . ASP A 1 677 ? 40.521 -44.383 -10.195 1.00 81.81 677 ASP A O 1
ATOM 5275 N N . VAL A 1 678 ? 40.637 -43.164 -12.079 1.00 86.88 678 VAL A N 1
ATOM 5276 C CA . VAL A 1 678 ? 41.477 -42.093 -11.531 1.00 86.88 678 VAL A CA 1
ATOM 5277 C C . VAL A 1 678 ? 40.666 -41.252 -10.551 1.00 86.88 678 VAL A C 1
ATOM 5279 O O . VAL A 1 678 ? 41.147 -40.949 -9.461 1.00 86.88 678 VAL A O 1
ATOM 5282 N N . ILE A 1 679 ? 39.414 -40.943 -10.895 1.00 84.75 679 ILE A N 1
ATOM 5283 C CA . ILE A 1 679 ? 38.486 -40.199 -10.039 1.00 84.75 679 ILE A CA 1
ATOM 5284 C C . ILE A 1 679 ? 38.183 -40.995 -8.763 1.00 84.75 679 ILE A C 1
ATOM 5286 O O . ILE A 1 679 ? 38.327 -40.467 -7.663 1.00 84.75 679 ILE A O 1
ATOM 5290 N N . LYS A 1 680 ? 37.860 -42.290 -8.879 1.00 84.44 680 LYS A N 1
ATOM 5291 C CA . LYS A 1 680 ? 37.641 -43.201 -7.745 1.00 84.44 680 LYS A CA 1
ATOM 5292 C C . LYS A 1 680 ? 38.890 -43.297 -6.870 1.00 84.44 680 LYS A C 1
ATOM 5294 O O . LYS A 1 680 ? 38.769 -43.239 -5.654 1.00 84.44 680 LYS A O 1
ATOM 5299 N N . LYS A 1 681 ? 40.092 -43.397 -7.454 1.00 85.75 681 LYS A N 1
ATOM 5300 C CA . LYS A 1 681 ? 41.364 -43.400 -6.703 1.00 85.75 681 LYS A CA 1
ATOM 5301 C C . LYS A 1 681 ? 41.618 -42.081 -5.972 1.00 85.75 681 LYS A C 1
ATOM 5303 O O . LYS A 1 681 ? 42.024 -42.122 -4.818 1.00 85.75 681 LYS A O 1
ATOM 5308 N N . LYS A 1 682 ? 41.354 -40.937 -6.611 1.00 87.31 682 LYS A N 1
ATOM 5309 C CA . LYS A 1 682 ? 41.491 -39.601 -6.008 1.00 87.31 682 LYS A CA 1
ATOM 5310 C C . LYS A 1 682 ? 40.493 -39.376 -4.868 1.00 87.31 682 LYS A C 1
ATOM 5312 O O . LYS A 1 682 ? 40.847 -38.756 -3.873 1.00 87.31 682 LYS A O 1
ATOM 5317 N N . ASN A 1 683 ? 39.274 -39.891 -5.015 1.00 86.50 683 ASN A N 1
ATOM 5318 C CA . ASN A 1 683 ? 38.191 -39.733 -4.043 1.00 86.50 683 ASN A CA 1
ATOM 5319 C C . ASN A 1 683 ? 38.265 -40.732 -2.878 1.00 86.50 683 ASN A C 1
ATOM 5321 O O . ASN A 1 683 ? 37.477 -40.623 -1.940 1.00 86.50 683 ASN A O 1
ATOM 5325 N N . LYS A 1 684 ? 39.187 -41.706 -2.907 1.00 86.94 684 LYS A N 1
ATOM 5326 C CA . LYS A 1 684 ? 39.432 -42.565 -1.743 1.00 86.94 684 LYS A CA 1
ATOM 5327 C C . LYS A 1 684 ? 39.968 -41.708 -0.587 1.00 86.94 684 LYS A C 1
ATOM 5329 O O . LYS A 1 684 ? 40.876 -40.904 -0.808 1.00 86.94 684 LYS A O 1
ATOM 5334 N N . PRO A 1 685 ? 39.443 -41.870 0.639 1.00 85.81 685 PRO A N 1
ATOM 5335 C CA . PRO A 1 685 ? 39.953 -41.137 1.789 1.00 85.81 685 PRO A CA 1
ATOM 5336 C C . PRO A 1 685 ? 41.425 -41.504 2.033 1.00 85.81 685 PRO A C 1
ATOM 5338 O O . PRO A 1 685 ? 41.820 -42.656 1.852 1.00 85.81 685 PRO A O 1
ATOM 5341 N N . LYS A 1 686 ? 42.242 -40.513 2.424 1.00 83.81 686 LYS A N 1
ATOM 5342 C CA . LYS A 1 686 ? 43.686 -40.705 2.670 1.00 83.81 686 LYS A CA 1
ATOM 5343 C C . LYS A 1 686 ? 43.954 -41.695 3.804 1.00 83.81 686 LYS A C 1
ATOM 5345 O O . LYS A 1 686 ? 44.922 -42.444 3.736 1.00 83.81 686 LYS A O 1
ATOM 5350 N N . GLU A 1 687 ? 43.087 -41.706 4.811 1.00 86.19 687 GLU A N 1
ATOM 5351 C CA . GLU A 1 687 ? 43.071 -42.718 5.861 1.00 86.19 687 GLU A CA 1
ATOM 5352 C C . GLU A 1 687 ? 41.844 -43.617 5.668 1.00 86.19 687 GLU A C 1
ATOM 5354 O O . GLU A 1 687 ? 40.738 -43.100 5.476 1.00 86.19 687 GLU A O 1
ATOM 5359 N N . PRO A 1 688 ? 42.001 -44.953 5.692 1.00 80.00 688 PRO A N 1
ATOM 5360 C CA . PRO A 1 688 ? 40.859 -45.849 5.620 1.00 80.00 688 PRO A CA 1
ATOM 5361 C C . PRO A 1 688 ? 39.943 -45.616 6.834 1.00 80.00 688 PRO A C 1
ATOM 5363 O O . PRO A 1 688 ? 40.439 -45.419 7.948 1.00 80.00 688 PRO A O 1
ATOM 5366 N N . PRO A 1 689 ? 38.610 -45.646 6.658 1.00 80.88 689 PRO A N 1
ATOM 5367 C CA . PRO A 1 689 ? 37.685 -45.494 7.774 1.00 80.88 689 PRO A CA 1
ATOM 5368 C C . PRO A 1 689 ? 37.943 -46.581 8.827 1.00 80.88 689 PRO A C 1
ATOM 5370 O O . PRO A 1 689 ? 38.174 -47.743 8.489 1.00 80.88 689 PRO A O 1
ATOM 5373 N N . LYS A 1 690 ? 37.912 -46.210 10.114 1.00 80.12 690 LYS A N 1
ATOM 5374 C CA . LYS A 1 690 ? 38.125 -47.143 11.232 1.00 80.12 690 LYS A CA 1
ATOM 5375 C C . LYS A 1 690 ? 36.935 -48.097 11.341 1.00 80.12 690 LYS A C 1
ATOM 5377 O O . LYS A 1 690 ? 35.944 -47.790 11.997 1.00 80.12 690 LYS A O 1
ATOM 5382 N N . VAL A 1 691 ? 37.032 -49.246 10.681 1.00 71.75 691 VAL A N 1
ATOM 5383 C CA . VAL A 1 691 ? 36.011 -50.296 10.753 1.00 71.75 691 VAL A CA 1
ATOM 5384 C C . VAL A 1 691 ? 36.086 -50.977 12.133 1.00 71.75 691 VAL A C 1
ATOM 5386 O O . VAL A 1 691 ? 37.183 -51.356 12.557 1.00 71.75 691 VAL A O 1
ATOM 5389 N N . PRO A 1 692 ? 34.967 -51.131 12.871 1.00 76.19 692 PRO A N 1
ATOM 5390 C CA . PRO A 1 692 ? 34.963 -51.846 14.145 1.00 76.19 692 PRO A CA 1
ATOM 5391 C C . PRO A 1 692 ? 35.319 -53.326 13.940 1.00 76.19 692 PRO A C 1
ATOM 5393 O O . PRO A 1 692 ? 34.928 -53.938 12.949 1.00 76.19 692 PRO A O 1
ATOM 5396 N N . LYS A 1 693 ? 36.029 -53.930 14.904 1.00 71.12 693 LYS A N 1
ATOM 5397 C CA . LYS A 1 693 ? 36.464 -55.343 14.831 1.00 71.12 693 LYS A CA 1
ATOM 5398 C C . LYS A 1 693 ? 35.303 -56.348 14.735 1.00 71.12 693 LYS A C 1
ATOM 5400 O O . LYS A 1 693 ? 35.524 -57.472 14.307 1.00 71.12 693 LYS A O 1
ATOM 5405 N N . SER A 1 694 ? 34.089 -55.945 15.116 1.00 69.50 694 SER A N 1
ATOM 5406 C CA . SER A 1 694 ? 32.854 -56.738 15.063 1.00 69.50 694 SER A CA 1
ATOM 5407 C C . SER A 1 694 ? 31.922 -56.321 13.916 1.00 69.50 694 SER A C 1
ATOM 5409 O O . SER A 1 694 ? 30.703 -56.421 14.054 1.00 69.50 694 SER A O 1
ATOM 5411 N N . ALA A 1 695 ? 32.453 -55.777 12.817 1.00 62.09 695 ALA A N 1
ATOM 5412 C CA . ALA A 1 695 ? 31.621 -55.451 11.664 1.00 62.09 695 ALA A CA 1
ATOM 5413 C C . ALA A 1 695 ? 30.970 -56.734 11.102 1.00 62.09 695 ALA A C 1
ATOM 5415 O O . ALA A 1 695 ? 31.674 -57.728 10.897 1.00 62.09 695 ALA A O 1
ATOM 5416 N N . PRO A 1 696 ? 29.647 -56.744 10.863 1.00 69.44 696 PRO A N 1
ATOM 5417 C CA . PRO A 1 696 ? 28.972 -57.908 10.307 1.00 69.44 696 PRO A CA 1
ATOM 5418 C C . PRO A 1 696 ? 29.516 -58.204 8.904 1.00 69.44 696 PRO A C 1
ATOM 5420 O O . PRO A 1 696 ? 29.591 -57.309 8.063 1.00 69.44 696 PRO A O 1
ATOM 5423 N N . PHE A 1 697 ? 29.888 -59.463 8.648 1.00 67.88 697 PHE A N 1
ATOM 5424 C CA . PHE A 1 697 ? 30.441 -59.895 7.355 1.00 67.88 697 PHE A CA 1
ATOM 5425 C C . PHE A 1 697 ? 29.447 -59.686 6.197 1.00 67.88 697 PHE A C 1
ATOM 5427 O O . PHE A 1 697 ? 29.849 -59.350 5.086 1.00 67.88 697 PHE A O 1
ATOM 5434 N N . PHE A 1 698 ? 28.146 -59.812 6.474 1.00 67.88 698 PHE A N 1
ATOM 5435 C CA . PHE A 1 698 ? 27.068 -59.460 5.553 1.00 67.88 698 PHE A CA 1
ATOM 5436 C C . PHE A 1 698 ? 26.351 -58.212 6.065 1.00 67.88 698 PHE A C 1
ATOM 5438 O O . PHE A 1 698 ? 25.615 -58.272 7.051 1.00 67.88 698 PHE A O 1
ATOM 5445 N N . ILE A 1 699 ? 26.558 -57.076 5.399 1.00 64.12 699 ILE A N 1
ATOM 5446 C CA . ILE A 1 699 ? 25.790 -55.859 5.679 1.00 64.12 699 ILE A CA 1
ATOM 5447 C C . ILE A 1 699 ? 24.346 -56.121 5.217 1.00 64.12 699 ILE A C 1
ATOM 5449 O O . ILE A 1 699 ? 24.156 -56.486 4.054 1.00 64.12 699 ILE A O 1
ATOM 5453 N N . PRO A 1 700 ? 23.330 -55.979 6.087 1.00 59.12 700 PRO A N 1
ATOM 5454 C CA . PRO A 1 700 ? 21.946 -56.235 5.710 1.00 59.12 700 PRO A CA 1
ATOM 5455 C C . PRO A 1 700 ? 21.522 -55.291 4.583 1.00 59.12 700 PRO A C 1
ATOM 5457 O O . PRO A 1 700 ? 21.653 -54.073 4.692 1.00 59.12 700 PRO A O 1
ATOM 5460 N N . THR A 1 701 ? 21.022 -55.852 3.488 1.00 54.59 701 THR A N 1
ATOM 5461 C CA . THR A 1 701 ? 20.433 -55.100 2.381 1.00 54.59 701 THR A CA 1
ATOM 5462 C C . THR A 1 701 ? 18.920 -55.057 2.550 1.00 54.59 701 THR A C 1
ATOM 5464 O O . THR A 1 701 ? 18.289 -56.054 2.900 1.00 54.59 701 THR A O 1
ATOM 5467 N N . VAL A 1 702 ? 18.325 -53.887 2.326 1.00 50.25 702 VAL A N 1
ATOM 5468 C CA . VAL A 1 702 ? 16.873 -53.744 2.224 1.00 50.25 702 VAL A CA 1
ATOM 5469 C C . VAL A 1 702 ? 16.467 -54.256 0.838 1.00 50.25 702 VAL A C 1
ATOM 5471 O O . VAL A 1 702 ? 17.010 -53.757 -0.155 1.00 50.25 702 VAL A O 1
ATOM 5474 N N . PRO A 1 703 ? 15.563 -55.246 0.729 1.00 40.88 703 PRO A N 1
ATOM 5475 C CA . PRO A 1 703 ? 15.078 -55.695 -0.569 1.00 40.88 703 PRO A CA 1
ATOM 5476 C C . PRO A 1 703 ? 14.274 -54.570 -1.238 1.00 40.88 703 PRO A C 1
ATOM 5478 O O . PRO A 1 703 ? 13.327 -54.039 -0.665 1.00 40.88 703 PRO A O 1
ATOM 5481 N N . GLY A 1 704 ? 14.678 -54.198 -2.451 1.00 48.62 704 GLY A N 1
ATOM 5482 C CA . GLY A 1 704 ? 14.059 -53.173 -3.291 1.00 48.62 704 GLY A CA 1
ATOM 5483 C C . GLY A 1 704 ? 14.664 -53.201 -4.698 1.00 48.62 704 GLY A C 1
ATOM 5484 O O . GLY A 1 704 ? 15.670 -53.874 -4.913 1.00 48.62 704 GLY A O 1
ATOM 5485 N N . LEU A 1 705 ? 14.069 -52.461 -5.645 1.00 40.31 705 LEU A N 1
ATOM 5486 C CA . LEU A 1 705 ? 14.508 -52.374 -7.055 1.00 40.31 705 LEU A CA 1
ATOM 5487 C C . LEU A 1 705 ? 15.989 -51.978 -7.224 1.00 40.31 705 LEU A C 1
ATOM 5489 O O . LEU A 1 705 ? 16.618 -52.345 -8.208 1.00 40.31 705 LEU A O 1
ATOM 5493 N N . VAL A 1 706 ? 16.563 -51.282 -6.237 1.00 42.09 706 VAL A N 1
ATOM 5494 C CA . VAL A 1 706 ? 18.011 -51.095 -6.079 1.00 42.09 706 VAL A CA 1
ATOM 5495 C C . VAL A 1 706 ? 18.365 -51.497 -4.644 1.00 42.09 706 VAL A C 1
ATOM 5497 O O . VAL A 1 706 ? 17.822 -50.886 -3.716 1.00 42.09 706 VAL A O 1
ATOM 5500 N N . PRO A 1 707 ? 19.242 -52.492 -4.412 1.00 46.34 707 PRO A N 1
ATOM 5501 C CA . PRO A 1 707 ? 19.587 -52.918 -3.060 1.00 46.34 707 PRO A CA 1
ATOM 5502 C C . PRO A 1 707 ? 20.276 -51.770 -2.314 1.00 46.34 707 PRO A C 1
ATOM 5504 O O . PRO A 1 707 ? 21.375 -51.344 -2.669 1.00 46.34 707 PRO A O 1
ATOM 5507 N N . ARG A 1 708 ? 19.620 -51.249 -1.271 1.00 46.19 708 ARG A N 1
ATOM 5508 C CA . ARG A 1 708 ? 20.183 -50.233 -0.369 1.00 46.19 708 ARG A CA 1
ATOM 5509 C C . ARG A 1 708 ? 20.667 -50.919 0.903 1.00 46.19 708 ARG A C 1
ATOM 5511 O O . ARG A 1 708 ? 19.970 -51.770 1.450 1.00 46.19 708 ARG A O 1
ATOM 5518 N N . PHE A 1 709 ? 21.856 -50.567 1.383 1.00 55.19 709 PHE A N 1
ATOM 5519 C CA . PHE A 1 709 ? 22.349 -51.066 2.667 1.00 55.19 709 PHE A CA 1
ATOM 5520 C C . PHE A 1 709 ? 21.510 -50.472 3.804 1.00 55.19 709 PHE A C 1
ATOM 5522 O O . PHE A 1 709 ? 21.292 -49.261 3.843 1.00 55.19 709 PHE A O 1
ATOM 5529 N N . ALA A 1 710 ? 21.023 -51.316 4.712 1.00 49.91 710 ALA A N 1
ATOM 5530 C CA . ALA A 1 710 ? 20.331 -50.863 5.909 1.00 49.91 710 ALA A CA 1
ATOM 5531 C C . ALA A 1 710 ? 21.336 -50.217 6.877 1.00 49.91 710 ALA A C 1
ATOM 5533 O O . ALA A 1 710 ? 22.457 -50.703 7.050 1.00 49.91 710 ALA A O 1
ATOM 5534 N N . ILE A 1 711 ? 20.935 -49.114 7.509 1.00 51.22 711 ILE A N 1
ATOM 5535 C CA . ILE A 1 711 ? 21.713 -48.454 8.564 1.00 51.22 711 ILE A CA 1
ATOM 5536 C C . ILE A 1 711 ? 21.726 -49.396 9.784 1.00 51.22 711 ILE A C 1
ATOM 5538 O O . ILE A 1 711 ? 20.679 -49.956 10.111 1.00 51.22 711 ILE A O 1
ATOM 5542 N N . PRO A 1 712 ? 22.874 -49.629 10.448 1.00 44.78 712 PRO A N 1
ATOM 5543 C CA . PRO A 1 712 ? 22.945 -50.589 11.543 1.00 44.78 712 PRO A CA 1
ATOM 5544 C C . PRO A 1 712 ? 22.225 -50.051 12.787 1.00 44.78 712 PRO A C 1
ATOM 5546 O O . PRO A 1 712 ? 22.788 -49.262 13.544 1.00 44.78 712 PRO A O 1
ATOM 5549 N N . GLU A 1 713 ? 20.994 -50.498 13.030 1.00 43.59 713 GLU A N 1
ATOM 5550 C CA . GLU A 1 713 ? 20.376 -50.401 14.353 1.00 43.59 713 GLU A CA 1
ATOM 5551 C C . GLU A 1 713 ? 20.986 -51.473 15.265 1.00 43.59 713 GLU A C 1
ATOM 5553 O O . GLU A 1 713 ? 21.035 -52.657 14.923 1.00 43.59 713 GLU A O 1
ATOM 5558 N N . GLN A 1 714 ? 21.497 -51.054 16.425 1.00 42.78 714 GLN A N 1
ATOM 5559 C CA . GLN A 1 714 ? 22.061 -51.949 17.434 1.00 42.78 714 GLN A CA 1
ATOM 5560 C C . GLN A 1 714 ? 20.950 -52.800 18.058 1.00 42.78 714 GLN A C 1
ATOM 5562 O O . GLN A 1 714 ? 20.363 -52.429 19.070 1.00 42.78 714 GLN A O 1
ATOM 5567 N N . THR A 1 715 ? 20.679 -53.964 17.475 1.00 37.50 715 THR A N 1
ATOM 5568 C CA . THR A 1 715 ? 19.925 -55.034 18.133 1.00 37.50 715 THR A CA 1
ATOM 5569 C C . THR A 1 715 ? 20.799 -56.284 18.185 1.00 37.50 715 THR A C 1
ATOM 5571 O O . THR A 1 715 ? 21.193 -56.855 17.171 1.00 37.50 715 THR A O 1
ATOM 5574 N N . ASN A 1 716 ? 21.194 -56.647 19.406 1.00 39.22 716 ASN A N 1
ATOM 5575 C CA . ASN A 1 716 ? 21.938 -57.863 19.705 1.00 39.22 716 ASN A CA 1
ATOM 5576 C C . ASN A 1 716 ? 20.975 -59.052 19.643 1.00 39.22 716 ASN A C 1
ATOM 5578 O O . ASN A 1 716 ? 20.233 -59.259 20.597 1.00 39.22 716 ASN A O 1
ATOM 5582 N N . ASP A 1 717 ? 21.028 -59.846 18.573 1.00 37.28 717 ASP A N 1
ATOM 5583 C CA . ASP A 1 717 ? 20.427 -61.183 18.555 1.00 37.28 717 ASP A CA 1
ATOM 5584 C C . ASP A 1 717 ? 21.388 -62.200 17.896 1.00 37.28 717 ASP A C 1
ATOM 5586 O O . ASP A 1 717 ? 21.734 -62.049 16.722 1.00 37.28 717 ASP A O 1
ATOM 5590 N N . PRO A 1 718 ? 21.878 -63.229 18.621 1.00 43.09 718 PRO A N 1
ATOM 5591 C CA . PRO A 1 718 ? 22.990 -64.072 18.169 1.00 43.09 718 PRO A CA 1
ATOM 5592 C C . PRO A 1 718 ? 22.594 -65.334 17.370 1.00 43.09 718 PRO A C 1
ATOM 5594 O O . PRO A 1 718 ? 23.412 -66.245 17.258 1.00 43.09 718 PRO A O 1
ATOM 5597 N N . GLN A 1 719 ? 21.382 -65.443 16.804 1.00 42.50 719 GLN A N 1
ATOM 5598 C CA . GLN A 1 719 ? 20.918 -66.695 16.164 1.00 42.50 719 GLN A CA 1
ATOM 5599 C C . GLN A 1 719 ? 20.212 -66.552 14.800 1.00 42.50 719 GLN A C 1
ATOM 5601 O O . GLN A 1 719 ? 19.192 -67.191 14.553 1.00 42.50 719 GLN A O 1
ATOM 5606 N N . GLN A 1 720 ? 20.774 -65.797 13.850 1.00 40.88 720 GLN A N 1
ATOM 5607 C CA . GLN A 1 720 ? 20.368 -65.929 12.440 1.00 40.88 720 GLN A CA 1
ATOM 5608 C C . GLN A 1 720 ? 21.565 -66.007 11.489 1.00 40.88 720 GLN A C 1
ATOM 5610 O O . GLN A 1 720 ? 22.157 -65.003 11.098 1.00 40.88 720 GLN A O 1
ATOM 5615 N N . SER A 1 721 ? 21.882 -67.224 11.047 1.00 40.94 721 SER A N 1
ATOM 5616 C CA . SER A 1 721 ? 22.719 -67.474 9.875 1.00 40.94 721 SER A CA 1
ATOM 5617 C C . SER A 1 721 ? 21.969 -67.052 8.604 1.00 40.94 721 SER A C 1
ATOM 5619 O O . SER A 1 721 ? 21.138 -67.797 8.088 1.00 40.94 721 SER A O 1
ATOM 5621 N N . ARG A 1 722 ? 22.254 -65.851 8.090 1.00 52.81 722 ARG A N 1
ATOM 5622 C CA . ARG A 1 722 ? 21.754 -65.354 6.796 1.00 52.81 722 ARG A CA 1
ATOM 5623 C C . ARG A 1 722 ? 22.680 -65.794 5.660 1.00 52.81 722 ARG A C 1
ATOM 5625 O O . ARG A 1 722 ? 23.434 -64.991 5.121 1.00 52.81 722 ARG A O 1
ATOM 5632 N N . VAL A 1 723 ? 22.653 -67.081 5.319 1.00 42.03 723 VAL A N 1
ATOM 5633 C CA . VAL A 1 723 ? 23.301 -67.576 4.094 1.00 42.03 723 VAL A CA 1
ATOM 5634 C C . VAL A 1 723 ? 22.357 -67.300 2.925 1.00 42.03 723 VAL A C 1
ATOM 5636 O O . VAL A 1 723 ? 21.249 -67.829 2.876 1.00 42.03 723 VAL A O 1
ATOM 5639 N N . VAL A 1 724 ? 22.779 -66.435 2.002 1.00 45.91 724 VAL A N 1
ATOM 5640 C CA . VAL A 1 724 ? 22.068 -66.171 0.745 1.00 45.91 724 VAL A CA 1
ATOM 5641 C C . VAL A 1 724 ? 22.229 -67.391 -0.166 1.00 45.91 724 VAL A C 1
ATOM 5643 O O . VAL A 1 724 ? 23.341 -67.868 -0.385 1.00 45.91 724 VAL A O 1
ATOM 5646 N N . ASN A 1 725 ? 21.112 -67.908 -0.677 1.00 39.16 725 ASN A N 1
ATOM 5647 C CA . ASN A 1 725 ? 21.066 -69.055 -1.581 1.00 39.16 725 ASN A CA 1
ATOM 5648 C C . ASN A 1 725 ? 21.814 -68.721 -2.890 1.00 39.16 725 ASN A C 1
ATOM 5650 O O . ASN A 1 725 ? 21.380 -67.856 -3.647 1.00 39.16 725 ASN A O 1
ATOM 5654 N N . LEU A 1 726 ? 22.921 -69.415 -3.177 1.00 42.34 726 LEU A N 1
ATOM 5655 C CA . LEU A 1 726 ? 23.779 -69.208 -4.361 1.00 42.34 726 LEU A CA 1
ATOM 5656 C C . LEU A 1 726 ? 23.134 -69.617 -5.710 1.00 42.34 726 LEU A C 1
ATOM 5658 O O . LEU A 1 726 ? 23.795 -69.595 -6.743 1.00 42.34 726 LEU A O 1
ATOM 5662 N N . GLY A 1 727 ? 21.848 -69.976 -5.727 1.00 41.03 727 GLY A N 1
ATOM 5663 C CA . GLY A 1 727 ? 21.147 -70.529 -6.894 1.00 41.03 727 GLY A CA 1
ATOM 5664 C C . GLY A 1 727 ? 20.607 -69.530 -7.931 1.00 41.03 727 GLY A C 1
ATOM 5665 O O . GLY A 1 727 ? 19.931 -69.970 -8.852 1.00 41.03 727 GLY A O 1
ATOM 5666 N N . ILE A 1 728 ? 20.856 -68.216 -7.813 1.00 47.25 728 ILE A N 1
ATOM 5667 C CA . ILE A 1 728 ? 20.282 -67.168 -8.703 1.00 47.25 728 ILE A CA 1
ATOM 5668 C C . ILE A 1 728 ? 21.379 -66.396 -9.483 1.00 47.25 728 ILE A C 1
ATOM 5670 O O . ILE A 1 728 ? 21.147 -65.343 -10.060 1.00 47.25 728 ILE A O 1
ATOM 5674 N N . LEU A 1 729 ? 22.611 -66.907 -9.544 1.00 48.31 729 LEU A N 1
ATOM 5675 C CA . LEU A 1 729 ? 23.774 -66.166 -10.071 1.00 48.31 729 LEU A CA 1
ATOM 5676 C C . LEU A 1 729 ? 23.909 -66.114 -11.610 1.00 48.31 729 LEU A C 1
ATOM 5678 O O . LEU A 1 729 ? 24.954 -65.710 -12.110 1.00 48.31 729 LEU A O 1
ATOM 5682 N N . ALA A 1 730 ? 22.871 -66.483 -12.364 1.00 51.44 730 ALA A N 1
ATOM 5683 C CA . ALA A 1 730 ? 22.885 -66.467 -13.831 1.00 51.44 730 ALA A CA 1
ATOM 5684 C C . ALA A 1 730 ? 21.621 -65.825 -14.433 1.00 51.44 730 ALA A C 1
ATOM 5686 O O . ALA A 1 730 ? 21.004 -66.381 -15.340 1.00 51.44 730 ALA A O 1
ATOM 5687 N N . GLN A 1 731 ? 21.207 -64.660 -13.926 1.00 62.97 731 GLN A N 1
ATOM 5688 C CA . GLN A 1 731 ? 20.268 -63.794 -14.646 1.00 62.97 731 GLN A CA 1
ATOM 5689 C C . GLN A 1 731 ? 21.059 -62.697 -15.367 1.00 62.97 731 GLN A C 1
ATOM 5691 O O . GLN A 1 731 ? 21.831 -61.974 -14.739 1.00 62.97 731 GLN A O 1
ATOM 5696 N N . LYS A 1 732 ? 20.897 -62.609 -16.696 1.00 68.62 732 LYS A N 1
ATOM 5697 C CA . LYS A 1 732 ? 21.429 -61.503 -17.509 1.00 68.62 732 LYS A CA 1
ATOM 5698 C C . LYS A 1 732 ? 20.843 -60.181 -17.002 1.00 68.62 732 LYS A C 1
ATOM 5700 O O . LYS A 1 732 ? 19.698 -60.166 -16.553 1.00 68.62 732 LYS A O 1
ATOM 5705 N N . SER A 1 733 ? 21.604 -59.087 -17.080 1.00 80.56 733 SER A N 1
ATOM 5706 C CA . SER A 1 733 ? 21.078 -57.766 -16.714 1.00 80.56 733 SER A CA 1
ATOM 5707 C C . SER A 1 733 ? 19.959 -57.338 -17.667 1.00 80.56 733 SER A C 1
ATOM 5709 O O . SER A 1 733 ? 19.947 -57.731 -18.837 1.00 80.56 733 SER A O 1
ATOM 5711 N N . ASP A 1 734 ? 19.046 -56.489 -17.191 1.00 82.00 734 ASP A N 1
ATOM 5712 C CA . ASP A 1 734 ? 17.969 -55.926 -18.017 1.00 82.00 734 ASP A CA 1
ATOM 5713 C C . ASP A 1 734 ? 18.519 -55.218 -19.266 1.00 82.00 734 ASP A C 1
ATOM 5715 O O . ASP A 1 734 ? 17.940 -55.316 -20.346 1.00 82.00 734 ASP A O 1
ATOM 5719 N N . PHE A 1 735 ? 19.683 -54.568 -19.155 1.00 87.81 735 PHE A N 1
ATOM 5720 C CA . PHE A 1 735 ? 20.373 -53.966 -20.295 1.00 87.81 735 PHE A CA 1
ATOM 5721 C C . PHE A 1 735 ? 20.818 -55.012 -21.328 1.00 87.81 735 PHE A C 1
ATOM 5723 O O . PHE A 1 735 ? 20.576 -54.828 -22.521 1.00 87.81 735 PHE A O 1
ATOM 5730 N N . CYS A 1 736 ? 21.403 -56.133 -20.890 1.00 85.19 736 CYS A N 1
ATOM 5731 C CA . CYS A 1 736 ? 21.779 -57.230 -21.784 1.00 85.19 736 CYS A CA 1
ATOM 5732 C C . CYS A 1 736 ? 20.552 -57.839 -22.475 1.00 85.19 736 CYS A C 1
ATOM 5734 O O . CYS A 1 736 ? 20.591 -58.066 -23.681 1.00 85.19 736 CYS A O 1
ATOM 5736 N N . LEU A 1 737 ? 19.444 -58.035 -21.750 1.00 86.75 737 LEU A N 1
ATOM 5737 C CA . LEU A 1 737 ? 18.187 -58.527 -22.328 1.00 86.75 737 LEU A CA 1
ATOM 5738 C C . LEU A 1 737 ? 17.648 -57.573 -23.405 1.00 86.75 737 LEU A C 1
ATOM 5740 O O . LEU A 1 737 ? 17.268 -58.017 -24.486 1.00 86.75 737 LEU A O 1
ATOM 5744 N N . LYS A 1 738 ? 17.681 -56.256 -23.159 1.00 88.06 738 LYS A N 1
ATOM 5745 C CA . LYS A 1 738 ? 17.273 -55.247 -24.152 1.00 88.06 738 LYS A CA 1
ATOM 5746 C C . LYS A 1 738 ? 18.202 -55.164 -25.360 1.00 88.06 738 LYS A C 1
ATOM 5748 O O . LYS A 1 738 ? 17.728 -54.874 -26.457 1.00 88.06 738 LYS A O 1
ATOM 5753 N N . LEU A 1 739 ? 19.493 -55.448 -25.199 1.00 88.69 739 LEU A N 1
ATOM 5754 C CA . LEU A 1 739 ? 20.407 -55.594 -26.331 1.00 88.69 739 LEU A CA 1
ATOM 5755 C C . LEU A 1 739 ? 20.107 -56.861 -27.149 1.00 88.69 739 LEU A C 1
ATOM 5757 O O . LEU A 1 739 ? 20.165 -56.809 -28.375 1.00 88.69 739 LEU A O 1
ATOM 5761 N N . GLU A 1 740 ? 19.752 -57.983 -26.523 1.00 87.56 740 GLU A N 1
ATOM 5762 C CA . GLU A 1 740 ? 19.370 -59.211 -27.246 1.00 87.56 740 GLU A CA 1
ATOM 5763 C C . GLU A 1 740 ? 18.050 -59.045 -28.004 1.00 87.56 740 GLU A C 1
ATOM 5765 O O . GLU A 1 740 ? 17.968 -59.399 -29.180 1.00 87.56 740 GLU A O 1
ATOM 5770 N N . GLU A 1 741 ? 17.045 -58.427 -27.376 1.00 87.06 741 GLU A N 1
ATOM 5771 C CA . GLU A 1 741 ? 15.807 -58.018 -28.052 1.00 87.06 741 GLU A CA 1
ATOM 5772 C C . GLU A 1 741 ? 16.116 -57.115 -29.257 1.00 87.06 741 GLU A C 1
ATOM 5774 O O . GLU A 1 741 ? 15.615 -57.348 -30.359 1.00 87.06 741 GLU A O 1
ATOM 5779 N N . GLY A 1 742 ? 17.001 -56.129 -29.069 1.00 84.81 742 GLY A N 1
ATOM 5780 C CA . GLY A 1 742 ? 17.435 -55.211 -30.121 1.00 84.81 742 GLY A CA 1
ATOM 5781 C C . GLY A 1 742 ? 18.175 -55.893 -31.273 1.00 84.81 742 GLY A C 1
ATOM 5782 O O . GLY A 1 742 ? 18.074 -55.436 -32.409 1.00 84.81 742 GLY A O 1
ATOM 5783 N N . LEU A 1 743 ? 18.868 -57.010 -31.025 1.00 85.25 743 LEU A N 1
ATOM 5784 C CA . LEU A 1 743 ? 19.534 -57.788 -32.073 1.00 85.25 743 LEU A CA 1
ATOM 5785 C C . LEU A 1 743 ? 18.519 -58.479 -32.999 1.00 85.25 743 LEU A C 1
ATOM 5787 O O . LEU A 1 743 ? 18.783 -58.615 -34.194 1.00 85.25 743 LEU A O 1
ATOM 5791 N N . LEU A 1 744 ? 17.358 -58.873 -32.462 1.00 85.69 744 LEU A N 1
ATOM 5792 C CA . LEU A 1 744 ? 16.254 -59.480 -33.213 1.00 85.69 744 LEU A CA 1
ATOM 5793 C C . LEU A 1 744 ? 15.396 -58.431 -33.936 1.00 85.69 744 LEU A C 1
ATOM 5795 O O . LEU A 1 744 ? 14.979 -58.659 -35.070 1.00 85.69 744 LEU A O 1
ATOM 5799 N N . SER A 1 745 ? 15.129 -57.286 -33.297 1.00 85.19 745 SER A N 1
ATOM 5800 C CA . SER A 1 745 ? 14.245 -56.236 -33.832 1.00 85.19 745 SER A CA 1
ATOM 5801 C C . SER A 1 745 ? 14.966 -55.125 -34.607 1.00 85.19 745 SER A C 1
ATOM 5803 O O . SER A 1 745 ? 14.317 -54.309 -35.258 1.00 85.19 745 SER A O 1
ATOM 5805 N N . ASN A 1 746 ? 16.300 -55.073 -34.534 1.00 83.50 746 ASN A N 1
ATOM 5806 C CA . ASN A 1 746 ? 17.163 -54.009 -35.060 1.00 83.50 746 ASN A CA 1
ATOM 5807 C C . ASN A 1 746 ? 16.836 -52.595 -34.521 1.00 83.50 746 ASN A C 1
ATOM 5809 O O . ASN A 1 746 ? 17.124 -51.588 -35.171 1.00 83.50 746 ASN A O 1
ATOM 5813 N N . THR A 1 747 ? 16.234 -52.507 -33.329 1.00 87.31 747 THR A N 1
ATOM 5814 C CA . THR A 1 747 ? 15.866 -51.251 -32.651 1.00 87.31 747 THR A CA 1
ATOM 5815 C C . THR A 1 747 ? 16.482 -51.193 -31.255 1.00 87.31 747 THR A C 1
ATOM 5817 O O . THR A 1 747 ? 16.160 -52.023 -30.409 1.00 87.31 747 THR A O 1
ATOM 5820 N N . TYR A 1 748 ? 17.304 -50.177 -30.977 1.00 89.69 748 TYR A N 1
ATOM 5821 C CA . TYR A 1 748 ? 18.080 -50.090 -29.727 1.00 89.69 748 TYR A CA 1
ATOM 5822 C C . TYR A 1 748 ? 17.686 -48.920 -28.804 1.00 89.69 748 TYR A C 1
ATOM 5824 O O . TYR A 1 748 ? 18.403 -48.600 -27.858 1.00 89.69 748 TYR A O 1
ATOM 5832 N N . GLU A 1 749 ? 16.546 -48.268 -29.047 1.00 86.75 749 GLU A N 1
ATOM 5833 C CA . GLU A 1 749 ? 16.113 -47.080 -28.287 1.00 86.75 749 GLU A CA 1
ATOM 5834 C C . GLU A 1 749 ? 15.882 -47.370 -26.798 1.00 86.75 749 GLU A C 1
ATOM 5836 O O . GLU A 1 749 ? 16.284 -46.579 -25.947 1.00 86.75 749 GLU A O 1
ATOM 5841 N N . ALA A 1 750 ? 15.296 -48.525 -26.470 1.00 87.25 750 ALA A N 1
ATOM 5842 C CA . ALA A 1 750 ? 15.070 -48.937 -25.085 1.00 87.25 750 ALA A CA 1
ATOM 5843 C C . ALA A 1 750 ? 16.390 -49.168 -24.326 1.00 87.25 750 ALA A C 1
ATOM 5845 O O . ALA A 1 750 ? 16.530 -48.733 -23.184 1.00 87.25 750 ALA A O 1
ATOM 5846 N N . ALA A 1 751 ? 17.375 -49.794 -24.979 1.00 89.38 751 ALA A N 1
ATOM 5847 C CA . ALA A 1 751 ? 18.706 -50.014 -24.415 1.00 89.38 751 ALA A CA 1
ATOM 5848 C C . ALA A 1 751 ? 19.460 -48.685 -24.217 1.00 89.38 751 ALA A C 1
ATOM 5850 O O . ALA A 1 751 ? 20.080 -48.468 -23.175 1.00 89.38 751 ALA A O 1
ATOM 5851 N N . LEU A 1 752 ? 19.344 -47.758 -25.176 1.00 90.00 752 LEU A N 1
ATOM 5852 C CA . LEU A 1 752 ? 19.923 -46.420 -25.070 1.00 90.00 752 LEU A CA 1
ATOM 5853 C C . LEU A 1 752 ? 19.281 -45.601 -23.941 1.00 90.00 752 LEU A C 1
ATOM 5855 O O . LEU A 1 752 ? 19.992 -44.934 -23.192 1.00 90.00 752 LEU A O 1
ATOM 5859 N N . LYS A 1 753 ? 17.953 -45.657 -23.793 1.00 89.50 753 LYS A N 1
ATOM 5860 C CA . LYS A 1 753 ? 17.239 -44.964 -22.713 1.00 89.50 753 LYS A CA 1
ATOM 5861 C C . LYS A 1 753 ? 17.704 -45.451 -21.338 1.00 89.50 753 LYS A C 1
ATOM 5863 O O . LYS A 1 753 ? 18.024 -44.628 -20.486 1.00 89.50 753 LYS A O 1
ATOM 5868 N N . LEU A 1 754 ? 17.852 -46.766 -21.171 1.00 88.94 754 LEU A N 1
ATOM 5869 C CA . LEU A 1 754 ? 18.373 -47.370 -19.943 1.00 88.94 754 LEU A CA 1
ATOM 5870 C C . LEU A 1 754 ? 19.798 -46.871 -19.637 1.00 88.94 754 LEU A C 1
ATOM 5872 O O . LEU A 1 754 ? 20.070 -46.430 -18.523 1.00 88.94 754 LEU A O 1
ATOM 5876 N N . LEU A 1 755 ? 20.696 -46.829 -20.629 1.00 89.56 755 LEU A N 1
ATOM 5877 C CA . LEU A 1 755 ? 22.047 -46.276 -20.437 1.00 89.56 755 LEU A CA 1
ATOM 5878 C C . LEU A 1 755 ? 22.059 -44.788 -20.062 1.00 89.56 755 LEU A C 1
ATOM 5880 O O . LEU A 1 755 ? 22.908 -44.374 -19.272 1.00 89.56 755 LEU A O 1
ATOM 5884 N N . LYS A 1 756 ? 21.138 -43.983 -20.607 1.00 89.62 756 LYS A N 1
ATOM 5885 C CA . LYS A 1 756 ? 21.013 -42.550 -20.281 1.00 89.62 756 LYS A CA 1
ATOM 5886 C C . LYS A 1 756 ? 20.519 -42.311 -18.848 1.00 89.62 756 LYS A C 1
ATOM 5888 O O . LYS A 1 756 ? 20.893 -41.308 -18.234 1.00 89.62 756 LYS A O 1
ATOM 5893 N N . GLU A 1 757 ? 19.701 -43.220 -18.318 1.00 89.38 757 GLU A N 1
ATOM 5894 C CA . GLU A 1 757 ? 19.191 -43.178 -16.940 1.00 89.38 757 GLU A CA 1
ATOM 5895 C C . GLU A 1 757 ? 20.259 -43.587 -15.907 1.00 89.38 757 GLU A C 1
ATOM 5897 O O . GLU A 1 757 ? 20.235 -43.118 -14.765 1.00 89.38 757 GLU A O 1
ATOM 5902 N N . LEU A 1 758 ? 21.242 -44.402 -16.303 1.00 86.44 758 LEU A N 1
ATOM 5903 C CA . LEU A 1 758 ? 22.316 -44.855 -15.420 1.00 86.44 758 LEU A CA 1
ATOM 5904 C C . LEU A 1 758 ? 23.347 -43.758 -15.105 1.00 86.44 758 LEU A C 1
ATOM 5906 O O . LEU A 1 758 ? 23.739 -42.935 -15.933 1.00 86.44 758 LEU A O 1
ATOM 5910 N N . GLY A 1 759 ? 23.862 -43.792 -13.873 1.00 86.50 759 GLY A N 1
ATOM 5911 C CA . GLY A 1 759 ? 25.030 -43.001 -13.483 1.00 86.50 759 GLY A CA 1
ATOM 5912 C C . GLY A 1 759 ? 26.344 -43.578 -14.044 1.00 86.50 759 GLY A C 1
ATOM 5913 O O . GLY A 1 759 ? 26.389 -44.752 -14.413 1.00 86.50 759 GLY A O 1
ATOM 5914 N N . PRO A 1 760 ? 27.461 -42.820 -14.022 1.00 86.62 760 PRO A N 1
ATOM 5915 C CA . PRO A 1 760 ? 28.729 -43.239 -14.637 1.00 86.62 760 PRO A CA 1
ATOM 5916 C C . PRO A 1 760 ? 29.267 -44.590 -14.141 1.00 86.62 760 PRO A C 1
ATOM 5918 O O . PRO A 1 760 ? 29.769 -45.387 -14.928 1.00 86.62 760 PRO A O 1
ATOM 5921 N N . SER A 1 761 ? 29.127 -44.879 -12.841 1.00 85.88 761 SER A N 1
ATOM 5922 C CA . SER A 1 761 ? 29.514 -46.178 -12.272 1.00 85.88 761 SER A CA 1
ATOM 5923 C C . SER A 1 761 ? 28.624 -47.321 -12.761 1.00 85.88 761 SER A C 1
ATOM 5925 O O . SER A 1 761 ? 29.136 -48.410 -12.980 1.00 85.88 761 SER A O 1
ATOM 5927 N N . GLY A 1 762 ? 27.320 -47.077 -12.936 1.00 86.44 762 GLY A N 1
ATOM 5928 C CA . GLY A 1 762 ? 26.380 -48.071 -13.461 1.00 86.44 762 GLY A CA 1
ATOM 5929 C C . GLY A 1 762 ? 26.653 -48.382 -14.930 1.00 86.44 762 GLY A C 1
ATOM 5930 O O . GLY A 1 762 ? 26.707 -49.547 -15.298 1.00 86.44 762 GLY A O 1
ATOM 5931 N N . ILE A 1 763 ? 26.945 -47.354 -15.734 1.00 89.69 763 ILE A N 1
ATOM 5932 C CA . ILE A 1 763 ? 27.364 -47.507 -17.137 1.00 89.69 763 ILE A CA 1
ATOM 5933 C C . ILE A 1 763 ? 28.646 -48.349 -17.226 1.00 89.69 763 ILE A C 1
ATOM 5935 O O . ILE A 1 763 ? 28.716 -49.279 -18.021 1.00 89.69 763 ILE A O 1
ATOM 5939 N N . GLU A 1 764 ? 29.655 -48.072 -16.390 1.00 89.06 764 GLU A N 1
ATOM 5940 C CA . GLU A 1 764 ? 30.891 -48.870 -16.350 1.00 89.06 764 GLU A CA 1
ATOM 5941 C C . GLU A 1 764 ? 30.621 -50.341 -15.994 1.00 89.06 764 GLU A C 1
ATOM 5943 O O . GLU A 1 764 ? 31.222 -51.234 -16.590 1.00 89.06 764 GLU A O 1
ATOM 5948 N N . THR A 1 765 ? 29.723 -50.598 -15.038 1.00 87.12 765 THR A N 1
ATOM 5949 C CA . THR A 1 765 ? 29.346 -51.956 -14.625 1.00 87.12 765 THR A CA 1
ATOM 5950 C C . THR A 1 765 ? 28.599 -52.701 -15.728 1.00 87.12 765 THR A C 1
ATOM 5952 O O . THR A 1 765 ? 29.003 -53.811 -16.066 1.00 87.12 765 THR A O 1
ATOM 5955 N N . GLU A 1 766 ? 27.574 -52.095 -16.329 1.00 89.25 766 GLU A N 1
ATOM 5956 C CA . GLU A 1 766 ? 26.815 -52.716 -17.421 1.00 89.25 766 GLU A CA 1
ATOM 5957 C C . GLU A 1 766 ? 27.704 -52.998 -18.634 1.00 89.25 766 GLU A C 1
ATOM 5959 O O . GLU A 1 766 ? 27.692 -54.109 -19.155 1.00 89.25 766 GLU A O 1
ATOM 5964 N N . LEU A 1 767 ? 28.558 -52.046 -19.034 1.00 89.88 767 LEU A N 1
ATOM 5965 C CA . LEU A 1 767 ? 29.480 -52.264 -20.150 1.00 89.88 767 LEU A CA 1
ATOM 5966 C C . LEU A 1 767 ? 30.536 -53.327 -19.840 1.00 89.88 767 LEU A C 1
ATOM 5968 O O . LEU A 1 767 ? 30.942 -54.044 -20.752 1.00 89.88 767 LEU A O 1
ATOM 5972 N N . ARG A 1 768 ? 30.982 -53.471 -18.585 1.00 88.38 768 ARG A N 1
ATOM 5973 C CA . ARG A 1 768 ? 31.915 -54.538 -18.183 1.00 88.38 768 ARG A CA 1
ATOM 5974 C C . ARG A 1 768 ? 31.266 -55.923 -18.240 1.00 88.38 768 ARG A C 1
ATOM 5976 O O . ARG A 1 768 ? 31.944 -56.867 -18.630 1.00 88.38 768 ARG A O 1
ATOM 5983 N N . ASN A 1 769 ? 29.980 -56.030 -17.913 1.00 87.56 769 ASN A N 1
ATOM 5984 C CA . ASN A 1 769 ? 29.243 -57.298 -17.874 1.00 87.56 769 ASN A CA 1
ATOM 5985 C C . ASN A 1 769 ? 28.887 -57.861 -19.264 1.00 87.56 769 ASN A C 1
ATOM 5987 O O . ASN A 1 769 ? 28.400 -58.984 -19.353 1.00 87.56 769 ASN A O 1
ATOM 5991 N N . LEU A 1 770 ? 29.149 -57.123 -20.351 1.00 87.56 770 LEU A N 1
ATOM 5992 C CA . LEU A 1 770 ? 28.852 -57.578 -21.715 1.00 87.56 770 LEU A CA 1
ATOM 5993 C C . LEU A 1 770 ? 29.715 -58.765 -22.175 1.00 87.56 770 LEU A C 1
ATOM 5995 O O . LEU A 1 770 ? 29.308 -59.479 -23.089 1.00 87.56 770 LEU A O 1
ATOM 5999 N N . SER A 1 771 ? 30.896 -58.984 -21.584 1.00 84.06 771 SER A N 1
ATOM 6000 C CA . SER A 1 771 ? 31.791 -60.068 -22.001 1.00 84.06 771 SER A CA 1
ATOM 6001 C C . SER A 1 771 ? 31.298 -61.453 -21.547 1.00 84.06 771 SER A C 1
ATOM 6003 O O . SER A 1 771 ? 30.685 -61.572 -20.481 1.00 84.06 771 SER A O 1
ATOM 6005 N N . PRO A 1 772 ? 31.625 -62.530 -22.293 1.00 80.69 772 PRO A N 1
ATOM 6006 C CA . PRO A 1 772 ? 31.314 -63.907 -21.890 1.00 80.69 772 PRO A CA 1
ATOM 6007 C C . PRO A 1 772 ? 31.853 -64.282 -20.500 1.00 80.69 772 PRO A C 1
ATOM 6009 O O . PRO A 1 772 ? 31.187 -64.984 -19.743 1.00 80.69 772 PRO A O 1
ATOM 6012 N N . ASP A 1 773 ? 33.019 -63.744 -20.128 1.00 77.81 773 ASP A N 1
ATOM 6013 C CA . ASP A 1 773 ? 33.674 -63.989 -18.834 1.00 77.81 773 ASP A CA 1
ATOM 6014 C C . ASP A 1 773 ? 32.895 -63.426 -17.631 1.00 77.81 773 ASP A C 1
ATOM 6016 O O . ASP A 1 773 ? 33.147 -63.810 -16.490 1.00 77.81 773 ASP A O 1
ATOM 6020 N N . CYS A 1 774 ? 31.984 -62.477 -17.864 1.00 70.25 774 CYS A N 1
ATOM 6021 C CA . CYS A 1 774 ? 31.261 -61.736 -16.827 1.00 70.25 774 CYS A CA 1
ATOM 6022 C C . CYS A 1 774 ? 29.732 -61.910 -16.912 1.00 70.25 774 CYS A C 1
ATOM 6024 O O . CYS A 1 774 ? 29.001 -61.149 -16.282 1.00 70.25 774 CYS A O 1
ATOM 6026 N N . GLY A 1 775 ? 29.253 -62.926 -17.645 1.00 68.38 775 GLY A N 1
ATOM 6027 C CA . GLY A 1 775 ? 27.830 -63.284 -17.739 1.00 68.38 775 GLY A CA 1
ATOM 6028 C C . GLY A 1 775 ? 27.109 -62.813 -19.010 1.00 68.38 775 GLY A C 1
ATOM 6029 O O . GLY A 1 775 ? 25.910 -63.063 -19.143 1.00 68.38 775 GLY A O 1
ATOM 6030 N N . GLY A 1 776 ? 27.815 -62.160 -19.938 1.00 80.12 776 GLY A N 1
ATOM 6031 C CA . GLY A 1 776 ? 27.310 -61.761 -21.254 1.00 80.12 776 GLY A CA 1
ATOM 6032 C C . GLY A 1 776 ? 27.567 -62.798 -22.356 1.00 80.12 776 GLY A C 1
ATOM 6033 O O . GLY A 1 776 ? 27.799 -63.979 -22.096 1.00 80.12 776 GLY A O 1
ATOM 6034 N N . SER A 1 777 ? 27.524 -62.360 -23.616 1.00 86.56 777 SER A N 1
ATOM 6035 C CA . SER A 1 777 ? 27.796 -63.195 -24.795 1.00 86.56 777 SER A CA 1
ATOM 6036 C C . SER A 1 777 ? 28.422 -62.369 -25.923 1.00 86.56 777 SER A C 1
ATOM 6038 O O . SER A 1 777 ? 28.285 -61.144 -25.974 1.00 86.56 777 SER A O 1
ATOM 6040 N N . VAL A 1 778 ? 29.092 -63.036 -26.868 1.00 85.31 778 VAL A N 1
ATOM 6041 C CA . VAL A 1 778 ? 29.652 -62.374 -28.065 1.00 85.31 778 VAL A CA 1
ATOM 6042 C C . VAL A 1 778 ? 28.543 -61.702 -28.891 1.00 85.31 778 VAL A C 1
ATOM 6044 O O . VAL A 1 778 ? 28.747 -60.618 -29.435 1.00 85.31 778 VAL A O 1
ATOM 6047 N N . GLU A 1 779 ? 27.342 -62.284 -28.911 1.00 86.50 779 GLU A N 1
ATOM 6048 C CA . GLU A 1 779 ? 26.158 -61.734 -29.586 1.00 86.50 779 GLU A CA 1
ATOM 6049 C C . GLU A 1 779 ? 25.684 -60.416 -28.949 1.00 86.50 779 GLU A C 1
ATOM 6051 O O . GLU A 1 779 ? 25.354 -59.465 -29.659 1.00 86.50 779 GLU A O 1
ATOM 6056 N N . VAL A 1 780 ? 25.722 -60.307 -27.616 1.00 87.94 780 VAL A N 1
ATOM 6057 C CA . VAL A 1 780 ? 25.390 -59.071 -26.883 1.00 87.94 780 VAL A CA 1
ATOM 6058 C C . VAL A 1 780 ? 26.418 -57.971 -27.154 1.00 87.94 780 VAL A C 1
ATOM 6060 O O . VAL A 1 780 ? 26.052 -56.815 -27.369 1.00 87.94 780 VAL A O 1
ATOM 6063 N N . MET A 1 781 ? 27.707 -58.318 -27.207 1.00 89.88 781 MET A N 1
ATOM 6064 C CA . MET A 1 781 ? 28.764 -57.373 -27.585 1.00 89.88 781 MET A CA 1
ATOM 6065 C C . MET A 1 781 ? 28.594 -56.878 -29.029 1.00 89.88 781 MET A C 1
ATOM 6067 O O . MET A 1 781 ? 28.760 -55.688 -29.301 1.00 89.88 781 MET A O 1
ATOM 6071 N N . GLN A 1 782 ? 28.213 -57.770 -29.948 1.00 90.06 782 GLN A N 1
ATOM 6072 C CA . GLN A 1 782 ? 27.897 -57.411 -31.330 1.00 90.06 782 GLN A CA 1
ATOM 6073 C C . GLN A 1 782 ? 26.670 -56.489 -31.401 1.00 90.06 782 GLN A C 1
ATOM 6075 O O . GLN A 1 782 ? 26.677 -55.505 -32.142 1.00 90.06 782 GLN A O 1
ATOM 6080 N N . SER A 1 783 ? 25.634 -56.778 -30.611 1.00 90.56 783 SER A N 1
ATOM 6081 C CA . SER A 1 783 ? 24.434 -55.948 -30.481 1.00 90.56 783 SER A CA 1
ATOM 6082 C C . SER A 1 783 ? 24.760 -54.533 -29.987 1.00 90.56 783 SER A C 1
ATOM 6084 O O . SER A 1 783 ? 24.313 -53.547 -30.572 1.00 90.56 783 SER A O 1
ATOM 6086 N N . PHE A 1 784 ? 25.639 -54.405 -28.988 1.00 93.31 784 PHE A N 1
ATOM 6087 C CA . PHE A 1 784 ? 26.114 -53.107 -28.511 1.00 93.31 784 PHE A CA 1
ATOM 6088 C C . PHE A 1 784 ? 26.839 -52.304 -29.607 1.00 93.31 784 PHE A C 1
ATOM 6090 O O . PHE A 1 784 ? 26.565 -51.116 -29.784 1.00 93.31 784 PHE A O 1
ATOM 6097 N N . LEU A 1 785 ? 27.717 -52.937 -30.395 1.00 92.00 785 LEU A N 1
ATOM 6098 C CA . LEU A 1 785 ? 28.384 -52.272 -31.524 1.00 92.00 785 LEU A CA 1
ATOM 6099 C C . LEU A 1 785 ? 27.381 -51.808 -32.594 1.00 92.00 785 LEU A C 1
ATOM 6101 O O . LEU A 1 785 ? 27.500 -50.690 -33.096 1.00 92.00 785 LEU A O 1
ATOM 6105 N N . LYS A 1 786 ? 26.351 -52.613 -32.892 1.00 91.19 786 LYS A N 1
ATOM 6106 C CA . LYS A 1 786 ? 25.254 -52.229 -33.799 1.00 91.19 786 LYS A CA 1
ATOM 6107 C C . LYS A 1 786 ? 24.406 -51.078 -33.248 1.00 91.19 786 LYS A C 1
ATOM 6109 O O . LYS A 1 786 ? 23.996 -50.214 -34.020 1.00 91.19 786 LYS A O 1
ATOM 6114 N N . MET A 1 787 ? 24.188 -51.014 -31.935 1.00 92.56 787 MET A N 1
ATOM 6115 C CA . MET A 1 787 ? 23.530 -49.877 -31.287 1.00 92.56 787 MET A CA 1
ATOM 6116 C C . MET A 1 787 ? 24.329 -48.582 -31.474 1.00 92.56 787 MET A C 1
ATOM 6118 O O . MET A 1 787 ? 23.756 -47.581 -31.898 1.00 92.56 787 MET A O 1
ATOM 6122 N N . ILE A 1 788 ? 25.643 -48.591 -31.208 1.00 93.00 788 ILE A N 1
ATOM 6123 C CA . ILE A 1 788 ? 26.503 -47.411 -31.422 1.00 93.00 788 ILE A CA 1
ATOM 6124 C C . ILE A 1 788 ? 26.491 -46.997 -32.896 1.00 93.00 788 ILE A C 1
ATOM 6126 O O . ILE A 1 788 ? 26.395 -45.811 -33.207 1.00 93.00 788 ILE A O 1
ATOM 6130 N N . ARG A 1 789 ? 26.513 -47.972 -33.808 1.00 90.12 789 ARG A N 1
ATOM 6131 C CA . ARG A 1 789 ? 26.386 -47.737 -35.247 1.00 90.12 789 ARG A CA 1
ATOM 6132 C C . ARG A 1 789 ? 25.098 -46.988 -35.600 1.00 90.12 789 ARG A C 1
ATOM 6134 O O . ARG A 1 789 ? 25.148 -45.969 -36.279 1.00 90.12 789 ARG A O 1
ATOM 6141 N N . LEU A 1 790 ? 23.962 -47.432 -35.056 1.00 88.94 790 LEU A N 1
ATOM 6142 C CA . LEU A 1 790 ? 22.665 -46.777 -35.246 1.00 88.94 790 LEU A CA 1
ATOM 6143 C C . LEU A 1 790 ? 22.640 -45.349 -34.669 1.00 88.94 790 LEU A C 1
ATOM 6145 O O . LEU A 1 790 ? 22.030 -44.463 -35.267 1.00 88.94 790 LEU A O 1
ATOM 6149 N N . MET A 1 791 ? 23.297 -45.105 -33.528 1.00 90.50 791 MET A N 1
ATOM 6150 C CA . MET A 1 791 ? 23.419 -43.754 -32.954 1.00 90.50 791 MET A CA 1
ATOM 6151 C C . MET A 1 791 ? 24.185 -42.811 -33.891 1.00 90.50 791 MET A C 1
ATOM 6153 O O . MET A 1 791 ? 23.760 -41.675 -34.110 1.00 90.50 791 MET A O 1
ATOM 6157 N N . LEU A 1 792 ? 25.279 -43.295 -34.486 1.00 89.00 792 LEU A N 1
ATOM 6158 C CA . LEU A 1 792 ? 26.089 -42.534 -35.438 1.00 89.00 792 LEU A CA 1
ATOM 6159 C C . LEU A 1 792 ? 25.353 -42.294 -36.765 1.00 89.00 792 LEU A C 1
ATOM 6161 O O . LEU A 1 792 ? 25.408 -41.179 -37.281 1.00 89.00 792 LEU A O 1
ATOM 6165 N N . ASP A 1 793 ? 24.607 -43.283 -37.270 1.00 87.50 793 ASP A N 1
ATOM 6166 C CA . ASP A 1 793 ? 23.783 -43.155 -38.484 1.00 87.50 793 ASP A CA 1
ATOM 6167 C C . ASP A 1 793 ? 22.664 -42.116 -38.306 1.00 87.50 793 ASP A C 1
ATOM 6169 O O . ASP A 1 793 ? 22.416 -41.297 -39.191 1.00 87.50 793 ASP A O 1
ATOM 6173 N N . ARG A 1 794 ? 22.016 -42.098 -37.131 1.00 87.62 794 ARG A N 1
ATOM 6174 C CA . ARG A 1 794 ? 20.988 -41.101 -36.779 1.00 87.62 794 ARG A CA 1
ATOM 6175 C C . ARG A 1 794 ? 21.564 -39.723 -36.446 1.00 87.62 794 ARG A C 1
ATOM 6177 O O . ARG A 1 794 ? 20.800 -38.764 -36.327 1.00 87.62 794 ARG A O 1
ATOM 6184 N N . LYS A 1 795 ? 22.887 -39.620 -36.265 1.00 88.50 795 LYS A N 1
ATOM 6185 C CA . LYS A 1 795 ? 23.605 -38.394 -35.881 1.00 88.50 795 LYS A CA 1
ATOM 6186 C C . LYS A 1 795 ? 23.052 -37.726 -34.613 1.00 88.50 795 LYS A C 1
ATOM 6188 O O . LYS A 1 795 ? 23.168 -36.512 -34.458 1.00 88.50 795 LYS A O 1
ATOM 6193 N N . ARG A 1 796 ? 22.474 -38.518 -33.704 1.00 87.19 796 ARG A N 1
ATOM 6194 C CA . ARG A 1 796 ? 21.964 -38.073 -32.398 1.00 87.19 796 ARG A CA 1
ATOM 6195 C C . ARG A 1 796 ? 22.850 -38.599 -31.282 1.00 87.19 796 ARG A C 1
ATOM 6197 O O . ARG A 1 796 ? 23.385 -39.699 -31.395 1.00 87.19 796 ARG A O 1
ATOM 6204 N N . ASP A 1 797 ? 22.963 -37.829 -30.201 1.00 90.00 797 ASP A N 1
ATOM 6205 C CA . ASP A 1 797 ? 23.761 -38.194 -29.023 1.00 90.00 797 ASP A CA 1
ATOM 6206 C C . ASP A 1 797 ? 25.213 -38.560 -29.386 1.00 90.00 797 ASP A C 1
ATOM 6208 O O . ASP A 1 797 ? 25.775 -39.546 -28.898 1.00 90.00 797 ASP A O 1
ATOM 6212 N N . PHE A 1 798 ? 25.810 -37.791 -30.301 1.00 89.06 798 PHE A N 1
ATOM 6213 C CA . PHE A 1 798 ? 27.111 -38.119 -30.889 1.00 89.06 798 PHE A CA 1
ATOM 6214 C C . PHE A 1 798 ? 28.235 -38.192 -29.842 1.00 89.06 798 PHE A C 1
ATOM 6216 O O . PHE A 1 798 ? 29.109 -39.054 -29.908 1.00 89.06 798 PHE A O 1
ATOM 6223 N N . ASP A 1 799 ? 28.185 -37.322 -28.838 1.00 89.44 799 ASP A N 1
ATOM 6224 C CA . ASP A 1 799 ? 29.063 -37.318 -27.668 1.00 89.44 799 ASP A CA 1
ATOM 6225 C C . ASP A 1 799 ? 28.946 -38.598 -26.827 1.00 89.44 799 ASP A C 1
ATOM 6227 O O . ASP A 1 799 ? 29.967 -39.189 -26.462 1.00 89.44 799 ASP A O 1
ATOM 6231 N N . LEU A 1 800 ? 27.722 -39.065 -26.559 1.00 91.25 800 LEU A N 1
ATOM 6232 C CA . LEU A 1 800 ? 27.495 -40.313 -25.825 1.00 91.25 800 LEU A CA 1
ATOM 6233 C C . LEU A 1 800 ? 27.951 -41.525 -26.631 1.00 91.25 800 LEU A C 1
ATOM 6235 O O . LEU A 1 800 ? 28.618 -42.392 -26.071 1.00 91.25 800 LEU A O 1
ATOM 6239 N N . ALA A 1 801 ? 27.645 -41.574 -27.932 1.00 91.25 801 ALA A N 1
ATOM 6240 C CA . ALA A 1 801 ? 28.074 -42.661 -28.811 1.00 91.25 801 ALA A CA 1
ATOM 6241 C C . ALA A 1 801 ? 29.601 -42.835 -28.765 1.00 91.25 801 ALA A C 1
ATOM 6243 O O . ALA A 1 801 ? 30.098 -43.945 -28.564 1.00 91.25 801 ALA A O 1
ATOM 6244 N N . GLN A 1 802 ? 30.344 -41.728 -28.862 1.00 89.69 802 GLN A N 1
ATOM 6245 C CA . GLN A 1 802 ? 31.805 -41.727 -28.772 1.00 89.69 802 GLN A CA 1
ATOM 6246 C C . GLN A 1 802 ? 32.305 -42.113 -27.372 1.00 89.69 802 GLN A C 1
ATOM 6248 O O . GLN A 1 802 ? 33.227 -42.919 -27.247 1.00 89.69 802 GLN A O 1
ATOM 6253 N N . ALA A 1 803 ? 31.696 -41.591 -26.303 1.00 91.19 803 ALA A N 1
ATOM 6254 C CA . ALA A 1 803 ? 32.110 -41.893 -24.933 1.00 91.19 803 ALA A CA 1
ATOM 6255 C C . ALA A 1 803 ? 31.848 -43.359 -24.536 1.00 91.19 803 ALA A C 1
ATOM 6257 O O . ALA A 1 803 ? 32.704 -43.997 -23.915 1.00 91.19 803 ALA A O 1
ATOM 6258 N N . TYR A 1 804 ? 30.691 -43.907 -24.914 1.00 93.00 804 TYR A N 1
ATOM 6259 C CA . TYR A 1 804 ? 30.325 -45.305 -24.684 1.00 93.00 804 TYR A CA 1
ATOM 6260 C C . TYR A 1 804 ? 31.211 -46.253 -25.485 1.00 93.00 804 TYR A C 1
ATOM 6262 O O . TYR A 1 804 ? 31.716 -47.226 -24.924 1.00 93.00 804 TYR A O 1
ATOM 6270 N N . LEU A 1 805 ? 31.471 -45.937 -26.757 1.00 92.75 805 LEU A N 1
ATOM 6271 C CA . LEU A 1 805 ? 32.403 -46.698 -27.581 1.00 92.75 805 LEU A CA 1
ATOM 6272 C C . LEU A 1 805 ? 33.814 -46.684 -26.986 1.00 92.75 805 LEU A C 1
ATOM 6274 O O . LEU A 1 805 ? 34.423 -47.737 -26.828 1.00 92.75 805 LEU A O 1
ATOM 6278 N N . ALA A 1 806 ? 34.326 -45.516 -26.598 1.00 91.94 806 ALA A N 1
ATOM 6279 C CA . ALA A 1 806 ? 35.665 -45.400 -26.029 1.00 91.94 806 ALA A CA 1
ATOM 6280 C C . ALA A 1 806 ? 35.815 -46.210 -24.726 1.00 91.94 806 ALA A C 1
ATOM 6282 O O . ALA A 1 806 ? 36.833 -46.876 -24.523 1.00 91.94 806 ALA A O 1
ATOM 6283 N N . LEU A 1 807 ? 34.798 -46.201 -23.854 1.00 91.62 807 LEU A N 1
ATOM 6284 C CA . LEU A 1 807 ? 34.787 -47.019 -22.639 1.00 91.62 807 LEU A CA 1
ATOM 6285 C C . LEU A 1 807 ? 34.695 -48.519 -22.962 1.00 91.62 807 LEU A C 1
ATOM 6287 O O . LEU A 1 807 ? 35.431 -49.311 -22.374 1.00 91.62 807 LEU A O 1
ATOM 6291 N N . PHE A 1 808 ? 33.852 -48.908 -23.919 1.00 92.69 808 PHE A N 1
ATOM 6292 C CA . PHE A 1 808 ? 33.723 -50.292 -24.375 1.00 92.69 808 PHE A CA 1
ATOM 6293 C C . PHE A 1 808 ? 35.046 -50.841 -24.934 1.00 92.69 808 PHE A C 1
ATOM 6295 O O . PHE A 1 808 ? 35.492 -51.913 -24.523 1.00 92.69 808 PHE A O 1
ATOM 6302 N N . LEU A 1 809 ? 35.731 -50.071 -25.787 1.00 91.56 809 LEU A N 1
ATOM 6303 C CA . LEU A 1 809 ? 37.046 -50.427 -26.330 1.00 91.56 809 LEU A CA 1
ATOM 6304 C C . LEU A 1 809 ? 38.102 -50.559 -25.226 1.00 91.56 809 LEU A C 1
ATOM 6306 O O . LEU A 1 809 ? 38.885 -51.509 -25.232 1.00 91.56 809 LEU A O 1
ATOM 6310 N N . LYS A 1 810 ? 38.103 -49.642 -24.246 1.00 90.06 810 LYS A N 1
ATOM 6311 C CA . LYS A 1 810 ? 39.013 -49.692 -23.089 1.00 90.06 810 LYS A CA 1
ATOM 6312 C C . LYS A 1 810 ? 38.824 -50.973 -22.266 1.00 90.06 810 LYS A C 1
ATOM 6314 O O . LYS A 1 810 ? 39.810 -51.512 -21.767 1.00 90.06 810 LYS A O 1
ATOM 6319 N N . LEU A 1 811 ? 37.585 -51.441 -22.100 1.00 88.69 811 LEU A N 1
ATOM 6320 C CA . LEU A 1 811 ? 37.263 -52.623 -21.293 1.00 88.69 811 LEU A CA 1
ATOM 6321 C C . LEU A 1 811 ? 37.541 -53.945 -22.029 1.00 88.69 811 LEU A C 1
ATOM 6323 O O . LEU A 1 811 ? 38.060 -54.871 -21.410 1.00 88.69 811 LEU A O 1
ATOM 6327 N N . HIS A 1 812 ? 37.249 -54.028 -23.333 1.00 90.31 812 HIS A N 1
ATOM 6328 C CA . HIS A 1 812 ? 37.160 -55.309 -24.059 1.00 90.31 812 HIS A CA 1
ATOM 6329 C C . HIS A 1 812 ? 38.219 -55.539 -25.146 1.00 90.31 812 HIS A C 1
ATOM 6331 O O . HIS A 1 812 ? 38.117 -56.499 -25.906 1.00 90.31 812 HIS A O 1
ATOM 6337 N N . LEU A 1 813 ? 39.269 -54.712 -25.211 1.00 88.12 813 LEU A N 1
ATOM 6338 C CA . LEU A 1 813 ? 40.292 -54.738 -26.271 1.00 88.12 813 LEU A CA 1
ATOM 6339 C C . LEU A 1 813 ? 40.834 -56.140 -26.618 1.00 88.12 813 LEU A C 1
ATOM 6341 O O . LEU A 1 813 ? 40.987 -56.469 -27.791 1.00 88.12 813 LEU A O 1
ATOM 6345 N N . ARG A 1 814 ? 41.124 -56.971 -25.606 1.00 86.81 814 ARG A N 1
ATOM 6346 C CA . ARG A 1 814 ? 41.692 -58.317 -25.809 1.00 86.81 814 ARG A CA 1
ATOM 6347 C C . ARG A 1 814 ? 40.718 -59.251 -26.530 1.00 86.81 814 ARG A C 1
ATOM 6349 O O . ARG A 1 814 ? 41.119 -59.914 -27.480 1.00 86.81 814 ARG A O 1
ATOM 6356 N N . MET A 1 815 ? 39.452 -59.245 -26.117 1.00 84.50 815 MET A N 1
ATOM 6357 C CA . MET A 1 815 ? 38.396 -60.079 -26.706 1.00 84.50 815 MET A CA 1
ATOM 6358 C C . MET A 1 815 ? 38.041 -59.631 -28.125 1.00 84.50 815 MET A C 1
ATOM 6360 O O . MET A 1 815 ? 37.828 -60.454 -29.009 1.00 84.50 815 MET A O 1
ATOM 6364 N N . LEU A 1 816 ? 38.040 -58.317 -28.367 1.00 86.69 816 LEU A N 1
ATOM 6365 C CA . LEU A 1 816 ? 37.789 -57.762 -29.699 1.00 86.69 816 LEU A CA 1
ATOM 6366 C C . LEU A 1 816 ? 38.855 -58.186 -30.719 1.00 86.69 816 LEU A C 1
ATOM 6368 O O . LEU A 1 816 ? 38.543 -58.340 -31.894 1.00 86.69 816 LEU A O 1
ATOM 6372 N N . SER A 1 817 ? 40.099 -58.400 -30.277 1.00 86.19 817 SER A N 1
ATOM 6373 C CA . SER A 1 817 ? 41.184 -58.863 -31.151 1.00 86.19 817 SER A CA 1
ATOM 6374 C C . SER A 1 817 ? 41.173 -60.369 -31.439 1.00 86.19 817 SER A C 1
ATOM 6376 O O . SER A 1 817 ? 41.777 -60.791 -32.422 1.00 86.19 817 SER A O 1
ATOM 6378 N N . SER A 1 818 ? 40.517 -61.179 -30.600 1.00 86.88 818 SER A N 1
ATOM 6379 C CA . SER A 1 818 ? 40.466 -62.638 -30.761 1.00 86.88 818 SER A CA 1
ATOM 6380 C C . SER A 1 818 ? 39.260 -63.124 -31.565 1.00 86.88 818 SER A C 1
ATOM 6382 O O . SER A 1 818 ? 39.349 -64.172 -32.198 1.00 86.88 818 SER A O 1
ATOM 6384 N N . GLU A 1 819 ? 38.148 -62.382 -31.553 1.00 89.81 819 GLU A N 1
ATOM 6385 C CA . GLU A 1 819 ? 36.881 -62.793 -32.172 1.00 89.81 819 GLU A CA 1
ATOM 6386 C C . GLU A 1 819 ? 36.662 -62.159 -33.563 1.00 89.81 819 GLU A C 1
ATOM 6388 O O . GLU A 1 819 ? 36.530 -60.935 -33.669 1.00 89.81 819 GLU A O 1
ATOM 6393 N N . PRO A 1 820 ? 36.536 -62.952 -34.647 1.00 88.19 820 PRO A N 1
ATOM 6394 C CA . PRO A 1 820 ? 36.438 -62.421 -36.010 1.00 88.19 820 PRO A CA 1
ATOM 6395 C C . PRO A 1 820 ? 35.117 -61.681 -36.284 1.00 88.19 820 PRO A C 1
ATOM 6397 O O . PRO A 1 820 ? 35.100 -60.710 -37.037 1.00 88.19 820 PRO A O 1
ATOM 6400 N N . VAL A 1 821 ? 34.017 -62.099 -35.645 1.00 88.44 821 VAL A N 1
ATOM 6401 C CA . VAL A 1 821 ? 32.677 -61.507 -35.835 1.00 88.44 821 VAL A CA 1
ATOM 6402 C C . VAL A 1 821 ? 32.618 -60.066 -35.319 1.00 88.44 821 VAL A C 1
ATOM 6404 O O . VAL A 1 821 ? 32.017 -59.194 -35.948 1.00 88.44 821 VAL A O 1
ATOM 6407 N N . LEU A 1 822 ? 33.262 -59.797 -34.180 1.00 87.50 822 LEU A N 1
ATOM 6408 C CA . LEU A 1 822 ? 33.334 -58.451 -33.609 1.00 87.50 822 LEU A CA 1
ATOM 6409 C C . LEU A 1 822 ? 34.274 -57.560 -34.426 1.00 87.50 822 LEU A C 1
ATOM 6411 O O . LEU A 1 822 ? 33.966 -56.387 -34.631 1.00 87.50 822 LEU A O 1
ATOM 6415 N N . LEU A 1 823 ? 35.373 -58.122 -34.940 1.00 87.94 823 LEU A N 1
ATOM 6416 C CA . LEU A 1 823 ? 36.315 -57.409 -35.800 1.00 87.94 823 LEU A CA 1
ATOM 6417 C C . LEU A 1 823 ? 35.635 -56.897 -37.081 1.00 87.94 823 LEU A C 1
ATOM 6419 O O . LEU A 1 823 ? 35.826 -55.742 -37.457 1.00 87.94 823 LEU A O 1
ATOM 6423 N N . GLU A 1 824 ? 34.792 -57.715 -37.718 1.00 89.44 824 GLU A N 1
ATOM 6424 C CA . GLU A 1 824 ? 34.040 -57.304 -38.908 1.00 89.44 824 GLU A CA 1
ATOM 6425 C C . GLU A 1 824 ? 33.108 -56.114 -38.611 1.00 89.44 824 GLU A C 1
ATOM 6427 O O . GLU A 1 824 ? 33.142 -55.105 -39.317 1.00 89.44 824 GLU A O 1
ATOM 6432 N N . GLU A 1 825 ? 32.318 -56.168 -37.534 1.00 88.00 825 GLU A N 1
ATOM 6433 C CA . GLU A 1 825 ? 31.443 -55.046 -37.161 1.00 88.00 825 GLU A CA 1
ATOM 6434 C C . GLU A 1 825 ? 32.228 -53.793 -36.744 1.00 88.00 825 GLU A C 1
ATOM 6436 O O . GLU A 1 825 ? 31.815 -52.676 -37.060 1.00 88.00 825 GLU A O 1
ATOM 6441 N N . MET A 1 826 ? 33.399 -53.950 -36.120 1.00 88.56 826 MET A N 1
ATOM 6442 C CA . MET A 1 826 ? 34.292 -52.829 -35.819 1.00 88.56 826 MET A CA 1
ATOM 6443 C C . MET A 1 826 ? 34.850 -52.164 -37.079 1.00 88.56 826 MET A C 1
ATOM 6445 O O . MET A 1 826 ? 34.931 -50.938 -37.118 1.00 88.56 826 MET A O 1
ATOM 6449 N N . THR A 1 827 ? 35.206 -52.928 -38.118 1.00 89.56 827 THR A N 1
ATOM 6450 C CA . THR A 1 827 ? 35.672 -52.333 -39.385 1.00 89.56 827 THR A CA 1
ATOM 6451 C C . THR A 1 827 ? 34.583 -51.490 -40.051 1.00 89.56 827 THR A C 1
ATOM 6453 O O . THR A 1 827 ? 34.860 -50.376 -40.498 1.00 89.56 827 THR A O 1
ATOM 6456 N N . LYS A 1 828 ? 33.325 -51.957 -40.023 1.00 88.94 828 LYS A N 1
ATOM 6457 C CA . LYS A 1 828 ? 32.163 -51.189 -40.504 1.00 88.94 828 LYS A CA 1
ATOM 6458 C C . LYS A 1 828 ? 31.986 -49.900 -39.697 1.00 88.94 828 LYS 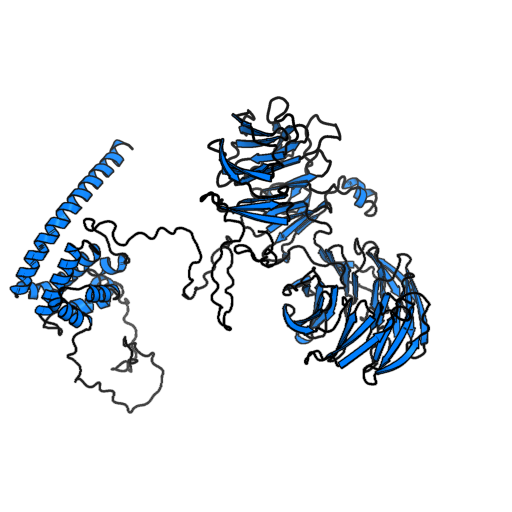A C 1
ATOM 6460 O O . LYS A 1 828 ? 31.886 -48.824 -40.281 1.00 88.94 828 LYS A O 1
ATOM 6465 N N . LEU A 1 829 ? 32.019 -49.993 -38.367 1.00 90.56 829 LEU A N 1
ATOM 6466 C CA . LEU A 1 829 ? 31.906 -48.838 -37.473 1.00 90.56 829 LEU A CA 1
ATOM 6467 C C . LEU A 1 829 ? 33.037 -47.811 -37.692 1.00 90.56 829 LEU A C 1
ATOM 6469 O O . LEU A 1 829 ? 32.769 -46.613 -37.717 1.00 90.56 829 LEU A O 1
ATOM 6473 N N . SER A 1 830 ? 34.283 -48.266 -37.886 1.00 90.75 830 SER A N 1
ATOM 6474 C CA . SER A 1 830 ? 35.446 -47.391 -38.120 1.00 90.75 830 SER A CA 1
ATOM 6475 C C . SER A 1 830 ? 35.258 -46.530 -39.362 1.00 90.75 830 SER A C 1
ATOM 6477 O O . SER A 1 830 ? 35.407 -45.314 -39.283 1.00 90.75 830 SER A O 1
ATOM 6479 N N . SER A 1 831 ? 34.844 -47.140 -40.481 1.00 89.88 831 SER A N 1
ATOM 6480 C CA . SER A 1 831 ? 34.610 -46.407 -41.732 1.00 89.88 831 SER A CA 1
ATOM 6481 C C . SER A 1 831 ? 33.572 -45.288 -41.568 1.00 89.88 831 SER A C 1
ATOM 6483 O O . SER A 1 831 ? 33.801 -44.157 -41.990 1.00 89.88 831 SER A O 1
ATOM 6485 N N . GLN A 1 832 ? 32.477 -45.554 -40.848 1.00 85.50 832 GLN A N 1
ATOM 6486 C CA . GLN A 1 832 ? 31.430 -44.561 -40.592 1.00 85.50 832 GLN A CA 1
ATOM 6487 C C . GLN A 1 832 ? 31.869 -43.449 -39.630 1.00 85.50 832 GLN A C 1
ATOM 6489 O O . GLN A 1 832 ? 31.459 -42.295 -39.781 1.00 85.50 832 GLN A O 1
ATOM 6494 N N . ILE A 1 833 ? 32.684 -43.769 -38.620 1.00 88.56 833 ILE A N 1
ATOM 6495 C CA . ILE A 1 833 ? 33.243 -42.759 -37.711 1.00 88.56 833 ILE A CA 1
ATOM 6496 C C . ILE A 1 833 ? 34.205 -41.849 -38.470 1.00 88.56 833 ILE A C 1
ATOM 6498 O O . ILE A 1 833 ? 34.130 -40.635 -38.299 1.00 88.56 833 ILE A O 1
ATOM 6502 N N . GLU A 1 834 ? 35.072 -42.407 -39.315 1.00 88.81 834 GLU A N 1
ATOM 6503 C CA . GLU A 1 834 ? 36.033 -41.647 -40.119 1.00 88.81 834 GLU A CA 1
ATOM 6504 C C . GLU A 1 834 ? 35.330 -40.673 -41.067 1.00 88.81 834 GLU A C 1
ATOM 6506 O O . GLU A 1 834 ? 35.656 -39.486 -41.065 1.00 88.81 834 GLU A O 1
ATOM 6511 N N . GLU A 1 835 ? 34.315 -41.125 -41.807 1.00 85.44 835 GLU A N 1
ATOM 6512 C CA . GLU A 1 835 ? 33.534 -40.263 -42.703 1.00 85.44 835 GLU A CA 1
ATOM 6513 C C . GLU A 1 835 ? 32.874 -39.092 -41.955 1.00 85.44 835 GLU A C 1
ATOM 6515 O O . GLU A 1 835 ? 33.014 -37.927 -42.347 1.00 85.44 835 GLU A O 1
ATOM 6520 N N . ASN A 1 836 ? 32.193 -39.383 -40.841 1.00 83.88 836 ASN A N 1
ATOM 6521 C CA . ASN A 1 836 ? 31.528 -38.362 -40.031 1.00 83.88 836 ASN A CA 1
ATOM 6522 C C . ASN A 1 836 ? 32.533 -37.404 -39.366 1.00 83.88 836 ASN A C 1
ATOM 6524 O O . ASN A 1 836 ? 32.300 -36.192 -39.311 1.00 83.88 836 ASN A O 1
ATOM 6528 N N . TRP A 1 837 ? 33.661 -37.923 -38.875 1.00 87.31 837 TRP A N 1
ATOM 6529 C CA . TRP A 1 837 ? 34.684 -37.135 -38.193 1.00 87.31 837 TRP A CA 1
ATOM 6530 C C . TRP A 1 837 ? 35.462 -36.233 -39.149 1.00 87.31 837 TRP A C 1
ATOM 6532 O O . TRP A 1 837 ? 35.667 -35.069 -38.822 1.00 87.31 837 TRP A O 1
ATOM 6542 N N . ILE A 1 838 ? 35.839 -36.708 -40.341 1.00 88.62 838 ILE A N 1
ATOM 6543 C CA . ILE A 1 838 ? 36.531 -35.892 -41.354 1.00 88.62 838 ILE A CA 1
ATOM 6544 C C . ILE A 1 838 ? 35.683 -34.671 -41.719 1.00 88.62 838 ILE A C 1
ATOM 6546 O O . ILE A 1 838 ? 36.199 -33.552 -41.806 1.00 88.62 838 ILE A O 1
ATOM 6550 N N . HIS A 1 839 ? 34.372 -34.869 -41.883 1.00 85.69 839 HIS A N 1
ATOM 6551 C CA . HIS A 1 839 ? 33.447 -33.778 -42.161 1.00 85.69 839 HIS A CA 1
ATOM 6552 C C . HIS A 1 839 ? 33.408 -32.748 -41.019 1.00 85.69 839 HIS A C 1
ATOM 6554 O O . HIS A 1 839 ? 33.617 -31.556 -41.260 1.00 85.69 839 HIS A O 1
ATOM 6560 N N . LEU A 1 840 ? 33.210 -33.196 -39.773 1.00 87.44 840 LEU A N 1
ATOM 6561 C CA . LEU A 1 840 ? 33.188 -32.315 -38.599 1.00 87.44 840 LEU A CA 1
ATOM 6562 C C . LEU A 1 840 ? 34.529 -31.603 -38.383 1.00 87.44 840 LEU A C 1
ATOM 6564 O O . LEU A 1 840 ? 34.561 -30.400 -38.136 1.00 87.44 840 LEU A O 1
ATOM 6568 N N . GLN A 1 841 ? 35.643 -32.320 -38.508 1.00 90.81 841 GLN A N 1
ATOM 6569 C CA . GLN A 1 841 ? 36.990 -31.790 -38.321 1.00 90.81 841 GLN A CA 1
ATOM 6570 C C . GLN A 1 841 ? 37.326 -30.719 -39.363 1.00 90.81 841 GLN A C 1
ATOM 6572 O O . GLN A 1 841 ? 37.922 -29.700 -39.016 1.00 90.81 841 GLN A O 1
ATOM 6577 N N . SER A 1 842 ? 36.925 -30.913 -40.624 1.00 92.38 842 SER A N 1
ATOM 6578 C CA . SER A 1 842 ? 37.085 -29.898 -41.670 1.00 92.38 842 SER A CA 1
ATOM 6579 C C . SER A 1 842 ? 36.337 -28.610 -41.313 1.00 92.38 842 SER A C 1
ATOM 6581 O O . SER A 1 842 ? 36.934 -27.533 -41.337 1.00 92.38 842 SER A O 1
ATOM 6583 N N . LEU A 1 843 ? 35.074 -28.725 -40.881 1.00 90.62 843 LEU A N 1
ATOM 6584 C CA . LEU A 1 843 ? 34.261 -27.585 -40.446 1.00 90.62 843 LEU A CA 1
ATOM 6585 C C . LEU A 1 843 ? 34.864 -26.876 -39.226 1.00 90.62 843 LEU A C 1
ATOM 6587 O O . LEU A 1 843 ? 34.973 -25.649 -39.221 1.00 90.62 843 LEU A O 1
ATOM 6591 N N . PHE A 1 844 ? 35.298 -27.624 -38.206 1.00 92.75 844 PHE A N 1
ATOM 6592 C CA . PHE A 1 844 ? 35.944 -27.048 -37.025 1.00 92.75 844 PHE A CA 1
ATOM 6593 C C . PHE A 1 844 ? 37.235 -26.319 -37.386 1.00 92.75 844 PHE A C 1
ATOM 6595 O O . PHE A 1 844 ? 37.426 -25.185 -36.955 1.00 92.75 844 PHE A O 1
ATOM 6602 N N . ASN A 1 845 ? 38.098 -26.927 -38.201 1.00 94.44 845 ASN A N 1
ATOM 6603 C CA . ASN A 1 845 ? 39.356 -26.312 -38.614 1.00 94.44 845 ASN A CA 1
ATOM 6604 C C . ASN A 1 845 ? 39.118 -25.042 -39.435 1.00 94.44 845 ASN A C 1
ATOM 6606 O O . ASN A 1 845 ? 39.742 -24.022 -39.158 1.00 94.44 845 ASN A O 1
ATOM 6610 N N . GLN A 1 846 ? 38.189 -25.071 -40.394 1.00 95.25 846 GLN A N 1
ATOM 6611 C CA . GLN A 1 846 ? 37.824 -23.890 -41.179 1.00 95.25 846 GLN A CA 1
ATOM 6612 C C . GLN A 1 846 ? 37.310 -22.760 -40.280 1.00 95.25 846 GLN A C 1
ATOM 6614 O O . GLN A 1 846 ? 37.847 -21.652 -40.330 1.00 95.25 846 GLN A O 1
ATOM 6619 N N . ASN A 1 847 ? 36.337 -23.045 -39.409 1.00 95.06 847 ASN A N 1
ATOM 6620 C CA . ASN A 1 847 ? 35.770 -22.053 -38.494 1.00 95.06 847 ASN A CA 1
ATOM 6621 C C . ASN A 1 847 ? 36.822 -21.497 -37.526 1.00 95.06 847 ASN A C 1
ATOM 6623 O O . ASN A 1 847 ? 36.890 -20.287 -37.327 1.00 95.06 847 ASN A O 1
ATOM 6627 N N . MET A 1 848 ? 37.683 -22.351 -36.965 1.00 94.62 848 MET A N 1
ATOM 6628 C CA . MET A 1 848 ? 38.752 -21.927 -36.058 1.00 94.62 848 MET A CA 1
ATOM 6629 C C . MET A 1 848 ? 39.812 -21.083 -36.766 1.00 94.62 848 MET A C 1
ATOM 6631 O O . MET A 1 848 ? 40.247 -20.075 -36.213 1.00 94.62 848 MET A O 1
ATOM 6635 N N . CYS A 1 849 ? 40.216 -21.445 -37.986 1.00 93.62 849 CYS A N 1
ATOM 6636 C CA . CYS A 1 849 ? 41.152 -20.650 -38.780 1.00 93.62 849 CYS A CA 1
ATOM 6637 C C . CYS A 1 849 ? 40.574 -19.273 -39.118 1.00 93.62 849 CYS A C 1
ATOM 6639 O O . CYS A 1 849 ? 41.262 -18.271 -38.929 1.00 93.62 849 CYS A O 1
ATOM 6641 N N . VAL A 1 850 ? 39.314 -19.209 -39.562 1.00 94.19 850 VAL A N 1
ATOM 6642 C CA . VAL A 1 850 ? 38.636 -17.945 -39.892 1.00 94.19 850 VAL A CA 1
ATOM 6643 C C . VAL A 1 850 ? 38.457 -17.076 -38.647 1.00 94.19 850 VAL A C 1
ATOM 6645 O O . VAL A 1 850 ? 38.784 -15.893 -38.683 1.00 94.19 850 VAL A O 1
ATOM 6648 N N . LEU A 1 851 ? 38.006 -17.649 -37.528 1.00 94.44 851 LEU A N 1
ATOM 6649 C CA . LEU A 1 851 ? 37.821 -16.917 -36.273 1.00 94.44 851 LEU A CA 1
ATOM 6650 C C . LEU A 1 851 ? 39.156 -16.393 -35.733 1.00 94.44 851 LEU A C 1
ATOM 6652 O O . LEU A 1 851 ? 39.240 -15.226 -35.353 1.00 94.44 851 LEU A O 1
ATOM 6656 N N . ASN A 1 852 ? 40.212 -17.213 -35.753 1.00 93.25 852 ASN A N 1
ATOM 6657 C CA . ASN A 1 852 ? 41.552 -16.786 -35.348 1.00 93.25 852 ASN A CA 1
ATOM 6658 C C . ASN A 1 852 ? 42.088 -15.675 -36.251 1.00 93.25 852 ASN A C 1
ATOM 6660 O O . ASN A 1 852 ? 42.611 -14.692 -35.737 1.00 93.25 852 ASN A O 1
ATOM 6664 N N . TYR A 1 853 ? 41.910 -15.800 -37.568 1.00 92.88 853 TYR A N 1
ATOM 6665 C CA . TYR A 1 853 ? 42.303 -14.769 -38.522 1.00 92.88 853 TYR A CA 1
ATOM 6666 C C . TYR A 1 853 ? 41.566 -13.449 -38.267 1.00 92.88 853 TYR A C 1
ATOM 6668 O O . TYR A 1 853 ? 42.220 -12.420 -38.117 1.00 92.88 853 TYR A O 1
ATOM 6676 N N . ILE A 1 854 ? 40.232 -13.473 -38.133 1.00 93.19 854 ILE A N 1
ATOM 6677 C CA . ILE A 1 854 ? 39.418 -12.286 -37.815 1.00 93.19 854 ILE A CA 1
ATOM 6678 C C . ILE A 1 854 ? 39.888 -11.666 -36.498 1.00 93.19 854 ILE A C 1
ATOM 6680 O O . ILE A 1 854 ? 40.117 -10.463 -36.428 1.00 93.19 854 ILE A O 1
ATOM 6684 N N . LYS A 1 855 ? 40.105 -12.484 -35.465 1.00 90.12 855 LYS A N 1
ATOM 6685 C CA . LYS A 1 855 ? 40.563 -12.010 -34.159 1.00 90.12 855 LYS A CA 1
ATOM 6686 C C . LYS A 1 855 ? 41.965 -11.391 -34.200 1.00 90.12 855 LYS A C 1
ATOM 6688 O O . LYS A 1 855 ? 42.235 -10.529 -33.378 1.00 90.12 855 LYS A O 1
ATOM 6693 N N . SER A 1 856 ? 42.853 -11.831 -35.094 1.00 89.75 856 SER A N 1
ATOM 6694 C CA . SER A 1 856 ? 44.228 -11.314 -35.192 1.00 89.75 856 SER A CA 1
ATOM 6695 C C . SER A 1 856 ? 44.427 -10.193 -36.212 1.00 89.75 856 SER A C 1
ATOM 6697 O O . SER A 1 856 ? 45.434 -9.501 -36.145 1.00 89.75 856 SER A O 1
ATOM 6699 N N . ALA A 1 857 ? 43.541 -10.078 -37.206 1.00 85.06 857 ALA A N 1
ATOM 6700 C CA . ALA A 1 857 ? 43.695 -9.146 -38.323 1.00 85.06 857 ALA A CA 1
ATOM 6701 C C . ALA A 1 857 ? 42.751 -7.929 -38.250 1.00 85.06 857 ALA A C 1
ATOM 6703 O O . ALA A 1 857 ? 43.039 -6.925 -38.897 1.00 85.06 857 ALA A O 1
ATOM 6704 N N . LEU A 1 858 ? 41.630 -8.010 -37.512 1.00 64.94 858 LEU A N 1
ATOM 6705 C CA . LEU A 1 858 ? 40.651 -6.916 -37.340 1.00 64.94 858 LEU A CA 1
ATOM 6706 C C . LEU A 1 858 ? 40.681 -6.247 -35.950 1.00 64.94 858 LEU A C 1
ATOM 6708 O O . LEU A 1 858 ? 40.094 -5.175 -35.799 1.00 64.94 858 LEU A O 1
ATOM 6712 N N . LEU A 1 859 ? 41.338 -6.859 -34.960 1.00 53.19 859 LEU A N 1
ATOM 6713 C CA . LEU A 1 859 ? 41.720 -6.249 -33.674 1.00 53.19 859 LEU A CA 1
ATOM 6714 C C . LEU A 1 859 ? 43.203 -5.894 -33.726 1.00 53.19 859 LEU A C 1
ATOM 6716 O O . LEU A 1 859 ? 43.559 -4.840 -33.154 1.00 53.19 859 LEU A O 1
#

Foldseek 3Di:
DPPDPPDDDDDPPDDDDDDFQFAAALEAWEWEAAPVVRFIWIWHFRFQKIWIATPVVRFTDDIEDGDPGTFQYWYDDNAWIWTFGFQKIFIDGPRYDTDDIAHDGPGGWRDWDDDDQWIWTAHQQRWIWIARNPPSDTPDIDGDHLVVFGFQEKDDEPPNPQWIWTFGQQFKIWIARNVVRDTPDIQPGDRFGWHYWAHDPDHQWIWTWGQQQKIWIARNVVRDTPAIDGDPQGTWNYKEAAALPFQWIWTWHQCGKIWIAHPVVNDTLDIRPPVDRGGWSYWYHDHNAQWIWTDYNQSKIWIWGAPDNSGDTHTPDMRGGHSADWQDKDAADDQSQWIWTWGQVQWIKITGPPTRVPIATLDWDFQDPVVCVVPDPPCRVVGTFGTFNDKEFEDLQLPQFFGMWTWHPQDQWIWTGRPVVSYTGDDTQHDPPDPDSRKGFAEKYAANNSQWIWTWMQQQWIWIAGRNPSDTPDTADPPGNDRGGWQYWDAANVQQWIWTFGQQQKIWIAGRPVSYTDDIDGHPAHFNHKDALRVQQKIWTQGQLRKIWIARNVVRDGPAIDDDDPFGWSDWDADNVNQWIWTQGPVRDIAIAGRPVNDRPPDPDDDDDDDDDDPPDDDDDDDDDRPDDDDDDDDDDDDDDDPDPPPPPPDDLDPDQVDAAADPDDPVQQVCLVVVVVVVVVPQDPDHPPDDPPPDPDQDWDDDPDTDGDDDDDDDDDDDDPDDDPPPQADQDPLLVLLVVCLVVVDNVVSVVVCSPDGSVVLLVNLLCCDPVNNHDPSSVLSLLSVLVVCLSSSYNVSNSVSSVVSSCVNCVVVCVVDVSSVVSVVVVVVSCCVVVVVVVVVVVVVVVVVVCCVVPVD

Organism: Castor canadensis (NCBI:txid51338)

Mean predicted aligned error: 14.21 Å

Nearest PDB structures (foldseek):
  4nsx-assembly1_A  TM=9.168E-01  e=1.394E-57  Saccharomyces cerevisiae S288C
  7d5t-assembly1_BE  TM=8.239E-01  e=7.473E-64  Saccharomyces cerevisiae S288C
  6zqf-assembly1_UU  TM=8.338E-01  e=3.799E-62  Saccharomyces cerevisiae S288C
  6lqt-assembly1_BE  TM=8.602E-01  e=1.835E-60  Saccharomyces cerevisiae S288C
  5wyk-assembly1_BE  TM=8.518E-01  e=5.626E-52  Saccharomyces cerevisiae S288C

Solvent-accessible surface area (backbone atoms only — not comparable to full-atom values): 48212 Å² total; per-residue (Å²): 142,81,90,79,85,86,84,85,87,80,61,95,89,61,77,92,84,77,83,78,62,65,56,24,30,63,46,44,54,39,76,37,60,36,78,93,76,71,44,51,34,40,36,23,38,60,48,35,28,38,41,32,25,34,62,92,76,69,41,83,73,38,60,32,57,73,50,99,47,51,50,56,28,58,32,58,50,83,74,37,39,37,41,21,31,49,38,33,35,36,33,20,42,88,53,38,48,77,77,44,76,46,79,80,57,88,41,44,35,64,46,56,49,66,54,90,71,30,35,38,40,29,25,77,62,23,40,37,40,31,31,32,68,87,77,67,42,81,73,47,78,47,80,39,59,54,90,79,46,26,68,49,29,68,40,70,50,77,93,44,82,61,32,40,39,38,25,10,50,59,13,34,33,39,37,31,32,67,83,76,73,38,82,74,48,74,46,80,58,74,74,43,23,30,42,25,57,34,74,44,97,54,83,56,30,32,37,38,20,18,52,81,9,34,39,36,37,31,31,69,83,79,73,41,77,77,47,78,47,76,49,92,62,46,34,28,43,27,55,29,56,50,53,61,81,47,62,38,36,39,36,28,12,55,63,6,32,35,45,30,33,32,66,84,80,71,40,77,68,51,71,46,69,66,74,33,89,27,32,31,29,19,48,43,42,38,86,61,37,61,36,37,41,39,29,12,47,40,9,27,36,40,32,28,35,38,95,46,87,83,46,77,64,40,81,70,50,73,50,70,40,65,62,41,65,74,53,41,75,45,67,53,53,90,65,68,49,31,34,37,38,24,14,62,71,19,37,39,35,34,42,34,75,81,45,70,85,67,42,41,63,33,44,66,46,60,75,48,68,69,59,43,74,73,68,43,76,89,55,45,78,87,35,50,43,55,27,39,58,48,67,31,73,36,59,74,36,34,90,81,38,40,25,30,41,35,25,24,57,85,25,52,47,31,41,32,22,21,70,79,79,35,32,66,36,95,42,70,46,64,73,84,93,68,85,65,80,87,42,27,35,54,22,50,29,56,34,60,74,34,50,37,36,41,40,23,21,45,67,9,36,34,40,33,28,32,42,79,78,53,46,80,74,52,54,35,45,94,84,48,61,32,88,30,31,23,34,23,43,42,61,35,63,82,63,53,42,31,42,38,30,17,52,75,15,41,40,38,34,27,33,53,84,80,29,44,81,73,48,76,46,82,50,98,47,33,42,63,40,57,49,68,44,52,93,78,42,39,32,44,33,36,27,70,82,26,30,36,43,30,28,35,64,85,81,69,40,78,77,46,76,47,77,79,59,87,28,57,66,76,51,72,47,69,42,97,86,64,46,37,40,37,40,33,30,71,66,80,46,75,48,62,36,40,58,85,79,66,48,66,62,62,78,96,70,75,93,72,88,80,76,88,78,64,97,82,74,75,85,79,85,82,77,77,96,65,83,65,84,87,71,94,68,88,76,77,93,67,90,76,80,83,91,64,89,60,85,73,78,78,75,69,93,66,93,45,72,90,47,78,31,68,52,96,64,66,64,74,57,50,74,41,52,80,44,43,70,58,51,54,61,69,69,48,67,94,63,78,78,88,73,62,95,79,61,66,93,70,75,56,62,43,91,56,102,65,77,42,75,55,80,87,74,95,71,94,70,97,83,74,89,84,76,76,78,81,86,70,86,82,70,67,52,72,60,54,52,37,28,49,52,16,61,76,70,75,52,45,65,69,37,50,51,53,54,70,74,44,52,52,70,51,46,52,50,56,61,58,32,32,40,60,95,57,67,36,32,72,66,40,47,45,25,50,53,52,41,41,43,52,31,58,72,55,21,42,32,44,61,53,40,50,42,53,49,53,42,46,50,72,74,41,52,72,60,47,74,72,38,69,72,50,40,54,54,47,55,56,46,48,55,56,49,50,58,55,45,55,55,52,52,52,52,50,51,51,53,51,53,51,52,50,46,49,60,68,74,77,106

Radius of gyration: 40.24 Å; Cα contacts (8 Å, |Δi|>4): 1776; chains: 1; bounding box: 86×108×87 Å

pLDDT: mean 83.88, std 17.54, range [24.77, 97.25]

Sequence (859 aa):
MESGMEGRTASALFAGFRALGLFSNDIPHVVRFSALKRRFYVTTCVGKSFHTYDVQKLSLVAVSNSVPQDICCMAADGRLVFAAYGNVFSAFARNKEVVHTFKGHKAEIHLLQPFGDHIISVDSDSVLIIWHIYSEEEYLQLTFDKSIFKISAILHPSTYLNKILLGSEQGSLQLWNVKSNKLLYTFPGWKVGVTALQQAPAVDVVAVGLVSGQVIIHNIKFDETLMKFRQDWGPITSISFRTDGHPVMAAGSPCGHIGLWDLEEKKLINQMRNAHSTAIAGLTFLHREPLLVTNGADNALRIWIFDGPTGEGRLLRFRMGHSAPLTSIRYYGHNGQQILSASQDGTLQSFSTIHEKFNKSLGHGLINKKRVKRKGLQNAMSVRLPPITKFAAEAARESDWDGIIACHQGKLSCSTWNYQRSTIGAYFLKPKGLTKDDITATAVDITSCGNFAVIGLSSGTVDVYNMQSGIHRGSFGKDQAHIGSIRGVAVDGLNQLTVTTGSEGLLKFWNFKNKFLMHSMDLSSSPNMMLLHRDSGILGLALDDFSISVLDTETRKIVREFSGHQGQINDMAFSPDGRWLISAAMDCSIRTWDLPSGWSNISLYSVVSLRPLPTDYVPSVVMLPGTCQTQDMEVSEETVEPSDEMIEYDSPEQLNEKLVTLSLLPESRWKNLLNLDVIKKKNKPKEPPKVPKSAPFFIPTVPGLVPRFAIPEQTNDPQQSRVVNLGILAQKSDFCLKLEEGLLSNTYEAALKLLKELGPSGIETELRNLSPDCGGSVEVMQSFLKMIRLMLDRKRDFDLAQAYLALFLKLHLRMLSSEPVLLEEMTKLSSQIEENWIHLQSLFNQNMCVLNYIKSALL